Protein 5MQC (pdb70)

CATH classification: 2.60.120.20

Solvent-accessible surface area: 36607 Å² total; per-residue (Å²): 92,3,12,11,59,137,39,45,3,44,24,50,54,0,26,126,95,19,22,89,4,5,29,120,74,110,18,81,68,108,99,56,1,119,140,83,35,52,94,77,29,64,24,2,39,67,13,0,31,62,7,54,17,14,41,8,16,35,123,79,43,134,124,101,25,14,73,27,44,7,8,49,3,0,13,0,9,68,3,11,9,0,50,4,44,10,86,130,91,137,76,41,70,37,1,3,2,8,90,49,18,9,25,2,12,0,0,12,2,0,0,3,0,0,0,12,3,1,0,5,36,1,2,0,18,19,57,205,58,5,64,86,0,66,0,14,12,22,79,64,90,63,171,84,47,152,117,48,74,140,102,71,182,107,32,37,121,7,104,15,67,23,87,114,33,28,19,0,0,0,24,3,16,28,107,29,113,13,86,2,0,1,8,11,38,53,102,30,100,89,71,74,3,26,6,65,27,29,0,28,0,14,1,54,67,48,3,64,37,4,27,2,0,2,0,0,0,83,18,2,6,0,0,12,12,0,1,7,1,0,0,0,9,17,58,11,33,76,95,83,75,140,16,61,64,23,56,8,22,20,2,26,58,15,56,26,10,28,149,130,154,98,30,86,28,29,78,50,110,86,59,112,39,3,60,20,60,42,14,145,160,197,109,171,159,117,173,85,135,137,114,134,146,152,65,15,22,63,49,53,62,59,98,109,108,36,99,25,62,41,1,17,182,64,114,123,55,67,42,101,118,61,146,44,37,26,44,44,56,75,44,12,0,22,2,64,21,0,3,8,0,2,2,1,2,35,31,74,126,6,32,48,116,12,148,86,98,79,51,14,6,77,8,3,2,0,0,2,0,21,6,37,55,2,36,5,27,1,44,11,72,104,120,71,85,66,62,6,128,2,2,1,0,1,2,1,1,0,1,11,1,52,55,0,14,4,0,1,0,0,0,0,4,3,0,5,0,54,126,3,26,4,98,1,2,0,0,5,4,42,104,57,28,40,83,135,74,34,149,5,90,195,21,134,93,23,66,6,48,4,144,110,73,1,1,0,0,0,0,0,7,15,66,25,97,60,64,11,7,53,2,20,98,5,21,91,147,90,40,24,71,120,56,44,106,4,0,0,0,2,0,0,1,6,0,54,32,23,4,120,30,89,102,121,66,5,19,51,39,1,13,0,0,0,1,0,0,0,0,76,28,2,10,0,11,23,26,128,44,67,22,3,50,0,3,1,0,19,76,79,223,84,152,149,156,81,160,135,170,139,134,74,136,132,40,47,119,106,90,157,120,72,68,117,134,60,108,158,143,88,147,161,118,36,112,137,190,142,172,98,119,84,125,84,139,80,14,143,152,54,73,154,130,159,74,72,39,47,25,40,0,80,71,84,26,65,21,48,105,64,51,13,41,46,125,22,66,52,29,123,89,12,8,100,33,0,55,0,0,34,55,0,10,75,57,87,49,0,41,116,60,6,111,29,48,26,17,0,98,1,18,0,9,0,12,0,41,5,104,42,69,78,64,7,1,1,0,2,0,4,0,6,1,10,0,7,46,0,0,45,2,1,14,83,3,3,14,58,9,0,0,8,0,0,0,5,44,11,35,12,1,1,4,20,54,39,91,96,13,60,8,135,7,42,12,11,14,0,53,109,22,0,30,16,45,12,110,84,3,6,0,1,43,0,1,0,2,0,0,3,42,15,41,27,119,89,62,0,68,4,35,0,55,0,24,0,63,93,23,117,42,30,81,75,62,88,14,140,103,107,224

Nearest PDB structures (foldseek):
  5mqc-assembly1_C  TM=1.004E+00  e=2.171E-49  Black queen cell virus
  6shl-assembly1_C  TM=8.116E-01  e=9.629E-16  Chaetoceros tenuissimus RNA virus type II
  5j96-assembly1_C  TM=7.681E-01  e=5.927E-14  Slow bee paralysis virus
  8b38-assembly1_C  TM=7.681E-01  e=5.618E-14  Chaetoceros socialis f. radians RNA virus 01
  5j98-assembly1_C  TM=7.464E-01  e=2.141E-13  Slow bee paralysis virus

InterPro domains:
  IPR001676 Picornavirus capsid [PF00073] (74-203)
  IPR014872 Dicistrovirus, capsid-polyprotein, C-terminal [PF08762] (602-809)
  IPR029053 Viral coat protein subunit [G3DSA:2.60.120.20] (1-231)
  IPR029053 Viral coat protein subunit [G3DSA:2.60.120.20] (307-573)
  IPR029053 Viral coat protein subunit [G3DSA:2.60.120.20] (574-821)
  IPR033703 Picornavirus/Calicivirus coat protein [cd00205] (57-225)
  IPR033703 Picornavirus/Calicivirus coat protein [cd00205] (410-554)

B-factor: mean 46.51, std 11.63, range [24.37, 144.68]

Structure (mmCIF, N/CA/C/O backbone):
data_5MQC
#
_entry.id   5MQC
#
_cell.length_a   332.914
_cell.length_b   350.962
_cell.length_c   362.540
_cell.angle_alpha   90.00
_cell.angle_beta   90.00
_cell.angle_gamma   90.00
#
_symmetry.space_group_name_H-M   'I 2 2 2'
#
loop_
_entity.id
_entity.type
_entity.pdbx_description
1 polymer VP1
2 polymer VP3
3 polymer VP2
#
loop_
_atom_site.group_PDB
_atom_site.id
_atom_site.type_symbol
_atom_site.label_atom_id
_atom_site.label_alt_id
_atom_site.label_comp_id
_atom_site.label_asym_id
_atom_site.label_entity_id
_atom_site.label_seq_id
_atom_site.pdbx_PDB_ins_code
_atom_site.Cartn_x
_atom_site.Cartn_y
_atom_site.Cartn_z
_atom_site.occupancy
_atom_site.B_iso_or_equiv
_atom_site.auth_seq_id
_atom_site.auth_comp_id
_atom_site.auth_asym_id
_atom_site.auth_atom_id
_atom_site.pdbx_PDB_model_num
ATOM 1 N N . SER A 1 1 ? 115.608 28.597 9.196 1.00 61.20 1 SER A N 1
ATOM 2 C CA . SER A 1 1 ? 116.488 27.441 9.091 1.00 59.78 1 SER A CA 1
ATOM 3 C C . SER A 1 1 ? 117.586 27.496 10.151 1.00 67.41 1 SER A C 1
ATOM 4 O O . SER A 1 1 ? 117.454 28.195 11.160 1.00 86.34 1 SER A O 1
ATOM 7 N N . ASN A 1 2 ? 118.676 26.760 9.918 1.00 47.71 2 ASN A N 1
ATOM 8 C CA . ASN A 1 2 ? 119.766 26.742 10.884 1.00 44.95 2 ASN A CA 1
ATOM 9 C C . ASN A 1 2 ? 120.549 28.041 10.898 1.00 46.74 2 ASN A C 1
ATOM 10 O O . ASN A 1 2 ? 121.236 28.323 11.883 1.00 54.23 2 ASN A O 1
ATOM 15 N N . SER A 1 3 ? 120.474 28.829 9.834 1.00 42.91 3 SER A N 1
ATOM 16 C CA . SER A 1 3 ? 121.250 30.047 9.733 1.00 38.69 3 SER A CA 1
ATOM 17 C C . SER A 1 3 ? 120.366 31.156 9.200 1.00 47.25 3 SER A C 1
ATOM 18 O O . SER A 1 3 ? 119.291 30.917 8.647 1.00 48.67 3 SER A O 1
ATOM 21 N N . GLY A 1 4 ? 120.839 32.381 9.357 1.00 41.09 4 GLY A N 1
ATOM 22 C CA . GLY A 1 4 ? 120.089 33.513 8.865 1.00 50.52 4 GLY A CA 1
ATOM 23 C C . GLY A 1 4 ? 120.643 34.808 9.420 1.00 48.94 4 GLY A C 1
ATOM 24 O O . GLY A 1 4 ? 121.738 34.852 9.981 1.00 44.66 4 GLY A O 1
ATOM 25 N N . THR A 1 5 ? 119.852 35.862 9.250 1.00 46.17 5 THR A N 1
ATOM 26 C CA . THR A 1 5 ? 120.265 37.201 9.641 1.00 49.21 5 THR A CA 1
ATOM 27 C C . THR A 1 5 ? 119.824 37.567 11.051 1.00 45.20 5 THR A C 1
ATOM 28 O O . THR A 1 5 ? 120.548 38.298 11.739 1.00 40.16 5 THR A O 1
ATOM 32 N N . GLU A 1 6 ? 118.659 37.089 11.489 1.00 48.90 6 GLU A N 1
ATOM 33 C CA . GLU A 1 6 ? 118.201 37.266 12.859 1.00 49.79 6 GLU A CA 1
ATOM 34 C C . GLU A 1 6 ? 118.964 36.341 13.800 1.00 44.72 6 GLU A C 1
ATOM 35 O O . GLU A 1 6 ? 119.479 35.295 13.396 1.00 45.26 6 GLU A O 1
ATOM 41 N N . GLN A 1 7 ? 119.013 36.726 15.077 1.00 35.05 7 GLN A N 1
ATOM 42 C CA . GLN A 1 7 ? 119.746 35.935 16.056 1.00 36.92 7 GLN A CA 1
ATOM 43 C C . GLN A 1 7 ? 119.154 34.537 16.136 1.00 47.31 7 GLN A C 1
ATOM 44 O O . GLN A 1 7 ? 117.993 34.367 16.519 1.00 55.86 7 GLN A O 1
ATOM 50 N N . GLN A 1 8 ? 119.949 33.532 15.755 1.00 47.29 8 GLN A N 1
ATOM 51 C CA . GLN A 1 8 ? 119.414 32.187 15.588 1.00 50.82 8 GLN A CA 1
ATOM 52 C C . GLN A 1 8 ? 119.173 31.459 16.901 1.00 49.90 8 GLN A C 1
ATOM 53 O O . GLN A 1 8 ? 118.454 30.455 16.906 1.00 59.27 8 GLN A O 1
ATOM 59 N N . ASN A 1 9 ? 119.755 31.914 17.999 1.00 33.59 9 ASN A N 1
ATOM 60 C CA . ASN A 1 9 ? 119.513 31.239 19.267 1.00 37.39 9 ASN A CA 1
ATOM 61 C C . ASN A 1 9 ? 119.754 32.179 20.439 1.00 49.55 9 ASN A C 1
ATOM 62 O O . ASN A 1 9 ? 120.748 32.029 21.158 1.00 54.22 9 ASN A O 1
ATOM 67 N N . PRO A 1 10 ? 118.872 33.152 20.672 1.00 41.03 10 PRO A N 1
ATOM 68 C CA . PRO A 1 10 ? 119.030 34.018 21.849 1.00 38.91 10 PRO A CA 1
ATOM 69 C C . PRO A 1 10 ? 118.694 33.280 23.130 1.00 43.63 10 PRO A C 1
ATOM 70 O O . PRO A 1 10 ? 118.268 32.123 23.085 1.00 50.89 10 PRO A O 1
ATOM 74 N N . ARG A 1 11 ? 118.868 33.924 24.283 1.00 39.76 11 ARG A N 1
ATOM 75 C CA . ARG A 1 11 ? 118.538 33.259 25.537 1.00 41.30 11 ARG A CA 1
ATOM 76 C C . ARG A 1 11 ? 117.057 32.920 25.593 1.00 45.19 11 ARG A C 1
ATOM 77 O O . ARG A 1 11 ? 116.680 31.746 25.649 1.00 42.52 11 ARG A O 1
ATOM 85 N N . GLY A 1 12 ? 116.200 33.942 25.537 1.00 48.07 12 GLY A N 1
ATOM 86 C CA . GLY A 1 12 ? 114.769 33.717 25.650 1.00 46.02 12 GLY A CA 1
ATOM 87 C C . GLY A 1 12 ? 114.236 32.652 24.715 1.00 57.27 12 GLY A C 1
ATOM 88 O O . GLY A 1 12 ? 113.222 32.013 25.011 1.00 78.04 12 GLY A O 1
ATOM 89 N N . SER A 1 13 ? 114.903 32.435 23.583 1.00 51.66 13 SER A N 1
ATOM 90 C CA . SER A 1 13 ? 114.486 31.390 22.663 1.00 48.71 13 SER A CA 1
ATOM 91 C C . SER A 1 13 ? 115.067 30.039 23.036 1.00 45.99 13 SER A C 1
ATOM 92 O O . SER A 1 13 ? 114.427 29.008 22.804 1.00 49.36 13 SER A O 1
ATOM 95 N N . SER A 1 14 ? 116.261 30.018 23.624 1.00 48.86 14 SER A N 1
ATOM 96 C CA . SER A 1 14 ? 116.841 28.740 24.015 1.00 60.84 14 SER A CA 1
ATOM 97 C C . SER A 1 14 ? 116.052 28.076 25.134 1.00 53.19 14 SER A C 1
ATOM 98 O O . SER A 1 14 ? 116.005 26.845 25.198 1.00 53.72 14 SER A O 1
ATOM 101 N N . LEU A 1 15 ? 115.429 28.865 26.018 1.00 50.11 15 LEU A N 1
ATOM 102 C CA . LEU A 1 15 ? 114.681 28.297 27.136 1.00 38.71 15 LEU A CA 1
ATOM 103 C C . LEU A 1 15 ? 113.493 27.472 26.673 1.00 47.69 15 LEU A C 1
ATOM 104 O O . LEU A 1 15 ? 113.040 26.584 27.405 1.00 42.18 15 LEU A O 1
ATOM 109 N N . LEU A 1 16 ? 112.987 27.736 25.476 1.00 49.03 16 LEU A N 1
ATOM 110 C CA . LEU A 1 16 ? 111.740 27.147 25.017 1.00 53.04 16 LEU A CA 1
ATOM 111 C C . LEU A 1 16 ? 111.909 26.183 23.855 1.00 60.70 16 LEU A C 1
ATOM 112 O O . LEU A 1 16 ? 111.281 25.123 23.847 1.00 80.78 16 LEU A O 1
ATOM 117 N N . THR A 1 17 ? 112.730 26.518 22.866 1.00 48.06 17 THR A N 1
ATOM 118 C CA . THR A 1 17 ? 112.757 25.749 21.633 1.00 48.49 17 THR A CA 1
ATOM 119 C C . THR A 1 17 ? 114.191 25.588 21.163 1.00 51.70 17 THR A C 1
ATOM 120 O O . THR A 1 17 ? 114.985 26.526 21.251 1.00 59.12 17 THR A O 1
ATOM 124 N N . ASP A 1 18 ? 114.508 24.404 20.655 1.00 49.62 18 ASP A N 1
ATOM 125 C CA . ASP A 1 18 ? 115.812 24.100 20.092 1.00 46.12 18 ASP A CA 1
ATOM 126 C C . ASP A 1 18 ? 115.849 24.374 18.592 1.00 48.52 18 ASP A C 1
ATOM 127 O O . ASP A 1 18 ? 114.833 24.242 17.908 1.00 46.09 18 ASP A O 1
ATOM 132 N N . PRO A 1 19 ? 117.018 24.738 18.067 1.00 47.89 19 PRO A N 1
ATOM 133 C CA . PRO A 1 19 ? 117.169 24.908 16.616 1.00 45.17 19 PRO A CA 1
ATOM 134 C C . PRO A 1 19 ? 117.030 23.591 15.864 1.00 44.13 19 PRO A C 1
ATOM 135 O O . PRO A 1 19 ? 117.043 22.503 16.439 1.00 37.07 19 PRO A O 1
ATOM 139 N N . GLU A 1 20 ? 116.917 23.708 14.543 1.00 44.39 20 GLU A N 1
ATOM 140 C CA . GLU A 1 20 ? 116.731 22.524 13.717 1.00 37.87 20 GLU A CA 1
ATOM 141 C C . GLU A 1 20 ? 117.946 21.620 13.829 1.00 34.61 20 GLU A C 1
ATOM 142 O O . GLU A 1 20 ? 119.061 22.070 14.079 1.00 33.12 20 GLU A O 1
ATOM 148 N N . SER A 1 21 ? 117.714 20.326 13.691 1.00 48.74 21 SER A N 1
ATOM 149 C CA . SER A 1 21 ? 118.800 19.370 13.815 1.00 45.93 21 SER A CA 1
ATOM 150 C C . SER A 1 21 ? 119.698 19.439 12.597 1.00 47.52 21 SER A C 1
ATOM 151 O O . SER A 1 21 ? 119.283 19.846 11.513 1.00 48.51 21 SER A O 1
ATOM 154 N N . ILE A 1 22 ? 120.946 19.020 12.782 1.00 49.25 22 ILE A N 1
ATOM 155 C CA . ILE A 1 22 ? 121.846 18.944 11.641 1.00 47.09 22 ILE A CA 1
ATOM 156 C C . ILE A 1 22 ? 121.344 17.907 10.653 1.00 46.71 22 ILE A C 1
ATOM 157 O O . ILE A 1 22 ? 121.607 18.003 9.450 1.00 52.48 22 ILE A O 1
ATOM 162 N N . THR A 1 23 ? 120.595 16.917 11.134 1.00 44.03 23 THR A N 1
ATOM 163 C CA . THR A 1 23 ? 120.025 15.889 10.281 1.00 43.16 23 THR A CA 1
ATOM 164 C C . THR A 1 23 ? 118.777 16.360 9.563 1.00 44.64 23 THR A C 1
ATOM 165 O O . THR A 1 23 ? 118.298 15.656 8.674 1.00 49.99 23 THR A O 1
ATOM 169 N N . LYS A 1 24 ? 118.244 17.520 9.935 1.00 48.72 24 LYS A N 1
ATOM 170 C CA . LYS A 1 24 ? 116.959 17.980 9.435 1.00 51.66 24 LYS A CA 1
ATOM 171 C C . LYS A 1 24 ? 115.890 16.927 9.707 1.00 58.75 24 LYS A C 1
ATOM 172 O O . LYS A 1 24 ? 114.993 16.692 8.903 1.00 66.49 24 LYS A O 1
ATOM 178 N N . SER A 1 25 ? 116.011 16.266 10.854 1.00 59.48 25 SER A N 1
ATOM 179 C CA . SER A 1 25 ? 115.045 15.264 11.286 1.00 59.05 25 SER A CA 1
ATOM 180 C C . SER A 1 25 ? 114.899 15.372 12.796 1.00 62.13 25 SER A C 1
ATOM 181 O O . SER A 1 25 ? 115.407 16.308 13.419 1.00 58.09 25 SER A O 1
ATOM 184 N N . ASP A 1 26 ? 114.196 14.421 13.385 1.00 61.97 26 ASP A N 1
ATOM 185 C CA . ASP A 1 26 ? 114.046 14.401 14.830 1.00 44.91 26 ASP A CA 1
ATOM 186 C C . ASP A 1 26 ? 115.380 14.025 15.452 1.00 46.73 26 ASP A C 1
ATOM 187 O O . ASP A 1 26 ? 115.906 12.946 15.158 1.00 53.34 26 ASP A O 1
ATOM 192 N N . PRO A 1 27 ? 115.980 14.883 16.275 1.00 45.35 27 PRO A N 1
ATOM 193 C CA . PRO A 1 27 ? 117.263 14.556 16.900 1.00 46.50 27 PRO A CA 1
ATOM 194 C C . PRO A 1 27 ? 117.159 13.924 18.275 1.00 41.80 27 PRO A C 1
ATOM 195 O O . PRO A 1 27 ? 118.198 13.601 18.860 1.00 40.95 27 PRO A O 1
ATOM 199 N N . TYR A 1 28 ? 115.953 13.741 18.795 1.00 43.74 28 TYR A N 1
ATOM 200 C CA . TYR A 1 28 ? 115.764 13.397 20.198 1.00 45.92 28 TYR A CA 1
ATOM 201 C C . TYR A 1 28 ? 115.649 11.895 20.395 1.00 44.26 28 TYR A C 1
ATOM 202 O O . TYR A 1 28 ? 114.990 11.197 19.621 1.00 48.81 28 TYR A O 1
ATOM 211 N N . ASN A 1 29 ? 116.289 11.425 21.392 1.00 35.03 29 ASN A N 1
ATOM 212 C CA . ASN A 1 29 ? 116.171 10.078 21.906 1.00 39.42 29 ASN A CA 1
ATOM 213 C C . ASN A 1 29 ? 115.298 10.074 23.154 1.00 43.14 29 ASN A C 1
ATOM 214 O O . ASN A 1 29 ? 115.220 11.076 23.869 1.00 38.48 29 ASN A O 1
ATOM 219 N N . PRO A 1 30 ? 114.606 8.977 23.434 1.00 44.35 30 PRO A N 1
ATOM 220 C CA . PRO A 1 30 ? 113.684 8.970 24.565 1.00 33.92 30 PRO A CA 1
ATOM 221 C C . PRO A 1 30 ? 114.415 8.863 25.885 1.00 38.06 30 PRO A C 1
ATOM 222 O O . PRO A 1 30 ? 115.478 8.248 25.990 1.00 38.63 30 PRO A O 1
ATOM 226 N N . ASN A 1 31 ? 113.822 9.483 26.896 1.00 45.71 31 ASN A N 1
ATOM 227 C CA . ASN A 1 31 ? 114.357 9.409 28.246 1.00 57.06 31 ASN A CA 1
ATOM 228 C C . ASN A 1 31 ? 114.344 7.968 28.735 1.00 63.19 31 ASN A C 1
ATOM 229 O O . ASN A 1 31 ? 113.294 7.315 28.729 1.00 67.18 31 ASN A O 1
ATOM 234 N N . ILE A 1 32 ? 115.509 7.468 29.148 1.00 55.33 32 ILE A N 1
ATOM 235 C CA . ILE A 1 32 ? 115.608 6.127 29.713 1.00 43.62 32 ILE A CA 1
ATOM 236 C C . ILE A 1 32 ? 116.433 6.182 30.988 1.00 38.56 32 ILE A C 1
ATOM 237 O O . ILE A 1 32 ? 117.141 5.229 31.331 1.00 36.63 32 ILE A O 1
ATOM 242 N N . SER A 1 33 ? 116.346 7.300 31.701 1.00 41.41 33 SER A N 1
ATOM 243 C CA . SER A 1 33 ? 117.055 7.411 32.965 1.00 42.27 33 SER A CA 1
ATOM 244 C C . SER A 1 33 ? 116.507 6.423 33.981 1.00 41.95 33 SER A C 1
ATOM 245 O O . SER A 1 33 ? 117.270 5.801 34.722 1.00 44.75 33 SER A O 1
ATOM 248 N N . LEU A 1 34 ? 115.185 6.244 34.013 1.00 43.90 34 LEU A N 1
ATOM 249 C CA . LEU A 1 34 ? 114.573 5.304 34.946 1.00 36.81 34 LEU A CA 1
ATOM 250 C C . LEU A 1 34 ? 114.894 3.859 34.597 1.00 38.63 34 LEU A C 1
ATOM 251 O O . LEU A 1 34 ? 114.761 2.976 35.449 1.00 41.64 34 LEU A O 1
ATOM 256 N N . LEU A 1 35 ? 115.342 3.606 33.375 1.00 35.08 35 LEU A N 1
ATOM 257 C CA . LEU A 1 35 ? 115.547 2.253 32.882 1.00 37.18 35 LEU A CA 1
ATOM 258 C C . LEU A 1 35 ? 116.970 1.772 33.066 1.00 31.40 35 LEU A C 1
ATOM 259 O O . LEU A 1 35 ? 117.215 0.563 33.056 1.00 45.26 35 LEU A O 1
ATOM 264 N N . ILE A 1 36 ? 117.903 2.688 33.216 1.00 38.23 36 ILE A N 1
ATOM 265 C CA . ILE A 1 36 ? 119.289 2.365 33.469 1.00 36.86 36 ILE A CA 1
ATOM 266 C C . ILE A 1 36 ? 119.710 2.797 34.859 1.00 36.76 36 ILE A C 1
ATOM 267 O O . ILE A 1 36 ? 120.191 1.990 35.652 1.00 35.45 36 ILE A O 1
ATOM 272 N N . SER A 1 37 ? 119.514 4.077 35.173 1.00 42.36 37 SER A N 1
ATOM 273 C CA . SER A 1 37 ? 119.811 4.587 36.503 1.00 42.19 37 SER A CA 1
ATOM 274 C C . SER A 1 37 ? 118.903 3.971 37.554 1.00 35.41 37 SER A C 1
ATOM 275 O O . SER A 1 37 ? 119.327 3.785 38.694 1.00 48.26 37 SER A O 1
ATOM 278 N N . GLY A 1 38 ? 117.673 3.645 37.202 1.00 31.07 38 GLY A N 1
ATOM 279 C CA . GLY A 1 38 ? 116.722 3.205 38.196 1.00 31.68 38 GLY A CA 1
ATOM 280 C C . GLY A 1 38 ? 116.038 4.323 38.944 1.00 31.48 38 GLY A C 1
ATOM 281 O O . GLY A 1 38 ? 115.280 4.055 39.884 1.00 41.64 38 GLY A O 1
ATOM 282 N N . GLU A 1 39 ? 116.270 5.566 38.542 1.00 31.12 39 GLU A N 1
ATOM 283 C CA . GLU A 1 39 ? 115.748 6.747 39.205 1.00 35.16 39 GLU A CA 1
ATOM 284 C C . GLU A 1 39 ? 115.788 7.875 38.191 1.00 40.37 39 GLU A C 1
ATOM 285 O O . GLU A 1 39 ? 116.502 7.793 37.192 1.00 47.62 39 GLU A O 1
ATOM 291 N N . VAL A 1 40 ? 115.024 8.929 38.446 1.00 44.45 40 VAL A N 1
ATOM 292 C CA . VAL A 1 40 ? 114.910 10.042 37.512 1.00 43.57 40 VAL A CA 1
ATOM 293 C C . VAL A 1 40 ? 115.314 11.324 38.223 1.00 42.82 40 VAL A C 1
ATOM 294 O O . VAL A 1 40 ? 114.873 11.577 39.351 1.00 39.38 40 VAL A O 1
ATOM 298 N N . PHE A 1 41 ? 116.149 12.132 37.565 1.00 38.66 41 PHE A N 1
ATOM 299 C CA . PHE A 1 41 ? 116.536 13.441 38.078 1.00 41.86 41 PHE A CA 1
ATOM 300 C C . PHE A 1 41 ? 116.025 14.536 37.154 1.00 41.57 41 PHE A C 1
ATOM 301 O O . PHE A 1 41 ? 116.363 14.551 35.964 1.00 36.82 41 PHE A O 1
ATOM 309 N N . THR A 1 42 ? 115.249 15.472 37.714 1.00 43.38 42 THR A N 1
ATOM 310 C CA . THR A 1 42 ? 114.687 16.573 36.939 1.00 47.34 42 THR A CA 1
ATOM 311 C C . THR A 1 42 ? 114.855 17.923 37.619 1.00 39.35 42 THR A C 1
ATOM 312 O O . THR A 1 42 ? 114.934 18.944 36.935 1.00 40.98 42 THR A O 1
ATOM 316 N N . ASN A 1 43 ? 114.881 17.970 38.945 1.00 36.39 43 ASN A N 1
ATOM 317 C CA . ASN A 1 43 ? 114.876 19.257 39.626 1.00 39.74 43 ASN A CA 1
ATOM 318 C C . ASN A 1 43 ? 115.849 19.250 40.796 1.00 45.99 43 ASN A C 1
ATOM 319 O O . ASN A 1 43 ? 115.898 18.290 41.570 1.00 54.58 43 ASN A O 1
ATOM 324 N N . PHE A 1 44 ? 116.614 20.337 40.927 1.00 38.51 44 PHE A N 1
ATOM 325 C CA . PHE A 1 44 ? 117.532 20.515 42.046 1.00 36.21 44 PHE A CA 1
ATOM 326 C C . PHE A 1 44 ? 116.816 20.736 43.366 1.00 38.48 44 PHE A C 1
ATOM 327 O O . PHE A 1 44 ? 117.437 20.591 44.420 1.00 42.45 44 PHE A O 1
ATOM 335 N N . ARG A 1 45 ? 115.532 21.074 43.330 1.00 36.97 45 ARG A N 1
ATOM 336 C CA . ARG A 1 45 ? 114.746 21.210 44.550 1.00 37.17 45 ARG A CA 1
ATOM 337 C C . ARG A 1 45 ? 114.735 19.917 45.357 1.00 37.89 45 ARG A C 1
ATOM 338 O O . ARG A 1 45 ? 114.717 19.949 46.590 1.00 36.18 45 ARG A O 1
ATOM 346 N N . ASN A 1 46 ? 114.742 18.766 44.678 1.00 37.62 46 ASN A N 1
ATOM 347 C CA . ASN A 1 46 ? 114.782 17.477 45.362 1.00 39.02 46 ASN A CA 1
ATOM 348 C C . ASN A 1 46 ? 116.197 17.074 45.733 1.00 41.00 46 ASN A C 1
ATOM 349 O O . ASN A 1 46 ? 116.412 16.440 46.772 1.00 43.07 46 ASN A O 1
ATOM 354 N N . LEU A 1 47 ? 117.169 17.419 44.896 1.00 46.15 47 LEU A N 1
ATOM 355 C CA . LEU A 1 47 ? 118.525 16.951 45.126 1.00 47.57 47 LEU A CA 1
ATOM 356 C C . LEU A 1 47 ? 119.134 17.598 46.356 1.00 41.32 47 LEU A C 1
ATOM 357 O O . LEU A 1 47 ? 119.982 16.990 47.015 1.00 45.88 47 LEU A O 1
ATOM 362 N N . ILE A 1 48 ? 118.696 18.808 46.703 1.00 36.12 48 ILE A N 1
ATOM 363 C CA . ILE A 1 48 ? 119.272 19.451 47.869 1.00 36.57 48 ILE A CA 1
ATOM 364 C C . ILE A 1 48 ? 118.861 18.754 49.148 1.00 33.24 48 ILE A C 1
ATOM 365 O O . ILE A 1 48 ? 119.472 18.987 50.192 1.00 39.13 48 ILE A O 1
ATOM 370 N N . LYS A 1 49 ? 117.851 17.891 49.111 1.00 33.75 49 LYS A N 1
ATOM 371 C CA . LYS A 1 49 ? 117.498 17.169 50.324 1.00 36.26 49 LYS A CA 1
ATOM 372 C C . LYS A 1 49 ? 118.648 16.314 50.824 1.00 39.48 49 LYS A C 1
ATOM 373 O O . LYS A 1 49 ? 118.666 15.949 52.002 1.00 38.54 49 LYS A O 1
ATOM 379 N N . ARG A 1 50 ? 119.610 15.997 49.961 1.00 36.88 50 ARG A N 1
ATOM 380 C CA . ARG A 1 50 ? 120.715 15.137 50.357 1.00 30.58 50 ARG A CA 1
ATOM 381 C C . ARG A 1 50 ? 121.603 15.843 51.366 1.00 41.83 50 ARG A C 1
ATOM 382 O O . ARG A 1 50 ? 122.064 16.962 51.136 1.00 43.94 50 ARG A O 1
ATOM 390 N N . VAL A 1 51 ? 121.856 15.177 52.483 1.00 48.79 51 VAL A N 1
ATOM 391 C CA . VAL A 1 51 ? 122.593 15.746 53.601 1.00 47.16 51 VAL A CA 1
ATOM 392 C C . VAL A 1 51 ? 124.046 15.306 53.518 1.00 56.04 51 VAL A C 1
ATOM 393 O O . VAL A 1 51 ? 124.337 14.104 53.452 1.00 57.24 51 VAL A O 1
ATOM 397 N N . ASN A 1 52 ? 124.957 16.275 53.530 1.00 54.03 52 ASN A N 1
ATOM 398 C CA . ASN A 1 52 ? 126.383 16.016 53.612 1.00 42.65 52 ASN A CA 1
ATOM 399 C C . ASN A 1 52 ? 126.983 16.898 54.699 1.00 45.79 52 ASN A C 1
ATOM 400 O O . ASN A 1 52 ? 126.360 17.858 55.150 1.00 47.08 52 ASN A O 1
ATOM 405 N N . PHE A 1 53 ? 128.200 16.566 55.118 1.00 35.02 53 PHE A N 1
ATOM 406 C CA . PHE A 1 53 ? 128.817 17.272 56.233 1.00 41.82 53 PHE A CA 1
ATOM 407 C C . PHE A 1 53 ? 129.337 18.633 55.791 1.00 40.80 53 PHE A C 1
ATOM 408 O O . PHE A 1 53 ? 129.815 18.794 54.668 1.00 38.10 53 PHE A O 1
ATOM 416 N N . ARG A 1 54 ? 129.244 19.616 56.689 1.00 37.08 54 ARG A N 1
ATOM 417 C CA . ARG A 1 54 ? 129.455 21.014 56.330 1.00 40.04 54 ARG A CA 1
ATOM 418 C C . ARG A 1 54 ? 130.523 21.713 57.155 1.00 45.08 54 ARG A C 1
ATOM 419 O O . ARG A 1 54 ? 131.342 22.441 56.589 1.00 43.73 54 ARG A O 1
ATOM 427 N N . LYS A 1 55 ? 130.527 21.558 58.476 1.00 49.27 55 LYS A N 1
ATOM 428 C CA . LYS A 1 55 ? 131.526 22.233 59.293 1.00 38.77 55 LYS A CA 1
ATOM 429 C C . LYS A 1 55 ? 131.826 21.388 60.518 1.00 41.88 55 LYS A C 1
ATOM 430 O O . LYS A 1 55 ? 131.183 20.370 60.767 1.00 43.26 55 LYS A O 1
ATOM 436 N N . ALA A 1 56 ? 132.818 21.824 61.287 1.00 51.13 56 ALA A N 1
ATOM 437 C CA . ALA A 1 56 ? 133.218 21.115 62.492 1.00 40.16 56 ALA A CA 1
ATOM 438 C C . ALA A 1 56 ? 133.771 22.120 63.485 1.00 42.63 56 ALA A C 1
ATOM 439 O O . ALA A 1 56 ? 134.476 23.051 63.100 1.00 48.42 56 ALA A O 1
ATOM 441 N N . THR A 1 57 ? 133.446 21.927 64.756 1.00 51.59 57 THR A N 1
ATOM 442 C CA . THR A 1 57 ? 133.892 22.817 65.825 1.00 67.33 57 THR A CA 1
ATOM 443 C C . THR A 1 57 ? 134.918 22.069 66.669 1.00 67.84 57 THR A C 1
ATOM 444 O O . THR A 1 57 ? 134.557 21.207 67.476 1.00 70.68 57 THR A O 1
ATOM 448 N N . THR A 1 58 ? 136.189 22.400 66.492 1.00 78.87 58 THR A N 1
ATOM 449 C CA . THR A 1 58 ? 137.258 21.728 67.219 1.00 59.53 58 THR A CA 1
ATOM 450 C C . THR A 1 58 ? 138.063 22.660 68.100 1.00 58.77 58 THR A C 1
ATOM 451 O O . THR A 1 58 ? 138.478 22.270 69.192 1.00 57.30 58 THR A O 1
ATOM 455 N N . LEU A 1 59 ? 138.284 23.888 67.657 1.00 61.57 59 LEU A N 1
ATOM 456 C CA . LEU A 1 59 ? 139.278 24.756 68.256 1.00 58.44 59 LEU A CA 1
ATOM 457 C C . LEU A 1 59 ? 138.768 25.501 69.479 1.00 63.11 59 LEU A C 1
ATOM 458 O O . LEU A 1 59 ? 139.450 26.407 69.962 1.00 76.64 59 LEU A O 1
ATOM 463 N N . ASN A 1 60 ? 137.597 25.144 69.995 1.00 64.99 60 ASN A N 1
ATOM 464 C CA . ASN A 1 60 ? 137.202 25.611 71.313 1.00 69.87 60 ASN A CA 1
ATOM 465 C C . ASN A 1 60 ? 137.576 24.545 72.338 1.00 71.61 60 ASN A C 1
ATOM 466 O O . ASN A 1 60 ? 138.159 23.512 72.007 1.00 75.16 60 ASN A O 1
ATOM 471 N N . GLY A 1 61 ? 137.249 24.786 73.599 1.00 71.33 61 GLY A N 1
ATOM 472 C CA . GLY A 1 61 ? 137.571 23.866 74.670 1.00 67.77 61 GLY A CA 1
ATOM 473 C C . GLY A 1 61 ? 136.503 22.820 74.887 1.00 54.39 61 GLY A C 1
ATOM 474 O O . GLY A 1 61 ? 135.679 22.539 74.014 1.00 63.25 61 GLY A O 1
ATOM 475 N N . LYS A 1 62 ? 136.530 22.220 76.073 1.00 44.90 62 LYS A N 1
ATOM 476 C CA . LYS A 1 62 ? 135.427 21.372 76.516 1.00 44.24 62 LYS A CA 1
ATOM 477 C C . LYS A 1 62 ? 134.301 22.301 76.951 1.00 51.96 62 LYS A C 1
ATOM 478 O O . LYS A 1 62 ? 134.235 22.742 78.101 1.00 63.74 62 LYS A O 1
ATOM 484 N N . ARG A 1 63 ? 133.428 22.633 76.009 1.00 55.39 63 ARG A N 1
ATOM 485 C CA . ARG A 1 63 ? 132.282 23.493 76.250 1.00 52.18 63 ARG A CA 1
ATOM 486 C C . ARG A 1 63 ? 131.006 22.671 76.260 1.00 52.54 63 ARG A C 1
ATOM 487 O O . ARG A 1 63 ? 130.983 21.502 75.869 1.00 48.48 63 ARG A O 1
ATOM 495 N N . ILE A 1 64 ? 129.935 23.319 76.696 1.00 54.15 64 ILE A N 1
ATOM 496 C CA . ILE A 1 64 ? 128.618 22.716 76.722 1.00 47.88 64 ILE A CA 1
ATOM 497 C C . ILE A 1 64 ? 127.691 23.390 75.708 1.00 47.29 64 ILE A C 1
ATOM 498 O O . ILE A 1 64 ? 126.486 23.188 75.738 1.00 56.33 64 ILE A O 1
ATOM 503 N N . SER A 1 65 ? 128.252 24.169 74.783 1.00 53.99 65 SER A N 1
ATOM 504 C CA . SER A 1 65 ? 127.451 24.923 73.826 1.00 62.73 65 SER A CA 1
ATOM 505 C C . SER A 1 65 ? 128.294 25.254 72.604 1.00 60.90 65 SER A C 1
ATOM 506 O O . SER A 1 65 ? 129.526 25.226 72.652 1.00 70.38 65 SER A O 1
ATOM 509 N N . ASP A 1 66 ? 127.605 25.589 71.506 1.00 52.73 66 ASP A N 1
ATOM 510 C CA . ASP A 1 66 ? 128.270 26.052 70.284 1.00 50.47 66 ASP A CA 1
ATOM 511 C C . ASP A 1 66 ? 127.240 26.854 69.487 1.00 52.28 66 ASP A C 1
ATOM 512 O O . ASP A 1 66 ? 126.352 26.270 68.867 1.00 54.72 66 ASP A O 1
ATOM 517 N N . THR A 1 67 ? 127.376 28.169 69.504 1.00 52.19 67 THR A N 1
ATOM 518 C CA . THR A 1 67 ? 126.435 29.057 68.840 1.00 46.94 67 THR A CA 1
ATOM 519 C C . THR A 1 67 ? 127.044 29.578 67.544 1.00 54.78 67 THR A C 1
ATOM 520 O O . THR A 1 67 ? 128.218 29.948 67.508 1.00 58.50 67 THR A O 1
ATOM 524 N N . PHE A 1 68 ? 126.245 29.600 66.479 1.00 45.30 68 PHE A N 1
ATOM 525 C CA . PHE A 1 68 ? 126.721 30.059 65.181 1.00 41.25 68 PHE A CA 1
ATOM 526 C C . PHE A 1 68 ? 125.528 30.359 64.291 1.00 44.07 68 PHE A C 1
ATOM 527 O O . PHE A 1 68 ? 124.431 29.847 64.504 1.00 49.38 68 PHE A O 1
ATOM 535 N N . ASP A 1 69 ? 125.762 31.183 63.278 1.00 56.10 69 ASP A N 1
ATOM 536 C CA . ASP A 1 69 ? 124.690 31.632 62.401 1.00 48.16 69 ASP A CA 1
ATOM 537 C C . ASP A 1 69 ? 124.240 30.519 61.469 1.00 45.58 69 ASP A C 1
ATOM 538 O O . ASP A 1 69 ? 125.025 29.658 61.071 1.00 47.85 69 ASP A O 1
ATOM 543 N N . ILE A 1 70 ? 122.964 30.564 61.100 1.00 57.38 70 ILE A N 1
ATOM 544 C CA . ILE A 1 70 ? 122.363 29.514 60.281 1.00 51.07 70 ILE A CA 1
ATOM 545 C C . ILE A 1 70 ? 122.511 29.802 58.799 1.00 45.75 70 ILE A C 1
ATOM 546 O O . ILE A 1 70 ? 122.866 28.914 58.024 1.00 48.96 70 ILE A O 1
ATOM 551 N N . ASN A 1 71 ? 122.241 31.033 58.383 1.00 43.40 71 ASN A N 1
ATOM 552 C CA . ASN A 1 71 ? 122.389 31.394 56.979 1.00 50.36 71 ASN A CA 1
ATOM 553 C C . ASN A 1 71 ? 123.805 31.176 56.458 1.00 47.38 71 ASN A C 1
ATOM 554 O O . ASN A 1 71 ? 123.979 30.972 55.253 1.00 46.15 71 ASN A O 1
ATOM 559 N N . SER A 1 72 ? 124.812 31.212 57.331 1.00 53.99 72 SER A N 1
ATOM 560 C CA . SER A 1 72 ? 126.174 30.944 56.886 1.00 62.85 72 SER A CA 1
ATOM 561 C C . SER A 1 72 ? 126.336 29.522 56.376 1.00 51.08 72 SER A C 1
ATOM 562 O O . SER A 1 72 ? 127.303 29.234 55.662 1.00 60.65 72 SER A O 1
ATOM 565 N N . LEU A 1 73 ? 125.419 28.628 56.724 1.00 40.16 73 LEU A N 1
ATOM 566 C CA . LEU A 1 73 ? 125.518 27.263 56.247 1.00 40.16 73 LEU A CA 1
ATOM 567 C C . LEU A 1 73 ? 124.993 27.109 54.832 1.00 40.16 73 LEU A C 1
ATOM 568 O O . LEU A 1 73 ? 125.372 26.159 54.144 1.00 45.39 73 LEU A O 1
ATOM 573 N N . ILE A 1 74 ? 124.127 28.016 54.381 1.00 42.45 74 ILE A N 1
ATOM 574 C CA . ILE A 1 74 ? 123.662 27.929 53.005 1.00 40.40 74 ILE A CA 1
ATOM 575 C C . ILE A 1 74 ? 124.747 28.416 52.056 1.00 48.10 74 ILE A C 1
ATOM 576 O O . ILE A 1 74 ? 124.869 27.922 50.929 1.00 51.22 74 ILE A O 1
ATOM 581 N N . GLU A 1 75 ? 125.576 29.359 52.495 1.00 52.40 75 GLU A N 1
ATOM 582 C CA . GLU A 1 75 ? 126.760 29.721 51.731 1.00 46.19 75 GLU A CA 1
ATOM 583 C C . GLU A 1 75 ? 127.691 28.525 51.595 1.00 43.89 75 GLU A C 1
ATOM 584 O O . GLU A 1 75 ? 127.704 27.621 52.432 1.00 46.88 75 GLU A O 1
ATOM 590 N N . ALA A 1 76 ? 128.473 28.522 50.529 1.00 50.88 76 ALA A N 1
ATOM 591 C CA . ALA A 1 76 ? 129.617 27.633 50.524 1.00 40.22 76 ALA A CA 1
ATOM 592 C C . ALA A 1 76 ? 130.719 28.259 51.372 1.00 41.30 76 ALA A C 1
ATOM 593 O O . ALA A 1 76 ? 130.860 29.482 51.409 1.00 43.46 76 ALA A O 1
ATOM 595 N N . PRO A 1 77 ? 131.504 27.448 52.080 1.00 49.56 77 PRO A N 1
ATOM 596 C CA . PRO A 1 77 ? 132.503 28.009 52.999 1.00 48.12 77 PRO A CA 1
ATOM 597 C C . PRO A 1 77 ? 133.540 28.846 52.267 1.00 49.33 77 PRO A C 1
ATOM 598 O O . PRO A 1 77 ? 133.717 28.738 51.054 1.00 54.38 77 PRO A O 1
ATOM 602 N N . ARG A 1 78 ? 134.230 29.697 53.020 1.00 53.93 78 ARG A N 1
ATOM 603 C CA . ARG A 1 78 ? 135.258 30.526 52.410 1.00 47.66 78 ARG A CA 1
ATOM 604 C C . ARG A 1 78 ? 136.464 29.679 52.047 1.00 49.94 78 ARG A C 1
ATOM 605 O O . ARG A 1 78 ? 136.887 28.810 52.815 1.00 52.67 78 ARG A O 1
ATOM 613 N N . LEU A 1 79 ? 137.011 29.925 50.864 1.00 50.84 79 LEU A N 1
ATOM 614 C CA . LEU A 1 79 ? 138.281 29.338 50.472 1.00 50.93 79 LEU A CA 1
ATOM 615 C C . LEU A 1 79 ? 139.405 30.235 50.962 1.00 59.96 79 LEU A C 1
ATOM 616 O O . LEU A 1 79 ? 139.337 31.459 50.814 1.00 62.17 79 LEU A O 1
ATOM 621 N N . ASP A 1 80 ? 140.425 29.620 51.561 1.00 63.29 80 ASP A N 1
ATOM 622 C CA . ASP A 1 80 ? 141.535 30.332 52.179 1.00 57.70 80 ASP A CA 1
ATOM 623 C C . ASP A 1 80 ? 142.837 30.030 51.447 1.00 67.24 80 ASP A C 1
ATOM 624 O O . ASP A 1 80 ? 143.008 28.955 50.863 1.00 70.25 80 ASP A O 1
ATOM 629 N N . ILE A 1 81 ? 143.763 30.987 51.501 1.00 59.70 81 ILE A N 1
ATOM 630 C CA . ILE A 1 81 ? 145.108 30.821 50.965 1.00 50.96 81 ILE A CA 1
ATOM 631 C C . ILE A 1 81 ? 146.037 30.491 52.122 1.00 56.13 81 ILE A C 1
ATOM 632 O O . ILE A 1 81 ? 146.060 31.200 53.135 1.00 68.96 81 ILE A O 1
ATOM 637 N N . ALA A 1 82 ? 146.803 29.415 51.977 1.00 58.62 82 ALA A N 1
ATOM 638 C CA . ALA A 1 82 ? 147.631 28.886 53.051 1.00 58.88 82 ALA A CA 1
ATOM 639 C C . ALA A 1 82 ? 149.100 29.137 52.753 1.00 56.15 82 ALA A C 1
ATOM 640 O O . ALA A 1 82 ? 149.598 28.766 51.684 1.00 52.85 82 ALA A O 1
ATOM 642 N N . GLN A 1 83 ? 149.782 29.763 53.706 1.00 65.10 83 GLN A N 1
ATOM 643 C CA . GLN A 1 83 ? 151.218 29.966 53.635 1.00 59.69 83 GLN A CA 1
ATOM 644 C C . GLN A 1 83 ? 151.904 28.814 54.350 1.00 50.46 83 GLN A C 1
ATOM 645 O O . GLN A 1 83 ? 151.627 28.552 55.524 1.00 52.94 83 GLN A O 1
ATOM 651 N N . TYR A 1 84 ? 152.771 28.114 53.635 1.00 49.09 84 TYR A N 1
ATOM 652 C CA . TYR A 1 84 ? 153.600 27.067 54.203 1.00 48.95 84 TYR A CA 1
ATOM 653 C C . TYR A 1 84 ? 155.052 27.511 54.158 1.00 51.11 84 TYR A C 1
ATOM 654 O O . TYR A 1 84 ? 155.507 28.056 53.148 1.00 57.65 84 TYR A O 1
ATOM 663 N N . VAL A 1 85 ? 155.780 27.281 55.247 1.00 49.94 85 VAL A N 1
ATOM 664 C CA . VAL A 1 85 ? 157.200 27.604 55.328 1.00 58.12 85 VAL A CA 1
ATOM 665 C C . VAL A 1 85 ? 157.980 26.323 55.579 1.00 62.27 85 VAL A C 1
ATOM 666 O O . VAL A 1 85 ? 157.645 25.556 56.490 1.00 64.40 85 VAL A O 1
ATOM 670 N N . ASP A 1 86 ? 159.021 26.101 54.775 1.00 58.86 86 ASP A N 1
ATOM 671 C CA . ASP A 1 86 ? 159.838 24.900 54.886 1.00 57.82 86 ASP A CA 1
ATOM 672 C C . ASP A 1 86 ? 160.709 24.980 56.132 1.00 71.19 86 ASP A C 1
ATOM 673 O O . ASP A 1 86 ? 161.598 25.831 56.219 1.00 65.70 86 ASP A O 1
ATOM 678 N N . THR A 1 87 ? 160.470 24.084 57.096 1.00 84.50 87 THR A N 1
ATOM 679 C CA . THR A 1 87 ? 161.225 24.105 58.348 1.00 71.05 87 THR A CA 1
ATOM 680 C C . THR A 1 87 ? 162.724 24.037 58.120 1.00 71.13 87 THR A C 1
ATOM 681 O O . THR A 1 87 ? 163.487 24.494 58.978 1.00 101.62 87 THR A O 1
ATOM 685 N N . GLU A 1 88 ? 163.162 23.474 57.001 1.00 64.50 88 GLU A N 1
ATOM 686 C CA . GLU A 1 88 ? 164.581 23.471 56.679 1.00 74.77 88 GLU A CA 1
ATOM 687 C C . GLU A 1 88 ? 164.975 24.716 55.892 1.00 76.15 88 GLU A C 1
ATOM 688 O O . GLU A 1 88 ? 165.535 25.661 56.456 1.00 99.15 88 GLU A O 1
ATOM 694 N N . THR A 1 89 ? 164.647 24.743 54.602 1.00 68.01 89 THR A N 1
ATOM 695 C CA . THR A 1 89 ? 165.188 25.715 53.663 1.00 60.72 89 THR A CA 1
ATOM 696 C C . THR A 1 89 ? 164.501 27.080 53.708 1.00 65.91 89 THR A C 1
ATOM 697 O O . THR A 1 89 ? 164.992 28.019 53.073 1.00 59.48 89 THR A O 1
ATOM 701 N N . LYS A 1 90 ? 163.381 27.206 54.419 1.00 68.15 90 LYS A N 1
ATOM 702 C CA . LYS A 1 90 ? 162.805 28.505 54.775 1.00 62.34 90 LYS A CA 1
ATOM 703 C C . LYS A 1 90 ? 162.287 29.290 53.569 1.00 55.90 90 LYS A C 1
ATOM 704 O O . LYS A 1 90 ? 162.201 30.519 53.618 1.00 55.73 90 LYS A O 1
ATOM 710 N N . GLU A 1 91 ? 161.916 28.617 52.485 1.00 54.81 91 GLU A N 1
ATOM 711 C CA . GLU A 1 91 ? 161.196 29.275 51.405 1.00 55.93 91 GLU A CA 1
ATOM 712 C C . GLU A 1 91 ? 159.717 28.926 51.488 1.00 60.16 91 GLU A C 1
ATOM 713 O O . GLU A 1 91 ? 159.337 27.873 52.002 1.00 61.19 91 GLU A O 1
ATOM 719 N N . ALA A 1 92 ? 158.883 29.828 50.983 1.00 67.21 92 ALA A N 1
ATOM 720 C CA . ALA A 1 92 ? 157.443 29.696 51.118 1.00 56.76 92 ALA A CA 1
ATOM 721 C C . ALA A 1 92 ? 156.855 28.901 49.962 1.00 57.64 92 ALA A C 1
ATOM 722 O O . ALA A 1 92 ? 157.252 29.069 48.808 1.00 60.16 92 ALA A O 1
ATOM 724 N N . LYS A 1 93 ? 155.915 28.023 50.287 1.00 59.32 93 LYS A N 1
ATOM 725 C CA . LYS A 1 93 ? 155.081 27.354 49.304 1.00 63.53 93 LYS A CA 1
ATOM 726 C C . LYS A 1 93 ? 153.628 27.681 49.618 1.00 58.66 93 LYS A C 1
ATOM 727 O O . LYS A 1 93 ? 153.262 27.871 50.782 1.00 72.88 93 LYS A O 1
ATOM 733 N N . TYR A 1 94 ? 152.796 27.746 48.582 1.00 51.61 94 TYR A N 1
ATOM 734 C CA . TYR A 1 94 ? 151.462 28.316 48.712 1.00 55.95 94 TYR A CA 1
ATOM 735 C C . TYR A 1 94 ? 150.394 27.408 48.119 1.00 58.53 94 TYR A C 1
ATOM 736 O O . TYR A 1 94 ? 150.532 26.932 46.987 1.00 63.09 94 TYR A O 1
ATOM 745 N N . GLY A 1 95 ? 149.318 27.198 48.876 1.00 49.40 95 GLY A N 1
ATOM 746 C CA . GLY A 1 95 ? 148.226 26.348 48.442 1.00 49.99 95 GLY A CA 1
ATOM 747 C C . GLY A 1 95 ? 146.863 26.878 48.838 1.00 56.31 95 GLY A C 1
ATOM 748 O O . GLY A 1 95 ? 146.735 28.047 49.213 1.00 58.87 95 GLY A O 1
ATOM 749 N N . PHE A 1 96 ? 145.836 26.034 48.759 1.00 53.61 96 PHE A N 1
ATOM 750 C CA . PHE A 1 96 ? 144.482 26.411 49.124 1.00 52.60 96 PHE A CA 1
ATOM 751 C C . PHE A 1 96 ? 144.001 25.538 50.276 1.00 58.06 96 PHE A C 1
ATOM 752 O O . PHE A 1 96 ? 144.577 24.480 50.553 1.00 59.34 96 PHE A O 1
ATOM 760 N N . SER A 1 97 ? 142.930 25.982 50.940 1.00 52.91 97 SER A N 1
ATOM 761 C CA . SER A 1 97 ? 142.526 25.353 52.192 1.00 45.44 97 SER A CA 1
ATOM 762 C C . SER A 1 97 ? 141.088 25.696 52.552 1.00 45.56 97 SER A C 1
ATOM 763 O O . SER A 1 97 ? 140.653 26.834 52.382 1.00 47.13 97 SER A O 1
ATOM 766 N N . TYR A 1 98 ? 140.373 24.704 53.080 1.00 45.17 98 TYR A N 1
ATOM 767 C CA . TYR A 1 98 ? 139.064 24.884 53.706 1.00 51.48 98 TYR A CA 1
ATOM 768 C C . TYR A 1 98 ? 139.249 24.749 55.210 1.00 54.43 98 TYR A C 1
ATOM 769 O O . TYR A 1 98 ? 139.533 23.655 55.707 1.00 46.85 98 TYR A O 1
ATOM 778 N N . PHE A 1 99 ? 139.084 25.844 55.937 1.00 55.69 99 PHE A N 1
ATOM 779 C CA . PHE A 1 99 ? 139.342 25.817 57.372 1.00 48.35 99 PHE A CA 1
ATOM 780 C C . PHE A 1 99 ? 138.165 25.145 58.058 1.00 46.68 99 PHE A C 1
ATOM 781 O O . PHE A 1 99 ? 137.106 25.740 58.223 1.00 47.34 99 PHE A O 1
ATOM 789 N N . TRP A 1 100 ? 138.357 23.884 58.439 1.00 50.44 100 TRP A N 1
ATOM 790 C CA . TRP A 1 100 ? 137.365 23.107 59.172 1.00 44.00 100 TRP A CA 1
ATOM 791 C C . TRP A 1 100 ? 135.992 23.204 58.528 1.00 40.16 100 TRP A C 1
ATOM 792 O O . TRP A 1 100 ? 134.974 23.331 59.201 1.00 43.36 100 TRP A O 1
ATOM 803 N N . SER A 1 101 ? 135.961 23.155 57.205 1.00 46.17 101 SER A N 1
ATOM 804 C CA . SER A 1 101 ? 134.720 23.346 56.475 1.00 46.27 101 SER A CA 1
ATOM 805 C C . SER A 1 101 ? 134.807 22.612 55.148 1.00 46.95 101 SER A C 1
ATOM 806 O O . SER A 1 101 ? 135.846 22.058 54.791 1.00 44.16 101 SER A O 1
ATOM 809 N N . ALA A 1 102 ? 133.690 22.619 54.422 1.00 50.61 102 ALA A N 1
ATOM 810 C CA . ALA A 1 102 ? 133.511 21.970 53.128 1.00 48.51 102 ALA A CA 1
ATOM 811 C C . ALA A 1 102 ? 132.104 22.257 52.622 1.00 50.01 102 ALA A C 1
ATOM 812 O O . ALA A 1 102 ? 131.207 22.530 53.430 1.00 51.46 102 ALA A O 1
ATOM 814 N N . PRO A 1 103 ? 131.864 22.238 51.322 1.00 45.08 103 PRO A N 1
ATOM 815 C CA . PRO A 1 103 ? 130.511 22.487 50.821 1.00 50.28 103 PRO A CA 1
ATOM 816 C C . PRO A 1 103 ? 129.660 21.222 50.848 1.00 45.24 103 PRO A C 1
ATOM 817 O O . PRO A 1 103 ? 130.139 20.110 51.029 1.00 40.16 103 PRO A O 1
ATOM 821 N N . THR A 1 104 ? 128.358 21.428 50.698 1.00 39.59 104 THR A N 1
ATOM 822 C CA . THR A 1 104 ? 127.356 20.373 50.741 1.00 41.76 104 THR A CA 1
ATOM 823 C C . THR A 1 104 ? 126.696 20.271 49.376 1.00 39.69 104 THR A C 1
ATOM 824 O O . THR A 1 104 ? 126.815 21.167 48.537 1.00 35.95 104 THR A O 1
ATOM 828 N N . THR A 1 105 ? 125.991 19.163 49.156 1.00 38.66 105 THR A N 1
ATOM 829 C CA . THR A 1 105 ? 125.036 19.133 48.063 1.00 34.45 105 THR A CA 1
ATOM 830 C C . THR A 1 105 ? 124.215 20.408 48.041 1.00 37.07 105 THR A C 1
ATOM 831 O O . THR A 1 105 ? 124.086 21.064 47.004 1.00 32.19 105 THR A O 1
ATOM 835 N N . LEU A 1 106 ? 123.690 20.795 49.202 1.00 35.49 106 LEU A N 1
ATOM 836 C CA . LEU A 1 106 ? 122.922 22.027 49.303 1.00 42.80 106 LEU A CA 1
ATOM 837 C C . LEU A 1 106 ? 123.719 23.224 48.798 1.00 40.87 106 LEU A C 1
ATOM 838 O O . LEU A 1 106 ? 123.182 24.086 48.094 1.00 38.05 106 LEU A O 1
ATOM 843 N N . ASN A 1 107 ? 125.004 23.291 49.134 1.00 37.71 107 ASN A N 1
ATOM 844 C CA . ASN A 1 107 ? 125.777 24.473 48.789 1.00 41.22 107 ASN A CA 1
ATOM 845 C C . ASN A 1 107 ? 126.083 24.547 47.306 1.00 44.28 107 ASN A C 1
ATOM 846 O O . ASN A 1 107 ? 126.372 25.636 46.800 1.00 37.21 107 ASN A O 1
ATOM 851 N N . ILE A 1 108 ? 126.023 23.420 46.595 1.00 36.63 108 ILE A N 1
ATOM 852 C CA . ILE A 1 108 ? 126.259 23.486 45.161 1.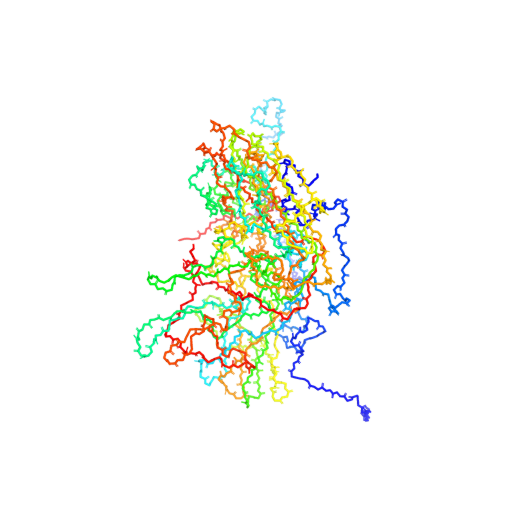00 33.66 108 ILE A CA 1
ATOM 853 C C . ILE A 1 108 ? 125.091 24.163 44.470 1.00 39.32 108 ILE A C 1
ATOM 854 O O . ILE A 1 108 ? 125.277 24.871 43.477 1.00 42.71 108 ILE A O 1
ATOM 859 N N . VAL A 1 109 ? 123.883 23.977 44.979 1.00 44.68 109 VAL A N 1
ATOM 860 C CA . VAL A 1 109 ? 122.693 24.564 44.379 1.00 48.73 109 VAL A CA 1
ATOM 861 C C . VAL A 1 109 ? 122.458 25.983 44.876 1.00 45.74 109 VAL A C 1
ATOM 862 O O . VAL A 1 109 ? 122.050 26.859 44.110 1.00 38.97 109 VAL A O 1
ATOM 866 N N . ALA A 1 110 ? 122.719 26.219 46.158 1.00 37.15 110 ALA A N 1
ATOM 867 C CA . ALA A 1 110 ? 122.399 27.512 46.732 1.00 33.42 110 ALA A CA 1
ATOM 868 C C . ALA A 1 110 ? 123.295 28.605 46.181 1.00 37.79 110 ALA A C 1
ATOM 869 O O . ALA A 1 110 ? 122.918 29.781 46.188 1.00 35.69 110 ALA A O 1
ATOM 871 N N . GLU A 1 111 ? 124.475 28.249 45.690 1.00 36.38 111 GLU A N 1
ATOM 872 C CA . GLU A 1 111 ? 125.376 29.274 45.201 1.00 36.61 111 GLU A CA 1
ATOM 873 C C . GLU A 1 111 ? 125.049 29.703 43.786 1.00 40.08 111 GLU A C 1
ATOM 874 O O . GLU A 1 111 ? 125.709 30.606 43.271 1.00 45.50 111 GLU A O 1
ATOM 880 N N . MET A 1 112 ? 124.053 29.088 43.155 1.00 32.79 112 MET A N 1
ATOM 881 C CA . MET A 1 112 ? 123.561 29.546 41.866 1.00 34.53 112 MET A CA 1
ATOM 882 C C . MET A 1 112 ? 122.422 30.542 41.984 1.00 40.93 112 MET A C 1
ATOM 883 O O . MET A 1 112 ? 121.995 31.090 40.964 1.00 39.33 112 MET A O 1
ATOM 888 N N . TYR A 1 113 ? 121.916 30.787 43.186 1.00 44.18 113 TYR A N 1
ATOM 889 C CA . TYR A 1 113 ? 120.704 31.563 43.366 1.00 38.11 113 TYR A CA 1
ATOM 890 C C . TYR A 1 113 ? 120.960 32.714 44.327 1.00 38.25 113 TYR A C 1
ATOM 891 O O . TYR A 1 113 ? 121.966 32.757 45.033 1.00 44.86 113 TYR A O 1
ATOM 900 N N . ALA A 1 114 ? 120.039 33.670 44.343 1.00 44.66 114 ALA A N 1
ATOM 901 C CA . ALA A 1 114 ? 120.222 34.888 45.121 1.00 49.15 114 ALA A CA 1
ATOM 902 C C . ALA A 1 114 ? 119.539 34.835 46.480 1.00 40.31 114 ALA A C 1
ATOM 903 O O . ALA A 1 114 ? 120.144 35.189 47.492 1.00 32.88 114 ALA A O 1
ATOM 905 N N . LEU A 1 115 ? 118.289 34.414 46.526 1.00 32.45 115 LEU A N 1
ATOM 906 C CA . LEU A 1 115 ? 117.535 34.382 47.764 1.00 35.03 115 LEU A CA 1
ATOM 907 C C . LEU A 1 115 ? 117.112 32.953 48.056 1.00 41.79 115 LEU A C 1
ATOM 908 O O . LEU A 1 115 ? 117.161 32.083 47.185 1.00 40.63 115 LEU A O 1
ATOM 913 N N . TYR A 1 116 ? 116.713 32.716 49.302 1.00 39.28 116 TYR A N 1
ATOM 914 C CA . TYR A 1 116 ? 116.229 31.421 49.737 1.00 33.19 116 TYR A CA 1
ATOM 915 C C . TYR A 1 116 ? 114.956 31.617 50.520 1.00 38.17 116 TYR A C 1
ATOM 916 O O . TYR A 1 116 ? 114.612 32.721 50.942 1.00 44.54 116 TYR A O 1
ATOM 925 N N . ARG A 1 117 ? 114.263 30.510 50.700 1.00 38.64 117 ARG A N 1
ATOM 926 C CA . ARG A 1 117 ? 113.013 30.488 51.433 1.00 36.66 117 ARG A CA 1
ATOM 927 C C . ARG A 1 117 ? 112.826 29.059 51.867 1.00 38.04 117 ARG A C 1
ATOM 928 O O . ARG A 1 117 ? 112.834 28.136 51.057 1.00 37.92 117 ARG A O 1
ATOM 936 N N . GLY A 1 118 ? 112.709 28.864 53.173 1.00 42.29 118 GLY A N 1
ATOM 937 C CA . GLY A 1 118 ? 112.426 27.569 53.755 1.00 40.28 118 GLY A CA 1
ATOM 938 C C . GLY A 1 118 ? 113.351 27.224 54.901 1.00 38.26 118 GLY A C 1
ATOM 939 O O . GLY A 1 118 ? 114.246 27.987 55.277 1.00 39.16 118 GLY A O 1
ATOM 940 N N . GLY A 1 119 ? 113.132 26.064 55.446 1.00 35.23 119 GLY A N 1
ATOM 941 C CA . GLY A 1 119 ? 113.870 25.615 56.610 1.00 42.80 119 GLY A CA 1
ATOM 942 C C . GLY A 1 119 ? 115.128 24.837 56.271 1.00 50.56 119 GLY A C 1
ATOM 943 O O . GLY A 1 119 ? 115.199 24.167 55.244 1.00 45.49 119 GLY A O 1
ATOM 944 N N . VAL A 1 120 ? 116.112 24.937 57.168 1.00 51.72 120 VAL A N 1
ATOM 945 C CA . VAL A 1 120 ? 117.395 24.267 57.024 1.00 47.87 120 VAL A CA 1
ATOM 946 C C . VAL A 1 120 ? 117.427 23.095 57.990 1.00 47.28 120 VAL A C 1
ATOM 947 O O . VAL A 1 120 ? 116.920 23.190 59.115 1.00 46.22 120 VAL A O 1
ATOM 951 N N . ARG A 1 121 ? 118.019 21.993 57.551 1.00 42.20 121 ARG A N 1
ATOM 952 C CA . ARG A 1 121 ? 118.126 20.784 58.356 1.00 45.09 121 ARG A CA 1
ATOM 953 C C . ARG A 1 121 ? 119.565 20.587 58.800 1.00 48.73 121 ARG A C 1
ATOM 954 O O . ARG A 1 121 ? 120.480 20.602 57.974 1.00 52.29 121 ARG A O 1
ATOM 962 N N . VAL A 1 122 ? 119.764 20.394 60.096 1.00 37.33 122 VAL A N 1
ATOM 963 C CA . VAL A 1 122 ? 121.093 20.266 60.678 1.00 38.41 122 VAL A CA 1
ATOM 964 C C . VAL A 1 122 ? 121.138 18.972 61.470 1.00 37.18 122 VAL A C 1
ATOM 965 O O . VAL A 1 122 ? 120.275 18.730 62.317 1.00 37.82 122 VAL A O 1
ATOM 969 N N . LYS A 1 123 ? 122.134 18.144 61.192 1.00 42.25 123 LYS A N 1
ATOM 970 C CA . LYS A 1 123 ? 122.340 16.888 61.896 1.00 33.38 123 LYS A CA 1
ATOM 971 C C . LYS A 1 123 ? 123.747 16.879 62.464 1.00 35.99 123 LYS A C 1
ATOM 972 O O . LYS A 1 123 ? 124.696 17.265 61.780 1.00 35.97 123 LYS A O 1
ATOM 978 N N . VAL A 1 124 ? 123.881 16.452 63.717 1.00 42.07 124 VAL A N 1
ATOM 979 C CA . VAL A 1 124 ? 125.121 16.584 64.476 1.00 35.59 124 VAL A CA 1
ATOM 980 C C . VAL A 1 124 ? 125.668 15.204 64.803 1.00 36.51 124 VAL A C 1
ATOM 981 O O . VAL A 1 124 ? 124.909 14.279 65.101 1.00 39.87 124 VAL A O 1
ATOM 985 N N . VAL A 1 125 ? 126.988 15.071 64.762 1.00 33.41 125 VAL A N 1
ATOM 986 C CA . VAL A 1 125 ? 127.684 13.879 65.227 1.00 45.27 125 VAL A CA 1
ATOM 987 C C . VAL A 1 125 ? 128.701 14.308 66.276 1.00 48.69 125 VAL A C 1
ATOM 988 O O . VAL A 1 125 ? 129.486 15.234 66.044 1.00 48.77 125 VAL A O 1
ATOM 992 N N . THR A 1 126 ? 128.685 13.650 67.424 1.00 53.00 126 THR A N 1
ATOM 993 C CA . THR A 1 126 ? 129.525 14.025 68.552 1.00 50.78 126 THR A CA 1
ATOM 994 C C . THR A 1 126 ? 130.491 12.897 68.878 1.00 54.15 126 THR A C 1
ATOM 995 O O . THR A 1 126 ? 130.445 11.819 68.288 1.00 54.46 126 THR A O 1
ATOM 999 N N . GLU A 1 127 ? 131.355 13.154 69.854 1.00 50.49 127 GLU A N 1
ATOM 1000 C CA . GLU A 1 127 ? 132.318 12.158 70.291 1.00 45.62 127 GLU A CA 1
ATOM 1001 C C . GLU A 1 127 ? 131.678 11.205 71.292 1.00 48.30 127 GLU A C 1
ATOM 1002 O O . GLU A 1 127 ? 130.510 11.338 71.657 1.00 48.30 127 GLU A O 1
ATOM 1008 N N . LYS A 1 128 ? 132.457 10.227 71.743 1.00 47.27 128 LYS A N 1
ATOM 1009 C CA . LYS A 1 128 ? 131.961 9.209 72.658 1.00 47.77 128 LYS A CA 1
ATOM 1010 C C . LYS A 1 128 ? 131.656 9.798 74.029 1.00 47.31 128 LYS A C 1
ATOM 1011 O O . LYS A 1 128 ? 132.219 10.811 74.446 1.00 52.61 128 LYS A O 1
ATOM 1017 N N . GLY A 1 129 ? 130.773 9.111 74.755 1.00 44.33 129 GLY A N 1
ATOM 1018 C CA . GLY A 1 129 ? 130.409 9.517 76.093 1.00 49.80 129 GLY A CA 1
ATOM 1019 C C . GLY A 1 129 ? 129.359 10.591 76.169 1.00 52.95 129 GLY A C 1
ATOM 1020 O O . GLY A 1 129 ? 128.773 10.786 77.240 1.00 70.75 129 GLY A O 1
ATOM 1021 N N . VAL A 1 130 ? 129.101 11.305 75.072 1.00 47.31 130 VAL A N 1
ATOM 1022 C CA . VAL A 1 130 ? 128.025 12.282 75.056 1.00 44.97 130 VAL A CA 1
ATOM 1023 C C . VAL A 1 130 ? 126.703 11.558 75.228 1.00 53.19 130 VAL A C 1
ATOM 1024 O O . VAL A 1 130 ? 126.430 10.565 74.546 1.00 54.64 130 VAL A O 1
ATOM 1028 N N . ASP A 1 131 ? 125.877 12.038 76.155 1.00 55.65 131 ASP A N 1
ATOM 1029 C CA . ASP A 1 131 ? 124.572 11.424 76.347 1.00 45.72 131 ASP A CA 1
ATOM 1030 C C . ASP A 1 131 ? 123.474 12.136 75.573 1.00 44.56 131 ASP A C 1
ATOM 1031 O O . ASP A 1 131 ? 122.636 11.479 74.950 1.00 50.30 131 ASP A O 1
ATOM 1036 N N . PHE A 1 132 ? 123.451 13.463 75.586 1.00 44.04 132 PHE A N 1
ATOM 1037 C CA . PHE A 1 132 ? 122.364 14.213 74.981 1.00 38.23 132 PHE A CA 1
ATOM 1038 C C . PHE A 1 132 ? 122.924 15.260 74.035 1.00 31.05 132 PHE A C 1
ATOM 1039 O O . PHE A 1 132 ? 124.113 15.577 74.059 1.00 30.46 132 PHE A O 1
ATOM 1047 N N . VAL A 1 133 ? 122.038 15.799 73.202 1.00 31.49 133 VAL A N 1
ATOM 1048 C CA . VAL A 1 133 ? 122.301 16.975 72.373 1.00 31.57 133 VAL A CA 1
ATOM 1049 C C . VAL A 1 133 ? 121.014 17.779 72.286 1.00 38.25 133 VAL A C 1
ATOM 1050 O O . VAL A 1 133 ? 119.949 17.217 72.022 1.00 52.09 133 VAL A O 1
ATOM 1054 N N . ARG A 1 134 ? 121.098 19.088 72.492 1.00 35.44 134 ARG A N 1
ATOM 1055 C CA . ARG A 1 134 ? 119.927 19.954 72.504 1.00 36.51 134 ARG A CA 1
ATOM 1056 C C . ARG A 1 134 ? 120.108 21.080 71.500 1.00 36.31 134 ARG A C 1
ATOM 1057 O O . ARG A 1 134 ? 121.206 21.614 71.347 1.00 40.41 134 ARG A O 1
ATOM 1065 N N . ALA A 1 135 ? 119.022 21.462 70.841 1.00 37.46 135 ALA A N 1
ATOM 1066 C CA . ALA A 1 135 ? 119.058 22.498 69.823 1.00 35.41 135 ALA A CA 1
ATOM 1067 C C . ALA A 1 135 ? 118.043 23.582 70.145 1.00 38.20 135 ALA A C 1
ATOM 1068 O O . ALA A 1 135 ? 116.916 23.282 70.546 1.00 46.39 135 ALA A O 1
ATOM 1070 N N . THR A 1 136 ? 118.446 24.840 69.966 1.00 33.13 136 THR A N 1
ATOM 1071 C CA . THR A 1 136 ? 117.574 25.984 70.194 1.00 36.80 136 THR A CA 1
ATOM 1072 C C . THR A 1 136 ? 117.978 27.100 69.242 1.00 39.80 136 THR A C 1
ATOM 1073 O O . THR A 1 136 ? 119.161 27.263 68.946 1.00 45.72 136 THR A O 1
ATOM 1077 N N . VAL A 1 137 ? 116.999 27.855 68.753 1.00 44.12 137 VAL A N 1
ATOM 1078 C CA . VAL A 1 137 ? 117.265 29.022 67.923 1.00 53.03 137 VAL A CA 1
ATOM 1079 C C . VAL A 1 137 ? 116.959 30.275 68.731 1.00 57.69 137 VAL A C 1
ATOM 1080 O O . VAL A 1 137 ? 116.082 30.289 69.601 1.00 57.63 137 VAL A O 1
ATOM 1084 N N . SER A 1 138 ? 117.708 31.335 68.445 1.00 52.14 138 SER A N 1
ATOM 1085 C CA . SER A 1 138 ? 117.528 32.614 69.108 1.00 44.16 138 SER A CA 1
ATOM 1086 C C . SER A 1 138 ? 117.896 33.717 68.130 1.00 50.15 138 SER A C 1
ATOM 1087 O O . SER A 1 138 ? 118.682 33.484 67.209 1.00 55.63 138 SER A O 1
ATOM 1090 N N . PRO A 1 139 ? 117.355 34.926 68.302 1.00 48.62 139 PRO A N 1
ATOM 1091 C CA . PRO A 1 139 ? 117.418 35.934 67.241 1.00 55.37 139 PRO A CA 1
ATOM 1092 C C . PRO A 1 139 ? 118.763 36.616 67.009 1.00 59.90 139 PRO A C 1
ATOM 1093 O O . PRO A 1 139 ? 118.826 37.495 66.148 1.00 63.74 139 PRO A O 1
ATOM 1097 N N . GLN A 1 140 ? 119.823 36.284 67.753 1.00 51.95 140 GLN A N 1
ATOM 1098 C CA . GLN A 1 140 ? 121.143 36.894 67.571 1.00 54.49 140 GLN A CA 1
ATOM 1099 C C . GLN A 1 140 ? 121.187 38.379 67.937 1.00 47.40 140 GLN A C 1
ATOM 1100 O O . GLN A 1 140 ? 122.234 38.893 68.337 1.00 47.82 140 GLN A O 1
ATOM 1106 N N . GLN A 1 141 ? 120.073 39.084 67.816 1.00 43.68 141 GLN A N 1
ATOM 1107 C CA . GLN A 1 141 ? 120.045 40.514 68.100 1.00 46.83 141 GLN A CA 1
ATOM 1108 C C . GLN A 1 141 ? 118.724 40.844 68.769 1.00 51.78 141 GLN A C 1
ATOM 1109 O O . GLN A 1 141 ? 117.671 40.747 68.135 1.00 71.59 141 GLN A O 1
ATOM 1115 N N . THR A 1 142 ? 118.770 41.230 70.036 1.00 50.11 142 THR A N 1
ATOM 1116 C CA . THR A 1 142 ? 117.631 41.925 70.611 1.00 45.30 142 THR A CA 1
ATOM 1117 C C . THR A 1 142 ? 117.655 43.342 70.067 1.00 58.04 142 THR A C 1
ATOM 1118 O O . THR A 1 142 ? 118.440 44.182 70.512 1.00 75.65 142 THR A O 1
ATOM 1122 N N . TYR A 1 143 ? 116.806 43.590 69.075 1.00 43.19 143 TYR A N 1
ATOM 1123 C CA . TYR A 1 143 ? 116.847 44.828 68.315 1.00 41.16 143 TYR A CA 1
ATOM 1124 C C . TYR A 1 143 ? 116.742 46.022 69.244 1.00 43.97 143 TYR A C 1
ATOM 1125 O O . TYR A 1 143 ? 115.866 46.075 70.106 1.00 54.78 143 TYR A O 1
ATOM 1134 N N . GLY A 1 144 ? 117.658 46.963 69.090 1.00 40.16 144 GLY A N 1
ATOM 1135 C CA . GLY A 1 144 ? 117.651 48.142 69.920 1.00 41.04 144 GLY A CA 1
ATOM 1136 C C . GLY A 1 144 ? 118.419 48.023 71.213 1.00 44.14 144 GLY A C 1
ATOM 1137 O O . GLY A 1 144 ? 118.522 49.017 71.940 1.00 46.90 144 GLY A O 1
ATOM 1138 N N . SER A 1 145 ? 118.960 46.849 71.523 1.00 50.54 145 SER A N 1
ATOM 1139 C CA . SER A 1 145 ? 119.799 46.639 72.694 1.00 60.25 145 SER A CA 1
ATOM 1140 C C . SER A 1 145 ? 121.226 46.330 72.264 1.00 60.43 145 SER A C 1
ATOM 1141 O O . SER A 1 145 ? 121.446 45.587 71.305 1.00 66.12 145 SER A O 1
ATOM 1144 N N . ASP A 1 146 ? 122.198 46.888 72.986 1.00 57.90 146 ASP A N 1
ATOM 1145 C CA . ASP A 1 146 ? 123.591 46.609 72.662 1.00 63.14 146 ASP A CA 1
ATOM 1146 C C . ASP A 1 146 ? 123.977 45.164 72.948 1.00 56.00 146 ASP A C 1
ATOM 1147 O O . ASP A 1 146 ? 124.996 44.695 72.432 1.00 56.98 146 ASP A O 1
ATOM 1152 N N . VAL A 1 147 ? 123.189 44.447 73.745 1.00 55.89 147 VAL A N 1
ATOM 1153 C CA . VAL A 1 147 ? 123.491 43.070 74.106 1.00 58.50 147 VAL A CA 1
ATOM 1154 C C . VAL A 1 147 ? 122.229 42.228 73.990 1.00 54.00 147 VAL A C 1
ATOM 1155 O O . VAL A 1 147 ? 121.110 42.721 74.157 1.00 54.63 147 VAL A O 1
ATOM 1159 N N . ALA A 1 148 ? 122.416 40.968 73.707 1.00 43.22 148 ALA A N 1
ATOM 1160 C CA . ALA A 1 148 ? 121.420 39.918 73.615 1.00 40.16 148 ALA A CA 1
ATOM 1161 C C . ALA A 1 148 ? 121.431 39.061 74.874 1.00 55.27 148 ALA A C 1
ATOM 1162 O O . ALA A 1 148 ? 122.478 38.891 75.500 1.00 67.53 148 ALA A O 1
ATOM 1164 N N . PRO A 1 149 ? 120.294 38.494 75.278 1.00 50.08 149 PRO A N 1
ATOM 1165 C CA . PRO A 1 149 ? 120.276 37.662 76.485 1.00 45.91 149 PRO A CA 1
ATOM 1166 C C . PRO A 1 149 ? 121.152 36.435 76.323 1.00 49.37 149 PRO A C 1
ATOM 1167 O O . PRO A 1 149 ? 121.497 36.032 75.214 1.00 45.76 149 PRO A O 1
ATOM 1171 N N . THR A 1 150 ? 121.510 35.831 77.451 1.00 49.76 150 THR A N 1
ATOM 1172 C CA . THR A 1 150 ? 122.205 34.555 77.419 1.00 44.17 150 THR A CA 1
ATOM 1173 C C . THR A 1 150 ? 121.273 33.365 77.610 1.00 53.66 150 THR A C 1
ATOM 1174 O O . THR A 1 150 ? 121.685 32.231 77.345 1.00 44.70 150 THR A O 1
ATOM 1178 N N . THR A 1 151 ? 120.040 33.590 78.058 1.00 54.41 151 THR A N 1
ATOM 1179 C CA . THR A 1 151 ? 119.015 32.555 78.105 1.00 51.25 151 THR A CA 1
ATOM 1180 C C . THR A 1 151 ? 117.770 33.030 77.375 1.00 52.29 151 THR A C 1
ATOM 1181 O O . THR A 1 151 ? 117.666 34.183 76.942 1.00 40.26 151 THR A O 1
ATOM 1185 N N . HIS A 1 152 ? 116.818 32.108 77.250 1.00 53.15 152 HIS A N 1
ATOM 1186 C CA . HIS A 1 152 ? 115.486 32.389 76.747 1.00 40.69 152 HIS A CA 1
ATOM 1187 C C . HIS A 1 152 ? 114.521 31.445 77.453 1.00 51.51 152 HIS A C 1
ATOM 1188 O O . HIS A 1 152 ? 114.913 30.392 77.962 1.00 50.22 152 HIS A O 1
ATOM 1195 N N . ILE A 1 153 ? 113.255 31.842 77.514 1.00 43.24 153 ILE A N 1
ATOM 1196 C CA . ILE A 1 153 ? 112.251 31.077 78.244 1.00 40.16 153 ILE A CA 1
ATOM 1197 C C . ILE A 1 153 ? 111.107 30.602 77.367 1.00 45.12 153 ILE A C 1
ATOM 1198 O O . ILE A 1 153 ? 110.282 29.803 77.835 1.00 68.56 153 ILE A O 1
ATOM 1203 N N . SER A 1 154 ? 111.021 31.046 76.116 1.00 51.85 154 SER A N 1
ATOM 1204 C CA . SER A 1 154 ? 109.956 30.602 75.227 1.00 44.24 154 SER A CA 1
ATOM 1205 C C . SER A 1 154 ? 110.493 30.108 73.893 1.00 40.16 154 SER A C 1
ATOM 1206 O O . SER A 1 154 ? 109.736 30.012 72.931 1.00 40.16 154 SER A O 1
ATOM 1209 N N . THR A 1 155 ? 111.783 29.819 73.808 1.00 44.59 155 THR A N 1
ATOM 1210 C CA . THR A 1 155 ? 112.399 29.379 72.568 1.00 42.48 155 THR A CA 1
ATOM 1211 C C . THR A 1 155 ? 112.175 27.890 72.359 1.00 44.93 155 THR A C 1
ATOM 1212 O O . THR A 1 155 ? 111.773 27.168 73.271 1.00 64.83 155 THR A O 1
ATOM 1216 N N . PRO A 1 156 ? 112.417 27.397 71.150 1.00 33.19 156 PRO A N 1
ATOM 1217 C CA . PRO A 1 156 ? 112.252 25.963 70.899 1.00 34.82 156 PRO A CA 1
ATOM 1218 C C . PRO A 1 156 ? 113.372 25.164 71.531 1.00 39.71 156 PRO A C 1
ATOM 1219 O O . PRO A 1 156 ? 114.528 25.583 71.528 1.00 49.30 156 PRO A O 1
ATOM 1223 N N . LEU A 1 157 ? 113.024 24.006 72.080 1.00 40.33 157 LEU A N 1
ATOM 1224 C CA . LEU A 1 157 ? 114.006 23.065 72.604 1.00 44.02 157 LEU A CA 1
ATOM 1225 C C . LEU A 1 157 ? 113.778 21.696 71.975 1.00 51.18 157 LEU A C 1
ATOM 1226 O O . LEU A 1 157 ? 112.631 21.274 71.811 1.00 56.15 157 LEU A O 1
ATOM 1231 N N . ALA A 1 158 ? 114.866 21.001 71.633 1.00 44.79 158 ALA A N 1
ATOM 1232 C CA . ALA A 1 158 ? 114.760 19.697 70.982 1.00 41.85 158 ALA A CA 1
ATOM 1233 C C . ALA A 1 158 ? 115.913 18.820 71.430 1.00 38.86 158 ALA A C 1
ATOM 1234 O O . ALA A 1 158 ? 117.064 19.123 71.114 1.00 39.99 158 ALA A O 1
ATOM 1236 N N . ILE A 1 159 ? 115.608 17.721 72.116 1.00 42.54 159 ILE A N 1
ATOM 1237 C CA . ILE A 1 159 ? 116.612 16.880 72.763 1.00 48.74 159 ILE A CA 1
ATOM 1238 C C . ILE A 1 159 ? 116.688 15.537 72.043 1.00 40.47 159 ILE A C 1
ATOM 1239 O O . ILE A 1 159 ? 115.672 14.851 71.884 1.00 47.74 159 ILE A O 1
ATOM 1244 N N . GLU A 1 160 ? 117.898 15.153 71.633 1.00 39.39 160 GLU A N 1
ATOM 1245 C CA . GLU A 1 160 ? 118.191 13.841 71.069 1.00 36.42 160 GLU A CA 1
ATOM 1246 C C . GLU A 1 160 ? 119.177 13.111 71.966 1.00 36.64 160 GLU A C 1
ATOM 1247 O O . GLU A 1 160 ? 120.106 13.718 72.505 1.00 38.82 160 GLU A O 1
ATOM 1253 N N . GLN A 1 161 ? 118.995 11.806 72.113 1.00 42.02 161 GLN A N 1
ATOM 1254 C CA . GLN A 1 161 ? 119.810 11.003 73.022 1.00 33.42 161 GLN A CA 1
ATOM 1255 C C . GLN A 1 161 ? 120.767 10.137 72.210 1.00 40.56 161 GLN A C 1
ATOM 1256 O O . GLN A 1 161 ? 120.351 9.168 71.566 1.00 44.74 161 GLN A O 1
ATOM 1262 N N . ILE A 1 162 ? 122.050 10.473 72.264 1.00 42.20 162 ILE A N 1
ATOM 1263 C CA . ILE A 1 162 ? 123.065 9.887 71.392 1.00 40.16 162 ILE A CA 1
ATOM 1264 C C . ILE A 1 162 ? 123.160 8.372 71.547 1.00 45.34 162 ILE A C 1
ATOM 1265 O O . ILE A 1 162 ? 122.994 7.662 70.546 1.00 44.39 162 ILE A O 1
ATOM 1270 N N . PRO A 1 163 ? 123.407 7.815 72.741 1.00 52.42 163 PRO A N 1
ATOM 1271 C CA . PRO A 1 163 ? 123.682 6.369 72.821 1.00 60.17 163 PRO A CA 1
ATOM 1272 C C . PRO A 1 163 ? 122.514 5.498 72.389 1.00 57.22 163 PRO A C 1
ATOM 1273 O O . PRO A 1 163 ? 122.669 4.274 72.321 1.00 70.50 163 PRO A O 1
ATOM 1277 N N . ILE A 1 164 ? 121.363 6.090 72.085 1.00 40.53 164 ILE A N 1
ATOM 1278 C CA . ILE A 1 164 ? 120.252 5.368 71.477 1.00 38.89 164 ILE A CA 1
ATOM 1279 C C . ILE A 1 164 ? 119.889 5.910 70.103 1.00 48.51 164 ILE A C 1
ATOM 1280 O O . ILE A 1 164 ? 119.172 5.228 69.354 1.00 46.51 164 ILE A O 1
ATOM 1285 N N . LYS A 1 165 ? 120.347 7.111 69.752 1.00 45.20 165 LYS A N 1
ATOM 1286 C CA . LYS A 1 165 ? 120.256 7.597 68.377 1.00 40.88 165 LYS A CA 1
ATOM 1287 C C . LYS A 1 165 ? 121.514 8.415 68.139 1.00 40.09 165 LYS A C 1
ATOM 1288 O O . LYS A 1 165 ? 121.626 9.525 68.655 1.00 45.62 165 LYS A O 1
ATOM 1294 N N . GLY A 1 166 ? 122.458 7.867 67.373 1.00 37.26 166 GLY A N 1
ATOM 1295 C CA . GLY A 1 166 ? 123.799 8.429 67.319 1.00 39.05 166 GLY A CA 1
ATOM 1296 C C . GLY A 1 166 ? 123.926 9.738 66.571 1.00 38.76 166 GLY A C 1
ATOM 1297 O O . GLY A 1 166 ? 124.892 10.475 66.799 1.00 38.15 166 GLY A O 1
ATOM 1298 N N . VAL A 1 167 ? 122.991 10.042 65.681 1.00 39.96 167 VAL A N 1
ATOM 1299 C CA . VAL A 1 167 ? 122.999 11.291 64.927 1.00 41.13 167 VAL A CA 1
ATOM 1300 C C . VAL A 1 167 ? 121.840 12.147 65.420 1.00 45.68 167 VAL A C 1
ATOM 1301 O O . VAL A 1 167 ? 120.680 11.724 65.367 1.00 47.53 167 VAL A O 1
ATOM 1305 N N . ALA A 1 168 ? 122.148 13.346 65.895 1.00 37.36 168 ALA A N 1
ATOM 1306 C CA . ALA A 1 168 ? 121.138 14.244 66.445 1.00 33.51 168 ALA A CA 1
ATOM 1307 C C . ALA A 1 168 ? 120.606 15.108 65.317 1.00 34.32 168 ALA A C 1
ATOM 1308 O O . ALA A 1 168 ? 121.257 16.054 64.886 1.00 35.26 168 ALA A O 1
ATOM 1310 N N . GLU A 1 169 ? 119.416 14.788 64.832 1.00 36.11 169 GLU A N 1
ATOM 1311 C CA . GLU A 1 169 ? 118.824 15.472 63.689 1.00 35.27 169 GLU A CA 1
ATOM 1312 C C . GLU A 1 169 ? 117.884 16.571 64.164 1.00 33.76 169 GLU A C 1
ATOM 1313 O O . GLU A 1 169 ? 116.994 16.325 64.979 1.00 40.59 169 GLU A O 1
ATOM 1319 N N . PHE A 1 170 ? 118.068 17.774 63.642 1.00 32.48 170 PHE A N 1
ATOM 1320 C CA . PHE A 1 170 ? 117.198 18.895 63.953 1.00 31.70 170 PHE A CA 1
ATOM 1321 C C . PHE A 1 170 ? 116.756 19.565 62.661 1.00 38.80 170 PHE A C 1
ATOM 1322 O O . PHE A 1 170 ? 117.431 19.461 61.635 1.00 57.73 170 PHE A O 1
ATOM 1330 N N . GLN A 1 171 ? 115.614 20.250 62.711 1.00 34.00 171 GLN A N 1
ATOM 1331 C CA . GLN A 1 171 ? 115.129 21.030 61.576 1.00 40.87 171 GLN A CA 1
ATOM 1332 C C . GLN A 1 171 ? 114.830 22.438 62.055 1.00 45.43 171 GLN A C 1
ATOM 1333 O O . GLN A 1 171 ? 114.014 22.624 62.961 1.00 55.19 171 GLN A O 1
ATOM 1339 N N . ILE A 1 172 ? 115.481 23.426 61.451 1.00 36.13 172 ILE A N 1
ATOM 1340 C CA . ILE A 1 172 ? 115.342 24.821 61.857 1.00 45.37 172 ILE A CA 1
ATOM 1341 C C . ILE A 1 172 ? 114.421 25.526 60.870 1.00 42.88 172 ILE A C 1
ATOM 1342 O O . ILE A 1 172 ? 114.772 25.636 59.685 1.00 34.83 172 ILE A O 1
ATOM 1347 N N . PRO A 1 173 ? 113.287 26.044 61.307 1.00 37.81 173 PRO A N 1
ATOM 1348 C CA . PRO A 1 173 ? 112.327 26.625 60.364 1.00 36.59 173 PRO A CA 1
ATOM 1349 C C . PRO A 1 173 ? 112.824 27.904 59.713 1.00 38.76 173 PRO A C 1
ATOM 1350 O O . PRO A 1 173 ? 113.947 28.350 59.959 1.00 33.50 173 PRO A O 1
ATOM 1354 N N . TYR A 1 174 ? 111.969 28.482 58.870 1.00 44.12 174 TYR A N 1
ATOM 1355 C CA . TYR A 1 174 ? 112.223 29.763 58.218 1.00 38.94 174 TYR A CA 1
ATOM 1356 C C . TYR A 1 174 ? 111.512 30.831 59.039 1.00 40.02 174 TYR A C 1
ATOM 1357 O O . TYR A 1 174 ? 110.277 30.892 59.052 1.00 40.74 174 TYR A O 1
ATOM 1366 N N . TYR A 1 175 ? 112.287 31.640 59.748 1.00 39.23 175 TYR A N 1
ATOM 1367 C CA . TYR A 1 175 ? 111.770 32.739 60.562 1.00 32.79 175 TYR A CA 1
ATOM 1368 C C . TYR A 1 175 ? 112.474 34.016 60.119 1.00 36.53 175 TYR A C 1
ATOM 1369 O O . TYR A 1 175 ? 113.605 34.289 60.531 1.00 38.93 175 TYR A O 1
ATOM 1378 N N . ALA A 1 176 ? 111.800 34.793 59.279 1.00 45.09 176 ALA A N 1
ATOM 1379 C CA . ALA A 1 176 ? 112.322 36.029 58.724 1.00 39.21 176 ALA A CA 1
ATOM 1380 C C . ALA A 1 176 ? 111.139 36.912 58.368 1.00 38.06 176 ALA A C 1
ATOM 1381 O O . ALA A 1 176 ? 110.052 36.398 58.089 1.00 34.49 176 ALA A O 1
ATOM 1383 N N . PRO A 1 177 ? 111.310 38.233 58.367 1.00 41.42 177 PRO A N 1
ATOM 1384 C CA . PRO A 1 177 ? 110.159 39.109 58.118 1.00 40.89 177 PRO A CA 1
ATOM 1385 C C . PRO A 1 177 ? 109.664 39.077 56.688 1.00 46.10 177 PRO A C 1
ATOM 1386 O O . PRO A 1 177 ? 108.496 39.403 56.452 1.00 44.60 177 PRO A O 1
ATOM 1390 N N . CYS A 1 178 ? 110.504 38.696 55.735 1.00 44.56 178 CYS A N 1
ATOM 1391 C CA . CYS A 1 178 ? 110.223 38.865 54.318 1.00 40.09 178 CYS A CA 1
ATOM 1392 C C . CYS A 1 178 ? 109.808 37.556 53.669 1.00 35.26 178 CYS A C 1
ATOM 1393 O O . CYS A 1 178 ? 109.995 36.473 54.212 1.00 34.59 178 CYS A O 1
ATOM 1396 N N . LEU A 1 179 ? 109.256 37.672 52.467 1.00 32.88 179 LEU A N 1
ATOM 1397 C CA . LEU A 1 179 ? 108.803 36.507 51.722 1.00 30.84 179 LEU A CA 1
ATOM 1398 C C . LEU A 1 179 ? 109.951 35.522 51.570 1.00 30.94 179 LEU A C 1
ATOM 1399 O O . LEU A 1 179 ? 109.907 34.430 52.138 1.00 29.46 179 LEU A O 1
ATOM 1404 N N . SER A 1 180 ? 110.979 35.915 50.821 1.00 33.72 180 SER A N 1
ATOM 1405 C CA . SER A 1 180 ? 112.191 35.124 50.633 1.00 37.55 180 SER A CA 1
ATOM 1406 C C . SER A 1 180 ? 113.382 35.915 51.160 1.00 37.36 180 SER A C 1
ATOM 1407 O O . SER A 1 180 ? 113.500 37.115 50.908 1.00 35.31 180 SER A O 1
ATOM 1410 N N . SER A 1 181 ? 114.262 35.248 51.895 1.00 40.04 181 SER A N 1
ATOM 1411 C CA . SER A 1 181 ? 115.334 35.931 52.600 1.00 44.85 181 SER A CA 1
ATOM 1412 C C . SER A 1 181 ? 116.648 35.836 51.834 1.00 47.06 181 SER A C 1
ATOM 1413 O O . SER A 1 181 ? 116.753 35.157 50.811 1.00 45.67 181 SER A O 1
ATOM 1416 N N . SER A 1 182 ? 117.656 36.535 52.351 1.00 48.33 182 SER A N 1
ATOM 1417 C CA . SER A 1 182 ? 119.006 36.513 51.813 1.00 51.72 182 SER A CA 1
ATOM 1418 C C . SER A 1 182 ? 119.934 35.779 52.773 1.00 56.69 182 SER A C 1
ATOM 1419 O O . SER A 1 182 ? 119.745 35.819 53.993 1.00 55.35 182 SER A O 1
ATOM 1422 N N . PHE A 1 183 ? 120.950 35.116 52.221 1.00 55.26 183 PHE A N 1
ATOM 1423 C CA . PHE A 1 183 ? 121.838 34.283 53.019 1.00 54.39 183 PHE A CA 1
ATOM 1424 C C . PHE A 1 183 ? 123.314 34.617 52.877 1.00 48.36 183 PHE A C 1
ATOM 1425 O O . PHE A 1 183 ? 124.139 33.962 53.526 1.00 48.18 183 PHE A O 1
ATOM 1433 N N . ARG A 1 184 ? 123.677 35.594 52.057 1.00 57.17 184 ARG A N 1
ATOM 1434 C CA . ARG A 1 184 ? 125.062 36.008 51.890 1.00 55.99 184 ARG A CA 1
ATOM 1435 C C . ARG A 1 184 ? 125.331 37.298 52.653 1.00 65.21 184 ARG A C 1
ATOM 1436 O O . ARG A 1 184 ? 124.414 38.021 53.048 1.00 80.16 184 ARG A O 1
ATOM 1444 N N . ALA A 1 185 ? 126.613 37.577 52.858 1.00 55.09 185 ALA A N 1
ATOM 1445 C CA . ALA A 1 185 ? 126.995 38.745 53.632 1.00 49.70 185 ALA A CA 1
ATOM 1446 C C . ALA A 1 185 ? 126.784 40.012 52.823 1.00 53.32 185 ALA A C 1
ATOM 1447 O O . ALA A 1 185 ? 127.004 40.037 51.609 1.00 51.74 185 ALA A O 1
ATOM 1449 N N . ASN A 1 186 ? 126.349 41.067 53.505 1.00 50.29 186 ASN A N 1
ATOM 1450 C CA . ASN A 1 186 ? 126.204 42.376 52.888 1.00 54.40 186 ASN A CA 1
ATOM 1451 C C . ASN A 1 186 ? 126.479 43.429 53.944 1.00 56.12 186 ASN A C 1
ATOM 1452 O O . ASN A 1 186 ? 126.578 43.129 55.135 1.00 59.19 186 ASN A O 1
ATOM 1457 N N . SER A 1 187 ? 126.579 44.677 53.501 1.00 41.95 187 SER A N 1
ATOM 1458 C CA . SER A 1 187 ? 126.778 45.792 54.410 1.00 41.07 187 SER A CA 1
ATOM 1459 C C . SER A 1 187 ? 125.493 46.559 54.673 1.00 50.63 187 SER A C 1
ATOM 1460 O O . SER A 1 187 ? 125.539 47.665 55.217 1.00 48.44 187 SER A O 1
ATOM 1463 N N . GLU A 1 188 ? 124.350 45.996 54.308 1.00 47.65 188 GLU A N 1
ATOM 1464 C CA . GLU A 1 188 ? 123.085 46.665 54.556 1.00 47.65 188 GLU A CA 1
ATOM 1465 C C . GLU A 1 188 ? 122.806 46.725 56.052 1.00 43.05 188 GLU A C 1
ATOM 1466 O O . GLU A 1 188 ? 122.932 45.722 56.755 1.00 40.16 188 GLU A O 1
ATOM 1472 N N . THR A 1 189 ? 122.442 47.908 56.541 1.00 50.00 189 THR A N 1
ATOM 1473 C CA . THR A 1 189 ? 122.235 48.120 57.965 1.00 40.51 189 THR A CA 1
ATOM 1474 C C . THR A 1 189 ? 120.990 48.920 58.301 1.00 44.31 189 THR A C 1
ATOM 1475 O O . THR A 1 189 ? 120.679 49.054 59.488 1.00 46.65 189 THR A O 1
ATOM 1479 N N . PHE A 1 190 ? 120.284 49.472 57.312 1.00 51.55 190 PHE A N 1
ATOM 1480 C CA . PHE A 1 190 ? 119.140 50.339 57.591 1.00 48.55 190 PHE A CA 1
ATOM 1481 C C . PHE A 1 190 ? 117.985 49.538 58.181 1.00 48.90 190 PHE A C 1
ATOM 1482 O O . PHE A 1 190 ? 117.538 49.800 59.302 1.00 42.42 190 PHE A O 1
ATOM 1490 N N . TYR A 1 191 ? 117.475 48.570 57.427 1.00 48.92 191 TYR A N 1
ATOM 1491 C CA . TYR A 1 191 ? 116.708 47.455 57.961 1.00 40.56 191 TYR A CA 1
ATOM 1492 C C . TYR A 1 191 ? 117.130 46.223 57.184 1.00 43.53 191 TYR A C 1
ATOM 1493 O O . TYR A 1 191 ? 117.824 46.313 56.168 1.00 40.73 191 TYR A O 1
ATOM 1502 N N . TYR A 1 192 ? 116.750 45.056 57.677 1.00 50.00 192 TYR A N 1
ATOM 1503 C CA . TYR A 1 192 ? 117.414 43.836 57.256 1.00 55.50 192 TYR A CA 1
ATOM 1504 C C . TYR A 1 192 ? 116.515 42.940 56.419 1.00 57.49 192 TYR A C 1
ATOM 1505 O O . TYR A 1 192 ? 115.296 42.900 56.595 1.00 50.63 192 TYR A O 1
ATOM 1514 N N . SER A 1 193 ? 117.154 42.237 55.481 1.00 60.13 193 SER A N 1
ATOM 1515 C CA . SER A 1 193 ? 116.503 41.276 54.607 1.00 51.35 193 SER A CA 1
ATOM 1516 C C . SER A 1 193 ? 116.756 39.837 55.009 1.00 54.19 193 SER A C 1
ATOM 1517 O O . SER A 1 193 ? 116.008 38.954 54.588 1.00 52.28 193 SER A O 1
ATOM 1520 N N . SER A 1 194 ? 117.791 39.577 55.787 1.00 56.34 194 SER A N 1
ATOM 1521 C CA . SER A 1 194 ? 118.034 38.243 56.300 1.00 54.76 194 SER A CA 1
ATOM 1522 C C . SER A 1 194 ? 117.294 38.059 57.616 1.00 53.38 194 SER A C 1
ATOM 1523 O O . SER A 1 194 ? 117.083 39.007 58.373 1.00 54.27 194 SER A O 1
ATOM 1526 N N . GLY A 1 195 ? 116.872 36.830 57.869 1.00 52.75 195 GLY A N 1
ATOM 1527 C CA . GLY A 1 195 ? 116.420 36.478 59.195 1.00 51.98 195 GLY A CA 1
ATOM 1528 C C . GLY A 1 195 ? 117.604 35.998 60.003 1.00 57.04 195 GLY A C 1
ATOM 1529 O O . GLY A 1 195 ? 118.037 34.854 59.850 1.00 56.67 195 GLY A O 1
ATOM 1530 N N . ARG A 1 196 ? 118.155 36.862 60.852 1.00 64.63 196 ARG A N 1
ATOM 1531 C CA . ARG A 1 196 ? 119.388 36.550 61.570 1.00 67.72 196 ARG A CA 1
ATOM 1532 C C . ARG A 1 196 ? 119.088 35.674 62.778 1.00 56.00 196 ARG A C 1
ATOM 1533 O O . ARG A 1 196 ? 118.536 36.150 63.774 1.00 49.78 196 ARG A O 1
ATOM 1541 N N . ASN A 1 197 ? 119.495 34.408 62.718 1.00 57.17 197 ASN A N 1
ATOM 1542 C CA . ASN A 1 197 ? 119.201 33.450 63.775 1.00 52.23 197 ASN A CA 1
ATOM 1543 C C . ASN A 1 197 ? 120.464 32.742 64.242 1.00 54.06 197 ASN A C 1
ATOM 1544 O O . ASN A 1 197 ? 121.342 32.412 63.441 1.00 48.14 197 ASN A O 1
ATOM 1549 N N . ASN A 1 198 ? 120.544 32.511 65.543 1.00 52.94 198 ASN A N 1
ATOM 1550 C CA . ASN A 1 198 ? 121.559 31.642 66.109 1.00 48.68 198 ASN A CA 1
ATOM 1551 C C . ASN A 1 198 ? 121.001 30.237 66.273 1.00 45.08 198 ASN A C 1
ATOM 1552 O O . ASN A 1 198 ? 119.798 30.007 66.200 1.00 40.16 198 ASN A O 1
ATOM 1557 N N . LEU A 1 199 ? 121.896 29.290 66.516 1.00 41.58 199 LEU A N 1
ATOM 1558 C CA . LEU A 1 199 ? 121.512 27.909 66.770 1.00 38.38 199 LEU A CA 1
ATOM 1559 C C . LEU A 1 199 ? 122.507 27.337 67.765 1.00 48.00 199 LEU A C 1
ATOM 1560 O O . LEU A 1 199 ? 123.708 27.317 67.493 1.00 51.45 199 LEU A O 1
ATOM 1565 N N . ASP A 1 200 ? 122.025 26.906 68.924 1.00 45.35 200 ASP A N 1
ATOM 1566 C CA . ASP A 1 200 ? 122.885 26.508 70.034 1.00 46.95 200 ASP A CA 1
ATOM 1567 C C . ASP A 1 200 ? 122.777 25.003 70.216 1.00 50.28 200 ASP A C 1
ATOM 1568 O O . ASP A 1 200 ? 121.729 24.494 70.622 1.00 56.14 200 ASP A O 1
ATOM 1573 N N . ILE A 1 201 ? 123.859 24.296 69.920 1.00 46.55 201 ILE A N 1
ATOM 1574 C CA . ILE A 1 201 ? 123.930 22.851 70.088 1.00 51.01 201 ILE A CA 1
ATOM 1575 C C . ILE A 1 201 ? 124.672 22.570 71.387 1.00 51.83 201 ILE A C 1
ATOM 1576 O O . ILE A 1 201 ? 125.833 22.964 71.546 1.00 48.08 201 ILE A O 1
ATOM 1581 N N . ALA A 1 202 ? 124.001 21.903 72.323 1.00 50.83 202 ALA A N 1
ATOM 1582 C CA . ALA A 1 202 ? 124.551 21.559 73.626 1.00 46.61 202 ALA A CA 1
ATOM 1583 C C . ALA A 1 202 ? 124.893 20.077 73.685 1.00 44.31 202 ALA A C 1
ATOM 1584 O O . ALA A 1 202 ? 124.351 19.266 72.936 1.00 50.49 202 ALA A O 1
ATOM 1586 N N . THR A 1 203 ? 125.806 19.723 74.586 1.00 43.04 203 THR A N 1
ATOM 1587 C CA . THR A 1 203 ? 126.142 18.327 74.823 1.00 43.22 203 THR A CA 1
ATOM 1588 C C . THR A 1 203 ? 126.205 18.086 76.318 1.00 35.70 203 THR A C 1
ATOM 1589 O O . THR A 1 203 ? 126.788 18.883 77.050 1.00 43.47 203 THR A O 1
ATOM 1593 N N . SER A 1 204 ? 125.602 17.003 76.771 1.00 35.12 204 SER A N 1
ATOM 1594 C CA . SER A 1 204 ? 125.689 16.608 78.171 1.00 41.64 204 SER A CA 1
ATOM 1595 C C . SER A 1 204 ? 126.292 15.218 78.198 1.00 51.60 204 SER A C 1
ATOM 1596 O O . SER A 1 204 ? 125.660 14.268 77.699 1.00 50.51 204 SER A O 1
ATOM 1599 N N . PRO A 1 205 ? 127.511 15.029 78.731 1.00 54.01 205 PRO A N 1
ATOM 1600 C CA . PRO A 1 205 ? 128.419 16.003 79.345 1.00 41.46 205 PRO A CA 1
ATOM 1601 C C . PRO A 1 205 ? 129.050 16.911 78.301 1.00 41.38 205 PRO A C 1
ATOM 1602 O O . PRO A 1 205 ? 128.933 16.611 77.119 1.00 42.10 205 PRO A O 1
ATOM 1606 N N . PRO A 1 206 ? 129.677 18.005 78.717 1.00 40.16 206 PRO A N 1
ATOM 1607 C CA . PRO A 1 206 ? 130.290 18.906 77.740 1.00 40.16 206 PRO A CA 1
ATOM 1608 C C . PRO A 1 206 ? 131.412 18.217 76.988 1.00 40.16 206 PRO A C 1
ATOM 1609 O O . PRO A 1 206 ? 132.154 17.417 77.552 1.00 41.99 206 PRO A O 1
ATOM 1613 N N . SER A 1 207 ? 131.521 18.525 75.699 1.00 43.07 207 SER A N 1
ATOM 1614 C CA . SER A 1 207 ? 132.494 17.902 74.820 1.00 42.40 207 SER A CA 1
ATOM 1615 C C . SER A 1 207 ? 133.152 18.964 73.949 1.00 42.66 207 SER A C 1
ATOM 1616 O O . SER A 1 207 ? 132.760 20.129 73.946 1.00 40.16 207 SER A O 1
ATOM 1619 N N . ILE A 1 208 ? 134.151 18.535 73.189 1.00 49.06 208 ILE A N 1
ATOM 1620 C CA . ILE A 1 208 ? 134.965 19.440 72.383 1.00 58.35 208 ILE A CA 1
ATOM 1621 C C . ILE A 1 208 ? 134.569 19.404 70.923 1.00 52.28 208 ILE A C 1
ATOM 1622 O O . ILE A 1 208 ? 134.283 20.442 70.330 1.00 51.34 208 ILE A O 1
ATOM 1627 N N . ASN A 1 209 ? 134.553 18.213 70.351 1.00 47.67 209 ASN A N 1
ATOM 1628 C CA . ASN A 1 209 ? 134.327 18.036 68.927 1.00 48.25 209 ASN A CA 1
ATOM 1629 C C . ASN A 1 209 ? 132.842 17.973 68.609 1.00 57.81 209 ASN A C 1
ATOM 1630 O O . ASN A 1 209 ? 132.110 17.154 69.169 1.00 61.19 209 ASN A O 1
ATOM 1635 N N . ARG A 1 210 ? 132.413 18.833 67.690 1.00 53.09 210 ARG A N 1
ATOM 1636 C CA . ARG A 1 210 ? 131.062 18.811 67.158 1.00 47.10 210 ARG A CA 1
ATOM 1637 C C . ARG A 1 210 ? 131.156 18.761 65.647 1.00 38.14 210 ARG A C 1
ATOM 1638 O O . ARG A 1 210 ? 131.745 19.653 65.033 1.00 40.07 210 ARG A O 1
ATOM 1646 N N . TYR A 1 211 ? 130.585 17.727 65.050 1.00 35.94 211 TYR A N 1
ATOM 1647 C CA . TYR A 1 211 ? 130.558 17.577 63.602 1.00 45.54 211 TYR A CA 1
ATOM 1648 C C . TYR A 1 211 ? 129.142 17.830 63.106 1.00 48.49 211 TYR A C 1
ATOM 1649 O O . TYR A 1 211 ? 128.194 17.186 63.566 1.00 47.29 211 TYR A O 1
ATOM 1658 N N . TYR A 1 212 ? 129.000 18.763 62.172 1.00 42.84 212 TYR A N 1
ATOM 1659 C CA . TYR A 1 212 ? 127.703 19.195 61.677 1.00 40.35 212 TYR A CA 1
ATOM 1660 C C . TYR A 1 212 ? 127.533 18.795 60.220 1.00 38.16 212 TYR A C 1
ATOM 1661 O O . TYR A 1 212 ? 128.427 19.023 59.402 1.00 34.48 212 TYR A O 1
ATOM 1670 N N . ALA A 1 213 ? 126.383 18.215 59.901 1.00 40.26 213 ALA A N 1
ATOM 1671 C CA . ALA A 1 213 ? 125.996 17.901 58.533 1.00 39.87 213 ALA A CA 1
ATOM 1672 C C . ALA A 1 213 ? 124.702 18.627 58.224 1.00 40.39 213 ALA A C 1
ATOM 1673 O O . ALA A 1 213 ? 123.761 18.590 59.017 1.00 38.66 213 ALA A O 1
ATOM 1675 N N . VAL A 1 214 ? 124.653 19.284 57.078 1.00 42.28 214 VAL A N 1
ATOM 1676 C CA . VAL A 1 214 ? 123.534 20.149 56.754 1.00 39.52 214 VAL A CA 1
ATOM 1677 C C . VAL A 1 214 ? 122.866 19.641 55.486 1.00 48.49 214 VAL A C 1
ATOM 1678 O O . VAL A 1 214 ? 123.468 18.954 54.659 1.00 55.12 214 VAL A O 1
ATOM 1682 N N . GLY A 1 215 ? 121.590 19.972 55.355 1.00 43.66 215 GLY A N 1
ATOM 1683 C CA . GLY A 1 215 ? 120.806 19.576 54.203 1.00 34.32 215 GLY A CA 1
ATOM 1684 C C . GLY A 1 215 ? 119.581 20.454 54.122 1.00 34.33 215 GLY A C 1
ATOM 1685 O O . GLY A 1 215 ? 119.315 21.276 55.001 1.00 35.88 215 GLY A O 1
ATOM 1686 N N . ALA A 1 216 ? 118.829 20.266 53.050 1.00 35.90 216 ALA A N 1
ATOM 1687 C CA . ALA A 1 216 ? 117.664 21.085 52.780 1.00 36.07 216 ALA A CA 1
ATOM 1688 C C . ALA A 1 216 ? 116.440 20.503 53.468 1.00 38.77 216 ALA A C 1
ATOM 1689 O O . ALA A 1 216 ? 116.194 19.297 53.378 1.00 37.59 216 ALA A O 1
ATOM 1691 N N . GLY A 1 217 ? 115.689 21.352 54.150 1.00 39.88 217 GLY A N 1
ATOM 1692 C CA . GLY A 1 217 ? 114.380 20.969 54.628 1.00 38.37 217 GLY A CA 1
ATOM 1693 C C . GLY A 1 217 ? 113.396 20.875 53.481 1.00 43.32 217 GLY A C 1
ATOM 1694 O O . GLY A 1 217 ? 113.628 21.342 52.369 1.00 43.08 217 GLY A O 1
ATOM 1695 N N . ASP A 1 218 ? 112.253 20.248 53.771 1.00 52.41 218 ASP A N 1
ATOM 1696 C CA . ASP A 1 218 ? 111.271 19.989 52.728 1.00 49.44 218 ASP A CA 1
ATOM 1697 C C . ASP A 1 218 ? 110.889 21.271 52.005 1.00 53.04 218 ASP A C 1
ATOM 1698 O O . ASP A 1 218 ? 110.845 21.312 50.770 1.00 54.54 218 ASP A O 1
ATOM 1703 N N . ASP A 1 219 ? 110.654 22.340 52.756 1.00 49.46 219 ASP A N 1
ATOM 1704 C CA . ASP A 1 219 ? 110.179 23.593 52.194 1.00 40.12 219 ASP A CA 1
ATOM 1705 C C . ASP A 1 219 ? 111.286 24.442 51.602 1.00 42.32 219 ASP A C 1
ATOM 1706 O O . ASP A 1 219 ? 111.086 25.648 51.452 1.00 55.30 219 ASP A O 1
ATOM 1711 N N . MET A 1 220 ? 112.438 23.867 51.255 1.00 48.90 220 MET A N 1
ATOM 1712 C CA . MET A 1 220 ? 113.555 24.664 50.760 1.00 41.64 220 MET A CA 1
ATOM 1713 C C . MET A 1 220 ? 113.310 25.106 49.329 1.00 34.75 220 MET A C 1
ATOM 1714 O O . MET A 1 220 ? 112.915 24.306 48.481 1.00 37.55 220 MET A O 1
ATOM 1719 N N . ASP A 1 221 ? 113.571 26.378 49.060 1.00 27.98 221 ASP A N 1
ATOM 1720 C CA . ASP A 1 221 ? 113.329 26.952 47.746 1.00 31.91 221 ASP A CA 1
ATOM 1721 C C . ASP A 1 221 ? 114.260 28.136 47.571 1.00 35.02 221 ASP A C 1
ATOM 1722 O O . ASP A 1 221 ? 114.394 28.961 48.481 1.00 36.98 221 ASP A O 1
ATOM 1727 N N . PHE A 1 222 ? 114.910 28.194 46.419 1.00 35.68 222 PHE A N 1
ATOM 1728 C CA . PHE A 1 222 ? 115.726 29.327 46.027 1.00 42.24 222 PHE A CA 1
ATOM 1729 C C . PHE A 1 222 ? 115.021 30.058 44.894 1.00 37.49 222 PHE A C 1
ATOM 1730 O O . PHE A 1 222 ? 114.144 29.506 44.230 1.00 32.78 222 PHE A O 1
ATOM 1738 N N . SER A 1 223 ? 115.391 31.319 44.698 1.00 38.04 223 SER A N 1
ATOM 1739 C CA . SER A 1 223 ? 114.545 32.260 43.978 1.00 47.68 223 SER A CA 1
ATOM 1740 C C . SER A 1 223 ? 115.156 32.699 42.653 1.00 49.33 223 SER A C 1
ATOM 1741 O O . SER A 1 223 ? 114.617 32.377 41.594 1.00 53.36 223 SER A O 1
ATOM 1744 N N . ILE A 1 224 ? 116.246 33.452 42.668 1.00 40.54 224 ILE A N 1
ATOM 1745 C CA . ILE A 1 224 ? 116.711 34.128 41.467 1.00 43.31 224 ILE A CA 1
ATOM 1746 C C . ILE A 1 224 ? 118.029 33.520 41.036 1.00 42.59 224 ILE A C 1
ATOM 1747 O O . ILE A 1 224 ? 119.017 33.584 41.774 1.00 38.26 224 ILE A O 1
ATOM 1752 N N . PHE A 1 225 ? 118.050 32.959 39.831 1.00 42.16 225 PHE A N 1
ATOM 1753 C CA . PHE A 1 225 ? 119.302 32.501 39.251 1.00 40.03 225 PHE A CA 1
ATOM 1754 C C . PHE A 1 225 ? 120.236 33.684 39.049 1.00 47.24 225 PHE A C 1
ATOM 1755 O O . PHE A 1 225 ? 119.821 34.749 38.584 1.00 56.67 225 PHE A O 1
ATOM 1763 N N . ILE A 1 226 ? 121.503 33.502 39.424 1.00 45.98 226 ILE A N 1
ATOM 1764 C CA . ILE A 1 226 ? 122.495 34.565 39.293 1.00 42.52 226 ILE A CA 1
ATOM 1765 C C . ILE A 1 226 ? 123.712 34.066 38.526 1.00 45.05 226 ILE A C 1
ATOM 1766 O O . ILE A 1 226 ? 124.353 34.833 37.799 1.00 62.66 226 ILE A O 1
ATOM 1771 N N . GLY A 1 227 ? 124.047 32.791 38.678 1.00 41.62 227 GLY A N 1
ATOM 1772 C CA . GLY A 1 227 ? 125.145 32.255 37.903 1.00 50.25 227 GLY A CA 1
ATOM 1773 C C . GLY A 1 227 ? 126.023 31.283 38.654 1.00 40.49 227 GLY A C 1
ATOM 1774 O O . GLY A 1 227 ? 125.838 31.072 39.855 1.00 50.06 227 GLY A O 1
ATOM 1775 N N . THR A 1 228 ? 126.988 30.690 37.956 1.00 34.42 228 THR A N 1
ATOM 1776 C CA . THR A 1 228 ? 127.849 29.693 38.570 1.00 34.67 228 THR A CA 1
ATOM 1777 C C . THR A 1 228 ? 128.850 30.364 39.506 1.00 34.10 228 THR A C 1
ATOM 1778 O O . THR A 1 228 ? 129.367 31.437 39.195 1.00 40.89 228 THR A O 1
ATOM 1782 N N . PRO A 1 229 ? 129.158 29.752 40.643 1.00 32.07 229 PRO A N 1
ATOM 1783 C CA . PRO A 1 229 ? 130.013 30.402 41.626 1.00 36.36 229 PRO A CA 1
ATOM 1784 C C . PRO A 1 229 ? 131.472 30.240 41.256 1.00 33.57 229 PRO A C 1
ATOM 1785 O O . PRO A 1 229 ? 131.791 29.557 40.275 1.00 33.07 229 PRO A O 1
ATOM 1789 N N . PRO A 1 230 ? 132.388 30.856 42.005 1.00 32.73 230 PRO A N 1
ATOM 1790 C CA . PRO A 1 230 ? 133.810 30.513 41.859 1.00 44.26 230 PRO A CA 1
ATOM 1791 C C . PRO A 1 230 ? 134.086 29.126 42.421 1.00 42.38 230 PRO A C 1
ATOM 1792 O O . PRO A 1 230 ? 133.722 28.821 43.558 1.00 44.60 230 PRO A O 1
ATOM 1796 N N . CYS A 1 231 ? 134.737 28.290 41.618 1.00 33.80 231 CYS A N 1
ATOM 1797 C CA . CYS A 1 231 ? 134.923 26.888 41.945 1.00 40.71 231 CYS A CA 1
ATOM 1798 C C . CYS A 1 231 ? 136.398 26.559 42.061 1.00 37.09 231 CYS A C 1
ATOM 1799 O O . CYS A 1 231 ? 137.261 27.332 41.659 1.00 47.55 231 CYS A O 1
ATOM 1802 N N . ILE A 1 232 ? 136.674 25.377 42.595 1.00 43.01 232 ILE A N 1
ATOM 1803 C CA . ILE A 1 232 ? 138.019 24.825 42.643 1.00 37.65 232 ILE A CA 1
ATOM 1804 C C . ILE A 1 232 ? 137.951 23.376 42.182 1.00 40.84 232 ILE A C 1
ATOM 1805 O O . ILE A 1 232 ? 136.969 22.677 42.441 1.00 46.34 232 ILE A O 1
ATOM 1810 N N . HIS A 1 233 ? 138.976 22.940 41.461 1.00 42.43 233 HIS A N 1
ATOM 1811 C CA . HIS A 1 233 ? 138.988 21.595 40.909 1.00 40.16 233 HIS A CA 1
ATOM 1812 C C . HIS A 1 233 ? 139.032 20.557 42.017 1.00 41.83 233 HIS A C 1
ATOM 1813 O O . HIS A 1 233 ? 139.805 20.679 42.968 1.00 50.02 233 HIS A O 1
ATOM 1820 N N . ALA A 1 234 ? 138.212 19.521 41.889 1.00 42.51 234 ALA A N 1
ATOM 1821 C CA . ALA A 1 234 ? 138.210 18.467 42.894 1.00 40.47 234 ALA A CA 1
ATOM 1822 C C . ALA A 1 234 ? 139.478 17.630 42.835 1.00 46.51 234 ALA A C 1
ATOM 1823 O O . ALA A 1 234 ? 139.917 17.108 43.863 1.00 45.10 234 ALA A O 1
ATOM 1825 N N . SER A 1 235 ? 140.077 17.488 41.650 1.00 54.07 235 SER A N 1
ATOM 1826 C CA . SER A 1 235 ? 141.330 16.753 41.533 1.00 48.15 235 SER A CA 1
ATOM 1827 C C . SER A 1 235 ? 142.447 17.418 42.317 1.00 46.19 235 SER A C 1
ATOM 1828 O O . SER A 1 235 ? 143.407 16.744 42.699 1.00 54.11 235 SER A O 1
ATOM 1831 N N . GLN A 1 236 ? 142.338 18.721 42.586 1.00 52.87 236 GLN A N 1
ATOM 1832 C CA . GLN A 1 236 ? 143.361 19.437 43.339 1.00 50.72 236 GLN A CA 1
ATOM 1833 C C . GLN A 1 236 ? 143.457 18.978 44.779 1.00 44.81 236 GLN A C 1
ATOM 1834 O O . GLN A 1 236 ? 144.311 19.473 45.514 1.00 41.50 236 GLN A O 1
ATOM 1840 N N . THR A 1 237 ? 142.599 18.050 45.194 1.00 51.85 237 THR A N 1
ATOM 1841 C CA . THR A 1 237 ? 142.644 17.554 46.560 1.00 52.04 237 THR A CA 1
ATOM 1842 C C . THR A 1 237 ? 143.799 16.594 46.759 1.00 60.93 237 THR A C 1
ATOM 1843 O O . THR A 1 237 ? 144.362 16.512 47.856 1.00 60.41 237 THR A O 1
ATOM 1847 N N . ALA A 1 238 ? 144.162 15.854 45.717 1.00 60.16 238 ALA A N 1
ATOM 1848 C CA . ALA A 1 238 ? 145.189 14.834 45.814 1.00 50.56 238 ALA A CA 1
ATOM 1849 C C . ALA A 1 238 ? 146.544 15.308 45.334 1.00 52.62 238 ALA A C 1
ATOM 1850 O O . ALA A 1 238 ? 147.543 14.648 45.622 1.00 61.11 238 ALA A O 1
ATOM 1852 N N . GLN A 1 239 ? 146.600 16.415 44.604 1.00 50.67 239 GLN A N 1
ATOM 1853 C CA . GLN A 1 239 ? 147.881 16.936 44.153 1.00 50.10 239 GLN A CA 1
ATOM 1854 C C . GLN A 1 239 ? 148.619 17.574 45.322 1.00 49.09 239 GLN A C 1
ATOM 1855 O O . GLN A 1 239 ? 148.037 18.311 46.118 1.00 59.43 239 GLN A O 1
ATOM 1861 N N . PHE A 1 240 ? 149.913 17.283 45.437 1.00 47.16 240 PHE A N 1
ATOM 1862 C CA . PHE A 1 240 ? 150.698 17.833 46.531 1.00 51.57 240 PHE A CA 1
ATOM 1863 C C . PHE A 1 240 ? 152.125 18.077 46.078 1.00 53.30 240 PHE A C 1
ATOM 1864 O O . PHE A 1 240 ? 152.631 17.410 45.173 1.00 53.76 240 PHE A O 1
ATOM 1872 N N . THR A 1 241 ? 152.767 19.045 46.722 1.00 53.87 241 THR A N 1
ATOM 1873 C CA . THR A 1 241 ? 154.195 19.279 46.575 1.00 57.69 241 THR A CA 1
ATOM 1874 C C . THR A 1 241 ? 154.869 18.900 47.883 1.00 54.64 241 THR A C 1
ATOM 1875 O O . THR A 1 241 ? 154.395 19.280 48.958 1.00 52.00 241 THR A O 1
ATOM 1879 N N . LYS A 1 242 ? 155.952 18.138 47.798 1.00 48.23 242 LYS A N 1
ATOM 1880 C CA . LYS A 1 242 ? 156.610 17.652 48.997 1.00 49.36 242 LYS A CA 1
ATOM 1881 C C . LYS A 1 242 ? 157.658 18.652 49.464 1.00 55.63 242 LYS A C 1
ATOM 1882 O O . LYS A 1 242 ? 158.398 19.219 48.655 1.00 54.11 242 LYS A O 1
ATOM 1888 N N . ILE A 1 243 ? 157.699 18.884 50.773 1.00 54.27 243 ILE A N 1
ATOM 1889 C CA . ILE A 1 243 ? 158.770 19.660 51.385 1.00 53.75 243 ILE A CA 1
ATOM 1890 C C . ILE A 1 243 ? 159.336 18.849 52.539 1.00 49.97 243 ILE A C 1
ATOM 1891 O O . ILE A 1 243 ? 158.973 17.682 52.720 1.00 53.50 243 ILE A O 1
ATOM 1896 N N . LYS A 1 244 ? 160.220 19.454 53.329 1.00 40.16 244 LYS A N 1
ATOM 1897 C CA . LYS A 1 244 ? 160.952 18.687 54.328 1.00 41.73 244 LYS A CA 1
ATOM 1898 C C . LYS A 1 244 ? 160.010 18.085 55.358 1.00 47.47 244 LYS A C 1
ATOM 1899 O O . LYS A 1 244 ? 159.990 16.870 55.563 1.00 56.88 244 LYS A O 1
ATOM 1901 N N . GLN A 1 245 ? 159.202 18.917 56.007 1.00 49.26 245 GLN A N 1
ATOM 1902 C CA . GLN A 1 245 ? 158.425 18.423 57.136 1.00 53.88 245 GLN A CA 1
ATOM 1903 C C . GLN A 1 245 ? 157.187 17.637 56.730 1.00 46.48 245 GLN A C 1
ATOM 1904 O O . GLN A 1 245 ? 156.483 17.145 57.615 1.00 55.98 245 GLN A O 1
ATOM 1910 N N . GLY A 1 246 ? 156.900 17.494 55.445 1.00 48.93 246 GLY A N 1
ATOM 1911 C CA . GLY A 1 246 ? 155.747 16.694 55.051 1.00 47.37 246 GLY A CA 1
ATOM 1912 C C . GLY A 1 246 ? 155.249 17.079 53.668 1.00 55.67 246 GLY A C 1
ATOM 1913 O O . GLY A 1 246 ? 156.017 17.536 52.822 1.00 54.19 246 GLY A O 1
ATOM 1914 N N . LYS A 1 247 ? 153.954 16.870 53.464 1.00 64.16 247 LYS A N 1
ATOM 1915 C CA . LYS A 1 247 ? 153.292 17.130 52.195 1.00 51.73 247 LYS A CA 1
ATOM 1916 C C . LYS A 1 247 ? 152.480 18.414 52.268 1.00 48.02 247 LYS A C 1
ATOM 1917 O O . LYS A 1 247 ? 151.903 18.752 53.301 1.00 54.59 247 LYS A O 1
ATOM 1923 N N . VAL A 1 248 ? 152.428 19.118 51.142 1.00 43.94 248 VAL A N 1
ATOM 1924 C CA . VAL A 1 248 ? 151.652 20.345 50.996 1.00 42.46 248 VAL A CA 1
ATOM 1925 C C . VAL A 1 248 ? 150.616 20.086 49.911 1.00 50.06 248 VAL A C 1
ATOM 1926 O O . VAL A 1 248 ? 150.940 20.113 48.717 1.00 49.07 248 VAL A O 1
ATOM 1930 N N . TYR A 1 249 ? 149.369 19.838 50.314 1.00 55.80 249 TYR A N 1
ATOM 1931 C CA . TYR A 1 249 ? 148.293 19.583 49.364 1.00 50.29 249 TYR A CA 1
ATOM 1932 C C . TYR A 1 249 ? 147.737 20.894 48.819 1.00 43.94 249 TYR A C 1
ATOM 1933 O O . TYR A 1 249 ? 147.491 21.846 49.570 1.00 41.06 249 TYR A O 1
ATOM 1942 N N . ASP A 1 250 ? 147.548 20.935 47.500 1.00 40.16 250 ASP A N 1
ATOM 1943 C CA . ASP A 1 250 ? 147.035 22.132 46.845 1.00 46.76 250 ASP A CA 1
ATOM 1944 C C . ASP A 1 250 ? 145.710 22.560 47.454 1.00 47.01 250 ASP A C 1
ATOM 1945 O O . ASP A 1 250 ? 145.493 23.745 47.728 1.00 46.08 250 ASP A O 1
ATOM 1950 N N . LEU A 1 251 ? 144.826 21.611 47.689 1.00 50.54 251 LEU A N 1
ATOM 1951 C CA . LEU A 1 251 ? 143.566 21.848 48.382 1.00 47.27 251 LEU A CA 1
ATOM 1952 C C . LEU A 1 251 ? 143.661 21.150 49.733 1.00 47.51 251 LEU A C 1
ATOM 1953 O O . LEU A 1 251 ? 143.454 19.938 49.843 1.00 42.42 251 LEU A O 1
ATOM 1958 N N . ARG A 1 252 ? 143.995 21.919 50.755 1.00 48.46 252 ARG A N 1
ATOM 1959 C CA . ARG A 1 252 ? 144.160 21.404 52.102 1.00 45.40 252 ARG A CA 1
ATOM 1960 C C . ARG A 1 252 ? 142.821 21.425 52.818 1.00 47.90 252 ARG A C 1
ATOM 1961 O O . ARG A 1 252 ? 142.055 22.382 52.684 1.00 48.16 252 ARG A O 1
ATOM 1969 N N . TYR A 1 253 ? 142.539 20.369 53.578 1.00 47.65 253 TYR A N 1
ATOM 1970 C CA . TYR A 1 253 ? 141.274 20.324 54.294 1.00 47.35 253 TYR A CA 1
ATOM 1971 C C . TYR A 1 253 ? 141.431 19.580 55.609 1.00 51.59 253 TYR A C 1
ATOM 1972 O O . TYR A 1 253 ? 142.285 18.704 55.744 1.00 55.53 253 TYR A O 1
ATOM 1981 N N . ASP A 1 254 ? 140.579 19.930 56.567 1.00 46.74 254 ASP A N 1
ATOM 1982 C CA . ASP A 1 254 ? 140.599 19.353 57.899 1.00 46.83 254 ASP A CA 1
ATOM 1983 C C . ASP A 1 254 ? 139.680 18.145 57.998 1.00 44.77 254 ASP A C 1
ATOM 1984 O O . ASP A 1 254 ? 138.925 17.823 57.081 1.00 54.05 254 ASP A O 1
ATOM 1989 N N . GLN A 1 255 ? 139.727 17.485 59.152 1.00 40.16 255 GLN A N 1
ATOM 1990 C CA . GLN A 1 255 ? 138.748 16.452 59.452 1.00 40.16 255 GLN A CA 1
ATOM 1991 C C . GLN A 1 255 ? 137.416 17.098 59.788 1.00 40.16 255 GLN A C 1
ATOM 1992 O O . GLN A 1 255 ? 136.989 17.098 60.941 1.00 44.84 255 GLN A O 1
ATOM 1998 N N . TYR A 1 256 ? 136.774 17.683 58.774 1.00 41.74 256 TYR A N 1
ATOM 1999 C CA . TYR A 1 256 ? 135.420 18.195 58.931 1.00 47.76 256 TYR A CA 1
ATOM 2000 C C . TYR A 1 256 ? 134.410 17.060 59.018 1.00 40.22 256 TYR A C 1
ATOM 2001 O O . TYR A 1 256 ? 133.408 17.173 59.732 1.00 41.58 256 TYR A O 1
ATOM 2010 N N . ASP A 1 257 ? 134.662 15.971 58.305 1.00 37.51 257 ASP A N 1
ATOM 2011 C CA . ASP A 1 257 ? 133.770 14.831 58.240 1.00 41.43 257 ASP A CA 1
ATOM 2012 C C . ASP A 1 257 ? 134.285 13.771 59.199 1.00 46.93 257 ASP A C 1
ATOM 2013 O O . ASP A 1 257 ? 135.363 13.212 58.959 1.00 57.85 257 ASP A O 1
ATOM 2018 N N . PRO A 1 258 ? 133.580 13.460 60.275 1.00 42.35 258 PRO A N 1
ATOM 2019 C CA . PRO A 1 258 ? 134.130 12.540 61.275 1.00 40.16 258 PRO A CA 1
ATOM 2020 C C . PRO A 1 258 ? 134.337 11.132 60.767 1.00 40.16 258 PRO A C 1
ATOM 2021 O O . PRO A 1 258 ? 134.665 10.238 61.546 1.00 40.16 258 PRO A O 1
ATOM 2025 N N . PHE A 1 259 ? 134.150 10.917 59.472 1.00 40.16 259 PHE A N 1
ATOM 2026 C CA . PHE A 1 259 ? 134.317 9.602 58.880 1.00 43.47 259 PHE A CA 1
ATOM 2027 C C . PHE A 1 259 ? 135.339 9.570 57.754 1.00 46.21 259 PHE A C 1
ATOM 2028 O O . PHE A 1 259 ? 135.507 8.525 57.115 1.00 40.16 259 PHE A O 1
ATOM 2036 N N . ARG A 1 260 ? 136.031 10.674 57.496 1.00 44.87 260 ARG A N 1
ATOM 2037 C CA . ARG A 1 260 ? 137.072 10.727 56.479 1.00 48.39 260 ARG A CA 1
ATOM 2038 C C . ARG A 1 260 ? 138.439 10.651 57.134 1.00 46.12 260 ARG A C 1
ATOM 2039 O O . ARG A 1 260 ? 138.638 11.126 58.253 1.00 45.97 260 ARG A O 1
ATOM 2047 N N . GLU A 1 261 ? 139.388 10.053 56.409 1.00 42.68 261 GLU A N 1
ATOM 2048 C CA . GLU A 1 261 ? 140.772 10.023 56.856 1.00 43.51 261 GLU A CA 1
ATOM 2049 C C . GLU A 1 261 ? 141.279 11.439 57.057 1.00 47.00 261 GLU A C 1
ATOM 2050 O O . GLU A 1 261 ? 140.790 12.398 56.464 1.00 78.46 261 GLU A O 1
ATOM 2056 N N . VAL A 1 262 ? 142.285 11.566 57.911 1.00 38.74 262 VAL A N 1
ATOM 2057 C CA . VAL A 1 262 ? 142.978 12.832 58.075 1.00 40.93 262 VAL A CA 1
ATOM 2058 C C . VAL A 1 262 ? 144.097 12.869 57.047 1.00 56.63 262 VAL A C 1
ATOM 2059 O O . VAL A 1 262 ? 144.987 12.015 57.072 1.00 98.58 262 VAL A O 1
ATOM 2063 N N . GLN A 1 263 ? 144.050 13.830 56.132 1.00 63.18 263 GLN A N 1
ATOM 2064 C CA . GLN A 1 263 ? 145.074 13.872 55.098 1.00 65.30 263 GLN A CA 1
ATOM 2065 C C . GLN A 1 263 ? 146.418 14.272 55.697 1.00 71.54 263 GLN A C 1
ATOM 2066 O O . G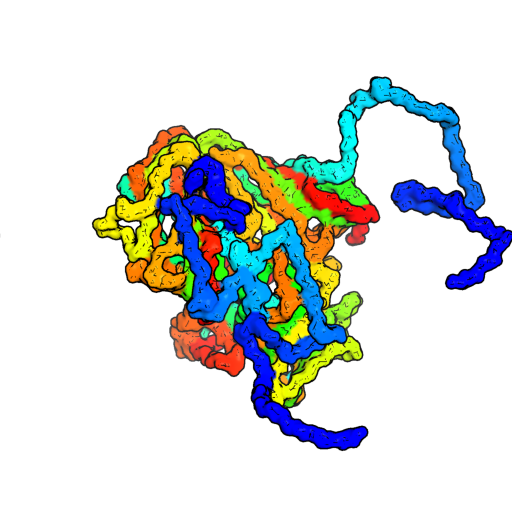LN A 1 263 ? 146.500 15.077 56.627 1.00 77.92 263 GLN A O 1
ATOM 2072 N N . ASP A 1 264 ? 147.481 13.687 55.152 1.00 71.00 264 ASP A N 1
ATOM 2073 C CA . ASP A 1 264 ? 148.827 13.861 55.700 1.00 74.76 264 ASP A CA 1
ATOM 2074 C C . ASP A 1 264 ? 149.495 15.110 55.118 1.00 72.53 264 ASP A C 1
ATOM 2075 O O . ASP A 1 264 ? 150.519 15.058 54.441 1.00 74.65 264 ASP A O 1
ATOM 2080 N N . GLY A 1 265 ? 148.889 16.254 55.407 1.00 74.89 265 GLY A N 1
ATOM 2081 C CA . GLY A 1 265 ? 149.430 17.550 55.031 1.00 77.03 265 GLY A CA 1
ATOM 2082 C C . GLY A 1 265 ? 149.805 18.327 56.279 1.00 77.99 265 GLY A C 1
ATOM 2083 O O . GLY A 1 265 ? 149.070 18.322 57.268 1.00 89.17 265 GLY A O 1
ATOM 2084 N N . THR A 1 266 ? 150.957 18.983 56.227 1.00 81.76 266 THR A N 1
ATOM 2085 C CA . THR A 1 266 ? 151.427 19.752 57.367 1.00 87.44 266 THR A CA 1
ATOM 2086 C C . THR A 1 266 ? 150.582 21.004 57.555 1.00 83.24 266 THR A C 1
ATOM 2087 O O . THR A 1 266 ? 150.046 21.568 56.601 1.00 78.12 266 THR A O 1
ATOM 2091 N N . ALA A 1 267 ? 150.462 21.434 58.805 1.00 82.00 267 ALA A N 1
ATOM 2092 C CA . ALA A 1 267 ? 149.724 22.653 59.089 1.00 82.09 267 ALA A CA 1
ATOM 2093 C C . ALA A 1 267 ? 150.388 23.835 58.397 1.00 75.04 267 ALA A C 1
ATOM 2094 O O . ALA A 1 267 ? 151.600 23.860 58.186 1.00 75.36 267 ALA A O 1
ATOM 2096 N N . PHE A 1 268 ? 149.576 24.812 58.026 1.00 66.33 268 PHE A N 1
ATOM 2097 C CA . PHE A 1 268 ? 150.070 26.014 57.376 1.00 61.32 268 PHE A CA 1
ATOM 2098 C C . PHE A 1 268 ? 150.633 26.962 58.433 1.00 59.96 268 PHE A C 1
ATOM 2099 O O . PHE A 1 268 ? 150.769 26.612 59.607 1.00 78.39 268 PHE A O 1
ATOM 2107 N N . LEU A 1 269 ? 150.971 28.174 58.027 1.00 58.74 269 LEU A N 1
ATOM 2108 C CA . LEU A 1 269 ? 151.413 29.197 58.965 1.00 60.64 269 LEU A CA 1
ATOM 2109 C C . LEU A 1 269 ? 150.473 30.391 59.034 1.00 66.14 269 LEU A C 1
ATOM 2110 O O . LEU A 1 269 ? 150.265 30.943 60.120 1.00 63.63 269 LEU A O 1
ATOM 2115 N N . ASN A 1 270 ? 149.887 30.801 57.909 1.00 57.89 270 ASN A N 1
ATOM 2116 C CA . ASN A 1 270 ? 148.935 31.901 57.875 1.00 59.86 270 ASN A CA 1
ATOM 2117 C C . ASN A 1 270 ? 147.798 31.553 56.927 1.00 63.61 270 ASN A C 1
ATOM 2118 O O . ASN A 1 270 ? 147.980 30.809 55.960 1.00 60.63 270 ASN A O 1
ATOM 2123 N N . ALA A 1 271 ? 146.623 32.100 57.213 1.00 64.27 271 ALA A N 1
ATOM 2124 C CA . ALA A 1 271 ? 145.434 31.867 56.410 1.00 52.07 271 ALA A CA 1
ATOM 2125 C C . ALA A 1 271 ? 144.830 33.199 56.013 1.00 50.96 271 ALA A C 1
ATOM 2126 O O . ALA A 1 271 ? 144.765 34.130 56.817 1.00 58.17 271 ALA A O 1
ATOM 2128 N N . ARG A 1 272 ? 144.367 33.273 54.774 1.00 51.21 272 ARG A N 1
ATOM 2129 C CA . ARG A 1 272 ? 143.757 34.482 54.244 1.00 62.24 272 ARG A CA 1
ATOM 2130 C C . ARG A 1 272 ? 142.625 34.055 53.324 1.00 72.25 272 ARG A C 1
ATOM 2131 O O . ARG A 1 272 ? 142.849 33.296 52.375 1.00 64.40 272 ARG A O 1
ATOM 2139 N N . SER A 1 273 ? 141.410 34.509 53.618 1.00 67.36 273 SER A N 1
ATOM 2140 C CA . SER A 1 273 ? 140.264 34.151 52.798 1.00 63.12 273 SER A CA 1
ATOM 2141 C C . SER A 1 273 ? 140.257 34.985 51.527 1.00 60.86 273 SER A C 1
ATOM 2142 O O . SER A 1 273 ? 140.526 36.187 51.557 1.00 63.24 273 SER A O 1
ATOM 2145 N N . ILE A 1 274 ? 139.963 34.334 50.404 1.00 61.43 274 ILE A N 1
ATOM 2146 C CA . ILE A 1 274 ? 139.932 35.042 49.132 1.00 63.37 274 ILE A CA 1
ATOM 2147 C C . ILE A 1 274 ? 138.794 36.048 49.158 1.00 67.21 274 ILE A C 1
ATOM 2148 O O . ILE A 1 274 ? 137.625 35.682 49.327 1.00 70.68 274 ILE A O 1
ATOM 2153 N N . GLU A 1 275 ? 139.130 37.321 49.013 1.00 69.64 275 GLU A N 1
ATOM 2154 C CA . GLU A 1 275 ? 138.131 38.370 48.951 1.00 71.42 275 GLU A CA 1
ATOM 2155 C C . GLU A 1 275 ? 137.662 38.553 47.517 1.00 65.26 275 GLU A C 1
ATOM 2156 O O . GLU A 1 275 ? 138.316 38.123 46.570 1.00 73.29 275 GLU A O 1
ATOM 2162 N N . ASP A 1 276 ? 136.510 39.202 47.360 1.00 63.85 276 ASP A N 1
ATOM 2163 C CA . ASP A 1 276 ? 136.019 39.478 46.015 1.00 59.12 276 ASP A CA 1
ATOM 2164 C C . ASP A 1 276 ? 136.952 40.418 45.269 1.00 69.57 276 ASP A C 1
ATOM 2165 O O . ASP A 1 276 ? 137.003 40.394 44.034 1.00 75.09 276 ASP A O 1
ATOM 2170 N N . SER A 1 277 ? 137.700 41.242 45.997 1.00 68.29 277 SER A N 1
ATOM 2171 C CA . SER A 1 277 ? 138.628 42.174 45.377 1.00 65.52 277 SER A CA 1
ATOM 2172 C C . SER A 1 277 ? 139.951 41.528 44.992 1.00 66.18 277 SER A C 1
ATOM 2173 O O . SER A 1 277 ? 140.760 42.176 44.323 1.00 70.51 277 SER A O 1
ATOM 2176 N N . ASP A 1 278 ? 140.190 40.276 45.381 1.00 68.12 278 ASP A N 1
ATOM 2177 C CA . ASP A 1 278 ? 141.436 39.605 45.031 1.00 70.25 278 ASP A CA 1
ATOM 2178 C C . ASP A 1 278 ? 141.421 38.995 43.637 1.00 71.95 278 ASP A C 1
ATOM 2179 O O . ASP A 1 278 ? 142.468 38.522 43.180 1.00 66.68 278 ASP A O 1
ATOM 2184 N N . LEU A 1 279 ? 140.276 38.993 42.956 1.00 82.12 279 LEU A N 1
ATOM 2185 C CA . LEU A 1 279 ? 140.148 38.337 41.661 1.00 75.11 279 LEU A CA 1
ATOM 2186 C C . LEU A 1 279 ? 140.752 39.193 40.558 1.00 69.48 279 LEU A C 1
ATOM 2187 O O . LEU A 1 279 ? 140.490 40.397 40.479 1.00 71.73 279 LEU A O 1
ATOM 2192 N N . LEU A 1 280 ? 141.532 38.564 39.688 1.00 69.33 280 LEU A N 1
ATOM 2193 C CA . LEU A 1 280 ? 142.229 39.293 38.643 1.00 75.75 280 LEU A CA 1
ATOM 2194 C C . LEU A 1 280 ? 141.851 38.781 37.266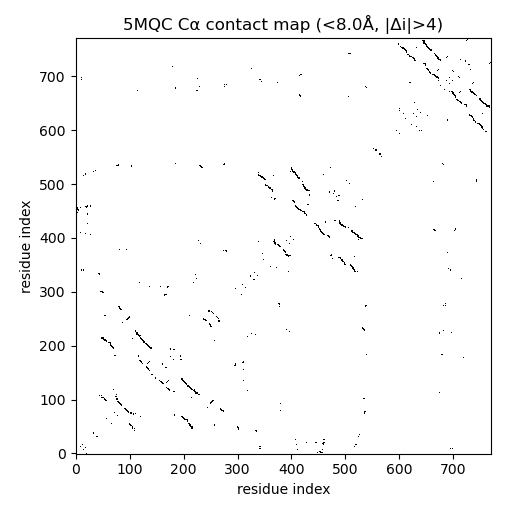 1.00 82.57 280 LEU A C 1
ATOM 2195 O O . LEU A 1 280 ? 141.660 39.566 36.341 1.00 88.41 280 LEU A O 1
ATOM 2200 N N . SER B 2 1 ? 89.676 -1.518 81.039 1.00 33.04 1 SER C N 1
ATOM 2201 C CA . SER B 2 1 ? 89.928 -2.821 80.434 1.00 36.29 1 SER C CA 1
ATOM 2202 C C . SER B 2 1 ? 91.299 -3.344 80.811 1.00 48.76 1 SER C C 1
ATOM 2203 O O . SER B 2 1 ? 91.444 -4.140 81.743 1.00 58.43 1 SER C O 1
ATOM 2206 N N . LYS B 2 2 ? 92.304 -2.889 80.064 1.00 49.76 2 LYS C N 1
ATOM 2207 C CA . LYS B 2 2 ? 93.712 -3.238 80.230 1.00 47.36 2 LYS C CA 1
ATOM 2208 C C . LYS B 2 2 ? 93.944 -4.734 80.055 1.00 45.01 2 LYS C C 1
ATOM 2209 O O . LYS B 2 2 ? 94.209 -5.438 81.036 1.00 37.46 2 LYS C O 1
ATOM 2215 N N . PRO B 2 3 ? 93.845 -5.254 78.836 1.00 47.03 3 PRO C N 1
ATOM 2216 C CA . PRO B 2 3 ? 94.256 -6.636 78.590 1.00 30.73 3 PRO C CA 1
ATOM 2217 C C . PRO B 2 3 ? 95.658 -6.679 78.027 1.00 32.90 3 PRO C C 1
ATOM 2218 O O . PRO B 2 3 ? 96.239 -5.632 77.740 1.00 40.05 3 PRO C O 1
ATOM 2222 N N . LEU B 2 4 ? 96.197 -7.877 77.818 1.00 35.27 4 LEU C N 1
ATOM 2223 C CA . LEU B 2 4 ? 97.534 -7.978 77.265 1.00 44.68 4 LEU C CA 1
ATOM 2224 C C . LEU B 2 4 ? 97.538 -7.560 75.800 1.00 43.13 4 LEU C C 1
ATOM 2225 O O . LEU B 2 4 ? 96.520 -7.141 75.244 1.00 47.50 4 LEU C O 1
ATOM 2230 N N . LEU B 2 5 ? 98.700 -7.689 75.166 1.00 43.47 5 LEU C N 1
ATOM 2231 C CA . LEU B 2 5 ? 98.828 -7.368 73.757 1.00 48.77 5 LEU C CA 1
ATOM 2232 C C . LEU B 2 5 ? 99.622 -8.435 73.020 1.00 47.19 5 LEU C C 1
ATOM 2233 O O . LEU B 2 5 ? 100.581 -8.989 73.571 1.00 48.51 5 LEU C O 1
ATOM 2238 N N . PRO B 2 6 ? 99.259 -8.730 71.780 1.00 45.79 6 PRO C N 1
ATOM 2239 C CA . PRO B 2 6 ? 100.087 -9.618 70.969 1.00 46.43 6 PRO C CA 1
ATOM 2240 C C . PRO B 2 6 ? 101.415 -8.957 70.643 1.00 52.85 6 PRO C C 1
ATOM 2241 O O . PRO B 2 6 ? 101.553 -7.734 70.624 1.00 47.81 6 PRO C O 1
ATOM 2245 N N . ILE B 2 7 ? 102.411 -9.801 70.380 1.00 51.79 7 ILE C N 1
ATOM 2246 C CA . ILE B 2 7 ? 103.736 -9.310 70.039 1.00 45.51 7 ILE C CA 1
ATOM 2247 C C . ILE B 2 7 ? 103.707 -8.699 68.645 1.00 42.24 7 ILE C C 1
ATOM 2248 O O . ILE B 2 7 ? 102.962 -9.137 67.768 1.00 46.87 7 ILE C O 1
ATOM 2253 N N . ALA B 2 8 ? 104.506 -7.656 68.444 1.00 48.10 8 ALA C N 1
ATOM 2254 C CA . ALA B 2 8 ? 104.503 -6.925 67.189 1.00 39.18 8 ALA C CA 1
ATOM 2255 C C . ALA B 2 8 ? 105.518 -7.512 66.219 1.00 47.66 8 ALA C C 1
ATOM 2256 O O . ALA B 2 8 ? 106.204 -8.496 66.503 1.00 53.71 8 ALA C O 1
ATOM 2258 N N . ASN B 2 9 ? 105.619 -6.887 65.053 1.00 43.42 9 ASN C N 1
ATOM 2259 C CA . ASN B 2 9 ? 106.609 -7.303 64.081 1.00 40.20 9 ASN C CA 1
ATOM 2260 C C . ASN B 2 9 ? 108.004 -6.931 64.575 1.00 52.63 9 ASN C C 1
ATOM 2261 O O . ASN B 2 9 ? 108.180 -5.915 65.251 1.00 66.79 9 ASN C O 1
ATOM 2266 N N . PRO B 2 10 ? 109.012 -7.741 64.258 1.00 47.94 10 PRO C N 1
ATOM 2267 C CA . PRO B 2 10 ? 110.379 -7.398 64.655 1.00 40.16 10 PRO C CA 1
ATOM 2268 C C . PRO B 2 10 ? 110.858 -6.188 63.874 1.00 45.25 10 PRO C C 1
ATOM 2269 O O . PRO B 2 10 ? 110.799 -6.162 62.644 1.00 50.38 10 PRO C O 1
ATOM 2273 N N . THR B 2 11 ? 111.329 -5.186 64.595 1.00 48.38 11 THR C N 1
ATOM 2274 C CA . THR B 2 11 ? 111.801 -3.954 63.990 1.00 46.12 11 THR C CA 1
ATOM 2275 C C . THR B 2 11 ? 113.318 -3.892 64.038 1.00 40.16 11 THR C C 1
ATOM 2276 O O . THR B 2 11 ? 113.982 -4.707 64.675 1.00 46.71 11 THR C O 1
ATOM 2280 N N . VAL B 2 12 ? 113.863 -2.890 63.361 1.00 40.16 12 VAL C N 1
ATOM 2281 C CA . VAL B 2 12 ? 115.302 -2.668 63.302 1.00 49.44 12 VAL C CA 1
ATOM 2282 C C . VAL B 2 12 ? 115.544 -1.168 63.333 1.00 51.86 12 VAL C C 1
ATOM 2283 O O . VAL B 2 12 ? 114.961 -0.433 62.531 1.00 65.07 12 VAL C O 1
ATOM 2287 N N . LEU B 2 13 ? 116.392 -0.705 64.247 1.00 41.02 13 LEU C N 1
ATOM 2288 C CA . LEU B 2 13 ? 116.459 0.720 64.525 1.00 55.07 13 LEU C CA 1
ATOM 2289 C C . LEU B 2 13 ? 117.793 1.321 64.094 1.00 52.45 13 LEU C C 1
ATOM 2290 O O . LEU B 2 13 ? 118.843 0.682 64.172 1.00 50.82 13 LEU C O 1
ATOM 2295 N N . ARG B 2 14 ? 117.725 2.568 63.640 1.00 49.81 14 ARG C N 1
ATOM 2296 C CA . ARG B 2 14 ? 118.801 3.323 63.017 1.00 47.05 14 ARG C CA 1
ATOM 2297 C C . ARG B 2 14 ? 119.123 4.571 63.830 1.00 46.62 14 ARG C C 1
ATOM 2298 O O . ARG B 2 14 ? 118.319 5.006 64.659 1.00 54.67 14 ARG C O 1
ATOM 2306 N N . PRO B 2 15 ? 120.293 5.180 63.609 1.00 43.43 15 PRO C N 1
ATOM 2307 C CA . PRO B 2 15 ? 120.594 6.459 64.259 1.00 40.16 15 PRO C CA 1
ATOM 2308 C C . PRO B 2 15 ? 120.062 7.645 63.497 1.00 45.11 15 PRO C C 1
ATOM 2309 O O . PRO B 2 15 ? 120.054 8.760 64.030 1.00 43.26 15 PRO C O 1
ATOM 2313 N N . ALA B 2 16 ? 119.635 7.438 62.263 1.00 43.59 16 ALA C N 1
ATOM 2314 C CA . ALA B 2 16 ? 119.348 8.528 61.356 1.00 40.16 16 ALA C CA 1
ATOM 2315 C C . ALA B 2 16 ? 118.706 7.929 60.130 1.00 46.78 16 ALA C C 1
ATOM 2316 O O . ALA B 2 16 ? 119.005 6.790 59.767 1.00 58.76 16 ALA C O 1
ATOM 2318 N N . ASN B 2 17 ? 117.824 8.688 59.493 1.00 47.75 17 ASN C N 1
ATOM 2319 C CA . ASN B 2 17 ? 117.413 8.189 58.201 1.00 49.92 17 ASN C CA 1
ATOM 2320 C C . ASN B 2 17 ? 118.554 8.373 57.210 1.00 48.70 17 ASN C C 1
ATOM 2321 O O . ASN B 2 17 ? 119.523 9.088 57.468 1.00 52.52 17 ASN C O 1
ATOM 2326 N N . THR B 2 18 ? 118.445 7.695 56.076 1.00 40.16 18 THR C N 1
ATOM 2327 C CA . THR B 2 18 ? 119.535 7.701 55.115 1.00 40.16 18 THR C CA 1
ATOM 2328 C C . THR B 2 18 ? 119.785 9.104 54.594 1.00 40.16 18 THR C C 1
ATOM 2329 O O . THR B 2 18 ? 118.885 9.746 54.055 1.00 40.46 18 THR C O 1
ATOM 2333 N N . PHE B 2 19 ? 121.010 9.589 54.771 1.00 40.16 19 PHE C N 1
ATOM 2334 C CA . PHE B 2 19 ? 121.351 10.903 54.241 1.00 45.60 19 PHE C CA 1
ATOM 2335 C C . PHE B 2 19 ? 121.152 10.948 52.733 1.00 47.88 19 PHE C C 1
ATOM 2336 O O . PHE B 2 19 ? 120.692 11.958 52.186 1.00 40.16 19 PHE C O 1
ATOM 2344 N N . ALA B 2 20 ? 121.451 9.838 52.056 1.00 50.61 20 ALA C N 1
ATOM 2345 C CA . ALA B 2 20 ? 121.647 9.848 50.612 1.00 41.07 20 ALA C CA 1
ATOM 2346 C C . ALA B 2 20 ? 120.359 10.101 49.845 1.00 30.81 20 ALA C C 1
ATOM 2347 O O . ALA B 2 20 ? 120.406 10.564 48.702 1.00 28.40 20 ALA C O 1
ATOM 2349 N N . ILE B 2 21 ? 119.233 9.810 50.429 1.00 33.63 21 ILE C N 1
ATOM 2350 C CA . ILE B 2 21 ? 117.984 9.705 49.687 1.00 35.11 21 ILE C CA 1
ATOM 2351 C C . ILE B 2 21 ? 117.314 11.067 49.613 1.00 40.03 21 ILE C C 1
ATOM 2352 O O . ILE B 2 21 ? 117.369 11.865 50.554 1.00 43.58 21 ILE C O 1
ATOM 2357 N N . THR B 2 22 ? 116.660 11.319 48.475 1.00 34.10 22 THR C N 1
ATOM 2358 C CA . THR B 2 22 ? 115.907 12.548 48.275 1.00 34.07 22 THR C CA 1
ATOM 2359 C C . THR B 2 22 ? 114.571 12.535 49.004 1.00 45.85 22 THR C C 1
ATOM 2360 O O . THR B 2 22 ? 114.129 13.576 49.503 1.00 54.02 22 THR C O 1
ATOM 2364 N N . ASP B 2 23 ? 113.933 11.372 49.096 1.00 46.36 23 ASP C N 1
ATOM 2365 C CA . ASP B 2 23 ? 112.534 11.272 49.473 1.00 46.32 23 ASP C CA 1
ATOM 2366 C C . ASP B 2 23 ? 112.332 10.413 50.706 1.00 55.77 23 ASP C C 1
ATOM 2367 O O . ASP B 2 23 ? 113.296 10.083 51.402 1.00 59.23 23 ASP C O 1
ATOM 2372 N N . THR B 2 24 ? 111.077 10.049 50.959 1.00 49.84 24 THR C N 1
ATOM 2373 C CA . THR B 2 24 ? 110.607 9.058 51.932 1.00 48.94 24 THR C CA 1
ATOM 2374 C C . THR B 2 24 ? 110.189 9.701 53.253 1.00 58.60 24 THR C C 1
ATOM 2375 O O . THR B 2 24 ? 108.990 9.860 53.501 1.00 72.74 24 THR C O 1
ATOM 2379 N N . ASN B 2 25 ? 111.149 10.090 54.091 1.00 49.96 25 ASN C N 1
ATOM 2380 C CA . ASN B 2 25 ? 110.871 10.708 55.386 1.00 44.49 25 ASN C CA 1
ATOM 2381 C C . ASN B 2 25 ? 112.174 11.125 56.061 1.00 46.54 25 ASN C C 1
ATOM 2382 O O . ASN B 2 25 ? 113.258 10.646 55.709 1.00 50.28 25 ASN C O 1
ATOM 2387 N N . ASP B 2 26 ? 112.050 12.013 57.048 1.00 45.80 26 ASP C N 1
ATOM 2388 C CA . ASP B 2 26 ? 113.184 12.502 57.822 1.00 42.58 26 ASP C CA 1
ATOM 2389 C C . ASP B 2 26 ? 112.802 12.529 59.289 1.00 39.54 26 ASP C C 1
ATOM 2390 O O . ASP B 2 26 ? 111.685 12.913 59.632 1.00 41.34 26 ASP C O 1
ATOM 2395 N N . MET B 2 27 ? 113.732 12.128 60.148 1.00 36.18 27 MET C N 1
ATOM 2396 C CA . MET B 2 27 ? 113.443 11.915 61.558 1.00 30.59 27 MET C CA 1
ATOM 2397 C C . MET B 2 27 ? 113.701 13.139 62.428 1.00 37.19 27 MET C C 1
ATOM 2398 O O . MET B 2 27 ? 113.600 13.037 63.654 1.00 39.36 27 MET C O 1
ATOM 2403 N N . SER B 2 28 ? 114.021 14.285 61.834 1.00 31.45 28 SER C N 1
ATOM 2404 C CA . SER B 2 28 ? 114.493 15.414 62.623 1.00 29.75 28 SER C CA 1
ATOM 2405 C C . SER B 2 28 ? 113.415 15.915 63.576 1.00 28.87 28 SER C C 1
ATOM 2406 O O . SER B 2 28 ? 112.239 15.586 63.451 1.00 37.41 28 SER C O 1
ATOM 2409 N N . HIS B 2 29 ? 113.846 16.712 64.550 1.00 34.22 29 HIS C N 1
ATOM 2410 C CA . HIS B 2 29 ? 112.919 17.469 65.376 1.00 48.60 29 HIS C CA 1
ATOM 2411 C C . HIS B 2 29 ? 112.544 18.757 64.673 1.00 41.94 29 HIS C C 1
ATOM 2412 O O . HIS B 2 29 ? 113.366 19.357 63.975 1.00 38.75 29 HIS C O 1
ATOM 2419 N N . SER B 2 30 ? 111.313 19.203 64.877 1.00 30.20 30 SER C N 1
ATOM 2420 C CA . SER B 2 30 ? 110.897 20.500 64.369 1.00 43.92 30 SER C CA 1
ATOM 2421 C C . SER B 2 30 ? 111.110 21.527 65.466 1.00 37.32 30 SER C C 1
ATOM 2422 O O . SER B 2 30 ? 110.578 21.381 66.568 1.00 37.01 30 SER C O 1
ATOM 2425 N N . LEU B 2 31 ? 111.898 22.550 65.176 1.00 29.12 31 LEU C N 1
ATOM 2426 C CA . LEU B 2 31 ? 112.040 23.660 66.099 1.00 34.59 31 LEU C CA 1
ATOM 2427 C C . LEU B 2 31 ? 110.983 24.734 65.874 1.00 39.78 31 LEU C C 1
ATOM 2428 O O . LEU B 2 31 ? 111.074 25.815 66.458 1.00 30.72 31 LEU C O 1
ATOM 2433 N N . ALA B 2 32 ? 109.977 24.457 65.053 1.00 44.05 32 ALA C N 1
ATOM 2434 C CA . ALA B 2 32 ? 108.912 25.417 64.798 1.00 35.94 32 ALA C CA 1
ATOM 2435 C C . ALA B 2 32 ? 107.859 25.331 65.896 1.00 43.02 32 ALA C C 1
ATOM 2436 O O . ALA B 2 32 ? 108.014 24.632 66.901 1.00 40.72 32 ALA C O 1
ATOM 2438 N N . LEU B 2 33 ? 106.752 26.049 65.698 1.00 51.04 33 LEU C N 1
ATOM 2439 C CA . LEU B 2 33 ? 105.665 26.021 66.666 1.00 40.85 33 LEU C CA 1
ATOM 2440 C C . LEU B 2 33 ? 104.943 24.685 66.646 1.00 41.51 33 LEU C C 1
ATOM 2441 O O . LEU B 2 33 ? 104.436 24.235 67.678 1.00 43.19 33 LEU C O 1
ATOM 2446 N N . SER B 2 34 ? 104.893 24.043 65.488 1.00 47.61 34 SER C N 1
ATOM 2447 C CA . SER B 2 34 ? 104.246 22.758 65.324 1.00 46.20 34 SER C CA 1
ATOM 2448 C C . SER B 2 34 ? 105.136 21.882 64.466 1.00 42.88 34 SER C C 1
ATOM 2449 O O . SER B 2 34 ? 105.982 22.371 63.716 1.00 47.65 34 SER C O 1
ATOM 2452 N N . ASN B 2 35 ? 104.910 20.577 64.550 1.00 43.11 35 ASN C N 1
ATOM 2453 C CA . ASN B 2 35 ? 105.593 19.660 63.650 1.00 40.60 35 ASN C CA 1
ATOM 2454 C C . ASN B 2 35 ? 105.145 19.949 62.219 1.00 47.71 35 ASN C C 1
ATOM 2455 O O . ASN B 2 35 ? 104.291 20.812 62.002 1.00 46.47 35 ASN C O 1
ATOM 2460 N N . ASP B 2 36 ? 105.730 19.240 61.251 1.00 53.89 36 ASP C N 1
ATOM 2461 C CA . ASP B 2 36 ? 105.547 19.446 59.810 1.00 57.25 36 ASP C CA 1
ATOM 2462 C C . ASP B 2 36 ? 105.106 20.862 59.449 1.00 43.23 36 ASP C C 1
ATOM 2463 O O . ASP B 2 36 ? 104.205 21.064 58.631 1.00 39.56 36 ASP C O 1
ATOM 2468 N N . THR B 2 37 ? 105.728 21.843 60.087 1.00 44.09 37 THR C N 1
ATOM 2469 C CA . THR B 2 37 ? 105.541 23.240 59.734 1.00 38.75 37 THR C CA 1
ATOM 2470 C C . THR B 2 37 ? 106.361 23.506 58.482 1.00 38.57 37 THR C C 1
ATOM 2471 O O . THR B 2 37 ? 107.590 23.427 58.516 1.00 48.97 37 THR C O 1
ATOM 2475 N N . ASN B 2 38 ? 105.701 23.792 57.370 1.00 38.29 38 ASN C N 1
ATOM 2476 C CA . ASN B 2 38 ? 106.406 24.056 56.133 1.00 39.37 38 ASN C CA 1
ATOM 2477 C C . ASN B 2 38 ? 105.865 25.316 55.480 1.00 35.65 38 ASN C C 1
ATOM 2478 O O . ASN B 2 38 ? 104.705 25.684 55.653 1.00 30.56 38 ASN C O 1
ATOM 2483 N N . VAL B 2 39 ? 106.736 25.988 54.733 1.00 35.41 39 VAL C N 1
ATOM 2484 C CA . VAL B 2 39 ? 106.394 27.197 53.992 1.00 36.96 39 VAL C CA 1
ATOM 2485 C C . VAL B 2 39 ? 105.858 26.763 52.634 1.00 40.25 39 VAL C C 1
ATOM 2486 O O . VAL B 2 39 ? 106.487 25.938 51.963 1.00 45.08 39 VAL C O 1
ATOM 2490 N N . PRO B 2 40 ? 104.703 27.270 52.206 1.00 35.84 40 PRO C N 1
ATOM 2491 C CA . PRO B 2 40 ? 104.152 26.854 50.916 1.00 37.45 40 PRO C CA 1
ATOM 2492 C C . PRO B 2 40 ? 105.057 27.261 49.774 1.00 41.21 40 PRO C C 1
ATOM 2493 O O . PRO B 2 40 ? 105.744 28.283 49.825 1.00 35.53 40 PRO C O 1
ATOM 2497 N N . PHE B 2 41 ? 105.048 26.448 48.724 1.00 33.97 41 PHE C N 1
ATOM 2498 C CA . PHE B 2 41 ? 105.802 26.799 47.532 1.00 36.33 41 PHE C CA 1
ATOM 2499 C C . PHE B 2 41 ? 105.125 27.953 46.815 1.00 38.96 41 PHE C C 1
ATOM 2500 O O . PHE B 2 41 ? 103.935 27.892 46.511 1.00 44.50 41 PHE C O 1
ATOM 2508 N N . VAL B 2 42 ? 105.884 29.008 46.549 1.00 45.00 42 VAL C N 1
ATOM 2509 C CA . VAL B 2 42 ? 105.408 30.154 45.789 1.00 43.15 42 VAL C CA 1
ATOM 2510 C C . VAL B 2 42 ? 106.238 30.230 44.520 1.00 41.90 42 VAL C C 1
ATOM 2511 O O . VAL B 2 42 ? 107.469 30.319 44.588 1.00 45.12 42 VAL C O 1
ATOM 2515 N N . LYS B 2 43 ? 105.575 30.183 43.369 1.00 43.83 43 LYS C N 1
ATOM 2516 C CA . LYS B 2 43 ? 106.304 30.175 42.113 1.00 48.24 43 LYS C CA 1
ATOM 2517 C C . LYS B 2 43 ? 106.398 31.584 41.544 1.00 48.11 43 LYS C C 1
ATOM 2518 O O . LYS B 2 43 ? 105.770 32.521 42.033 1.00 41.95 43 LYS C O 1
ATOM 2524 N N . ALA B 2 44 ? 107.205 31.721 40.493 1.00 37.20 44 ALA C N 1
ATOM 2525 C CA . ALA B 2 44 ? 107.394 32.981 39.782 1.00 35.94 44 ALA C CA 1
ATOM 2526 C C . ALA B 2 44 ? 107.928 34.075 40.691 1.00 37.66 44 ALA C C 1
ATOM 2527 O O . ALA B 2 44 ? 107.655 35.257 40.477 1.00 35.61 44 ALA C O 1
ATOM 2529 N N . LEU B 2 45 ? 108.677 33.690 41.724 1.00 42.56 45 LEU C N 1
ATOM 2530 C CA . LEU B 2 45 ? 109.368 34.689 42.527 1.00 38.52 45 LEU C CA 1
ATOM 2531 C C . LEU B 2 45 ? 110.308 35.512 41.663 1.00 39.77 45 LEU C C 1
ATOM 2532 O O . LEU B 2 45 ? 110.432 36.727 41.849 1.00 31.24 45 LEU C O 1
ATOM 2537 N N . ASP B 2 46 ? 110.955 34.870 40.692 1.00 41.39 46 ASP C N 1
ATOM 2538 C CA . ASP B 2 46 ? 111.869 35.525 39.771 1.00 38.24 46 ASP C CA 1
ATOM 2539 C C . ASP B 2 46 ? 111.162 36.281 38.666 1.00 40.87 46 ASP C C 1
ATOM 2540 O O . ASP B 2 46 ? 111.830 36.709 37.724 1.00 48.14 46 ASP C O 1
ATOM 2545 N N . GLY B 2 47 ? 109.839 36.450 38.748 1.00 46.70 47 GLY C N 1
ATOM 2546 C CA . GLY B 2 47 ? 109.071 37.162 37.745 1.00 35.77 47 GLY C CA 1
ATOM 2547 C C . GLY B 2 47 ? 108.564 36.316 36.599 1.00 37.16 47 GLY C C 1
ATOM 2548 O O . GLY B 2 47 ? 107.806 36.825 35.765 1.00 31.39 47 GLY C O 1
ATOM 2549 N N . SER B 2 48 ? 108.958 35.045 36.529 1.00 42.25 48 SER C N 1
ATOM 2550 C CA . SER B 2 48 ? 108.535 34.154 35.462 1.00 32.20 48 SER C CA 1
ATOM 2551 C C . SER B 2 48 ? 108.168 32.801 36.040 1.00 35.81 48 SER C C 1
ATOM 2552 O O . SER B 2 48 ? 108.751 32.352 37.027 1.00 32.39 48 SER C O 1
ATOM 2555 N N . GLY B 2 49 ? 107.215 32.146 35.390 1.00 34.76 49 GLY C N 1
ATOM 2556 C CA . GLY B 2 49 ? 106.776 30.829 35.795 1.00 36.53 49 GLY C CA 1
ATOM 2557 C C . GLY B 2 49 ? 107.748 29.711 35.507 1.00 34.74 49 GLY C C 1
ATOM 2558 O O . GLY B 2 49 ? 107.517 28.585 35.948 1.00 34.91 49 GLY C O 1
ATOM 2559 N N . LEU B 2 50 ? 108.811 29.995 34.764 1.00 40.02 50 LEU C N 1
ATOM 2560 C CA . LEU B 2 50 ? 109.887 29.029 34.589 1.00 47.02 50 LEU C CA 1
ATOM 2561 C C . LEU B 2 50 ? 110.511 28.678 35.937 1.00 59.91 50 LEU C C 1
ATOM 2562 O O . LEU B 2 50 ? 110.955 29.570 36.667 1.00 60.54 50 LEU C O 1
ATOM 2567 N N . ASP B 2 51 ? 110.542 27.393 36.268 1.00 60.57 51 ASP C N 1
ATOM 2568 C CA . ASP B 2 51 ? 111.137 26.956 37.527 1.00 47.65 51 ASP C CA 1
ATOM 2569 C C . ASP B 2 51 ? 112.640 27.083 37.378 1.00 33.96 51 ASP C C 1
ATOM 2570 O O . ASP B 2 51 ? 113.308 26.187 36.871 1.00 31.46 51 ASP C O 1
ATOM 2575 N N . GLU B 2 52 ? 113.169 28.219 37.828 1.00 49.24 52 GLU C N 1
ATOM 2576 C CA . GLU B 2 52 ? 114.593 28.507 37.779 1.00 35.71 52 GLU C CA 1
ATOM 2577 C C . GLU B 2 52 ? 115.436 27.448 38.471 1.00 40.24 52 GLU C C 1
ATOM 2578 O O . GLU B 2 52 ? 116.661 27.470 38.339 1.00 41.14 52 GLU C O 1
ATOM 2584 N N . MET B 2 53 ? 114.824 26.530 39.209 1.00 44.83 53 MET C N 1
ATOM 2585 C CA . MET B 2 53 ? 115.544 25.436 39.841 1.00 35.54 53 MET C CA 1
ATOM 2586 C C . MET B 2 53 ? 115.560 24.170 39.001 1.00 40.69 53 MET C C 1
ATOM 2587 O O . MET B 2 53 ? 116.367 23.277 39.269 1.00 43.75 53 MET C O 1
ATOM 2592 N N . SER B 2 54 ? 114.693 24.077 38.000 1.00 41.80 54 SER C N 1
ATOM 2593 C CA . SER B 2 54 ? 114.575 22.865 37.203 1.00 33.74 54 SER C CA 1
ATOM 2594 C C . SER B 2 54 ? 115.830 22.640 36.375 1.00 34.55 54 SER C C 1
ATOM 2595 O O . SER B 2 54 ? 116.366 23.563 35.761 1.00 36.99 54 SER C O 1
ATOM 2598 N N . PHE B 2 55 ? 116.302 21.395 36.367 1.00 41.32 55 PHE C N 1
ATOM 2599 C CA . PHE B 2 55 ? 117.440 21.036 35.526 1.00 36.46 55 PHE C CA 1
ATOM 2600 C C . PHE B 2 55 ? 117.137 21.298 34.057 1.00 33.48 55 PHE C C 1
ATOM 2601 O O . PHE B 2 55 ? 117.995 21.786 33.317 1.00 39.15 55 PHE C O 1
ATOM 2609 N N . ASP B 2 56 ? 115.907 21.020 33.626 1.00 35.10 56 ASP C N 1
ATOM 2610 C CA . ASP B 2 56 ? 115.519 21.225 32.237 1.00 36.64 56 ASP C CA 1
ATOM 2611 C C . ASP B 2 56 ? 115.406 22.692 31.861 1.00 31.98 56 ASP C C 1
ATOM 2612 O O . ASP B 2 56 ? 115.201 22.990 30.684 1.00 40.08 56 ASP C O 1
ATOM 2617 N N . TYR B 2 57 ? 115.503 23.609 32.819 1.00 29.35 57 TYR C N 1
ATOM 2618 C CA . TYR B 2 57 ? 115.599 25.024 32.493 1.00 30.08 57 TYR C CA 1
ATOM 2619 C C . TYR B 2 57 ? 117.044 25.474 32.468 1.00 34.88 57 TYR C C 1
ATOM 2620 O O . TYR B 2 57 ? 117.475 26.161 31.535 1.00 37.17 57 TYR C O 1
ATOM 2629 N N . LEU B 2 58 ? 117.790 25.098 33.502 1.00 30.55 58 LEU C N 1
ATOM 2630 C CA . LEU B 2 58 ? 119.180 25.503 33.593 1.00 27.42 58 LEU C CA 1
ATOM 2631 C C . LEU B 2 58 ? 119.975 25.005 32.398 1.00 38.67 58 LEU C C 1
ATOM 2632 O O . LEU B 2 58 ? 120.801 25.740 31.846 1.00 45.99 58 LEU C O 1
ATOM 2637 N N . LYS B 2 59 ? 119.717 23.771 31.960 1.00 37.22 59 LYS C N 1
ATOM 2638 C CA . LYS B 2 59 ? 120.535 23.180 30.913 1.00 41.05 59 LYS C CA 1
ATOM 2639 C C . LYS B 2 59 ? 120.381 23.889 29.578 1.00 37.24 59 LYS C C 1
ATOM 2640 O O . LYS B 2 59 ? 121.224 23.712 28.699 1.00 36.44 59 LYS C O 1
ATOM 2646 N N . LYS B 2 60 ? 119.340 24.697 29.396 1.00 40.65 60 LYS C N 1
ATOM 2647 C CA . LYS B 2 60 ? 119.042 25.260 28.086 1.00 52.10 60 LYS C CA 1
ATOM 2648 C C . LYS B 2 60 ? 119.521 26.704 27.938 1.00 44.92 60 LYS C C 1
ATOM 2649 O O . LYS B 2 60 ? 118.940 27.469 27.166 1.00 51.01 60 LYS C O 1
ATOM 2655 N N . ILE B 2 61 ? 120.598 27.079 28.612 1.00 37.10 61 ILE C N 1
ATOM 2656 C CA . ILE B 2 61 ? 121.067 28.463 28.649 1.00 40.75 61 ILE C CA 1
ATOM 2657 C C . ILE B 2 61 ? 122.370 28.563 27.863 1.00 44.90 61 ILE C C 1
ATOM 2658 O O . ILE B 2 61 ? 123.351 27.907 28.226 1.00 44.15 61 ILE C O 1
ATOM 2663 N N . PRO B 2 62 ? 122.445 29.396 26.829 1.00 44.87 62 PRO C N 1
ATOM 2664 C CA . PRO B 2 62 ? 123.650 29.422 26.001 1.00 43.78 62 PRO C CA 1
ATOM 2665 C C . PRO B 2 62 ? 124.797 30.086 26.734 1.00 42.32 62 PRO C C 1
ATOM 2666 O O . PRO B 2 62 ? 124.599 30.969 27.568 1.00 42.84 62 PRO C O 1
ATOM 2670 N N . GLN B 2 63 ? 126.011 29.649 26.404 1.00 43.19 63 GLN C N 1
ATOM 2671 C CA . GLN B 2 63 ? 127.215 30.115 27.076 1.00 41.44 63 GLN C CA 1
ATOM 2672 C C . GLN B 2 63 ? 128.393 30.028 26.112 1.00 39.68 63 GLN C C 1
ATOM 2673 O O . GLN B 2 63 ? 128.555 29.025 25.418 1.00 41.06 63 GLN C O 1
ATOM 2679 N N . PHE B 2 64 ? 129.208 31.082 26.085 1.00 33.56 64 PHE C N 1
ATOM 2680 C CA . PHE B 2 64 ? 130.347 31.179 25.183 1.00 29.27 64 PHE C CA 1
ATOM 2681 C C . PHE B 2 64 ? 131.504 30.338 25.705 1.00 29.08 64 PHE C C 1
ATOM 2682 O O . PHE B 2 64 ? 131.863 30.432 26.880 1.00 26.52 64 PHE C O 1
ATOM 2690 N N . ILE B 2 65 ? 132.089 29.513 24.836 1.00 33.75 65 ILE C N 1
ATOM 2691 C CA . ILE B 2 65 ? 133.117 28.570 25.273 1.00 41.02 65 ILE C CA 1
ATOM 2692 C C . ILE B 2 65 ? 134.461 28.761 24.580 1.00 38.35 65 ILE C C 1
ATOM 2693 O O . ILE B 2 65 ? 135.502 28.412 25.144 1.00 38.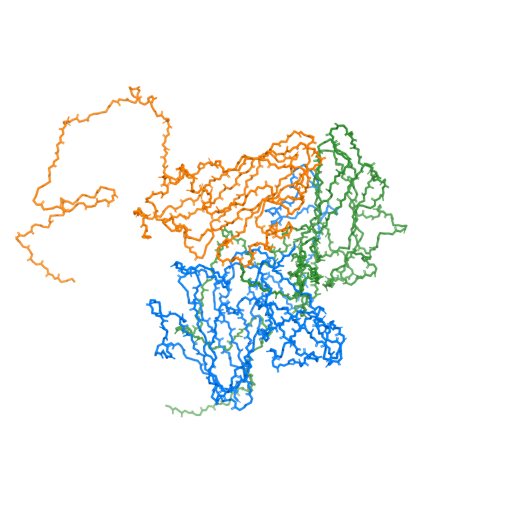67 65 ILE C O 1
ATOM 2698 N N . GLN B 2 66 ? 134.470 29.282 23.357 1.00 34.02 66 GLN C N 1
ATOM 2699 C CA . GLN B 2 66 ? 135.749 29.529 22.705 1.00 40.84 66 GLN C CA 1
ATOM 2700 C C . GLN B 2 66 ? 135.537 30.471 21.535 1.00 40.91 66 GLN C C 1
ATOM 2701 O O . GLN B 2 66 ? 134.465 30.501 20.937 1.00 41.89 66 GLN C O 1
ATOM 2707 N N . SER B 2 67 ? 136.572 31.238 21.222 1.00 47.75 67 SER C N 1
ATOM 2708 C CA . SER B 2 67 ? 136.570 32.149 20.091 1.00 40.62 67 SER C CA 1
ATOM 2709 C C . SER B 2 67 ? 137.620 31.713 19.084 1.00 39.80 67 SER C C 1
ATOM 2710 O O . SER B 2 67 ? 138.707 31.269 19.460 1.00 42.44 67 SER C O 1
ATOM 2713 N N . LYS B 2 68 ? 137.291 31.831 17.806 1.00 27.24 68 LYS C N 1
ATOM 2714 C CA . LYS B 2 68 ? 138.250 31.627 16.733 1.00 30.31 68 LYS C CA 1
ATOM 2715 C C . LYS B 2 68 ? 138.127 32.784 15.753 1.00 38.79 68 LYS C C 1
ATOM 2716 O O . LYS B 2 68 ? 137.221 33.616 15.858 1.00 40.77 68 LYS C O 1
ATOM 2722 N N . PHE B 2 69 ? 139.050 32.834 14.794 1.00 36.79 69 PHE C N 1
ATOM 2723 C CA . PHE B 2 69 ? 139.092 33.881 13.785 1.00 28.95 69 PHE C CA 1
ATOM 2724 C C . PHE B 2 69 ? 138.935 33.283 12.397 1.00 34.30 69 PHE C C 1
ATOM 2725 O O . PHE B 2 69 ? 139.225 32.109 12.166 1.00 39.44 69 PHE C O 1
ATOM 2733 N N . PHE B 2 70 ? 138.497 34.122 11.464 1.00 38.18 70 PHE C N 1
ATOM 2734 C CA . PHE B 2 70 ? 138.258 33.726 10.077 1.00 43.37 70 PHE C CA 1
ATOM 2735 C C . PHE B 2 70 ? 138.702 34.896 9.213 1.00 42.93 70 PHE C C 1
ATOM 2736 O O . PHE B 2 70 ? 138.030 35.930 9.186 1.00 47.61 70 PHE C O 1
ATOM 2744 N N . THR B 2 71 ? 139.835 34.749 8.530 1.00 43.67 71 THR C N 1
ATOM 2745 C CA . THR B 2 71 ? 140.530 35.861 7.899 1.00 38.84 71 THR C CA 1
ATOM 2746 C C . THR B 2 71 ? 140.668 35.640 6.401 1.00 38.81 71 THR C C 1
ATOM 2747 O O . THR B 2 71 ? 140.263 34.616 5.856 1.00 40.13 71 THR C O 1
ATOM 2751 N N . THR B 2 72 ? 141.277 36.626 5.746 1.00 36.79 72 THR C N 1
ATOM 2752 C CA . THR B 2 72 ? 141.587 36.582 4.321 1.00 38.41 72 THR C CA 1
ATOM 2753 C C . THR B 2 72 ? 142.832 35.761 4.016 1.00 48.56 72 THR C C 1
ATOM 2754 O O . THR B 2 72 ? 143.192 35.611 2.844 1.00 46.12 72 THR C O 1
ATOM 2758 N N . THR B 2 73 ? 143.504 35.246 5.038 1.00 51.87 73 THR C N 1
ATOM 2759 C CA . THR B 2 73 ? 144.614 34.326 4.863 1.00 40.52 73 THR C CA 1
ATOM 2760 C C . THR B 2 73 ? 144.213 32.889 5.144 1.00 39.44 73 THR C C 1
ATOM 2761 O O . THR B 2 73 ? 145.033 31.987 4.994 1.00 53.52 73 THR C O 1
ATOM 2765 N N . THR B 2 74 ? 142.979 32.660 5.561 1.00 36.17 74 THR C N 1
ATOM 2766 C CA . THR B 2 74 ? 142.511 31.310 5.802 1.00 37.50 74 THR C CA 1
ATOM 2767 C C . THR B 2 74 ? 142.483 30.526 4.502 1.00 35.74 74 THR C C 1
ATOM 2768 O O . THR B 2 74 ? 141.927 30.985 3.506 1.00 49.29 74 THR C O 1
ATOM 2772 N N . LYS B 2 75 ? 143.092 29.357 4.508 1.00 32.32 75 LYS C N 1
ATOM 2773 C CA . LYS B 2 75 ? 143.055 28.520 3.321 1.00 47.97 75 LYS C CA 1
ATOM 2774 C C . LYS B 2 75 ? 141.757 27.712 3.286 1.00 55.11 75 LYS C C 1
ATOM 2775 O O . LYS B 2 75 ? 141.153 27.461 4.331 1.00 74.65 75 LYS C O 1
ATOM 2781 N N . PRO B 2 76 ? 141.291 27.312 2.104 1.00 49.77 76 PRO C N 1
ATOM 2782 C CA . PRO B 2 76 ? 140.127 26.422 2.051 1.00 49.94 76 PRO C CA 1
ATOM 2783 C C . PRO B 2 76 ? 140.439 25.082 2.696 1.00 49.70 76 PRO C C 1
ATOM 2784 O O . PRO B 2 76 ? 141.588 24.647 2.743 1.00 53.02 76 PRO C O 1
ATOM 2788 N N . GLN B 2 77 ? 139.397 24.440 3.216 1.00 41.30 77 GLN C N 1
ATOM 2789 C CA . GLN B 2 77 ? 139.449 23.186 3.959 1.00 40.92 77 GLN C CA 1
ATOM 2790 C C . GLN B 2 77 ? 140.197 23.303 5.279 1.00 37.04 77 GLN C C 1
ATOM 2791 O O . GLN B 2 77 ? 140.392 22.286 5.953 1.00 37.07 77 GLN C O 1
ATOM 2797 N N . GLU B 2 78 ? 140.617 24.500 5.678 1.00 35.76 78 GLU C N 1
ATOM 2798 C CA . GLU B 2 78 ? 141.293 24.693 6.955 1.00 40.08 78 GLU C CA 1
ATOM 2799 C C . GLU B 2 78 ? 140.291 24.670 8.098 1.00 40.52 78 GLU C C 1
ATOM 2800 O O . GLU B 2 78 ? 139.276 25.374 8.061 1.00 47.24 78 GLU C O 1
ATOM 2806 N N . VAL B 2 79 ? 140.581 23.872 9.123 1.00 40.76 79 VAL C N 1
ATOM 2807 C CA . VAL B 2 79 ? 139.662 23.760 10.252 1.00 41.27 79 VAL C CA 1
ATOM 2808 C C . VAL B 2 79 ? 139.669 25.068 11.024 1.00 39.99 79 VAL C C 1
ATOM 2809 O O . VAL B 2 79 ? 140.730 25.557 11.430 1.00 40.23 79 VAL C O 1
ATOM 2813 N N . LEU B 2 80 ? 138.488 25.648 11.223 1.00 37.66 80 LEU C N 1
ATOM 2814 C CA . LEU B 2 80 ? 138.388 26.805 12.099 1.00 38.01 80 LEU C CA 1
ATOM 2815 C C . LEU B 2 80 ? 138.202 26.377 13.543 1.00 33.98 80 LEU C C 1
ATOM 2816 O O . LEU B 2 80 ? 138.764 26.989 14.457 1.00 36.95 80 LEU C O 1
ATOM 2821 N N . PHE B 2 81 ? 137.404 25.345 13.765 1.00 26.07 81 PHE C N 1
ATOM 2822 C CA . PHE B 2 81 ? 136.986 24.964 15.099 1.00 34.96 81 PHE C CA 1
ATOM 2823 C C . PHE B 2 81 ? 136.793 23.464 15.095 1.00 38.01 81 PHE C C 1
ATOM 2824 O O . PHE B 2 81 ? 136.273 22.902 14.134 1.00 38.68 81 PHE C O 1
ATOM 2832 N N . GLN B 2 82 ? 137.234 22.822 16.159 1.00 31.70 82 GLN C N 1
ATOM 2833 C CA . GLN B 2 82 ? 137.125 21.379 16.258 1.00 30.66 82 GLN C CA 1
ATOM 2834 C C . GLN B 2 82 ? 136.978 21.044 17.725 1.00 37.63 82 GLN C C 1
ATOM 2835 O O . GLN B 2 82 ? 137.839 21.412 18.524 1.00 58.49 82 GLN C O 1
ATOM 2841 N N . THR B 2 83 ? 135.898 20.365 18.082 1.00 32.47 83 THR C N 1
ATOM 2842 C CA . THR B 2 83 ? 135.664 20.017 19.468 1.00 33.97 83 THR C CA 1
ATOM 2843 C C . THR B 2 83 ? 135.119 18.603 19.555 1.00 26.52 83 THR C C 1
ATOM 2844 O O . THR B 2 83 ? 134.475 18.110 18.630 1.00 33.49 83 THR C O 1
ATOM 2848 N N . LYS B 2 84 ? 135.417 17.936 20.658 1.00 25.51 84 LYS C N 1
ATOM 2849 C CA . LYS B 2 84 ? 134.673 16.736 20.994 1.00 30.94 84 LYS C CA 1
ATOM 2850 C C . LYS B 2 84 ? 133.253 17.133 21.356 1.00 36.61 84 LYS C C 1
ATOM 2851 O O . LYS B 2 84 ? 133.024 18.190 21.943 1.00 40.76 84 LYS C O 1
ATOM 2857 N N . VAL B 2 85 ? 132.287 16.299 20.992 1.00 39.43 85 VAL C N 1
ATOM 2858 C CA . VAL B 2 85 ? 130.901 16.575 21.344 1.00 34.93 85 VAL C CA 1
ATOM 2859 C C . VAL B 2 85 ? 130.693 16.151 22.794 1.00 35.62 85 VAL C C 1
ATOM 2860 O O . VAL B 2 85 ? 130.677 14.961 23.112 1.00 34.25 85 VAL C O 1
ATOM 2864 N N . MET B 2 86 ? 130.533 17.128 23.669 1.00 39.05 86 MET C N 1
ATOM 2865 C CA . MET B 2 86 ? 130.425 16.919 25.101 1.00 41.32 86 MET C CA 1
ATOM 2866 C C . MET B 2 86 ? 129.873 18.197 25.719 1.00 39.81 86 MET C C 1
ATOM 2867 O O . MET B 2 86 ? 130.171 19.288 25.228 1.00 39.40 86 MET C O 1
ATOM 2872 N N . PRO B 2 87 ? 129.090 18.113 26.790 1.00 36.01 87 PRO C N 1
ATOM 2873 C CA . PRO B 2 87 ? 128.493 19.324 27.367 1.00 41.47 87 PRO C CA 1
ATOM 2874 C C . PRO B 2 87 ? 129.444 20.194 28.187 1.00 43.50 87 PRO C C 1
ATOM 2875 O O . PRO B 2 87 ? 129.291 21.420 28.202 1.00 37.84 87 PRO C O 1
ATOM 2879 N N . HIS B 2 88 ? 130.422 19.585 28.862 1.00 38.53 88 HIS C N 1
ATOM 2880 C CA . HIS B 2 88 ? 131.245 20.280 29.847 1.00 36.51 88 HIS C CA 1
ATOM 2881 C C . HIS B 2 88 ? 132.509 20.848 29.215 1.00 33.80 88 HIS C C 1
ATOM 2882 O O . HIS B 2 88 ? 133.260 20.128 28.554 1.00 39.78 88 HIS C O 1
ATOM 2889 N N . TYR B 2 89 ? 132.745 22.135 29.444 1.00 39.80 89 TYR C N 1
ATOM 2890 C CA . TYR B 2 89 ? 133.916 22.834 28.932 1.00 47.39 89 TYR C CA 1
ATOM 2891 C C . TYR B 2 89 ? 134.552 23.661 30.042 1.00 47.98 89 TYR C C 1
ATOM 2892 O O . TYR B 2 89 ? 134.144 23.563 31.200 1.00 42.32 89 TYR C O 1
ATOM 2901 N N . PHE B 2 90 ? 135.541 24.484 29.687 1.00 51.05 90 PHE C N 1
ATOM 2902 C CA . PHE B 2 90 ? 136.138 25.465 30.580 1.00 40.16 90 PHE C CA 1
ATOM 2903 C C . PHE B 2 90 ? 135.802 26.866 30.094 1.00 44.74 90 PHE C C 1
ATOM 2904 O O . PHE B 2 90 ? 135.671 27.105 28.892 1.00 55.85 90 PHE C O 1
ATOM 2912 N N . VAL B 2 91 ? 135.673 27.793 31.029 1.00 40.16 91 VAL C N 1
ATOM 2913 C CA . VAL B 2 91 ? 135.444 29.187 30.642 1.00 40.16 91 VAL C CA 1
ATOM 2914 C C . VAL B 2 91 ? 136.729 29.753 30.051 1.00 48.69 91 VAL C C 1
ATOM 2915 O O . VAL B 2 91 ? 137.797 29.617 30.671 1.00 64.95 91 VAL C O 1
ATOM 2919 N N . PRO B 2 92 ? 136.681 30.402 28.879 1.00 44.35 92 PRO C N 1
ATOM 2920 C CA . PRO B 2 92 ? 137.916 30.797 28.179 1.00 45.54 92 PRO C CA 1
ATOM 2921 C C . PRO B 2 92 ? 138.879 31.632 29.019 1.00 50.35 92 PRO C C 1
ATOM 2922 O O . PRO B 2 92 ? 139.909 31.143 29.469 1.00 61.30 92 PRO C O 1
ATOM 2926 N N . GLY B 2 93 ? 138.562 32.904 29.218 1.00 40.16 93 GLY C N 1
ATOM 2927 C CA . GLY B 2 93 ? 139.325 33.766 30.071 1.00 46.93 93 GLY C CA 1
ATOM 2928 C C . GLY B 2 93 ? 138.754 34.064 31.432 1.00 47.44 93 GLY C C 1
ATOM 2929 O O . GLY B 2 93 ? 139.267 34.956 32.111 1.00 52.60 93 GLY C O 1
ATOM 2930 N N . GLY B 2 94 ? 137.727 33.368 31.862 1.00 45.87 94 GLY C N 1
ATOM 2931 C CA . GLY B 2 94 ? 137.134 33.675 33.150 1.00 47.74 94 GLY C CA 1
ATOM 2932 C C . GLY B 2 94 ? 137.730 32.833 34.245 1.00 45.55 94 GLY C C 1
ATOM 2933 O O . GLY B 2 94 ? 137.015 32.208 35.019 1.00 70.72 94 GLY C O 1
ATOM 2934 N N . ASP B 2 95 ? 139.047 32.777 34.286 1.00 49.09 95 ASP C N 1
ATOM 2935 C CA . ASP B 2 95 ? 139.727 32.039 35.335 1.00 53.36 95 ASP C CA 1
ATOM 2936 C C . ASP B 2 95 ? 139.683 32.799 36.648 1.00 48.61 95 ASP C C 1
ATOM 2937 O O . ASP B 2 95 ? 139.558 34.026 36.675 1.00 50.41 95 ASP C O 1
ATOM 2942 N N . VAL B 2 96 ? 139.800 32.060 37.743 1.00 42.98 96 VAL C N 1
ATOM 2943 C CA . VAL B 2 96 ? 140.027 32.656 39.051 1.00 46.59 96 VAL C CA 1
ATOM 2944 C C . VAL B 2 96 ? 141.535 32.771 39.226 1.00 50.31 96 VAL C C 1
ATOM 2945 O O . VAL B 2 96 ? 142.226 31.766 39.390 1.00 54.22 96 VAL C O 1
ATOM 2949 N N . THR B 2 97 ? 142.050 33.993 39.171 1.00 51.98 97 THR C N 1
ATOM 2950 C CA . THR B 2 97 ? 143.485 34.252 39.232 1.00 40.99 97 THR C CA 1
ATOM 2951 C C . THR B 2 97 ? 143.746 35.116 40.457 1.00 48.46 97 THR C C 1
ATOM 2952 O O . THR B 2 97 ? 143.508 36.327 40.427 1.00 60.08 97 THR C O 1
ATOM 2956 N N . VAL B 2 98 ? 144.227 34.500 41.533 1.00 42.92 98 VAL C N 1
ATOM 2957 C CA . VAL B 2 98 ? 144.478 35.200 42.785 1.00 46.08 98 VAL C CA 1
ATOM 2958 C C . VAL B 2 98 ? 145.977 35.283 43.025 1.00 55.34 98 VAL C C 1
ATOM 2959 O O . VAL B 2 98 ? 146.751 34.406 42.624 1.00 42.23 98 VAL C O 1
ATOM 2963 N N . ALA B 2 99 ? 146.381 36.362 43.686 1.00 57.79 99 ALA C N 1
ATOM 2964 C CA . ALA B 2 99 ? 147.773 36.573 44.043 1.00 40.16 99 ALA C CA 1
ATOM 2965 C C . ALA B 2 99 ? 148.077 35.862 45.350 1.00 45.28 99 ALA C C 1
ATOM 2966 O O . ALA B 2 99 ? 147.315 35.971 46.313 1.00 42.86 99 ALA C O 1
ATOM 2968 N N . MET B 2 100 ? 149.193 35.136 45.380 1.00 52.31 100 MET C N 1
ATOM 2969 C CA . MET B 2 100 ? 149.644 34.406 46.557 1.00 49.23 100 MET C CA 1
ATOM 2970 C C . MET B 2 100 ? 150.680 35.172 47.365 1.00 54.76 100 MET C C 1
ATOM 2971 O O . MET B 2 100 ? 150.691 35.090 48.594 1.00 53.10 100 MET C O 1
ATOM 2976 N N . ASP B 2 101 ? 151.560 35.905 46.696 1.00 58.94 101 ASP C N 1
ATOM 2977 C CA . ASP B 2 101 ? 152.603 36.673 47.360 1.00 61.99 101 ASP C CA 1
ATOM 2978 C C . ASP B 2 101 ? 152.813 37.942 46.546 1.00 73.53 101 ASP C C 1
ATOM 2979 O O . ASP B 2 101 ? 151.990 38.306 45.701 1.00 66.17 101 ASP C O 1
ATOM 2984 N N . LYS B 2 102 ? 153.930 38.627 46.784 1.00 73.34 102 LYS C N 1
ATOM 2985 C CA . LYS B 2 102 ? 154.219 39.828 46.015 1.00 66.48 102 LYS C CA 1
ATOM 2986 C C . LYS B 2 102 ? 154.402 39.520 44.539 1.00 72.72 102 LYS C C 1
ATOM 2987 O O . LYS B 2 102 ? 154.259 40.422 43.706 1.00 80.11 102 LYS C O 1
ATOM 2989 N N . ASP B 2 103 ? 154.691 38.265 44.196 1.00 71.21 103 ASP C N 1
ATOM 2990 C CA . ASP B 2 103 ? 155.012 37.940 42.811 1.00 71.83 103 ASP C CA 1
ATOM 2991 C C . ASP B 2 103 ? 154.659 36.508 42.426 1.00 62.62 103 ASP C C 1
ATOM 2992 O O . ASP B 2 103 ? 155.106 36.051 41.368 1.00 56.71 103 ASP C O 1
ATOM 2997 N N . ILE B 2 104 ? 153.893 35.782 43.233 1.00 65.36 104 ILE C N 1
ATOM 2998 C CA . ILE B 2 104 ? 153.416 34.452 42.880 1.00 59.50 104 ILE C CA 1
ATOM 2999 C C . ILE B 2 104 ? 151.933 34.560 42.573 1.00 56.28 104 ILE C C 1
ATOM 3000 O O . ILE B 2 104 ? 151.142 34.967 43.433 1.00 64.06 104 ILE C O 1
ATOM 3005 N N . THR B 2 105 ? 151.555 34.195 41.355 1.00 49.64 105 THR C N 1
ATOM 3006 C CA . THR B 2 105 ? 150.169 34.244 40.921 1.00 47.34 105 THR C CA 1
ATOM 3007 C C . THR B 2 105 ? 149.771 32.871 40.409 1.00 48.08 105 THR C C 1
ATOM 3008 O O . THR B 2 105 ? 150.545 32.226 39.697 1.00 52.25 105 THR C O 1
ATOM 3012 N N . ARG B 2 106 ? 148.571 32.423 40.777 1.00 46.19 106 ARG C N 1
ATOM 3013 C CA . ARG B 2 106 ? 148.068 31.123 40.357 1.00 40.16 106 ARG C CA 1
ATOM 3014 C C . ARG B 2 106 ? 146.686 31.266 39.740 1.00 42.44 106 ARG C C 1
ATOM 3015 O O . ARG B 2 106 ? 145.918 32.155 40.107 1.00 46.44 106 ARG C O 1
ATOM 3023 N N . THR B 2 107 ? 146.375 30.365 38.806 1.00 41.39 107 THR C N 1
ATOM 3024 C CA . THR B 2 107 ? 145.161 30.445 38.003 1.00 44.48 107 THR C CA 1
ATOM 3025 C C . THR B 2 107 ? 144.359 29.162 38.140 1.00 40.16 107 THR C C 1
ATOM 3026 O O . THR B 2 107 ? 144.902 28.068 37.968 1.00 47.03 107 THR C O 1
ATOM 3030 N N . ILE B 2 108 ? 143.073 29.300 38.449 1.00 46.16 108 ILE C N 1
ATOM 3031 C CA . ILE B 2 108 ? 142.134 28.185 38.503 1.00 52.94 108 ILE C CA 1
ATOM 3032 C C . ILE B 2 108 ? 141.217 28.296 37.296 1.00 60.78 108 ILE C C 1
ATOM 3033 O O . ILE B 2 108 ? 140.473 29.276 37.155 1.00 72.65 108 ILE C O 1
ATOM 3038 N N . TRP B 2 109 ? 141.279 27.301 36.424 1.00 57.61 109 TRP C N 1
ATOM 3039 C CA . TRP B 2 109 ? 140.350 27.234 35.312 1.00 52.08 109 TRP C CA 1
ATOM 3040 C C . TRP B 2 109 ? 138.946 26.971 35.840 1.00 51.92 109 TRP C C 1
ATOM 3041 O O . TRP B 2 109 ? 138.750 26.162 36.748 1.00 48.27 109 TRP C O 1
ATOM 3052 N N . GLN B 2 110 ? 137.969 27.685 35.289 1.00 48.84 110 GLN C N 1
ATOM 3053 C CA . GLN B 2 110 ? 136.630 27.693 35.849 1.00 40.16 110 GLN C CA 1
ATOM 3054 C C . GLN B 2 110 ? 135.649 26.911 34.977 1.00 46.30 110 GLN C C 1
ATOM 3055 O O . GLN B 2 110 ? 135.814 26.828 33.755 1.00 50.53 110 GLN C O 1
ATOM 3061 N N . PRO B 2 111 ? 134.603 26.343 35.572 1.00 47.98 111 PRO C N 1
ATOM 3062 C CA . PRO B 2 111 ? 133.745 25.411 34.836 1.00 45.64 111 PRO C CA 1
ATOM 3063 C C . PRO B 2 111 ? 132.670 26.081 33.996 1.00 43.60 111 PRO C C 1
ATOM 3064 O O . PRO B 2 111 ? 132.154 27.153 34.317 1.00 37.34 111 PRO C O 1
ATOM 3068 N N . SER B 2 112 ? 132.325 25.397 32.909 1.00 42.32 112 SER C N 1
ATOM 3069 C CA . SER B 2 112 ? 131.194 25.783 32.086 1.00 42.19 112 SER C CA 1
ATOM 3070 C C . SER B 2 112 ? 129.912 25.718 32.918 1.00 45.43 112 SER C C 1
ATOM 3071 O O . SER B 2 112 ? 129.830 25.072 33.961 1.00 47.10 112 SER C O 1
ATOM 3074 N N . HIS B 2 113 ? 128.888 26.427 32.426 1.00 48.37 113 HIS C N 1
ATOM 3075 C CA . HIS B 2 113 ? 127.555 26.289 33.013 1.00 40.49 113 HIS C CA 1
ATOM 3076 C C . HIS B 2 113 ? 127.122 24.835 33.029 1.00 38.73 113 HIS C C 1
ATOM 3077 O O . HIS B 2 113 ? 126.733 24.304 34.071 1.00 50.31 113 HIS C O 1
ATOM 3084 N N . LEU B 2 114 ? 127.216 24.169 31.882 1.00 33.60 114 LEU C N 1
ATOM 3085 C CA . LEU B 2 114 ? 126.921 22.746 31.847 1.00 37.46 114 LEU C CA 1
ATOM 3086 C C . LEU B 2 114 ? 127.911 21.961 32.693 1.00 39.56 114 LEU C C 1
ATOM 3087 O O . LEU B 2 114 ? 127.537 20.990 33.355 1.00 37.97 114 LEU C O 1
ATOM 3092 N N . ALA B 2 115 ? 129.182 22.357 32.679 1.00 43.62 115 ALA C N 1
ATOM 3093 C CA . ALA B 2 115 ? 130.177 21.624 33.451 1.00 40.37 115 ALA C CA 1
ATOM 3094 C C . ALA B 2 115 ? 129.816 21.635 34.924 1.00 38.03 115 ALA C C 1
ATOM 3095 O O . ALA B 2 115 ? 129.860 20.601 35.594 1.00 33.77 115 ALA C O 1
ATOM 3097 N N . TYR B 2 116 ? 129.422 22.799 35.434 1.00 38.97 116 TYR C N 1
ATOM 3098 C CA . TYR B 2 116 ? 129.065 22.913 36.842 1.00 42.07 116 TYR C CA 1
ATOM 3099 C C . TYR B 2 116 ? 127.797 22.136 37.168 1.00 42.82 116 TYR C C 1
ATOM 3100 O O . TYR B 2 116 ? 127.732 21.452 38.192 1.00 39.93 116 TYR C O 1
ATOM 3109 N N . ILE B 2 117 ? 126.780 22.234 36.312 1.00 33.19 117 ILE C N 1
ATOM 3110 C CA . ILE B 2 117 ? 125.492 21.610 36.589 1.00 29.14 117 ILE C CA 1
ATOM 3111 C C . ILE B 2 117 ? 125.588 20.094 36.543 1.00 36.83 117 ILE C C 1
ATOM 3112 O O . ILE B 2 117 ? 124.900 19.402 37.297 1.00 40.47 117 ILE C O 1
ATOM 3117 N N . THR B 2 118 ? 126.425 19.552 35.669 1.00 34.78 118 THR C N 1
ATOM 3118 C CA . THR B 2 118 ? 126.677 18.122 35.628 1.00 36.19 118 THR C CA 1
ATOM 3119 C C . THR B 2 118 ? 127.851 17.717 36.498 1.00 41.59 118 THR C C 1
ATOM 3120 O O . THR B 2 118 ? 128.247 16.550 36.473 1.00 40.75 118 THR C O 1
ATOM 3124 N N . SER B 2 119 ? 128.426 18.656 37.251 1.00 44.62 119 SER C N 1
ATOM 3125 C CA . SER B 2 119 ? 129.615 18.346 38.030 1.00 47.84 119 SER C CA 1
ATOM 3126 C C . SER B 2 119 ? 129.333 17.322 39.117 1.00 51.20 119 SER C C 1
ATOM 3127 O O . SER B 2 119 ? 130.224 16.546 39.473 1.00 57.15 119 SER C O 1
ATOM 3130 N N . MET B 2 120 ? 128.118 17.295 39.661 1.00 49.64 120 MET C N 1
ATOM 3131 C CA . MET B 2 120 ? 127.827 16.368 40.746 1.00 50.52 120 MET C CA 1
ATOM 3132 C C . MET B 2 120 ? 127.357 15.005 40.257 1.00 44.38 120 MET C C 1
ATOM 3133 O O . MET B 2 120 ? 127.249 14.079 41.065 1.00 42.44 120 MET C O 1
ATOM 3138 N N . PHE B 2 121 ? 127.114 14.839 38.965 1.00 44.70 121 PHE C N 1
ATOM 3139 C CA . PHE B 2 121 ? 126.687 13.560 38.426 1.00 43.79 121 PHE C CA 1
ATOM 3140 C C . PHE B 2 121 ? 127.860 12.838 37.781 1.00 41.86 121 PHE C C 1
ATOM 3141 O O . PHE B 2 121 ? 129.002 13.298 37.807 1.00 47.49 121 PHE C O 1
ATOM 3149 N N . LYS B 2 122 ? 127.567 11.698 37.173 1.00 33.72 122 LYS C N 1
ATOM 3150 C CA . LYS B 2 122 ? 128.601 10.847 36.609 1.00 34.36 122 LYS C CA 1
ATOM 3151 C C . LYS B 2 122 ? 128.428 10.577 35.125 1.00 36.24 122 LYS C C 1
ATOM 3152 O O . LYS B 2 122 ? 129.427 10.437 34.424 1.00 36.73 122 LYS C O 1
ATOM 3158 N N . TYR B 2 123 ? 127.199 10.515 34.621 1.00 43.23 123 TYR C N 1
ATOM 3159 C CA . TYR B 2 123 ? 126.941 10.198 33.225 1.00 37.77 123 TYR C CA 1
ATOM 3160 C C . TYR B 2 123 ? 125.902 11.150 32.648 1.00 42.43 123 TYR C C 1
ATOM 3161 O O . TYR B 2 123 ? 125.028 11.652 33.360 1.00 41.08 123 TYR C O 1
ATOM 3170 N N . TRP B 2 124 ? 126.000 11.390 31.344 1.00 32.84 124 TRP C N 1
ATOM 3171 C CA . TRP B 2 124 ? 125.090 12.296 30.668 1.00 33.51 124 TRP C CA 1
ATOM 3172 C C . TRP B 2 124 ? 124.636 11.673 29.360 1.00 32.83 124 TRP C C 1
ATOM 3173 O O . TRP B 2 124 ? 125.190 10.677 28.904 1.00 38.32 124 TRP C O 1
ATOM 3184 N N . THR B 2 125 ? 123.601 12.267 28.773 1.00 38.29 125 THR C N 1
ATOM 3185 C CA . THR B 2 125 ? 123.082 11.867 27.472 1.00 32.67 125 THR C CA 1
ATOM 3186 C C . THR B 2 125 ? 122.233 13.001 26.922 1.00 39.47 125 THR C C 1
ATOM 3187 O O . THR B 2 125 ? 121.905 13.957 27.627 1.00 41.81 125 THR C O 1
ATOM 3191 N N . GLY B 2 126 ? 121.871 12.882 25.655 1.00 43.11 126 GLY C N 1
ATOM 3192 C CA . GLY B 2 126 ? 120.999 13.844 25.013 1.00 37.60 126 GLY C CA 1
ATOM 3193 C C . GLY B 2 126 ? 121.732 14.681 23.979 1.00 40.84 126 GLY C C 1
ATOM 3194 O O . GLY B 2 126 ? 122.954 14.638 23.841 1.00 51.79 126 GLY C O 1
ATOM 3195 N N . SER B 2 127 ? 120.942 15.455 23.240 1.00 39.45 127 SER C N 1
ATOM 3196 C CA . SER B 2 127 ? 121.485 16.273 22.169 1.00 41.98 127 SER C CA 1
ATOM 3197 C C . SER B 2 127 ? 122.027 17.582 22.718 1.00 33.72 127 SER C C 1
ATOM 3198 O O . SER B 2 127 ? 121.598 18.064 23.764 1.00 39.66 127 SER C O 1
ATOM 3201 N N . LEU B 2 128 ? 122.970 18.161 21.990 1.00 33.90 128 LEU C N 1
ATOM 3202 C CA . LEU B 2 128 ? 123.564 19.438 22.343 1.00 37.68 128 LEU C CA 1
ATOM 3203 C C . LEU B 2 128 ? 123.335 20.425 21.211 1.00 38.79 128 LEU C C 1
ATOM 3204 O O . LEU B 2 128 ? 123.084 20.031 20.069 1.00 46.09 128 LEU C O 1
ATOM 3209 N N . VAL B 2 129 ? 123.407 21.716 21.538 1.00 29.80 129 VAL C N 1
ATOM 3210 C CA . VAL B 2 129 ? 123.097 22.782 20.589 1.00 32.28 129 VAL C CA 1
ATOM 3211 C C . VAL B 2 129 ? 124.262 23.759 20.550 1.00 29.47 129 VAL C C 1
ATOM 3212 O O . VAL B 2 129 ? 124.445 24.554 21.479 1.00 28.97 129 VAL C O 1
ATOM 3216 N N . TYR B 2 130 ? 125.028 23.717 19.467 1.00 32.59 130 TYR C N 1
ATOM 3217 C CA . TYR B 2 130 ? 126.203 24.551 19.291 1.00 33.30 130 TYR C CA 1
ATOM 3218 C C . TYR B 2 130 ? 125.838 25.740 18.417 1.00 35.15 130 TYR C C 1
ATOM 3219 O O . TYR B 2 130 ? 125.334 25.565 17.305 1.00 51.36 130 TYR C O 1
ATOM 3228 N N . THR B 2 131 ? 126.094 26.939 18.921 1.00 34.97 131 THR C N 1
ATOM 3229 C CA . THR B 2 131 ? 125.777 28.179 18.232 1.00 32.10 131 THR C CA 1
ATOM 3230 C C . THR B 2 131 ? 127.059 28.851 17.771 1.00 32.61 131 THR C C 1
ATOM 3231 O O . THR B 2 131 ? 128.028 28.913 18.524 1.00 29.53 131 THR C O 1
ATOM 3235 N N . PHE B 2 132 ? 127.065 29.357 16.545 1.00 35.42 132 PHE C N 1
ATOM 3236 C CA . PHE B 2 132 ? 128.229 30.027 15.982 1.00 28.74 132 PHE C CA 1
ATOM 3237 C C . PHE B 2 132 ? 127.837 31.432 15.558 1.00 33.90 132 PHE C C 1
ATOM 3238 O O . PHE B 2 132 ? 126.976 31.605 14.696 1.00 40.01 132 PHE C O 1
ATOM 3246 N N . LYS B 2 133 ? 128.465 32.428 16.157 1.00 39.56 133 LYS C N 1
ATOM 3247 C CA . LYS B 2 133 ? 128.274 33.823 15.789 1.00 31.39 133 LYS C CA 1
ATOM 3248 C C . LYS B 2 133 ? 129.446 34.281 14.935 1.00 43.44 133 LYS C C 1
ATOM 3249 O O . LYS B 2 133 ? 130.596 33.952 15.230 1.00 55.96 133 LYS C O 1
ATOM 3255 N N . PHE B 2 134 ? 129.159 35.047 13.889 1.00 47.91 134 PHE C N 1
ATOM 3256 C CA . PHE B 2 134 ? 130.192 35.615 13.020 1.00 44.31 134 PHE C CA 1
ATOM 3257 C C . PHE B 2 134 ? 130.057 37.132 13.075 1.00 48.94 134 PHE C C 1
ATOM 3258 O O . PHE B 2 134 ? 129.167 37.696 12.433 1.00 60.50 134 PHE C O 1
ATOM 3266 N N . VAL B 2 135 ? 130.931 37.800 13.824 1.00 43.45 135 VAL C N 1
ATOM 3267 C CA . VAL B 2 135 ? 130.863 39.255 13.924 1.00 54.30 135 VAL C CA 1
ATOM 3268 C C . VAL B 2 135 ? 131.394 39.885 12.645 1.00 55.27 135 VAL C C 1
ATOM 3269 O O . VAL B 2 135 ? 132.595 40.150 12.516 1.00 57.75 135 VAL C O 1
ATOM 3273 N N . LYS B 2 136 ? 130.500 40.145 11.699 1.00 44.33 136 LYS C N 1
ATOM 3274 C CA . LYS B 2 136 ? 130.901 40.650 10.403 1.00 45.94 136 LYS C CA 1
ATOM 3275 C C . LYS B 2 136 ? 129.810 41.578 9.889 1.00 49.20 136 LYS C C 1
ATOM 3276 O O . LYS B 2 136 ? 128.852 41.886 10.602 1.00 45.56 136 LYS C O 1
ATOM 3282 N N . THR B 2 137 ? 129.964 42.028 8.655 1.00 43.79 137 THR C N 1
ATOM 3283 C CA . THR B 2 137 ? 128.988 42.833 7.940 1.00 47.37 137 THR C CA 1
ATOM 3284 C C . THR B 2 137 ? 128.284 41.986 6.889 1.00 44.82 137 THR C C 1
ATOM 3285 O O . THR B 2 137 ? 128.516 40.782 6.767 1.00 35.66 137 THR C O 1
ATOM 3289 N N . ASP B 2 138 ? 127.412 42.636 6.124 1.00 44.51 138 ASP C N 1
ATOM 3290 C CA . ASP B 2 138 ? 126.878 42.048 4.909 1.00 48.76 138 ASP C CA 1
ATOM 3291 C C . ASP B 2 138 ? 127.875 42.106 3.762 1.00 42.89 138 ASP C C 1
ATOM 3292 O O . ASP B 2 138 ? 127.591 41.574 2.680 1.00 38.76 138 ASP C O 1
ATOM 3297 N N . TYR B 2 139 ? 129.033 42.735 3.983 1.00 35.85 139 TYR C N 1
ATOM 3298 C CA . TYR B 2 139 ? 130.053 42.900 2.954 1.00 39.47 139 TYR C CA 1
ATOM 3299 C C . TYR B 2 139 ? 131.322 42.105 3.240 1.00 40.46 139 TYR C C 1
ATOM 3300 O O . TYR B 2 139 ? 132.377 42.414 2.685 1.00 37.00 139 TYR C O 1
ATOM 3309 N N . HIS B 2 140 ? 131.242 41.104 4.110 1.00 38.19 140 HIS C N 1
ATOM 3310 C CA . HIS B 2 140 ? 132.167 39.981 4.116 1.00 34.52 140 HIS C CA 1
ATOM 3311 C C . HIS B 2 140 ? 131.492 38.801 3.424 1.00 39.43 140 HIS C C 1
ATOM 3312 O O . HIS B 2 140 ? 130.307 38.855 3.093 1.00 62.66 140 HIS C O 1
ATOM 3319 N N . SER B 2 141 ? 132.251 37.732 3.189 1.00 28.10 141 SER C N 1
ATOM 3320 C CA . SER B 2 141 ? 131.624 36.572 2.567 1.00 27.51 141 SER C CA 1
ATOM 3321 C C . SER B 2 141 ? 132.427 35.332 2.894 1.00 26.42 141 SER C C 1
ATOM 3322 O O . SER B 2 141 ? 133.637 35.403 3.081 1.00 26.61 141 SER C O 1
ATOM 3325 N N . GLY B 2 142 ? 131.734 34.195 2.951 1.00 31.32 142 GLY C N 1
ATOM 3326 C CA . GLY B 2 142 ? 132.371 32.935 3.287 1.00 36.86 142 GLY C CA 1
ATOM 3327 C C . GLY B 2 142 ? 131.451 31.740 3.442 1.00 37.75 142 GLY C C 1
ATOM 3328 O O . GLY B 2 142 ? 130.292 31.874 3.843 1.00 56.32 142 GLY C O 1
ATOM 3329 N N . ARG B 2 143 ? 131.963 30.559 3.108 1.00 35.58 143 ARG C N 1
ATOM 3330 C CA . ARG B 2 143 ? 131.309 29.281 3.345 1.00 44.55 143 ARG C CA 1
ATOM 3331 C C . ARG B 2 143 ? 131.996 28.574 4.498 1.00 47.09 143 ARG C C 1
ATOM 3332 O O . ARG B 2 143 ? 133.222 28.443 4.503 1.00 37.48 143 ARG C O 1
ATOM 3340 N N . VAL B 2 144 ? 131.213 28.089 5.453 1.00 35.94 144 VAL C N 1
ATOM 3341 C CA . VAL B 2 144 ? 131.742 27.189 6.458 1.00 31.92 144 VAL C CA 1
ATOM 3342 C C . VAL B 2 144 ? 130.974 25.880 6.371 1.00 46.63 144 VAL C C 1
ATOM 3343 O O . VAL B 2 144 ? 129.860 25.814 5.862 1.00 59.13 144 VAL C O 1
ATOM 3347 N N . GLU B 2 145 ? 131.602 24.820 6.859 1.00 33.94 145 GLU C N 1
ATOM 3348 C CA . GLU B 2 145 ? 131.023 23.486 6.839 1.00 34.18 145 GLU C CA 1
ATOM 3349 C C . GLU B 2 145 ? 130.999 22.948 8.260 1.00 46.37 145 GLU C C 1
ATOM 3350 O O . GLU B 2 145 ? 132.053 22.750 8.871 1.00 46.04 145 GLU C O 1
ATOM 3356 N N . VAL B 2 146 ? 129.805 22.726 8.787 1.00 65.10 146 VAL C N 1
ATOM 3357 C CA . VAL B 2 146 ? 129.620 22.195 10.127 1.00 44.02 146 VAL C CA 1
ATOM 3358 C C . VAL B 2 146 ? 129.210 20.744 9.966 1.00 35.54 146 VAL C C 1
ATOM 3359 O O . VAL B 2 146 ? 128.053 20.451 9.670 1.00 38.23 146 VAL C O 1
ATOM 3363 N N . SER B 2 147 ? 130.150 19.831 10.148 1.00 36.50 147 SER C N 1
ATOM 3364 C CA . SER B 2 147 ? 129.893 18.415 9.939 1.00 39.22 147 SER C CA 1
ATOM 3365 C C . SER B 2 147 ? 130.105 17.663 11.238 1.00 43.72 147 SER C C 1
ATOM 3366 O O . SER B 2 147 ? 131.131 17.836 11.902 1.00 43.63 147 SER C O 1
ATOM 3369 N N . PHE B 2 148 ? 129.142 16.825 11.586 1.00 40.88 148 PHE C N 1
ATOM 3370 C CA . PHE B 2 148 ? 129.148 16.084 12.838 1.00 40.16 148 PHE C CA 1
ATOM 3371 C C . PHE B 2 148 ? 129.645 14.675 12.555 1.00 40.16 148 PHE C C 1
ATOM 3372 O O . PHE B 2 148 ? 128.960 13.892 11.891 1.00 40.16 148 PHE C O 1
ATOM 3380 N N . HIS B 2 149 ? 130.843 14.369 13.033 1.00 35.86 149 HIS C N 1
ATOM 3381 C CA . HIS B 2 149 ? 131.423 13.045 12.892 1.00 40.51 149 HIS C CA 1
ATOM 3382 C C . HIS B 2 149 ? 131.130 12.248 14.152 1.00 47.66 149 HIS C C 1
ATOM 3383 O O . HIS B 2 149 ? 131.807 12.426 15.170 1.00 53.49 149 HIS C O 1
ATOM 3390 N N . PRO B 2 150 ? 130.138 11.370 14.120 1.00 43.47 150 PRO C N 1
ATOM 3391 C CA . PRO B 2 150 ? 129.606 10.850 15.383 1.00 41.78 150 PRO C CA 1
ATOM 3392 C C . PRO B 2 150 ? 130.542 9.919 16.126 1.00 56.10 150 PRO C C 1
ATOM 3393 O O . PRO B 2 150 ? 130.626 10.031 17.349 1.00 70.01 150 PRO C O 1
ATOM 3397 N N . PHE B 2 151 ? 131.237 8.998 15.468 1.00 51.56 151 PHE C N 1
ATOM 3398 C CA . PHE B 2 151 ? 132.047 8.044 16.218 1.00 46.31 151 PHE C CA 1
ATOM 3399 C C . PHE B 2 151 ? 133.542 8.276 16.110 1.00 41.28 151 PHE C C 1
ATOM 3400 O O . PHE B 2 151 ? 134.299 7.595 16.805 1.00 48.34 151 PHE C O 1
ATOM 3408 N N . SER B 2 152 ? 133.989 9.209 15.288 1.00 40.16 152 SER C N 1
ATOM 3409 C CA . SER B 2 152 ? 135.375 9.234 14.855 1.00 41.13 152 SER C CA 1
ATOM 3410 C C . SER B 2 152 ? 136.045 10.567 15.195 1.00 51.70 152 SER C C 1
ATOM 3411 O O . SER B 2 152 ? 135.487 11.412 15.903 1.00 48.55 152 SER C O 1
ATOM 3414 N N . ASP B 2 153 ? 137.273 10.725 14.693 1.00 53.95 153 ASP C N 1
ATOM 3415 C CA . ASP B 2 153 ? 138.055 11.948 14.762 1.00 40.16 153 ASP C CA 1
ATOM 3416 C C . ASP B 2 153 ? 137.946 12.688 13.438 1.00 40.87 153 ASP C C 1
ATOM 3417 O O . ASP B 2 153 ? 137.326 12.212 12.484 1.00 47.79 153 ASP C O 1
ATOM 3422 N N . TYR B 2 154 ? 138.576 13.857 13.369 1.00 40.16 154 TYR C N 1
ATOM 3423 C CA . TYR B 2 154 ? 138.866 14.520 12.102 1.00 46.07 154 TYR C CA 1
ATOM 3424 C C . TYR B 2 154 ? 140.373 14.485 11.916 1.00 44.23 154 TYR C C 1
ATOM 3425 O O . TYR B 2 154 ? 141.098 15.227 12.586 1.00 41.90 154 TYR C O 1
ATOM 3434 N N . THR B 2 155 ? 140.839 13.620 11.026 1.00 45.38 155 THR C N 1
ATOM 3435 C CA . THR B 2 155 ? 142.264 13.423 10.804 1.00 49.46 155 THR C CA 1
ATOM 3436 C C . THR B 2 155 ? 142.519 13.377 9.306 1.00 52.89 155 THR C C 1
ATOM 3437 O O . THR B 2 155 ? 141.693 13.798 8.490 1.00 65.00 155 THR C O 1
ATOM 3441 N N . THR B 2 156 ? 143.680 12.851 8.942 1.00 50.71 156 THR C N 1
ATOM 3442 C CA . THR B 2 156 ? 143.967 12.575 7.549 1.00 53.26 156 THR C CA 1
ATOM 3443 C C . THR B 2 156 ? 143.074 11.444 7.072 1.00 47.12 156 THR C C 1
ATOM 3444 O O . THR B 2 156 ? 142.751 10.531 7.836 1.00 40.16 156 THR C O 1
ATOM 3448 N N . GLY B 2 157 ? 142.660 11.510 5.812 1.00 52.89 157 GLY C N 1
ATOM 3449 C CA . GLY B 2 157 ? 141.733 10.522 5.301 1.00 48.89 157 GLY C CA 1
ATOM 3450 C C . GLY B 2 157 ? 140.317 10.657 5.807 1.00 47.32 157 GLY C C 1
ATOM 3451 O O . GLY B 2 157 ? 139.506 9.751 5.594 1.00 52.07 157 GLY C O 1
ATOM 3452 N N . THR B 2 158 ? 139.993 11.758 6.474 1.00 44.11 158 THR C N 1
ATOM 3453 C CA . THR B 2 158 ? 138.652 11.994 6.996 1.00 40.98 158 THR C CA 1
ATOM 3454 C C . THR B 2 158 ? 137.915 12.854 5.988 1.00 40.40 158 THR C C 1
ATOM 3455 O O . THR B 2 158 ? 138.110 14.067 5.941 1.00 50.43 158 THR C O 1
ATOM 3459 N N . TYR B 2 159 ? 137.080 12.229 5.166 1.00 44.77 159 TYR C N 1
ATOM 3460 C CA . TYR B 2 159 ? 136.209 12.976 4.271 1.00 49.04 159 TYR C CA 1
ATOM 3461 C C . TYR B 2 159 ? 134.955 13.386 5.024 1.00 48.20 159 TYR C C 1
ATOM 3462 O O . TYR B 2 159 ? 134.293 12.545 5.636 1.00 49.34 159 TYR C O 1
ATOM 3471 N N . SER B 2 160 ? 134.637 14.676 4.993 1.00 50.32 160 SER C N 1
ATOM 3472 C CA . SER B 2 160 ? 133.450 15.163 5.682 1.00 53.23 160 SER C CA 1
ATOM 3473 C C . SER B 2 160 ? 132.170 14.934 4.887 1.00 46.96 160 SER C C 1
ATOM 3474 O O . SER B 2 160 ? 131.086 15.261 5.381 1.00 40.16 160 SER C O 1
ATOM 3477 N N . ASP B 2 161 ? 132.271 14.369 3.686 1.00 40.16 161 ASP C N 1
ATOM 3478 C CA . ASP B 2 161 ? 131.112 14.122 2.844 1.00 42.25 161 ASP C CA 1
ATOM 3479 C C . ASP B 2 161 ? 130.309 12.911 3.292 1.00 40.16 161 ASP C C 1
ATOM 3480 O O . ASP B 2 161 ? 129.208 12.696 2.779 1.00 40.16 161 ASP C O 1
ATOM 3485 N N . TYR B 2 162 ? 130.831 12.125 4.231 1.00 40.16 162 TYR C N 1
ATOM 3486 C CA . TYR B 2 162 ? 130.091 11.016 4.816 1.00 47.19 162 TYR C CA 1
ATOM 3487 C C . TYR B 2 162 ? 129.090 11.450 5.876 1.00 40.16 162 TYR C C 1
ATOM 3488 O O . TYR B 2 162 ? 128.293 10.621 6.323 1.00 40.16 162 TYR C O 1
ATOM 3497 N N . THR B 2 163 ? 129.124 12.699 6.312 1.00 40.16 163 THR C N 1
ATOM 3498 C CA . THR B 2 163 ? 128.502 13.089 7.564 1.00 43.25 163 THR C CA 1
ATOM 3499 C C . THR B 2 163 ? 127.484 14.195 7.363 1.00 51.53 163 THR C C 1
ATOM 3500 O O . THR B 2 163 ? 127.650 15.061 6.506 1.00 59.85 163 THR C O 1
ATOM 3504 N N . TYR B 2 164 ? 126.442 14.165 8.189 1.00 45.26 164 TYR C N 1
ATOM 3505 C CA . TYR B 2 164 ? 125.472 15.245 8.224 1.00 40.16 164 TYR C CA 1
ATOM 3506 C C . TYR B 2 164 ? 126.208 16.564 8.380 1.00 40.79 164 TYR C C 1
ATOM 3507 O O . TYR B 2 164 ? 126.831 16.805 9.410 1.00 40.16 164 TYR C O 1
ATOM 3516 N N . ARG B 2 165 ? 126.175 17.403 7.358 1.00 40.16 165 ARG C N 1
ATOM 3517 C CA . ARG B 2 165 ? 126.892 18.662 7.371 1.00 40.16 165 ARG C CA 1
ATOM 3518 C C . ARG B 2 165 ? 125.981 19.757 6.848 1.00 40.16 165 ARG C C 1
ATOM 3519 O O . ARG B 2 165 ? 124.966 19.490 6.201 1.00 40.16 165 ARG C O 1
ATOM 3527 N N . ILE B 2 166 ? 126.353 20.999 7.132 1.00 38.24 166 ILE C N 1
ATOM 3528 C CA . ILE B 2 166 ? 125.593 22.154 6.684 1.00 41.56 166 ILE C CA 1
ATOM 3529 C C . ILE B 2 166 ? 126.564 23.150 6.074 1.00 42.12 166 ILE C C 1
ATOM 3530 O O . ILE B 2 166 ? 127.457 23.647 6.762 1.00 43.32 166 ILE C O 1
ATOM 3535 N N . ILE B 2 167 ? 126.394 23.434 4.790 1.00 32.18 167 ILE C N 1
ATOM 3536 C CA . ILE B 2 167 ? 127.232 24.368 4.056 1.00 29.00 167 ILE C CA 1
ATOM 3537 C C . ILE B 2 167 ? 126.485 25.691 4.010 1.00 43.70 167 ILE C C 1
ATOM 3538 O O . ILE B 2 167 ? 125.611 25.878 3.159 1.00 46.79 167 ILE C O 1
ATOM 3543 N N . VAL B 2 168 ? 126.812 26.621 4.901 1.00 44.00 168 VAL C N 1
ATOM 3544 C CA . VAL B 2 168 ? 126.064 27.867 5.028 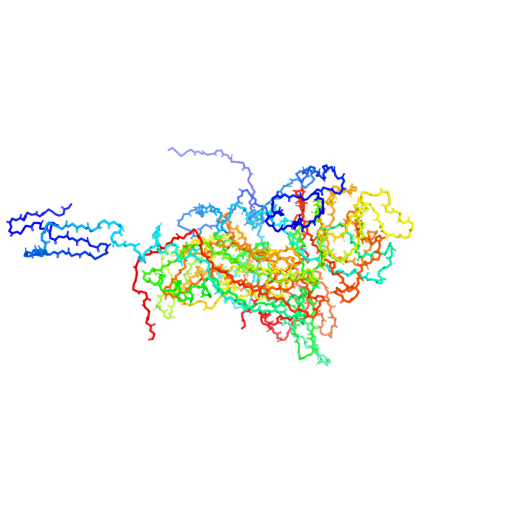1.00 46.04 168 VAL C CA 1
ATOM 3545 C C . VAL B 2 168 ? 126.817 29.002 4.344 1.00 48.37 168 VAL C C 1
ATOM 3546 O O . VAL B 2 168 ? 128.017 29.192 4.566 1.00 40.88 168 VAL C O 1
ATOM 3550 N N . ASP B 2 169 ? 126.100 29.756 3.513 1.00 49.79 169 ASP C N 1
ATOM 3551 C CA . ASP B 2 169 ? 126.647 30.824 2.678 1.00 44.51 169 ASP C CA 1
ATOM 3552 C C . ASP B 2 169 ? 126.520 32.126 3.453 1.00 46.29 169 ASP C C 1
ATOM 3553 O O . ASP B 2 169 ? 125.428 32.683 3.574 1.00 52.99 169 ASP C O 1
ATOM 3558 N N . LEU B 2 170 ? 127.641 32.613 3.993 1.00 43.95 170 LEU C N 1
ATOM 3559 C CA . LEU B 2 170 ? 127.653 33.763 4.904 1.00 40.89 170 LEU C CA 1
ATOM 3560 C C . LEU B 2 170 ? 127.912 35.050 4.128 1.00 37.61 170 LEU C C 1
ATOM 3561 O O . LEU B 2 170 ? 128.984 35.642 4.215 1.00 34.89 170 LEU C O 1
ATOM 3566 N N . ARG B 2 171 ? 126.910 35.504 3.377 1.00 33.47 171 ARG C N 1
ATOM 3567 C CA . ARG B 2 171 ? 127.007 36.811 2.727 1.00 36.64 171 ARG C CA 1
ATOM 3568 C C . ARG B 2 171 ? 126.265 37.855 3.545 1.00 42.18 171 ARG C C 1
ATOM 3569 O O . ARG B 2 171 ? 126.876 38.766 4.106 1.00 45.12 171 ARG C O 1
ATOM 3577 N N . GLU B 2 172 ? 124.942 37.744 3.602 1.00 45.12 172 GLU C N 1
ATOM 3578 C CA . GLU B 2 172 ? 124.165 38.534 4.544 1.00 38.55 172 GLU C CA 1
ATOM 3579 C C . GLU B 2 172 ? 124.012 37.835 5.879 1.00 39.36 172 GLU C C 1
ATOM 3580 O O . GLU B 2 172 ? 123.977 38.502 6.916 1.00 41.39 172 GLU C O 1
ATOM 3586 N N . LYS B 2 173 ? 123.936 36.510 5.870 1.00 39.53 173 LYS C N 1
ATOM 3587 C CA . LYS B 2 173 ? 123.748 35.760 7.098 1.00 31.67 173 LYS C CA 1
ATOM 3588 C C . LYS B 2 173 ? 124.900 36.019 8.051 1.00 28.38 173 LYS C C 1
ATOM 3589 O O . LYS B 2 173 ? 126.014 36.329 7.641 1.00 38.91 173 LYS C O 1
ATOM 3595 N N . SER B 2 174 ? 124.617 35.918 9.339 1.00 33.04 174 SER C N 1
ATOM 3596 C CA . SER B 2 174 ? 125.591 36.261 10.362 1.00 41.65 174 SER C CA 1
ATOM 3597 C C . SER B 2 174 ? 125.678 35.267 11.506 1.00 41.33 174 SER C C 1
ATOM 3598 O O . SER B 2 174 ? 126.711 35.245 12.181 1.00 41.42 174 SER C O 1
ATOM 3601 N N . GLU B 2 175 ? 124.647 34.460 11.759 1.00 41.52 175 GLU C N 1
ATOM 3602 C CA . GLU B 2 175 ? 124.626 33.523 12.873 1.00 39.30 175 GLU C CA 1
ATOM 3603 C C . GLU B 2 175 ? 124.254 32.133 12.382 1.00 32.36 175 GLU C C 1
ATOM 3604 O O . GLU B 2 175 ? 123.846 31.939 11.240 1.00 41.95 175 GLU C O 1
ATOM 3610 N N . PHE B 2 176 ? 124.367 31.163 13.281 1.00 32.95 176 PHE C N 1
ATOM 3611 C CA . PHE B 2 176 ? 124.216 29.760 12.925 1.00 45.25 176 PHE C CA 1
ATOM 3612 C C . PHE B 2 176 ? 124.112 28.909 14.179 1.00 40.34 176 PHE C C 1
ATOM 3613 O O . PHE B 2 176 ? 124.920 29.062 15.096 1.00 40.10 176 PHE C O 1
ATOM 3621 N N . SER B 2 177 ? 123.149 27.996 14.230 1.00 42.48 177 SER C N 1
ATOM 3622 C CA . SER B 2 177 ? 122.884 27.254 15.457 1.00 40.49 177 SER C CA 1
ATOM 3623 C C . SER B 2 177 ? 122.260 25.918 15.095 1.00 40.66 177 SER C C 1
ATOM 3624 O O . SER B 2 177 ? 121.207 25.889 14.458 1.00 48.30 177 SER C O 1
ATOM 3627 N N . VAL B 2 178 ? 122.899 24.818 15.488 1.00 33.36 178 VAL C N 1
ATOM 3628 C CA . VAL B 2 178 ? 122.380 23.493 15.172 1.00 38.73 178 VAL C CA 1
ATOM 3629 C C . VAL B 2 178 ? 122.262 22.666 16.436 1.00 41.97 178 VAL C C 1
ATOM 3630 O O . VAL B 2 178 ? 123.030 22.822 17.388 1.00 45.03 178 VAL C O 1
ATOM 3634 N N . THR B 2 179 ? 121.284 21.769 16.426 1.00 41.58 179 THR C N 1
ATOM 3635 C CA . THR B 2 179 ? 121.129 20.750 17.450 1.00 29.44 179 THR C CA 1
ATOM 3636 C C . THR B 2 179 ? 121.906 19.530 16.997 1.00 42.77 179 THR C C 1
ATOM 3637 O O . THR B 2 179 ? 121.550 18.898 15.990 1.00 41.92 179 THR C O 1
ATOM 3641 N N . ILE B 2 180 ? 122.967 19.199 17.716 1.00 40.69 180 ILE C N 1
ATOM 3642 C CA . ILE B 2 180 ? 123.795 18.040 17.402 1.00 32.62 180 ILE C CA 1
ATOM 3643 C C . ILE B 2 180 ? 123.259 16.854 18.194 1.00 30.40 180 ILE C C 1
ATOM 3644 O O . ILE B 2 180 ? 123.280 16.896 19.433 1.00 27.00 180 ILE C O 1
ATOM 3649 N N . PRO B 2 181 ? 122.793 15.806 17.545 1.00 37.77 181 PRO C N 1
ATOM 3650 C CA . PRO B 2 181 ? 122.118 14.722 18.259 1.00 33.22 181 PRO C CA 1
ATOM 3651 C C . PRO B 2 181 ? 123.092 13.889 19.072 1.00 43.95 181 PRO C C 1
ATOM 3652 O O . PRO B 2 181 ? 124.317 14.026 19.003 1.00 44.80 181 PRO C O 1
ATOM 3656 N N . PHE B 2 182 ? 122.510 12.996 19.848 1.00 48.66 182 PHE C N 1
ATOM 3657 C CA . PHE B 2 182 ? 123.277 12.076 20.677 1.00 39.06 182 PHE C CA 1
ATOM 3658 C C . PHE B 2 182 ? 123.378 10.763 19.923 1.00 41.37 182 PHE C C 1
ATOM 3659 O O . PHE B 2 182 ? 122.430 9.979 19.891 1.00 42.82 182 PHE C O 1
ATOM 3667 N N . ILE B 2 183 ? 124.525 10.525 19.296 1.00 46.49 183 ILE C N 1
ATOM 3668 C CA . ILE B 2 183 ? 124.816 9.260 18.637 1.00 40.93 183 ILE C CA 1
ATOM 3669 C C . ILE B 2 183 ? 126.035 8.650 19.314 1.00 53.97 183 ILE C C 1
ATOM 3670 O O . ILE B 2 183 ? 127.145 9.188 19.214 1.00 59.23 183 ILE C O 1
ATOM 3675 N N . SER B 2 184 ? 125.838 7.525 19.990 1.00 46.50 184 SER C N 1
ATOM 3676 C CA . SER B 2 184 ? 126.917 6.856 20.699 1.00 48.08 184 SER C CA 1
ATOM 3677 C C . SER B 2 184 ? 126.538 5.394 20.869 1.00 42.04 184 SER C C 1
ATOM 3678 O O . SER B 2 184 ? 125.355 5.057 20.862 1.00 35.72 184 SER C O 1
ATOM 3681 N N . PRO B 2 185 ? 127.519 4.500 21.022 1.00 43.23 185 PRO C N 1
ATOM 3682 C CA . PRO B 2 185 ? 127.179 3.105 21.325 1.00 32.97 185 PRO C CA 1
ATOM 3683 C C . PRO B 2 185 ? 126.663 2.920 22.734 1.00 37.23 185 PRO C C 1
ATOM 3684 O O . PRO B 2 185 ? 126.112 1.859 23.042 1.00 35.17 185 PRO C O 1
ATOM 3688 N N . VAL B 2 186 ? 126.829 3.909 23.600 1.00 32.59 186 VAL C N 1
ATOM 3689 C CA . VAL B 2 186 ? 126.445 3.773 24.997 1.00 36.28 186 VAL C CA 1
ATOM 3690 C C . VAL B 2 186 ? 125.235 4.664 25.226 1.00 43.52 186 VAL C C 1
ATOM 3691 O O . VAL B 2 186 ? 125.191 5.779 24.693 1.00 60.05 186 VAL C O 1
ATOM 3695 N N . PRO B 2 187 ? 124.238 4.227 25.994 1.00 38.90 187 PRO C N 1
ATOM 3696 C CA . PRO B 2 187 ? 123.121 5.125 26.307 1.00 32.50 187 PRO C CA 1
ATOM 3697 C C . PRO B 2 187 ? 123.540 6.341 27.094 1.00 31.88 187 PRO C C 1
ATOM 3698 O O . PRO B 2 187 ? 122.794 7.322 27.121 1.00 42.98 187 PRO C O 1
ATOM 3702 N N . TYR B 2 188 ? 124.706 6.313 27.732 1.00 30.40 188 TYR C N 1
ATOM 3703 C CA . TYR B 2 188 ? 125.216 7.462 28.458 1.00 33.65 188 TYR C CA 1
ATOM 3704 C C . TYR B 2 188 ? 126.727 7.542 28.267 1.00 36.69 188 TYR C C 1
ATOM 3705 O O . TYR B 2 188 ? 127.401 6.521 28.132 1.00 35.97 188 TYR C O 1
ATOM 3714 N N . LYS B 2 189 ? 127.258 8.761 28.251 1.00 52.73 189 LYS C N 1
ATOM 3715 C CA . LYS B 2 189 ? 128.700 8.982 28.224 1.00 35.81 189 LYS C CA 1
ATOM 3716 C C . LYS B 2 189 ? 129.153 9.628 29.528 1.00 35.84 189 LYS C C 1
ATOM 3717 O O . LYS B 2 189 ? 128.352 10.113 30.327 1.00 36.67 189 LYS C O 1
ATOM 3723 N N . ARG B 2 190 ? 130.461 9.634 29.738 1.00 38.75 190 ARG C N 1
ATOM 3724 C CA . ARG B 2 190 ? 131.023 9.983 31.035 1.00 45.16 190 ARG C CA 1
ATOM 3725 C C . ARG B 2 190 ? 131.200 11.487 31.180 1.00 42.24 190 ARG C C 1
ATOM 3726 O O . ARG B 2 190 ? 131.620 12.167 30.249 1.00 41.05 190 ARG C O 1
ATOM 3734 N N . ILE B 2 191 ? 130.871 12.002 32.349 1.00 39.29 191 ILE C N 1
ATOM 3735 C CA . ILE B 2 191 ? 131.261 13.360 32.703 1.00 40.81 191 ILE C CA 1
ATOM 3736 C C . ILE B 2 191 ? 132.714 13.319 33.150 1.00 41.34 191 ILE C C 1
ATOM 3737 O O . ILE B 2 191 ? 133.148 12.357 33.793 1.00 40.93 191 ILE C O 1
ATOM 3742 N N . SER B 2 192 ? 133.483 14.348 32.808 1.00 39.37 192 SER C N 1
ATOM 3743 C CA . SER B 2 192 ? 134.918 14.292 33.029 1.00 41.51 192 SER C CA 1
ATOM 3744 C C . SER B 2 192 ? 135.479 15.693 33.204 1.00 42.77 192 SER C C 1
ATOM 3745 O O . SER B 2 192 ? 134.766 16.693 33.126 1.00 39.73 192 SER C O 1
ATOM 3748 N N . ARG B 2 193 ? 136.768 15.746 33.437 1.00 45.80 193 ARG C N 1
ATOM 3749 C CA . ARG B 2 193 ? 137.512 16.980 33.308 1.00 39.86 193 ARG C CA 1
ATOM 3750 C C . ARG B 2 193 ? 137.599 17.345 31.835 1.00 39.45 193 ARG C C 1
ATOM 3751 O O . ARG B 2 193 ? 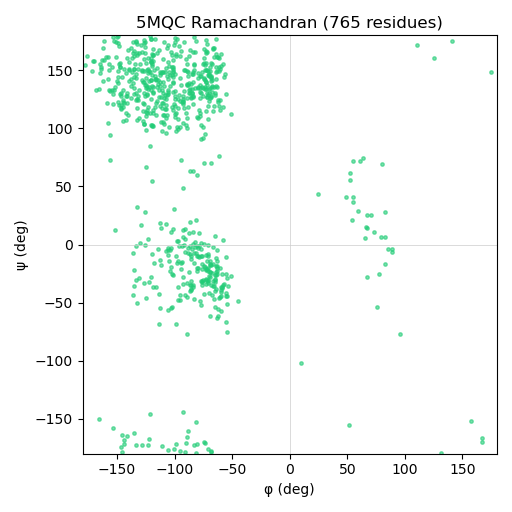138.072 16.534 31.033 1.00 43.18 193 ARG C O 1
ATOM 3759 N N . PRO B 2 194 ? 137.149 18.521 31.431 1.00 30.93 194 PRO C N 1
ATOM 3760 C CA . PRO B 2 194 ? 137.164 18.857 30.007 1.00 41.05 194 PRO C CA 1
ATOM 3761 C C . PRO B 2 194 ? 138.574 19.076 29.499 1.00 42.14 194 PRO C C 1
ATOM 3762 O O . PRO B 2 194 ? 139.437 19.587 30.210 1.00 41.43 194 PRO C O 1
ATOM 3766 N N . ASP B 2 195 ? 138.798 18.683 28.242 1.00 54.39 195 ASP C N 1
ATOM 3767 C CA . ASP B 2 195 ? 140.088 18.852 27.576 1.00 53.21 195 ASP C CA 1
ATOM 3768 C C . ASP B 2 195 ? 139.851 19.254 26.126 1.00 45.55 195 ASP C C 1
ATOM 3769 O O . ASP B 2 195 ? 139.371 18.447 25.325 1.00 40.71 195 ASP C O 1
ATOM 3771 N N . TRP B 2 196 ? 140.201 20.495 25.785 1.00 42.65 196 TRP C N 1
ATOM 3772 C CA . TRP B 2 196 ? 140.044 20.965 24.415 1.00 43.39 196 TRP C CA 1
ATOM 3773 C C . TRP B 2 196 ? 140.969 20.219 23.461 1.00 53.75 196 TRP C C 1
ATOM 3774 O O . TRP B 2 196 ? 140.543 19.782 22.385 1.00 50.87 196 TRP C O 1
ATOM 3785 N N . ASP B 2 197 ? 142.247 20.076 23.833 1.00 56.70 197 ASP C N 1
ATOM 3786 C CA . ASP B 2 197 ? 143.311 19.668 22.923 1.00 55.87 197 ASP C CA 1
ATOM 3787 C C . ASP B 2 197 ? 143.457 18.155 22.804 1.00 54.80 197 ASP C C 1
ATOM 3788 O O . ASP B 2 197 ? 144.509 17.678 22.367 1.00 54.65 197 ASP C O 1
ATOM 3793 N N . LYS B 2 198 ? 142.445 17.409 23.172 1.00 55.11 198 LYS C N 1
ATOM 3794 C CA . LYS B 2 198 ? 142.412 15.967 23.024 1.00 48.69 198 LYS C CA 1
ATOM 3795 C C . LYS B 2 198 ? 141.609 15.579 21.790 1.00 52.43 198 LYS C C 1
ATOM 3796 O O . LYS B 2 198 ? 140.651 16.264 21.422 1.00 65.38 198 LYS C O 1
ATOM 3802 N N . PRO B 2 199 ? 141.971 14.501 21.113 1.00 40.16 199 PRO C N 1
ATOM 3803 C CA . PRO B 2 199 ? 141.110 13.996 20.041 1.00 40.38 199 PRO C CA 1
ATOM 3804 C C . PRO B 2 199 ? 139.897 13.302 20.623 1.00 44.92 199 PRO C C 1
ATOM 3805 O O . PRO B 2 199 ? 139.655 13.401 21.826 1.00 44.88 199 PRO C O 1
ATOM 3809 N N . TYR B 2 200 ? 139.121 12.603 19.797 1.00 50.61 200 TYR C N 1
ATOM 3810 C CA . TYR B 2 200 ? 138.064 11.780 20.366 1.00 53.29 200 TYR C CA 1
ATOM 3811 C C . TYR B 2 200 ? 138.596 10.426 20.799 1.00 40.83 200 TYR C C 1
ATOM 3812 O O . TYR B 2 200 ? 138.152 9.886 21.815 1.00 49.91 200 TYR C O 1
ATOM 3821 N N . SER B 2 201 ? 139.535 9.859 20.040 1.00 40.16 201 SER C N 1
ATOM 3822 C CA . SER B 2 201 ? 140.038 8.529 20.361 1.00 40.16 201 SER C CA 1
ATOM 3823 C C . SER B 2 201 ? 140.551 8.452 21.795 1.00 52.50 201 SER C C 1
ATOM 3824 O O . SER B 2 201 ? 140.494 7.389 22.418 1.00 51.04 201 SER C O 1
ATOM 3827 N N . LYS B 2 202 ? 141.037 9.559 22.338 1.00 51.60 202 LYS C N 1
ATOM 3828 C CA . LYS B 2 202 ? 141.212 9.714 23.771 1.00 47.17 202 LYS C CA 1
ATOM 3829 C C . LYS B 2 202 ? 140.055 10.564 24.273 1.00 53.80 202 LYS C C 1
ATOM 3830 O O . LYS B 2 202 ? 139.591 11.454 23.559 1.00 78.50 202 LYS C O 1
ATOM 3836 N N . TYR B 2 203 ? 139.569 10.266 25.486 1.00 45.16 203 TYR C N 1
ATOM 3837 C CA . TYR B 2 203 ? 138.250 10.712 25.961 1.00 57.58 203 TYR C CA 1
ATOM 3838 C C . TYR B 2 203 ? 137.107 10.005 25.236 1.00 55.27 203 TYR C C 1
ATOM 3839 O O . TYR B 2 203 ? 136.000 10.528 25.139 1.00 44.77 203 TYR C O 1
ATOM 3848 N N . ALA B 2 204 ? 137.359 8.803 24.722 1.00 53.56 204 ALA C N 1
ATOM 3849 C CA . ALA B 2 204 ? 136.308 8.075 24.031 1.00 48.84 204 ALA C CA 1
ATOM 3850 C C . ALA B 2 204 ? 135.145 7.721 24.955 1.00 48.02 204 ALA C C 1
ATOM 3851 O O . ALA B 2 204 ? 134.066 7.354 24.473 1.00 63.33 204 ALA C O 1
ATOM 3853 N N . HIS B 2 205 ? 135.336 7.835 26.260 1.00 48.60 205 HIS C N 1
ATOM 3854 C CA . HIS B 2 205 ? 134.319 7.462 27.225 1.00 54.80 205 HIS C CA 1
ATOM 3855 C C . HIS B 2 205 ? 133.455 8.640 27.625 1.00 43.67 205 HIS C C 1
ATOM 3856 O O . HIS B 2 205 ? 132.379 8.440 28.194 1.00 40.16 205 HIS C O 1
ATOM 3863 N N . ALA B 2 206 ? 133.893 9.858 27.326 1.00 44.68 206 ALA C N 1
ATOM 3864 C CA . ALA B 2 206 ? 133.219 11.058 27.783 1.00 48.43 206 ALA C CA 1
ATOM 3865 C C . ALA B 2 206 ? 132.577 11.860 26.662 1.00 47.38 206 ALA C C 1
ATOM 3866 O O . ALA B 2 206 ? 131.777 12.757 26.944 1.00 36.82 206 ALA C O 1
ATOM 3868 N N . SER B 2 207 ? 132.899 11.568 25.412 1.00 47.63 207 SER C N 1
ATOM 3869 C CA . SER B 2 207 ? 132.365 12.309 24.286 1.00 40.24 207 SER C CA 1
ATOM 3870 C C . SER B 2 207 ? 131.698 11.355 23.306 1.00 39.21 207 SER C C 1
ATOM 3871 O O . SER B 2 207 ? 132.001 10.162 23.267 1.00 37.60 207 SER C O 1
ATOM 3874 N N . THR B 2 208 ? 130.773 11.891 22.516 1.00 34.59 208 THR C N 1
ATOM 3875 C CA . THR B 2 208 ? 130.121 11.051 21.524 1.00 34.61 208 THR C CA 1
ATOM 3876 C C . THR B 2 208 ? 130.972 10.952 20.269 1.00 40.29 208 THR C C 1
ATOM 3877 O O . THR B 2 208 ? 131.212 9.857 19.758 1.00 48.24 208 THR C O 1
ATOM 3881 N N . GLY B 2 209 ? 131.470 12.092 19.789 1.00 40.13 209 GLY C N 1
ATOM 3882 C CA . GLY B 2 209 ? 132.364 12.154 18.646 1.00 39.20 209 GLY C CA 1
ATOM 3883 C C . GLY B 2 209 ? 133.029 13.514 18.544 1.00 42.23 209 GLY C C 1
ATOM 3884 O O . GLY B 2 209 ? 133.245 14.172 19.562 1.00 51.09 209 GLY C O 1
ATOM 3885 N N . THR B 2 210 ? 133.362 13.946 17.336 1.00 45.06 210 THR C N 1
ATOM 3886 C CA . THR B 2 210 ? 133.884 15.289 17.119 1.00 38.09 210 THR C CA 1
ATOM 3887 C C . THR B 2 210 ? 133.006 16.043 16.133 1.00 38.46 210 THR C C 1
ATOM 3888 O O . THR B 2 210 ? 132.515 15.473 15.157 1.00 48.18 210 THR C O 1
ATOM 3892 N N . LEU B 2 211 ? 132.796 17.321 16.407 1.00 36.76 211 LEU C N 1
ATOM 3893 C CA . LEU B 2 211 ? 132.156 18.238 15.480 1.00 35.41 211 LEU C CA 1
ATOM 3894 C C . LEU B 2 211 ? 133.229 19.157 14.928 1.00 32.67 211 LEU C C 1
ATOM 3895 O O . LEU B 2 211 ? 134.171 19.501 15.639 1.00 34.40 211 LEU C O 1
ATOM 3900 N N . VAL B 2 212 ? 133.118 19.552 13.669 1.00 29.96 212 VAL C N 1
ATOM 3901 C CA . VAL B 2 212 ? 134.143 20.389 13.063 1.00 41.84 212 VAL C CA 1
ATOM 3902 C C . VAL B 2 212 ? 133.494 21.513 12.268 1.00 35.49 212 VAL C C 1
ATOM 3903 O O . VAL B 2 212 ? 132.580 21.279 11.469 1.00 38.35 212 VAL C O 1
ATOM 3907 N N . LEU B 2 213 ? 133.947 22.730 12.519 1.00 38.00 213 LEU C N 1
ATOM 3908 C CA . LEU B 2 213 ? 133.620 23.895 11.710 1.00 32.66 213 LEU C CA 1
ATOM 3909 C C . LEU B 2 213 ? 134.804 24.128 10.781 1.00 37.10 213 LEU C C 1
ATOM 3910 O O . LEU B 2 213 ? 135.899 24.467 11.240 1.00 46.50 213 LEU C O 1
ATOM 3915 N N . LYS B 2 214 ? 134.602 23.923 9.487 1.00 39.15 214 LYS C N 1
ATOM 3916 C CA . LYS B 2 214 ? 135.693 23.936 8.529 1.00 27.44 214 LYS C CA 1
ATOM 3917 C C . LYS B 2 214 ? 135.410 24.984 7.472 1.00 26.22 214 LYS C C 1
ATOM 3918 O O . LYS B 2 214 ? 134.275 25.095 7.002 1.00 28.99 214 LYS C O 1
ATOM 3924 N N . ALA B 2 215 ? 136.421 25.768 7.122 1.00 28.41 215 ALA C N 1
ATOM 3925 C CA . ALA B 2 215 ? 136.269 26.717 6.028 1.00 35.66 215 ALA C CA 1
ATOM 3926 C C . ALA B 2 215 ? 136.176 25.976 4.711 1.00 40.14 215 ALA C C 1
ATOM 3927 O O . ALA B 2 215 ? 136.959 25.062 4.449 1.00 37.29 215 ALA C O 1
ATOM 3929 N N . LEU B 2 216 ? 135.219 26.370 3.881 1.00 34.57 216 LEU C N 1
ATOM 3930 C CA . LEU B 2 216 ? 135.240 25.970 2.487 1.00 32.22 216 LEU C CA 1
ATOM 3931 C C . LEU B 2 216 ? 135.870 27.030 1.605 1.00 31.93 216 LEU C C 1
ATOM 3932 O O . LEU B 2 216 ? 136.005 26.811 0.400 1.00 32.94 216 LEU C O 1
ATOM 3937 N N . THR B 2 217 ? 136.280 28.156 2.180 1.00 33.03 217 THR C N 1
ATOM 3938 C CA . THR B 2 217 ? 136.661 29.307 1.383 1.00 40.04 217 THR C CA 1
ATOM 3939 C C . THR B 2 217 ? 137.448 30.285 2.244 1.00 40.63 217 THR C C 1
ATOM 3940 O O . THR B 2 217 ? 137.311 30.315 3.468 1.00 33.23 217 THR C O 1
ATOM 3944 N N . SER B 2 218 ? 138.304 31.056 1.588 1.00 52.45 218 SER C N 1
ATOM 3945 C CA . SER B 2 218 ? 138.920 32.210 2.214 1.00 46.55 218 SER C CA 1
ATOM 3946 C C . SER B 2 218 ? 137.846 33.242 2.526 1.00 36.47 218 SER C C 1
ATOM 3947 O O . SER B 2 218 ? 136.742 33.196 1.983 1.00 39.68 218 SER C O 1
ATOM 3950 N N . LEU B 2 219 ? 138.161 34.173 3.419 1.00 34.22 219 LEU C N 1
ATOM 3951 C CA . LEU B 2 219 ? 137.221 35.254 3.686 1.00 37.92 219 LEU C CA 1
ATOM 3952 C C . LEU B 2 219 ? 137.411 36.339 2.638 1.00 36.90 219 LEU C C 1
ATOM 3953 O O . LEU B 2 219 ? 138.505 36.886 2.497 1.00 47.51 219 LEU C O 1
ATOM 3958 N N . LYS B 2 220 ? 136.353 36.638 1.899 1.00 32.44 220 LYS C N 1
ATOM 3959 C CA . LYS B 2 220 ? 136.403 37.653 0.864 1.00 34.29 220 LYS C CA 1
ATOM 3960 C C . LYS B 2 220 ? 136.052 39.006 1.464 1.00 43.35 220 LYS C C 1
ATOM 3961 O O . LYS B 2 220 ? 135.005 39.154 2.096 1.00 35.56 220 LYS C O 1
ATOM 3967 N N . ALA B 2 221 ? 136.927 39.991 1.264 1.00 63.10 221 ALA C N 1
ATOM 3968 C CA . ALA B 2 221 ? 136.708 41.327 1.804 1.00 56.14 221 ALA C CA 1
ATOM 3969 C C . ALA B 2 221 ? 137.639 42.355 1.171 1.00 52.86 221 ALA C C 1
ATOM 3970 O O . ALA B 2 221 ? 138.842 42.115 1.056 1.00 48.66 221 ALA C O 1
ATOM 3972 N N . THR B 2 222 ? 137.088 43.504 0.777 1.00 50.53 222 THR C N 1
ATOM 3973 C CA . THR B 2 222 ? 137.886 44.626 0.298 1.00 58.02 222 THR C CA 1
ATOM 3974 C C . THR B 2 222 ? 138.501 45.354 1.486 1.00 54.17 222 THR C C 1
ATOM 3975 O O . THR B 2 222 ? 137.791 45.760 2.409 1.00 49.35 222 THR C O 1
ATOM 3979 N N . ASN B 2 223 ? 139.818 45.523 1.468 1.00 52.36 223 ASN C N 1
ATOM 3980 C CA . ASN B 2 223 ? 140.493 45.980 2.672 1.00 54.38 223 ASN C CA 1
ATOM 3981 C C . ASN B 2 223 ? 140.311 47.467 2.932 1.00 50.43 223 ASN C C 1
ATOM 3982 O O . ASN B 2 223 ? 140.667 47.935 4.016 1.00 55.91 223 ASN C O 1
ATOM 3987 N N . THR B 2 224 ? 139.754 48.219 1.992 1.00 47.83 224 THR C N 1
ATOM 3988 C CA . THR B 2 224 ? 139.677 49.661 2.162 1.00 44.41 224 THR C CA 1
ATOM 3989 C C . THR B 2 224 ? 138.424 50.112 2.892 1.00 45.43 224 THR C C 1
ATOM 3990 O O . THR B 2 224 ? 138.277 51.312 3.140 1.00 42.66 224 THR C O 1
ATOM 3994 N N . VAL B 2 225 ? 137.521 49.198 3.244 1.00 40.33 225 VAL C N 1
ATOM 3995 C CA . VAL B 2 225 ? 136.291 49.598 3.917 1.00 35.91 225 VAL C CA 1
ATOM 3996 C C . VAL B 2 225 ? 135.961 48.688 5.092 1.00 37.63 225 VAL C C 1
ATOM 3997 O O . VAL B 2 225 ? 135.436 49.153 6.105 1.00 48.26 225 VAL C O 1
ATOM 4001 N N . VAL B 2 226 ? 136.243 47.392 4.978 1.00 34.35 226 VAL C N 1
ATOM 4002 C CA . VAL B 2 226 ? 136.026 46.466 6.079 1.00 38.94 226 VAL C CA 1
ATOM 4003 C C . VAL B 2 226 ? 137.321 45.724 6.373 1.00 42.43 226 VAL C C 1
ATOM 4004 O O . VAL B 2 226 ? 138.290 45.793 5.618 1.00 48.64 226 VAL C O 1
ATOM 4008 N N . SER B 2 227 ? 137.321 45.005 7.490 1.00 45.48 227 SER C N 1
ATOM 4009 C CA . SER B 2 227 ? 138.527 44.384 8.008 1.00 59.18 227 SER C CA 1
ATOM 4010 C C . SER B 2 227 ? 138.808 43.074 7.284 1.00 59.67 227 SER C C 1
ATOM 4011 O O . SER B 2 227 ? 138.068 42.656 6.390 1.00 81.73 227 SER C O 1
ATOM 4014 N N . ASN B 2 228 ? 139.892 42.410 7.682 1.00 55.95 228 ASN C N 1
ATOM 4015 C CA . ASN B 2 228 ? 140.201 41.084 7.172 1.00 46.25 228 ASN C CA 1
ATOM 4016 C C . ASN B 2 228 ? 139.888 39.981 8.161 1.00 56.41 228 ASN C C 1
ATOM 4017 O O . ASN B 2 228 ? 139.702 38.834 7.742 1.00 52.29 228 ASN C O 1
ATOM 4022 N N . SER B 2 229 ? 139.842 40.292 9.450 1.00 62.84 229 SER C N 1
ATOM 4023 C CA . SER B 2 229 ? 139.519 39.328 10.489 1.00 51.70 229 SER C CA 1
ATOM 4024 C C . SER B 2 229 ? 138.037 39.400 10.815 1.00 43.18 229 SER C C 1
ATOM 4025 O O . SER B 2 229 ? 137.440 40.479 10.798 1.00 46.76 229 SER C O 1
ATOM 4027 N N . VAL B 2 230 ? 137.453 38.240 11.091 1.00 38.24 230 VAL C N 1
ATOM 4028 C CA . VAL B 2 230 ? 136.103 38.123 11.621 1.00 37.33 230 VAL C CA 1
ATOM 4029 C C . VAL B 2 230 ? 136.136 37.050 12.696 1.00 49.12 230 VAL C C 1
ATOM 4030 O O . VAL B 2 230 ? 136.590 35.932 12.441 1.00 61.71 230 VAL C O 1
ATOM 4034 N N . GLU B 2 231 ? 135.663 37.385 13.894 1.00 50.15 231 GLU C N 1
ATOM 4035 C CA . GLU B 2 231 ? 135.775 36.505 15.055 1.00 42.27 231 GLU C CA 1
ATOM 4036 C C . GLU B 2 231 ? 134.641 35.489 15.086 1.00 44.10 231 GLU C C 1
ATOM 4037 O O . GLU B 2 231 ? 133.470 35.858 14.992 1.00 55.71 231 GLU C O 1
ATOM 4043 N N . ILE B 2 232 ? 134.994 34.220 15.212 1.00 35.27 232 ILE C N 1
ATOM 4044 C CA . ILE B 2 232 ? 134.021 33.156 15.406 1.00 33.11 232 ILE C CA 1
ATOM 4045 C C . ILE B 2 232 ? 133.732 33.063 16.892 1.00 40.13 232 ILE C C 1
ATOM 4046 O O . ILE B 2 232 ? 134.661 32.940 17.698 1.00 43.13 232 ILE C O 1
ATOM 4051 N N . LEU B 2 233 ? 132.454 33.121 17.262 1.00 28.91 233 LEU C N 1
ATOM 4052 C CA . LEU B 2 233 ? 132.048 33.066 18.658 1.00 28.93 233 LEU C CA 1
ATOM 4053 C C . LEU B 2 233 ? 131.181 31.838 18.845 1.00 26.92 233 LEU C C 1
ATOM 4054 O O . LEU B 2 233 ? 130.109 31.748 18.250 1.00 48.77 233 LEU C O 1
ATOM 4059 N N . ILE B 2 234 ? 131.646 30.891 19.646 1.00 26.68 234 ILE C N 1
ATOM 4060 C CA . ILE B 2 234 ? 130.970 29.613 19.812 1.00 31.65 234 ILE C CA 1
ATOM 4061 C C . ILE B 2 234 ? 130.277 29.596 21.164 1.00 33.97 234 ILE C C 1
ATOM 4062 O O . ILE B 2 234 ? 130.877 29.953 22.181 1.00 41.35 234 ILE C O 1
ATOM 4067 N N . GLU B 2 235 ? 129.018 29.179 21.182 1.00 30.85 235 GLU C N 1
ATOM 4068 C CA . GLU B 2 235 ? 128.254 29.001 22.408 1.00 34.40 235 GLU C CA 1
ATOM 4069 C C . GLU B 2 235 ? 127.803 27.549 22.505 1.00 39.85 235 GLU C C 1
ATOM 4070 O O . GLU B 2 235 ? 127.777 26.829 21.504 1.00 33.92 235 GLU C O 1
ATOM 4076 N N . VAL B 2 236 ? 127.457 27.103 23.716 1.00 34.85 236 VAL C N 1
ATOM 4077 C CA . VAL B 2 236 ? 126.986 25.733 23.915 1.00 34.50 236 VAL C CA 1
ATOM 4078 C C . VAL B 2 236 ? 125.718 25.725 24.755 1.00 40.52 236 VAL C C 1
ATOM 4079 O O . VAL B 2 236 ? 125.657 26.304 25.848 1.00 33.66 236 VAL C O 1
ATOM 4083 N N . ASN B 2 237 ? 124.718 25.051 24.228 1.00 45.93 237 ASN C N 1
ATOM 4084 C CA . ASN B 2 237 ? 123.405 24.898 24.806 1.00 46.10 237 ASN C CA 1
ATOM 4085 C C . ASN B 2 237 ? 123.169 23.402 24.932 1.00 50.70 237 ASN C C 1
ATOM 4086 O O . ASN B 2 237 ? 123.856 22.605 24.281 1.00 48.33 237 ASN C O 1
ATOM 4091 N N . ALA B 2 238 ? 122.230 23.002 25.788 1.00 49.51 238 ALA C N 1
ATOM 4092 C CA . ALA B 2 238 ? 122.125 21.569 26.023 1.00 46.56 238 ALA C CA 1
ATOM 4093 C C . ALA B 2 238 ? 120.772 21.000 25.640 1.00 46.89 238 ALA C C 1
ATOM 4094 O O . ALA B 2 238 ? 120.125 20.353 26.466 1.00 65.12 238 ALA C O 1
ATOM 4096 N N . GLY B 2 239 ? 120.339 21.211 24.405 1.00 41.46 239 GLY C N 1
ATOM 4097 C CA . GLY B 2 239 ? 119.253 20.436 23.846 1.00 43.14 239 GLY C CA 1
ATOM 4098 C C . GLY B 2 239 ? 117.996 20.373 24.687 1.00 54.81 239 GLY C C 1
ATOM 4099 O O . GLY B 2 239 ? 117.740 21.261 25.507 1.00 71.09 239 GLY C O 1
ATOM 4100 N N . ASP B 2 240 ? 117.202 19.320 24.499 1.00 49.07 240 ASP C N 1
ATOM 4101 C CA . ASP B 2 240 ? 115.932 19.195 25.205 1.00 49.95 240 ASP C CA 1
ATOM 4102 C C . ASP B 2 240 ? 115.808 17.818 25.836 1.00 46.12 240 ASP C C 1
ATOM 4103 O O . ASP B 2 240 ? 115.131 17.654 26.853 1.00 48.66 240 ASP C O 1
ATOM 4108 N N . ASP B 2 241 ? 116.445 16.821 25.237 1.00 46.70 241 ASP C N 1
ATOM 4109 C CA . ASP B 2 241 ? 116.466 15.477 25.790 1.00 44.94 241 ASP C CA 1
ATOM 4110 C C . ASP B 2 241 ? 117.660 15.250 26.701 1.00 51.63 241 ASP C C 1
ATOM 4111 O O . ASP B 2 241 ? 117.957 14.101 27.040 1.00 47.16 241 ASP C O 1
ATOM 4116 N N . PHE B 2 242 ? 118.346 16.316 27.100 1.00 49.48 242 PHE C N 1
ATOM 4117 C CA . PHE B 2 242 ? 119.609 16.186 27.814 1.00 39.65 242 PHE C CA 1
ATOM 4118 C C . PHE B 2 242 ? 119.363 15.663 29.218 1.00 36.22 242 PHE C C 1
ATOM 4119 O O . PHE B 2 242 ? 118.854 16.382 30.079 1.00 46.39 242 PHE C O 1
ATOM 4127 N N . ASN B 2 243 ? 119.736 14.418 29.456 1.00 36.96 243 ASN C N 1
ATOM 4128 C CA . ASN B 2 243 ? 119.436 13.721 30.693 1.00 38.80 243 ASN C CA 1
ATOM 4129 C C . ASN B 2 243 ? 120.733 13.376 31.392 1.00 35.77 243 ASN C C 1
ATOM 4130 O O . ASN B 2 243 ? 121.721 13.053 30.738 1.00 41.66 243 ASN C O 1
ATOM 4135 N N . VAL B 2 244 ? 120.729 13.421 32.717 1.00 44.49 244 VAL C N 1
ATOM 4136 C CA . VAL B 2 244 ? 121.956 13.312 33.496 1.00 39.13 244 VAL C CA 1
ATOM 4137 C C . VAL B 2 244 ? 121.681 12.476 34.737 1.00 45.92 244 VAL C C 1
ATOM 4138 O O . VAL B 2 244 ? 120.745 12.763 35.487 1.00 59.74 244 VAL C O 1
ATOM 4142 N N . ILE B 2 245 ? 122.495 11.444 34.959 1.00 44.44 245 ILE C N 1
ATOM 4143 C CA . ILE B 2 245 ? 122.201 10.408 35.943 1.00 47.46 245 ILE C CA 1
ATOM 4144 C C . ILE B 2 245 ? 123.430 10.127 36.802 1.00 41.52 245 ILE C C 1
ATOM 4145 O O . ILE B 2 245 ? 124.517 10.651 36.566 1.00 41.71 245 ILE C O 1
ATOM 4150 N N . ALA B 2 246 ? 123.233 9.274 37.818 1.00 34.67 246 ALA C N 1
ATOM 4151 C CA . ALA B 2 246 ? 124.279 8.727 38.681 1.00 40.22 246 ALA C CA 1
ATOM 4152 C C . ALA B 2 246 ? 124.989 9.808 39.491 1.00 42.53 246 ALA C C 1
ATOM 4153 O O . ALA B 2 246 ? 126.144 10.139 39.200 1.00 37.49 246 ALA C O 1
ATOM 4155 N N . PRO B 2 247 ? 124.348 10.363 40.541 1.00 40.62 247 PRO C N 1
ATOM 4156 C CA . PRO B 2 247 ? 124.915 11.510 41.273 1.00 37.82 247 PRO C CA 1
ATOM 4157 C C . PRO B 2 247 ? 125.920 11.109 42.351 1.00 49.08 247 PRO C C 1
ATOM 4158 O O . PRO B 2 247 ? 125.729 11.360 43.544 1.00 52.69 247 PRO C O 1
ATOM 4162 N N . ILE B 2 248 ? 127.029 10.499 41.933 1.00 47.55 248 ILE C N 1
ATOM 4163 C CA . ILE B 2 248 ? 128.045 10.050 42.881 1.00 43.25 248 ILE C CA 1
ATOM 4164 C C . ILE B 2 248 ? 129.414 10.616 42.534 1.00 48.73 248 ILE C C 1
ATOM 4165 O O . ILE B 2 248 ? 130.438 9.989 42.825 1.00 57.98 248 ILE C O 1
ATOM 4170 N N . GLU B 2 249 ? 129.460 11.782 41.901 1.00 45.61 249 GLU C N 1
ATOM 4171 C CA . GLU B 2 249 ? 130.740 12.374 41.567 1.00 46.18 249 GLU C CA 1
ATOM 4172 C C . GLU B 2 249 ? 130.764 13.837 41.963 1.00 44.06 249 GLU C C 1
ATOM 4173 O O . GLU B 2 249 ? 129.740 14.454 42.232 1.00 56.54 249 GLU C O 1
ATOM 4179 N N . ASN B 2 250 ? 131.971 14.367 42.031 1.00 40.16 250 ASN C N 1
ATOM 4180 C CA . ASN B 2 250 ? 132.215 15.788 42.131 1.00 46.69 250 ASN C CA 1
ATOM 4181 C C . ASN B 2 250 ? 133.477 16.107 41.343 1.00 61.31 250 ASN C C 1
ATOM 4182 O O . ASN B 2 250 ? 134.532 15.516 41.598 1.00 57.68 250 ASN C O 1
ATOM 4187 N N . ILE B 2 251 ? 133.360 17.004 40.367 1.00 72.67 251 ILE C N 1
ATOM 4188 C CA . ILE B 2 251 ? 134.516 17.547 39.691 1.00 47.84 251 ILE C CA 1
ATOM 4189 C C . ILE B 2 251 ? 134.883 18.947 40.148 1.00 54.57 251 ILE C C 1
ATOM 4190 O O . ILE B 2 251 ? 136.073 19.299 40.100 1.00 62.96 251 ILE C O 1
ATOM 4195 N N . PHE B 2 252 ? 133.930 19.722 40.658 1.00 55.62 252 PHE C N 1
ATOM 4196 C CA . PHE B 2 252 ? 134.166 21.112 41.022 1.00 50.36 252 PHE C CA 1
ATOM 4197 C C . PHE B 2 252 ? 133.575 21.392 42.395 1.00 47.21 252 PHE C C 1
ATOM 4198 O O . PHE B 2 252 ? 132.400 21.113 42.639 1.00 44.53 252 PHE C O 1
ATOM 4206 N N . PHE B 2 253 ? 134.407 21.881 43.299 1.00 40.16 253 PHE C N 1
ATOM 4207 C CA . PHE B 2 253 ? 134.008 22.369 44.613 1.00 40.69 253 PHE C CA 1
ATOM 4208 C C . PHE B 2 253 ? 133.758 23.855 44.526 1.00 40.16 253 PHE C C 1
ATOM 4209 O O . PHE B 2 253 ? 134.639 24.590 44.073 1.00 44.49 253 PHE C O 1
ATOM 4217 N N . PRO B 2 254 ? 132.594 24.338 44.931 1.00 45.41 254 PRO C N 1
ATOM 4218 C CA . PRO B 2 254 ? 132.347 25.776 44.935 1.00 47.97 254 PRO C CA 1
ATOM 4219 C C . PRO B 2 254 ? 132.760 26.399 46.254 1.00 46.78 254 PRO C C 1
ATOM 4220 O O . PRO B 2 254 ? 132.797 25.751 47.297 1.00 41.50 254 PRO C O 1
ATOM 4224 N N . PHE B 2 255 ? 133.069 27.690 46.197 1.00 47.78 255 PHE C N 1
ATOM 4225 C CA . PHE B 2 255 ? 133.357 28.448 47.401 1.00 43.78 255 PHE C CA 1
ATOM 4226 C C . PHE B 2 255 ? 132.759 29.836 47.274 1.00 40.18 255 PHE C C 1
ATOM 4227 O O . PHE B 2 255 ? 132.445 30.305 46.180 1.00 40.16 255 PHE C O 1
ATOM 4235 N N . SER B 2 256 ? 132.584 30.480 48.416 1.00 42.91 256 SER C N 1
ATOM 4236 C CA . SER B 2 256 ? 132.097 31.845 48.471 1.00 51.40 256 SER C CA 1
ATOM 4237 C C . SER B 2 256 ? 133.266 32.789 48.699 1.00 43.35 256 SER C C 1
ATOM 4238 O O . SER B 2 256 ? 134.330 32.390 49.169 1.00 48.11 256 SER C O 1
ATOM 4241 N N . LEU B 2 257 ? 133.059 34.047 48.350 1.00 40.16 257 LEU C N 1
ATOM 4242 C CA . LEU B 2 257 ? 134.092 35.053 48.500 1.00 40.72 257 LEU C CA 1
ATOM 4243 C C . LEU B 2 257 ? 133.864 35.846 49.779 1.00 52.74 257 LEU C C 1
ATOM 4244 O O . LEU B 2 257 ? 132.777 35.835 50.362 1.00 55.67 257 LEU C O 1
ATOM 4249 N N . SER B 2 258 ? 134.907 36.530 50.210 1.00 58.36 258 SER C N 1
ATOM 4250 C CA . SER B 2 258 ? 134.857 37.382 51.386 1.00 52.82 258 SER C CA 1
ATOM 4251 C C . SER B 2 258 ? 134.733 38.842 50.975 1.00 48.31 258 SER C C 1
ATOM 4252 O O . SER B 2 258 ? 135.364 39.269 50.006 1.00 55.22 258 SER C O 1
ATOM 4255 N N . PRO B 2 259 ? 133.930 39.636 51.671 1.00 44.61 259 PRO C N 1
ATOM 4256 C CA . PRO B 2 259 ? 133.786 41.045 51.291 1.00 50.52 259 PRO C CA 1
ATOM 4257 C C . PRO B 2 259 ? 135.051 41.836 51.573 1.00 56.26 259 PRO C C 1
ATOM 4258 O O . PRO B 2 259 ? 135.656 41.720 52.640 1.00 62.48 259 PRO C O 1
ATOM 4262 N N . GLY B 2 260 ? 135.445 42.654 50.598 1.00 59.76 260 GLY C N 1
ATOM 4263 C CA . GLY B 2 260 ? 136.654 43.457 50.706 1.00 56.75 260 GLY C CA 1
ATOM 4264 C C . GLY B 2 260 ? 136.410 44.955 50.673 1.00 61.48 260 GLY C C 1
ATOM 4265 O O . GLY B 2 260 ? 136.312 45.561 49.606 1.00 71.64 260 GLY C O 1
ATOM 4266 N N . MET C 3 1 ? 79.591 46.301 72.413 1.00 124.76 1 MET B N 1
ATOM 4267 C CA . MET C 3 1 ? 79.866 47.735 72.435 1.00 104.91 1 MET B CA 1
ATOM 4268 C C . MET C 3 1 ? 79.435 48.361 73.759 1.00 74.74 1 MET B C 1
ATOM 4269 O O . MET C 3 1 ? 78.338 48.107 74.255 1.00 79.74 1 MET B O 1
ATOM 4274 N N . ALA C 3 2 ? 80.306 49.169 74.349 1.00 54.81 2 ALA B N 1
ATOM 4275 C CA . ALA C 3 2 ? 79.873 50.002 75.459 1.00 54.22 2 ALA B CA 1
ATOM 4276 C C . ALA C 3 2 ? 78.783 50.936 74.965 1.00 56.86 2 ALA B C 1
ATOM 4277 O O . ALA C 3 2 ? 79.012 51.727 74.047 1.00 62.43 2 ALA B O 1
ATOM 4279 N N . GLU C 3 3 ? 77.590 50.832 75.545 1.00 54.39 3 GLU B N 1
ATOM 4280 C CA . GLU C 3 3 ? 76.451 51.592 75.048 1.00 56.79 3 GLU B CA 1
ATOM 4281 C C . GLU C 3 3 ? 76.443 52.993 75.638 1.00 51.60 3 GLU B C 1
ATOM 4282 O O . GLU C 3 3 ? 76.749 53.190 76.815 1.00 42.17 3 GLU B O 1
ATOM 4288 N N . GLN C 3 4 ? 76.099 53.965 74.800 1.00 69.77 4 GLN B N 1
ATOM 4289 C CA . GLN C 3 4 ? 76.209 55.374 75.141 1.00 67.06 4 GLN B CA 1
ATOM 4290 C C . GLN C 3 4 ? 74.909 56.069 74.781 1.00 63.39 4 GLN B C 1
ATOM 4291 O O . GLN C 3 4 ? 74.463 56.003 73.632 1.00 63.84 4 GLN B O 1
ATOM 4297 N N . ILE C 3 5 ? 74.317 56.729 75.764 1.00 64.27 5 ILE B N 1
ATOM 4298 C CA . ILE C 3 5 ? 73.040 57.411 75.634 1.00 54.30 5 ILE B CA 1
ATOM 4299 C C . ILE C 3 5 ? 73.340 58.900 75.622 1.00 50.48 5 ILE B C 1
ATOM 4300 O O . ILE C 3 5 ? 73.490 59.518 76.679 1.00 60.13 5 ILE B O 1
ATOM 4305 N N . ASN C 3 6 ? 73.440 59.481 74.436 1.00 46.63 6 ASN B N 1
ATOM 4306 C CA . ASN C 3 6 ? 73.776 60.888 74.280 1.00 48.84 6 ASN B CA 1
ATOM 4307 C C . ASN C 3 6 ? 72.563 61.650 73.781 1.00 56.12 6 ASN B C 1
ATOM 4308 O O . ASN C 3 6 ? 71.937 61.249 72.795 1.00 66.72 6 ASN B O 1
ATOM 4313 N N . GLU C 3 7 ? 72.251 62.759 74.444 1.00 55.78 7 GLU B N 1
ATOM 4314 C CA . GLU C 3 7 ? 71.175 63.620 73.995 1.00 64.58 7 GLU B CA 1
ATOM 4315 C C . GLU C 3 7 ? 71.547 65.091 73.984 1.00 66.76 7 GLU B C 1
ATOM 4316 O O . GLU C 3 7 ? 70.716 65.914 73.588 1.00 81.81 7 GLU B O 1
ATOM 4322 N N . ASN C 3 8 ? 72.756 65.451 74.397 1.00 62.40 8 ASN B N 1
ATOM 4323 C CA . ASN C 3 8 ? 73.153 66.849 74.400 1.00 62.83 8 ASN B CA 1
ATOM 4324 C C . ASN C 3 8 ? 74.120 67.208 73.284 1.00 56.74 8 ASN B C 1
ATOM 4325 O O . ASN C 3 8 ? 74.384 68.395 73.083 1.00 70.37 8 ASN B O 1
ATOM 4330 N N . TYR C 3 9 ? 74.645 66.232 72.551 1.00 59.81 9 TYR B N 1
ATOM 4331 C CA . TYR C 3 9 ? 75.593 66.501 71.478 1.00 57.59 9 TYR B CA 1
ATOM 4332 C C . TYR C 3 9 ? 75.183 65.730 70.234 1.00 54.14 9 TYR B C 1
ATOM 4333 O O . TYR C 3 9 ? 75.020 64.507 70.277 1.00 56.81 9 TYR B O 1
ATOM 4342 N N . GLU C 3 10 ? 75.029 66.451 69.128 1.00 48.83 10 GLU B N 1
ATOM 4343 C CA . GLU C 3 10 ? 74.639 65.832 67.871 1.00 49.14 10 GLU B CA 1
ATOM 4344 C C . GLU C 3 10 ? 75.791 65.030 67.284 1.00 54.68 10 GLU B C 1
ATOM 4345 O O . GLU C 3 10 ? 76.922 65.509 67.222 1.00 63.36 10 GLU B O 1
ATOM 4351 N N . ASN C 3 11 ? 75.503 63.811 66.839 1.00 59.64 11 ASN B N 1
ATOM 4352 C CA . ASN C 3 11 ? 76.495 63.018 66.126 1.00 62.71 11 ASN B CA 1
ATOM 4353 C C . ASN C 3 11 ? 76.783 63.651 64.769 1.00 58.53 11 ASN B C 1
ATOM 4354 O O . ASN C 3 11 ? 76.416 63.110 63.722 1.00 61.05 11 ASN B O 1
ATOM 4359 N N . LYS C 3 12 ? 77.447 64.803 64.789 1.00 52.11 12 LYS B N 1
ATOM 4360 C CA . LYS C 3 12 ? 77.658 65.590 63.585 1.00 51.88 12 LYS B CA 1
ATOM 4361 C C . LYS C 3 12 ? 78.471 64.801 62.573 1.00 52.03 12 LYS B C 1
ATOM 4362 O O . LYS C 3 12 ? 79.671 65.031 62.416 1.00 57.93 12 LYS B O 1
ATOM 4368 N N . GLN C 3 13 ? 77.820 63.848 61.902 1.00 50.99 13 GLN B N 1
ATOM 4369 C CA . GLN C 3 13 ? 78.530 63.008 60.948 1.00 58.08 13 GLN B CA 1
ATOM 4370 C C . GLN C 3 13 ? 78.791 63.737 59.642 1.00 52.53 13 GLN B C 1
ATOM 4371 O O . GLN C 3 13 ? 79.798 63.469 58.979 1.00 51.60 13 GLN B O 1
ATOM 4377 N N . GLN C 3 14 ? 77.913 64.649 59.253 1.00 53.85 14 GLN B N 1
ATOM 4378 C CA . GLN C 3 14 ? 78.296 65.645 58.267 1.00 45.50 14 GLN B CA 1
ATOM 4379 C C . GLN C 3 14 ? 79.223 66.631 58.970 1.00 45.16 14 GLN B C 1
ATOM 4380 O O . GLN C 3 14 ? 79.665 66.410 60.100 1.00 43.99 14 GLN B O 1
ATOM 4386 N N . LEU C 3 15 ? 79.540 67.736 58.305 1.00 46.33 15 LEU B N 1
ATOM 4387 C CA . LEU C 3 15 ? 80.714 68.531 58.674 1.00 45.25 15 LEU B CA 1
ATOM 4388 C C . LEU C 3 15 ? 81.960 67.662 58.709 1.00 48.84 15 LEU B C 1
ATOM 4389 O O . LEU C 3 15 ? 82.936 67.996 59.376 1.00 46.94 15 LEU B O 1
ATOM 4394 N N . VAL C 3 16 ? 81.903 66.526 58.018 1.00 49.38 16 VAL B N 1
ATOM 4395 C CA . VAL C 3 16 ? 83.019 65.601 57.872 1.00 42.12 16 VAL B CA 1
ATOM 4396 C C . VAL C 3 16 ? 83.182 65.400 56.377 1.00 44.04 16 VAL B C 1
ATOM 4397 O O . VAL C 3 16 ? 82.389 64.689 55.752 1.00 51.68 16 VAL B O 1
ATOM 4401 N N . GLU C 3 17 ? 84.194 66.030 55.796 1.00 40.22 17 GLU B N 1
ATOM 4402 C CA . GLU C 3 17 ? 84.370 66.042 54.352 1.00 49.93 17 GLU B CA 1
ATOM 4403 C C . GLU C 3 17 ? 85.817 65.701 54.045 1.00 52.46 17 GLU B C 1
ATOM 4404 O O . GLU C 3 17 ? 86.709 66.525 54.261 1.00 60.75 17 GLU B O 1
ATOM 4410 N N . GLN C 3 18 ? 86.051 64.491 53.548 1.00 46.43 18 GLN B N 1
ATOM 4411 C CA . GLN C 3 18 ? 87.368 64.120 53.056 1.00 48.67 18 GLN B CA 1
ATOM 4412 C C . GLN C 3 18 ? 87.566 64.684 51.660 1.00 48.73 18 GLN B C 1
ATOM 4413 O O . GLN C 3 18 ? 86.673 64.597 50.817 1.00 54.79 18 GLN B O 1
ATOM 4419 N N . THR C 3 19 ? 88.726 65.272 51.411 1.00 38.74 19 THR B N 1
ATOM 4420 C CA . THR C 3 19 ? 89.048 65.794 50.089 1.00 47.30 19 THR B CA 1
ATOM 4421 C C . THR C 3 19 ? 90.314 65.086 49.622 1.00 43.39 19 THR B C 1
ATOM 4422 O O . THR C 3 19 ? 91.420 65.587 49.815 1.00 48.61 19 THR B O 1
ATOM 4426 N N . GLU C 3 20 ? 90.129 63.900 49.043 1.00 39.93 20 GLU B N 1
ATOM 4427 C CA . GLU C 3 20 ? 91.172 63.085 48.425 1.00 45.42 20 GLU B CA 1
ATOM 4428 C C . GLU C 3 20 ? 92.046 62.396 49.464 1.00 46.07 20 GLU B C 1
ATOM 4429 O O . GLU C 3 20 ? 92.215 61.177 49.415 1.00 53.12 20 GLU B O 1
ATOM 4435 N N . ILE C 3 21 ? 92.613 63.149 50.400 1.00 50.07 21 ILE B N 1
ATOM 4436 C CA . ILE C 3 21 ? 93.565 62.584 51.352 1.00 46.33 21 ILE B CA 1
ATOM 4437 C C . ILE C 3 21 ? 93.255 63.100 52.745 1.00 37.47 21 ILE B C 1
ATOM 4438 O O . ILE C 3 21 ? 93.265 62.353 53.728 1.00 36.09 21 ILE B O 1
ATOM 4443 N N . THR C 3 22 ? 92.975 64.392 52.827 1.00 31.74 22 THR B N 1
ATOM 4444 C CA . THR C 3 22 ? 92.743 65.085 54.080 1.00 32.67 22 THR B CA 1
ATOM 4445 C C . THR C 3 22 ? 91.284 64.963 54.486 1.00 35.48 22 THR B C 1
ATOM 4446 O O . THR C 3 22 ? 90.392 65.243 53.685 1.00 41.01 22 THR B O 1
ATOM 4450 N N . THR C 3 23 ? 91.048 64.575 55.733 1.00 36.65 23 THR B N 1
ATOM 4451 C CA . THR C 3 23 ? 89.711 64.513 56.305 1.00 37.26 23 THR B CA 1
ATOM 4452 C C . THR C 3 23 ? 89.531 65.632 57.321 1.00 39.64 23 THR B C 1
ATOM 4453 O O . THR C 3 23 ? 90.224 65.657 58.340 1.00 40.36 23 THR B O 1
ATOM 4457 N N . PHE C 3 24 ? 88.609 66.550 57.048 1.00 36.79 24 PHE B N 1
ATOM 4458 C CA . PHE C 3 24 ? 88.185 67.530 58.040 1.00 37.86 24 PHE B CA 1
ATOM 4459 C C . PHE C 3 24 ? 86.982 66.971 58.783 1.00 39.78 24 PHE B C 1
ATOM 4460 O O . PHE C 3 24 ? 86.047 66.476 58.152 1.00 48.54 24 PHE B O 1
ATOM 4468 N N . GLU C 3 25 ? 87.003 67.046 60.108 1.00 38.12 25 GLU B N 1
ATOM 4469 C CA . GLU C 3 25 ? 85.849 66.715 60.944 1.00 38.69 25 GLU B CA 1
ATOM 4470 C C . GLU C 3 25 ? 85.588 67.931 61.823 1.00 36.14 25 GLU B C 1
ATOM 4471 O O . GLU C 3 25 ? 86.420 68.277 62.665 1.00 43.14 25 GLU B O 1
ATOM 4477 N N . ASN C 3 26 ? 84.456 68.591 61.628 1.00 37.04 26 ASN B N 1
ATOM 4478 C CA . ASN C 3 26 ? 84.254 69.917 62.191 1.00 36.92 26 ASN B CA 1
ATOM 4479 C C . ASN C 3 26 ? 83.099 69.947 63.183 1.00 43.32 26 ASN B C 1
ATOM 4480 O O . ASN C 3 26 ? 82.150 69.164 63.071 1.00 61.30 26 ASN B O 1
ATOM 4485 N N . ASP C 3 27 ? 83.199 70.853 64.167 1.00 40.68 27 ASP B N 1
ATOM 4486 C CA . ASP C 3 27 ? 82.060 71.263 64.983 1.00 36.25 27 ASP B CA 1
ATOM 4487 C C . ASP C 3 27 ? 81.404 72.492 64.368 1.00 43.45 27 ASP B C 1
ATOM 4488 O O . ASP C 3 27 ? 81.397 72.635 63.149 1.00 50.88 27 ASP B O 1
ATOM 4493 N N . LEU C 3 28 ? 80.910 73.397 65.207 1.00 39.38 28 LEU B N 1
ATOM 4494 C CA . LEU C 3 28 ? 79.989 74.476 64.838 1.00 48.76 28 LEU B CA 1
ATOM 4495 C C . LEU C 3 28 ? 79.404 74.412 63.419 1.00 49.41 28 LEU B C 1
ATOM 4496 O O . LEU C 3 28 ? 78.467 73.644 63.177 1.00 67.24 28 LEU B O 1
ATOM 4501 N N . ILE C 3 29 ? 79.912 75.207 62.479 1.00 35.33 29 ILE B N 1
ATOM 4502 C CA . ILE C 3 29 ? 79.249 75.380 61.185 1.00 33.84 29 ILE B CA 1
ATOM 4503 C C . ILE C 3 29 ? 80.288 75.372 60.072 1.00 39.91 29 ILE B C 1
ATOM 4504 O O . ILE C 3 29 ? 81.387 75.911 60.231 1.00 66.78 29 ILE B O 1
ATOM 4509 N N . VAL C 3 30 ? 79.939 74.773 58.938 1.00 35.46 30 VAL B N 1
ATOM 4510 C CA . VAL C 3 30 ? 80.778 74.792 57.744 1.00 32.60 30 VAL B CA 1
ATOM 4511 C C . VAL C 3 30 ? 80.068 75.599 56.665 1.00 39.74 30 VAL B C 1
ATOM 4512 O O . VAL C 3 30 ? 78.910 75.323 56.337 1.00 49.25 30 VAL B O 1
ATOM 4516 N N . LEU C 3 31 ? 80.757 76.585 56.108 1.00 32.48 31 LEU B N 1
ATOM 4517 C CA . LEU C 3 31 ? 80.179 77.506 55.139 1.00 32.38 31 LEU B CA 1
ATOM 4518 C C . LEU C 3 31 ? 80.967 77.453 53.836 1.00 46.42 31 LEU B C 1
ATOM 4519 O O . LEU C 3 31 ? 82.178 77.210 53.835 1.00 55.03 31 LEU B O 1
ATOM 4524 N N . GLU C 3 32 ? 80.275 77.701 52.724 1.00 46.72 32 GLU B N 1
ATOM 4525 C CA . GLU C 3 32 ? 80.895 77.629 51.405 1.00 42.63 32 GLU B CA 1
ATOM 4526 C C . GLU C 3 32 ? 80.103 78.500 50.445 1.00 44.11 32 GLU B C 1
ATOM 4527 O O . GLU C 3 32 ? 78.875 78.410 50.408 1.00 52.64 32 GLU B O 1
ATOM 4533 N N . ASP C 3 33 ? 80.798 79.337 49.676 1.00 44.76 33 ASP B N 1
ATOM 4534 C CA . ASP C 3 33 ? 80.125 80.278 48.790 1.00 38.40 33 ASP B CA 1
ATOM 4535 C C . ASP C 3 33 ? 81.015 80.568 47.592 1.00 44.42 33 ASP B C 1
ATOM 4536 O O . ASP C 3 33 ? 82.166 80.133 47.526 1.00 51.62 33 ASP B O 1
ATOM 4541 N N . GLY C 3 34 ? 80.464 81.324 46.647 1.00 44.49 34 GLY B N 1
ATOM 4542 C CA . GLY C 3 34 ? 81.152 81.717 45.440 1.00 42.41 34 GLY B CA 1
ATOM 4543 C C . GLY C 3 34 ? 80.167 82.282 44.439 1.00 45.77 34 GLY B C 1
ATOM 4544 O O . GLY C 3 34 ? 79.004 82.525 44.765 1.00 47.11 34 GLY B O 1
ATOM 4545 N N . PRO C 3 35 ? 80.601 82.505 43.200 1.00 60.86 35 PRO B N 1
ATOM 4546 C CA . PRO C 3 35 ? 79.647 82.927 42.168 1.00 51.17 35 PRO B CA 1
ATOM 4547 C C . PRO C 3 35 ? 78.727 81.766 41.832 1.00 48.46 35 PRO B C 1
ATOM 4548 O O . PRO C 3 35 ? 79.185 80.646 41.601 1.00 63.69 35 PRO B O 1
ATOM 4552 N N . GLN C 3 36 ? 77.428 82.030 41.833 1.00 44.26 36 GLN B N 1
ATOM 4553 C CA . GLN C 3 36 ? 76.460 80.954 41.710 1.00 50.21 36 GLN B CA 1
ATOM 4554 C C . GLN C 3 36 ? 76.184 80.633 40.244 1.00 50.29 36 GLN B C 1
ATOM 4555 O O . GLN C 3 36 ? 76.557 81.375 39.337 1.00 47.16 36 GLN B O 1
ATOM 4561 N N . MET C 3 37 ? 75.512 79.503 40.026 1.00 47.78 37 MET B N 1
ATOM 4562 C CA . MET C 3 37 ? 75.166 79.002 38.695 1.00 52.18 37 MET B CA 1
ATOM 4563 C C . MET C 3 37 ? 76.394 78.937 37.788 1.00 48.44 37 MET B C 1
ATOM 4564 O O . MET C 3 37 ? 76.468 79.581 36.742 1.00 50.52 37 MET B O 1
ATOM 4569 N N . GLU C 3 38 ? 77.362 78.129 38.204 1.00 46.60 38 GLU B N 1
ATOM 4570 C CA . GLU C 3 38 ? 78.611 78.032 37.467 1.00 50.05 38 GLU B CA 1
ATOM 4571 C C . GLU C 3 38 ? 78.414 77.247 36.175 1.00 51.94 38 GLU B C 1
ATOM 4572 O O . GLU C 3 38 ? 77.769 76.196 36.161 1.00 35.88 38 GLU B O 1
ATOM 4578 N N . GLU C 3 39 ? 78.952 77.785 35.088 1.00 57.50 39 GLU B N 1
ATOM 4579 C CA . GLU C 3 39 ? 79.053 77.121 33.797 1.00 52.73 39 GLU B CA 1
ATOM 4580 C C . GLU C 3 39 ? 80.522 77.033 33.408 1.00 56.44 39 GLU B C 1
ATOM 4581 O O . GLU C 3 39 ? 81.403 77.539 34.106 1.00 51.90 39 GLU B O 1
ATOM 4587 N N . SER C 3 40 ? 80.778 76.384 32.280 1.00 62.20 40 SER B N 1
ATOM 4588 C CA . SER C 3 40 ? 82.116 76.273 31.723 1.00 54.74 40 SER B CA 1
ATOM 4589 C C . SER C 3 40 ? 82.053 76.588 30.238 1.00 46.70 40 SER B C 1
ATOM 4590 O O . SER C 3 40 ? 81.052 76.317 29.573 1.00 54.30 40 SER B O 1
ATOM 4593 N N . LEU C 3 41 ? 83.122 77.184 29.729 1.00 42.25 41 LEU B N 1
ATOM 4594 C CA . LEU C 3 41 ? 83.202 77.454 28.305 1.00 43.00 41 LEU B CA 1
ATOM 4595 C C . LEU C 3 41 ? 83.432 76.155 27.541 1.00 42.49 41 LEU B C 1
ATOM 4596 O O . LEU C 3 41 ? 84.187 75.292 27.992 1.00 44.84 41 LEU B O 1
ATOM 4601 N N . PRO C 3 42 ? 82.788 75.981 26.395 1.00 46.41 42 PRO B N 1
ATOM 4602 C CA . PRO C 3 42 ? 83.036 74.790 25.586 1.00 45.81 42 PRO B CA 1
ATOM 4603 C C . PRO C 3 42 ? 84.496 74.690 25.177 1.00 43.21 42 PRO B C 1
ATOM 4604 O O . PRO C 3 42 ? 85.262 75.650 25.244 1.00 48.04 42 PRO B O 1
ATOM 4608 N N . PHE C 3 43 ? 84.872 73.492 24.735 1.00 41.00 43 PHE B N 1
ATOM 4609 C CA . PHE C 3 43 ? 86.276 73.161 24.559 1.00 45.22 43 PHE B CA 1
ATOM 4610 C C . PHE C 3 43 ? 86.888 73.841 23.346 1.00 52.58 43 PHE B C 1
ATOM 4611 O O . PHE C 3 43 ? 88.115 73.951 23.272 1.00 64.81 43 PHE B O 1
ATOM 4619 N N . ALA C 3 44 ? 86.084 74.300 22.390 1.00 42.28 44 ALA B N 1
ATOM 4620 C CA . ALA C 3 44 ? 86.674 75.045 21.288 1.00 40.41 44 ALA B CA 1
ATOM 4621 C C . ALA C 3 44 ? 87.238 76.365 21.778 1.00 48.06 44 ALA B C 1
ATOM 4622 O O . ALA C 3 44 ? 88.288 76.814 21.302 1.00 46.87 44 ALA B O 1
ATOM 4624 N N . PHE C 3 45 ? 86.561 76.984 22.753 1.00 46.12 45 PHE B N 1
ATOM 4625 C CA . PHE C 3 45 ? 86.943 78.310 23.224 1.00 39.25 45 PHE B CA 1
ATOM 4626 C C . PHE C 3 45 ? 88.303 78.296 23.907 1.00 41.23 45 PHE B C 1
ATOM 4627 O O . PHE C 3 45 ? 89.066 79.260 23.809 1.00 39.47 45 PHE B O 1
ATOM 4635 N N . HIS C 3 46 ? 88.622 77.226 24.627 1.00 45.62 46 HIS B N 1
ATOM 4636 C CA . HIS C 3 46 ? 89.970 77.078 25.161 1.00 49.03 46 HIS B CA 1
ATOM 4637 C C . HIS C 3 46 ? 90.572 75.792 24.620 1.00 46.47 46 HIS B C 1
ATOM 4638 O O . HIS C 3 46 ? 90.304 75.414 23.479 1.00 48.14 46 HIS B O 1
ATOM 4645 N N . GLY C 3 47 ? 91.396 75.115 25.412 1.00 48.96 47 GLY B N 1
ATOM 4646 C CA . GLY C 3 47 ? 91.940 73.860 24.937 1.00 40.45 47 GLY B CA 1
ATOM 4647 C C . GLY C 3 47 ? 92.895 73.956 23.769 1.00 43.39 47 GLY B C 1
ATOM 4648 O O . GLY C 3 47 ? 93.174 72.934 23.128 1.00 49.42 47 GLY B O 1
ATOM 4649 N N . GLN C 3 48 ? 93.386 75.147 23.445 1.00 41.22 48 GLN B N 1
ATOM 4650 C CA . GLN C 3 48 ? 94.554 75.268 22.590 1.00 37.10 48 GLN B CA 1
ATOM 4651 C C . GLN C 3 48 ? 95.849 75.094 23.368 1.00 40.00 48 GLN B C 1
ATOM 4652 O O . GLN C 3 48 ? 96.927 75.207 22.785 1.00 48.91 48 GLN B O 1
ATOM 4658 N N . HIS C 3 49 ? 95.759 74.827 24.671 1.00 43.16 49 HIS B N 1
ATOM 4659 C CA . HIS C 3 49 ? 96.914 74.632 25.533 1.00 40.86 49 HIS B CA 1
ATOM 4660 C C . HIS C 3 49 ? 97.148 73.179 25.910 1.00 46.03 49 HIS B C 1
ATOM 4661 O O . HIS C 3 49 ? 98.141 72.887 26.583 1.00 49.47 49 HIS B O 1
ATOM 4668 N N . THR C 3 50 ? 96.262 72.266 25.517 1.00 41.96 50 THR B N 1
ATOM 4669 C CA . THR C 3 50 ? 96.346 70.873 25.925 1.00 45.66 50 THR B CA 1
ATOM 4670 C C . THR C 3 50 ? 96.322 69.974 24.702 1.00 43.27 50 THR B C 1
ATOM 4671 O O . THR C 3 50 ? 95.897 70.365 23.614 1.00 38.40 50 THR B O 1
ATOM 4675 N N . ASP C 3 51 ? 96.808 68.762 24.904 1.00 49.06 51 ASP B N 1
ATOM 4676 C CA . ASP C 3 51 ? 96.661 67.683 23.950 1.00 46.04 51 ASP B CA 1
ATOM 4677 C C . ASP C 3 51 ? 95.380 66.917 24.248 1.00 57.71 51 ASP B C 1
ATOM 4678 O O . ASP C 3 51 ? 94.825 66.989 25.348 1.00 56.37 51 ASP B O 1
ATOM 4683 N N . ASN C 3 52 ? 94.904 66.187 23.241 1.00 60.70 52 ASN B N 1
ATOM 4684 C CA . ASN C 3 52 ? 93.672 65.411 23.360 1.00 65.31 52 ASN B CA 1
ATOM 4685 C C . ASN C 3 52 ? 93.944 64.094 24.087 1.00 52.70 52 ASN B C 1
ATOM 4686 O O . ASN C 3 52 ? 93.720 62.998 23.576 1.00 62.90 52 ASN B O 1
ATOM 4691 N N . ARG C 3 53 ? 94.428 64.228 25.315 1.00 50.02 53 ARG B N 1
ATOM 4692 C CA . ARG C 3 53 ? 94.909 63.095 26.087 1.00 53.91 53 ARG B CA 1
ATOM 4693 C C . ARG C 3 53 ? 95.164 63.571 27.506 1.00 52.04 53 ARG B C 1
ATOM 4694 O O . ARG C 3 53 ? 95.353 64.766 27.748 1.00 55.33 53 ARG B O 1
ATOM 4702 N N . GLN C 3 54 ? 95.154 62.623 28.441 1.00 52.78 54 GLN B N 1
ATOM 4703 C CA . GLN C 3 54 ? 95.467 62.871 29.840 1.00 59.91 54 GLN B CA 1
ATOM 4704 C C . GLN C 3 54 ? 96.675 62.039 30.258 1.00 49.65 54 GLN B C 1
ATOM 4705 O O . GLN C 3 54 ? 96.875 60.917 29.789 1.00 52.57 54 GLN B O 1
ATOM 4711 N N . HIS C 3 55 ? 97.480 62.604 31.157 1.00 48.57 55 HIS B N 1
ATOM 4712 C CA . HIS C 3 55 ? 98.696 61.964 31.652 1.00 48.81 55 HIS B CA 1
ATOM 4713 C C . HIS C 3 55 ? 98.566 61.719 33.145 1.00 44.97 55 HIS B C 1
ATOM 4714 O O . HIS C 3 55 ? 98.437 62.669 33.919 1.00 36.68 55 HIS B O 1
ATOM 4721 N N . THR C 3 56 ? 98.615 60.463 33.548 1.00 39.12 56 THR B N 1
ATOM 4722 C CA . THR C 3 56 ? 98.580 60.165 34.963 1.00 38.85 56 THR B CA 1
ATOM 4723 C C . THR C 3 56 ? 100.006 60.132 35.480 1.00 42.35 56 THR B C 1
ATOM 4724 O O . THR C 3 56 ? 100.948 60.514 34.786 1.00 39.15 56 THR B O 1
ATOM 4728 N N . VAL C 3 57 ? 100.188 59.695 36.721 1.00 37.60 57 VAL B N 1
ATOM 4729 C CA . VAL C 3 57 ? 101.531 59.519 37.254 1.00 28.71 57 VAL B CA 1
ATOM 4730 C C . VAL C 3 57 ? 102.097 58.156 36.909 1.00 36.82 57 VAL B C 1
ATOM 4731 O O . VAL C 3 57 ? 103.294 57.932 37.101 1.00 40.72 57 VAL B O 1
ATOM 4735 N N . VAL C 3 58 ? 101.282 57.249 36.375 1.00 36.32 58 VAL B N 1
ATOM 4736 C CA . VAL C 3 58 ? 101.786 55.941 35.970 1.00 37.27 58 VAL B CA 1
ATOM 4737 C C . VAL C 3 58 ? 102.538 56.034 34.654 1.00 46.77 58 VAL B C 1
ATOM 4738 O O . VAL C 3 58 ? 103.683 55.589 34.546 1.00 57.49 58 VAL B O 1
ATOM 4742 N N . ASN C 3 59 ? 101.933 56.612 33.627 1.00 48.37 59 ASN B N 1
ATOM 4743 C CA . ASN C 3 59 ? 102.801 57.216 32.641 1.00 47.27 59 ASN B CA 1
ATOM 4744 C C . ASN C 3 59 ? 103.498 58.397 33.293 1.00 46.18 59 ASN B C 1
ATOM 4745 O O . ASN C 3 59 ? 103.139 58.811 34.397 1.00 47.69 59 ASN B O 1
ATOM 4750 N N . PHE C 3 60 ? 104.500 58.943 32.606 1.00 39.97 60 PHE B N 1
ATOM 4751 C CA . PHE C 3 60 ? 105.592 59.681 33.239 1.00 38.83 60 PHE B CA 1
ATOM 4752 C C . PHE C 3 60 ? 106.538 58.664 33.841 1.00 39.17 60 PHE B C 1
ATOM 4753 O O . PHE C 3 60 ? 107.709 58.968 34.052 1.00 71.99 60 PHE B O 1
ATOM 4761 N N . LEU C 3 61 ? 106.048 57.474 34.165 1.00 36.65 61 LEU B N 1
ATOM 4762 C CA . LEU C 3 61 ? 106.943 56.366 34.465 1.00 40.96 61 LEU B CA 1
ATOM 4763 C C . LEU C 3 61 ? 107.068 55.403 33.303 1.00 43.17 61 LEU B C 1
ATOM 4764 O O . LEU C 3 61 ? 108.096 54.731 33.175 1.00 46.65 61 LEU B O 1
ATOM 4769 N N . GLN C 3 62 ? 106.052 55.330 32.450 1.00 40.94 62 GLN B N 1
ATOM 4770 C CA . GLN C 3 62 ? 106.140 54.526 31.243 1.00 43.63 62 GLN B CA 1
ATOM 4771 C C . GLN C 3 62 ? 106.824 55.266 30.107 1.00 44.38 62 GLN B C 1
ATOM 4772 O O . GLN C 3 62 ? 106.963 54.704 29.016 1.00 42.81 62 GLN B O 1
ATOM 4778 N N . ARG C 3 63 ? 107.255 56.507 30.339 1.00 43.87 63 ARG B N 1
ATOM 4779 C CA . ARG C 3 63 ? 107.984 57.249 29.323 1.00 39.84 63 ARG B CA 1
ATOM 4780 C C . ARG C 3 63 ? 109.437 56.793 29.296 1.00 39.82 63 ARG B C 1
ATOM 4781 O O . ARG C 3 63 ? 110.051 56.636 30.350 1.00 46.95 63 ARG B O 1
ATOM 4789 N N . PRO C 3 64 ? 110.014 56.574 28.121 1.00 37.33 64 PRO B N 1
ATOM 4790 C CA . PRO C 3 64 ? 111.450 56.309 28.067 1.00 41.51 64 PRO B CA 1
ATOM 4791 C C . PRO C 3 64 ? 112.235 57.556 28.431 1.00 42.26 64 PRO B C 1
ATOM 4792 O O . PRO C 3 64 ? 111.867 58.674 28.068 1.00 38.93 64 PRO B O 1
ATOM 4796 N N . GLN C 3 65 ? 113.317 57.356 29.171 1.00 41.91 65 GLN B N 1
ATOM 4797 C CA . GLN C 3 65 ? 114.157 58.440 29.661 1.00 44.98 65 GLN B CA 1
ATOM 4798 C C . GLN C 3 65 ? 115.599 58.160 29.258 1.00 42.08 65 GLN B C 1
ATOM 4799 O O . GLN C 3 65 ? 116.094 57.045 29.456 1.00 37.87 65 GLN B O 1
ATOM 4805 N N . VAL C 3 66 ? 116.265 59.154 28.663 1.00 49.37 66 VAL B N 1
ATOM 4806 C CA . VAL C 3 66 ? 117.644 58.948 28.242 1.00 35.91 66 VAL B CA 1
ATOM 4807 C C . VAL C 3 66 ? 118.526 58.889 29.476 1.00 43.92 66 VAL B C 1
ATOM 4808 O O . VAL C 3 66 ? 118.486 59.784 30.329 1.00 43.16 66 VAL B O 1
ATOM 4812 N N . ILE C 3 67 ? 119.314 57.821 29.589 1.00 42.47 67 ILE B N 1
ATOM 4813 C CA . ILE C 3 67 ? 120.263 57.683 30.681 1.00 38.71 67 ILE B CA 1
ATOM 4814 C C . ILE C 3 67 ? 121.655 57.989 30.152 1.00 39.25 67 ILE B C 1
ATOM 4815 O O . ILE C 3 67 ? 122.356 58.855 30.684 1.00 44.17 67 ILE B O 1
ATOM 4820 N N . PHE C 3 68 ? 122.057 57.296 29.092 1.00 36.29 68 PHE B N 1
ATOM 4821 C CA . PHE C 3 68 ? 123.387 57.431 28.524 1.00 33.75 68 PHE B CA 1
ATOM 4822 C C . PHE C 3 68 ? 123.300 57.829 27.060 1.00 37.75 68 PHE B C 1
ATOM 4823 O O . PHE C 3 68 ? 122.333 57.507 26.365 1.00 42.45 68 PHE B O 1
ATOM 4831 N N . ASP C 3 69 ? 124.329 58.536 26.599 1.00 34.10 69 ASP B N 1
ATOM 4832 C CA . ASP C 3 69 ? 124.441 58.921 25.194 1.00 35.41 69 ASP B CA 1
ATOM 4833 C C . ASP C 3 69 ? 125.929 59.148 24.924 1.00 35.72 69 ASP B C 1
ATOM 4834 O O . ASP C 3 69 ? 126.438 60.242 25.173 1.00 49.27 69 ASP B O 1
ATOM 4839 N N . SER C 3 70 ? 126.608 58.124 24.428 1.00 32.48 70 SER B N 1
ATOM 4840 C CA . SER C 3 70 ? 128.069 58.128 24.418 1.00 35.50 70 SER B CA 1
ATOM 4841 C C . SER C 3 70 ? 128.554 57.244 23.271 1.00 38.79 70 SER B C 1
ATOM 4842 O O . SER C 3 70 ? 127.820 57.002 22.309 1.00 42.87 70 SER B O 1
ATOM 4845 N N . SER C 3 71 ? 129.793 56.766 23.364 1.00 34.98 71 SER B N 1
ATOM 4846 C CA . SER C 3 71 ? 130.369 55.910 22.339 1.00 33.83 71 SER B CA 1
ATOM 4847 C C . SER C 3 71 ? 131.358 54.949 22.985 1.00 42.93 71 SER B C 1
ATOM 4848 O O . SER C 3 71 ? 131.573 54.963 24.198 1.00 45.53 71 SER B O 1
ATOM 4851 N N . TRP C 3 72 ? 131.953 54.096 22.154 1.00 52.96 72 TRP B N 1
ATOM 4852 C CA . TRP C 3 72 ? 133.044 53.225 22.579 1.00 52.85 72 TRP B CA 1
ATOM 4853 C C . TRP C 3 72 ? 133.846 52.844 21.345 1.00 51.16 72 TRP B C 1
ATOM 4854 O O . TRP C 3 72 ? 133.270 52.484 20.314 1.00 48.44 72 TRP B O 1
ATOM 4865 N N . ALA C 3 73 ? 135.167 52.943 21.444 1.00 47.76 73 ALA B N 1
ATOM 4866 C CA . ALA C 3 73 ? 136.025 52.790 20.282 1.00 42.86 73 ALA B CA 1
ATOM 4867 C C . ALA C 3 73 ? 136.421 51.332 20.096 1.00 45.38 73 ALA B C 1
ATOM 4868 O O . ALA C 3 73 ? 135.849 50.418 20.692 1.00 55.48 73 ALA B O 1
ATOM 4870 N N . SER C 3 74 ? 137.428 51.110 19.261 1.00 53.49 74 SER B N 1
ATOM 4871 C CA . SER C 3 74 ? 137.958 49.780 19.024 1.00 52.65 74 SER B CA 1
ATOM 4872 C C . SER C 3 74 ? 139.023 49.391 20.028 1.00 43.21 74 SER B C 1
ATOM 4873 O O . SER C 3 74 ? 139.554 48.280 19.937 1.00 47.53 74 SER B O 1
ATOM 4876 N N . ASP C 3 75 ? 139.362 50.280 20.959 1.00 44.82 75 ASP B N 1
ATOM 4877 C CA . ASP C 3 75 ? 140.416 49.997 21.919 1.00 37.44 75 ASP B CA 1
ATOM 4878 C C . ASP C 3 75 ? 139.930 49.138 23.071 1.00 39.65 75 ASP B C 1
ATOM 4879 O O . ASP C 3 75 ? 140.750 48.494 23.732 1.00 47.70 75 ASP B O 1
ATOM 4884 N N . VAL C 3 76 ? 138.629 49.098 23.317 1.00 32.91 76 VAL B N 1
ATOM 4885 C CA . VAL C 3 76 ? 138.089 48.268 24.395 1.00 36.27 76 VAL B CA 1
ATOM 4886 C C . VAL C 3 76 ? 137.887 46.849 23.869 1.00 38.70 76 VAL B C 1
ATOM 4887 O O . VAL C 3 76 ? 137.308 46.675 22.788 1.00 33.64 76 VAL B O 1
ATOM 4891 N N . PRO C 3 77 ? 138.371 45.827 24.578 1.00 41.61 77 PRO B N 1
ATOM 4892 C CA . PRO C 3 77 ? 138.293 44.456 24.062 1.00 37.39 77 PRO B CA 1
ATOM 4893 C C . PRO C 3 77 ? 137.130 43.680 24.646 1.00 43.88 77 PRO B C 1
ATOM 4894 O O . PRO C 3 77 ? 136.301 44.245 25.363 1.00 42.89 77 PRO B O 1
ATOM 4898 N N . ARG C 3 78 ? 137.076 42.380 24.371 1.00 41.43 78 ARG B N 1
ATOM 4899 C CA . ARG C 3 78 ? 136.044 41.544 24.962 1.00 33.08 78 ARG B CA 1
ATOM 4900 C C . ARG C 3 78 ? 136.156 41.593 26.476 1.00 29.25 78 ARG B C 1
ATOM 4901 O O . ARG C 3 78 ? 137.214 41.876 27.025 1.00 33.63 78 ARG B O 1
ATOM 4909 N N . ASN C 3 79 ? 135.033 41.369 27.146 1.00 37.10 79 ASN B N 1
ATOM 4910 C CA . ASN C 3 79 ? 134.955 41.301 28.599 1.00 43.25 79 ASN B CA 1
ATOM 4911 C C . ASN C 3 79 ? 135.254 42.623 29.290 1.00 32.78 79 ASN B C 1
ATOM 4912 O O . ASN C 3 79 ? 135.489 42.643 30.498 1.00 37.14 79 ASN B O 1
ATOM 4917 N N . LYS C 3 80 ? 135.243 43.741 28.578 1.00 30.22 80 LYS B N 1
ATOM 4918 C CA . LYS C 3 80 ? 135.405 45.042 29.202 1.00 42.26 80 LYS B CA 1
ATOM 4919 C C . LYS C 3 80 ? 134.180 45.897 28.931 1.00 35.97 80 LYS B C 1
ATOM 4920 O O . LYS C 3 80 ? 133.498 45.719 27.920 1.00 35.45 80 LYS B O 1
ATOM 4926 N N . GLN C 3 81 ? 133.912 46.839 29.828 1.00 29.94 81 GLN B N 1
ATOM 4927 C CA . GLN C 3 81 ? 132.685 47.613 29.721 1.00 54.60 81 GLN B CA 1
ATOM 4928 C C . GLN C 3 81 ? 132.762 48.607 28.570 1.00 43.80 81 GLN B C 1
ATOM 4929 O O . GLN C 3 81 ? 133.800 49.217 28.320 1.00 36.29 81 GLN B O 1
ATOM 4935 N N . PHE C 3 82 ? 131.646 48.750 27.853 1.00 44.02 82 PHE B N 1
ATOM 4936 C CA . PHE C 3 82 ? 131.458 49.803 26.862 1.00 43.42 82 PHE B CA 1
ATOM 4937 C C . PHE C 3 82 ? 130.534 50.913 27.342 1.00 43.60 82 PHE B C 1
ATOM 4938 O O . PHE C 3 82 ? 130.483 51.972 26.716 1.00 45.35 82 PHE B O 1
ATOM 4946 N N . MET C 3 83 ? 129.795 50.687 28.419 1.00 40.16 83 MET B N 1
ATOM 4947 C CA . MET C 3 83 ? 128.925 51.685 29.009 1.00 40.16 83 MET B CA 1
ATOM 4948 C C . MET C 3 83 ? 129.056 51.580 30.517 1.00 46.42 83 MET B C 1
ATOM 4949 O O . MET C 3 83 ? 129.455 50.543 31.054 1.00 46.76 83 MET B O 1
ATOM 4954 N N . ASP C 3 84 ? 128.727 52.667 31.199 1.00 44.65 84 ASP B N 1
ATOM 4955 C CA . ASP C 3 84 ? 128.755 52.639 32.650 1.00 45.00 84 ASP B CA 1
ATOM 4956 C C . ASP C 3 84 ? 127.646 51.743 33.177 1.00 42.33 84 ASP B C 1
ATOM 4957 O O . ASP C 3 84 ? 126.617 51.553 32.534 1.00 44.16 84 ASP B O 1
ATOM 4962 N N . SER C 3 85 ? 127.870 51.178 34.354 1.00 41.55 85 SER B N 1
ATOM 4963 C CA . SER C 3 85 ? 126.856 50.341 34.972 1.00 43.67 85 SER B CA 1
ATOM 4964 C C . SER C 3 85 ? 125.669 51.187 35.421 1.00 45.85 85 SER B C 1
ATOM 4965 O O . SER C 3 85 ? 125.810 52.362 35.765 1.00 40.77 85 SER B O 1
ATOM 4968 N N . ILE C 3 86 ? 124.485 50.579 35.402 1.00 45.67 86 ILE B N 1
ATOM 4969 C CA . ILE C 3 86 ? 123.245 51.244 35.790 1.00 38.84 86 ILE B CA 1
ATOM 4970 C C . ILE C 3 86 ? 122.635 50.475 36.946 1.00 44.00 86 ILE B C 1
ATOM 4971 O O . ILE C 3 86 ? 122.415 49.262 36.843 1.00 39.91 86 ILE B O 1
ATOM 4976 N N . MET C 3 87 ? 122.373 51.176 38.043 1.00 42.64 87 MET B N 1
ATOM 4977 C CA . MET C 3 87 ? 121.604 50.605 39.135 1.00 39.91 87 MET B CA 1
ATOM 4978 C C . MET C 3 87 ? 120.128 50.797 38.844 1.00 43.11 87 MET B C 1
ATOM 4979 O O . MET C 3 87 ? 119.695 51.900 38.503 1.00 47.23 87 MET B O 1
ATOM 4984 N N . ILE C 3 88 ? 119.364 49.722 38.955 1.00 44.52 88 ILE B N 1
ATOM 4985 C CA . ILE C 3 88 ? 117.921 49.754 38.751 1.00 42.44 88 ILE B CA 1
ATOM 4986 C C . ILE C 3 88 ? 117.262 49.778 40.125 1.00 40.50 88 ILE B C 1
ATOM 4987 O O . ILE C 3 88 ? 117.470 48.843 40.910 1.00 41.35 88 ILE B O 1
ATOM 4992 N N . PRO C 3 89 ? 116.461 50.796 40.453 1.00 33.36 89 PRO B N 1
ATOM 4993 C CA . PRO C 3 89 ? 116.115 51.914 39.585 1.00 35.83 89 PRO B CA 1
ATOM 4994 C C . PRO C 3 89 ? 116.792 53.217 39.987 1.00 42.81 89 PRO B C 1
ATOM 4995 O O . PRO C 3 89 ? 116.342 54.279 39.563 1.00 42.10 89 PRO B O 1
ATOM 4999 N N . ASP C 3 90 ? 117.852 53.137 40.792 1.00 42.84 90 ASP B N 1
ATOM 5000 C CA . ASP C 3 90 ? 118.441 54.340 41.371 1.00 44.59 90 ASP B CA 1
ATOM 5001 C C . ASP C 3 90 ? 118.961 55.282 40.297 1.00 45.12 90 ASP B C 1
ATOM 5002 O O . ASP C 3 90 ? 118.709 56.491 40.339 1.00 40.51 90 ASP B O 1
ATOM 5007 N N . ASP C 3 91 ? 119.685 54.748 39.324 1.00 50.46 91 ASP B N 1
ATOM 5008 C CA . ASP C 3 91 ? 120.199 55.555 38.229 1.00 51.29 91 ASP B CA 1
ATOM 5009 C C . ASP C 3 91 ? 119.135 55.895 37.191 1.00 53.89 91 ASP B C 1
ATOM 5010 O O . ASP C 3 91 ? 119.457 56.540 36.193 1.00 82.21 91 ASP B O 1
ATOM 5015 N N . ILE C 3 92 ? 117.894 55.471 37.395 1.00 43.44 92 ILE B N 1
ATOM 5016 C CA . ILE C 3 92 ? 116.782 55.829 36.526 1.00 38.50 92 ILE B CA 1
ATOM 5017 C C . ILE C 3 92 ? 115.879 56.856 37.186 1.00 37.77 92 ILE B C 1
ATOM 5018 O O . ILE C 3 92 ? 115.660 57.939 36.645 1.00 34.51 92 ILE B O 1
ATOM 5023 N N . ILE C 3 93 ? 115.365 56.542 38.376 1.00 37.23 93 ILE B N 1
ATOM 5024 C CA . ILE C 3 93 ? 114.459 57.455 39.056 1.00 41.21 93 ILE B CA 1
ATOM 5025 C C . ILE C 3 93 ? 115.137 58.696 39.587 1.00 41.22 93 ILE B C 1
ATOM 5026 O O . ILE C 3 93 ? 114.454 59.530 40.191 1.00 50.17 93 ILE B O 1
ATOM 5031 N N . SER C 3 94 ? 116.445 58.852 39.418 1.00 33.51 94 SER B N 1
ATOM 5032 C CA . SER C 3 94 ? 117.124 60.074 39.840 1.00 32.92 94 SER B CA 1
ATOM 5033 C C . SER C 3 94 ? 117.064 61.176 38.785 1.00 33.18 94 SER B C 1
ATOM 5034 O O . SER C 3 94 ? 117.537 62.294 39.037 1.00 27.07 94 SER B O 1
ATOM 5037 N N . PHE C 3 95 ? 116.500 60.893 37.617 1.00 31.06 95 PHE B N 1
ATOM 5038 C CA . PHE C 3 95 ? 116.275 61.934 36.632 1.00 30.29 95 PHE B CA 1
ATOM 5039 C C . PHE C 3 95 ? 115.025 62.725 36.998 1.00 37.59 95 PHE B C 1
ATOM 5040 O O . PHE C 3 95 ? 114.082 62.177 37.571 1.00 40.43 95 PHE B O 1
ATOM 5048 N N . PRO C 3 96 ? 114.997 64.016 36.683 1.00 37.19 96 PRO B N 1
ATOM 5049 C CA . PRO C 3 96 ? 113.930 64.870 37.222 1.00 39.69 96 PRO B CA 1
ATOM 5050 C C . PRO C 3 96 ? 112.543 64.522 36.741 1.00 41.60 96 PRO B C 1
ATOM 5051 O O . PRO C 3 96 ? 111.579 64.754 37.480 1.00 41.72 96 PRO B O 1
ATOM 5055 N N . MET C 3 97 ? 112.392 63.985 35.528 1.00 40.27 97 MET B N 1
ATOM 5056 C CA . MET C 3 97 ? 111.053 63.651 35.059 1.00 42.14 97 MET B CA 1
ATOM 5057 C C . MET C 3 97 ? 110.402 62.618 35.969 1.00 36.43 97 MET B C 1
ATOM 5058 O O . MET C 3 97 ? 109.238 62.763 36.351 1.00 37.22 97 MET B O 1
ATOM 5063 N N . PHE C 3 98 ? 111.150 61.570 36.342 1.00 32.70 98 PHE B N 1
ATOM 5064 C CA . PHE C 3 98 ? 110.628 60.530 37.223 1.00 38.12 98 PHE B CA 1
ATOM 5065 C C . PHE C 3 98 ? 110.620 60.980 38.677 1.00 36.02 98 PHE B C 1
ATOM 5066 O O . PHE C 3 98 ? 109.619 60.806 39.378 1.00 33.66 98 PHE B O 1
ATOM 5074 N N . ALA C 3 99 ? 111.737 61.538 39.153 1.00 35.54 99 ALA B N 1
ATOM 5075 C CA . ALA C 3 99 ? 111.853 61.854 40.571 1.00 36.86 99 ALA B CA 1
ATOM 5076 C C . ALA C 3 99 ? 110.770 62.826 41.022 1.00 40.06 99 ALA B C 1
ATOM 5077 O O . ALA C 3 99 ? 110.268 62.719 42.145 1.00 49.33 99 ALA B O 1
ATOM 5079 N N . GLU C 3 100 ? 110.396 63.779 40.163 1.00 31.85 100 GLU B N 1
ATOM 5080 C CA . GLU C 3 100 ? 109.360 64.731 40.543 1.00 34.39 100 GLU B CA 1
ATOM 5081 C C . GLU C 3 100 ? 108.017 64.054 40.680 1.00 34.48 100 GLU B C 1
ATOM 5082 O O . GLU C 3 100 ? 107.147 64.532 41.413 1.00 31.65 100 GLU B O 1
ATOM 5088 N N . LYS C 3 101 ? 107.829 62.937 39.998 1.00 31.42 101 LYS B N 1
ATOM 5089 C CA . LYS C 3 101 ? 106.557 62.244 40.071 1.00 32.14 101 LYS B CA 1
ATOM 5090 C C . LYS C 3 101 ? 106.535 61.215 41.185 1.00 37.62 101 LYS B C 1
ATOM 5091 O O . LYS C 3 101 ? 105.545 61.131 41.919 1.00 38.14 101 LYS B O 1
ATOM 5097 N N . LEU C 3 102 ? 107.607 60.434 41.334 1.00 37.93 102 LEU B N 1
ATOM 5098 C CA . LEU C 3 102 ? 107.642 59.435 42.395 1.00 34.47 102 LEU B CA 1
ATOM 5099 C C . LEU C 3 102 ? 107.572 60.072 43.772 1.00 37.32 102 LEU B C 1
ATOM 5100 O O . LEU C 3 102 ? 107.132 59.423 44.724 1.00 40.71 102 LEU B O 1
ATOM 5105 N N . LYS C 3 103 ? 107.999 61.323 43.901 1.00 38.07 103 LYS B N 1
ATOM 5106 C CA . LYS C 3 103 ? 107.884 62.007 45.180 1.00 39.79 103 LYS B CA 1
ATOM 5107 C C . LYS C 3 103 ? 106.436 62.003 45.640 1.00 37.40 103 LYS B C 1
ATOM 5108 O O . LYS C 3 103 ? 105.508 62.061 44.839 1.00 44.11 103 LYS B O 1
ATOM 5114 N N . GLY C 3 104 ? 106.245 61.929 46.946 1.00 34.20 104 GLY B N 1
ATOM 5115 C CA . GLY C 3 104 ? 104.921 61.758 47.494 1.00 49.89 104 GLY B CA 1
ATOM 5116 C C . GLY C 3 104 ? 104.401 60.343 47.441 1.00 61.64 104 GLY B C 1
ATOM 5117 O O . GLY C 3 104 ? 103.227 60.122 47.763 1.00 55.10 104 GLY B O 1
ATOM 5118 N N . PHE C 3 105 ? 105.224 59.382 47.032 1.00 49.89 105 PHE B N 1
ATOM 5119 C CA . PHE C 3 105 ? 104.861 57.973 47.053 1.00 41.76 105 PHE B CA 1
ATOM 5120 C C . PHE C 3 105 ? 105.841 57.222 47.933 1.00 40.58 105 PHE B C 1
ATOM 5121 O O . PHE C 3 105 ? 107.040 57.506 47.925 1.00 40.39 105 PHE B O 1
ATOM 5129 N N . SER C 3 106 ? 105.320 56.260 48.688 1.00 43.52 106 SER B N 1
ATOM 5130 C CA . SER C 3 106 ? 106.160 55.460 49.568 1.00 39.14 106 SER B CA 1
ATOM 5131 C C . SER C 3 106 ? 107.152 54.627 48.775 1.00 37.10 106 SER B C 1
ATOM 5132 O O . SER C 3 106 ? 108.360 54.679 49.022 1.00 37.79 106 SER B O 1
ATOM 5135 N N . SER C 3 107 ? 106.661 53.846 47.823 1.00 39.64 107 SER B N 1
ATOM 5136 C CA . SER C 3 107 ? 107.468 52.798 47.227 1.00 38.22 107 SER B CA 1
ATOM 5137 C C . SER C 3 107 ? 107.028 52.581 45.787 1.00 35.19 107 SER B C 1
ATOM 5138 O O . SER C 3 107 ? 106.098 53.225 45.295 1.00 33.82 107 SER B O 1
ATOM 5141 N N . LEU C 3 108 ? 107.707 51.655 45.115 1.00 39.80 108 LEU B N 1
ATOM 5142 C CA . LEU C 3 108 ? 107.443 51.355 43.716 1.00 47.25 108 LEU B CA 1
ATOM 5143 C C . LEU C 3 108 ? 107.682 49.877 43.476 1.00 44.21 108 LEU B C 1
ATOM 5144 O O . LEU C 3 108 ? 108.746 49.362 43.828 1.00 45.40 108 LEU B O 1
ATOM 5149 N N . ARG C 3 109 ? 106.697 49.201 42.891 1.00 42.43 109 ARG B N 1
ATOM 5150 C CA . ARG C 3 109 ? 106.854 47.831 42.416 1.00 43.79 109 ARG B CA 1
ATOM 5151 C C . ARG C 3 109 ? 106.464 47.800 40.951 1.00 38.21 109 ARG B C 1
ATOM 5152 O O . ARG C 3 109 ? 105.288 47.951 40.613 1.00 34.05 109 ARG B O 1
ATOM 5160 N N . ALA C 3 110 ? 107.445 47.596 40.088 1.00 31.98 110 ALA B N 1
ATOM 5161 C CA . ALA C 3 110 ? 107.216 47.612 38.658 1.00 34.08 110 ALA B CA 1
ATOM 5162 C C . ALA C 3 110 ? 108.373 46.899 37.984 1.00 49.95 110 ALA B C 1
ATOM 5163 O O . ALA C 3 110 ? 109.449 46.745 38.559 1.00 53.67 110 ALA B O 1
ATOM 5165 N N . THR C 3 111 ? 108.135 46.450 36.767 1.00 61.94 111 THR B N 1
ATOM 5166 C CA . THR C 3 111 ? 109.200 45.914 35.942 1.00 52.49 111 THR B CA 1
ATOM 5167 C C . THR C 3 111 ? 109.824 47.065 35.166 1.00 45.80 111 THR B C 1
ATOM 5168 O O . THR C 3 111 ? 109.122 47.959 34.688 1.00 50.98 111 THR B O 1
ATOM 5172 N N . ALA C 3 112 ? 111.146 47.070 35.091 1.00 40.20 112 ALA B N 1
ATOM 5173 C CA . ALA C 3 112 ? 111.876 48.135 34.424 1.00 37.14 112 ALA B CA 1
ATOM 5174 C C . ALA C 3 112 ? 112.324 47.672 33.050 1.00 38.42 112 ALA B C 1
ATOM 5175 O O . ALA C 3 112 ? 112.647 46.501 32.852 1.00 39.75 112 ALA B O 1
ATOM 5177 N N . VAL C 3 113 ? 112.346 48.596 32.103 1.00 37.29 113 VAL B N 1
ATOM 5178 C CA . VAL C 3 113 ? 112.671 48.286 30.719 1.00 36.52 113 VAL B CA 1
ATOM 5179 C C . VAL C 3 113 ? 113.841 49.159 30.299 1.00 44.77 113 VAL B C 1
ATOM 5180 O O . VAL C 3 113 ? 113.706 50.383 30.186 1.00 45.25 113 VAL B O 1
ATOM 5184 N N . ILE C 3 114 ? 114.982 48.526 30.057 1.00 46.56 114 ILE B N 1
ATOM 5185 C CA . ILE C 3 114 ? 116.190 49.188 29.590 1.00 40.22 114 ILE B CA 1
ATOM 5186 C C . ILE C 3 114 ? 116.305 48.938 28.093 1.00 48.40 114 ILE B C 1
ATOM 5187 O O . ILE C 3 114 ? 116.474 47.794 27.657 1.00 44.30 114 ILE B O 1
ATOM 5192 N N . THR C 3 115 ? 116.218 50.004 27.307 1.00 50.89 115 THR B N 1
ATOM 5193 C CA . THR C 3 115 ? 116.388 49.935 25.864 1.00 38.40 115 THR B CA 1
ATOM 5194 C C . THR C 3 115 ? 117.634 50.711 25.460 1.00 40.76 115 THR B C 1
ATOM 5195 O O . THR C 3 115 ? 117.938 51.761 26.035 1.00 51.65 115 THR B O 1
ATOM 5199 N N . VAL C 3 116 ? 118.364 50.182 24.481 1.00 35.69 116 VAL B N 1
ATOM 5200 C CA . VAL C 3 116 ? 119.623 50.761 24.040 1.00 34.15 116 VAL B CA 1
ATOM 5201 C C . VAL C 3 116 ? 119.628 50.817 22.524 1.00 36.52 116 VAL B C 1
ATOM 5202 O O . VAL C 3 116 ? 119.331 49.819 21.865 1.00 36.36 116 VAL B O 1
ATOM 5206 N N . GLN C 3 117 ? 119.968 51.972 21.975 1.00 39.91 117 GLN B N 1
ATOM 5207 C CA . GLN C 3 117 ? 120.117 52.151 20.540 1.00 38.46 117 GLN B CA 1
ATOM 5208 C C . GLN C 3 117 ? 121.575 51.984 20.139 1.00 41.33 117 GLN B C 1
ATOM 5209 O O . GLN C 3 117 ? 122.478 52.068 20.971 1.00 37.14 117 GLN B O 1
ATOM 5215 N N . PHE C 3 118 ? 121.795 51.760 18.844 1.00 46.61 118 PHE B N 1
ATOM 5216 C CA . PHE C 3 118 ? 123.127 51.489 18.323 1.00 40.42 118 PHE B CA 1
ATOM 5217 C C . PHE C 3 118 ? 123.250 52.070 16.927 1.00 37.23 118 PHE B C 1
ATOM 5218 O O . PHE C 3 118 ? 122.393 51.814 16.081 1.00 39.88 118 PHE B O 1
ATOM 5226 N N . GLN C 3 119 ? 124.312 52.828 16.679 1.00 28.81 119 GLN B N 1
ATOM 5227 C CA . GLN C 3 119 ? 124.516 53.470 15.387 1.00 39.29 119 GLN B CA 1
ATOM 5228 C C . GLN C 3 119 ? 125.620 52.765 14.608 1.00 42.99 119 GLN B C 1
ATOM 5229 O O . GLN C 3 119 ? 126.723 52.568 15.122 1.00 38.13 119 GLN B O 1
ATOM 5235 N N . THR C 3 120 ? 125.323 52.413 13.358 1.00 58.48 120 THR B N 1
ATOM 5236 C CA . THR C 3 120 ? 126.198 51.569 12.549 1.00 48.70 120 THR B CA 1
ATOM 5237 C C . THR C 3 120 ? 126.074 51.959 11.087 1.00 57.66 120 THR B C 1
ATOM 5238 O O . THR C 3 120 ? 124.979 51.895 10.524 1.00 55.61 120 THR B O 1
ATOM 5242 N N . GLN C 3 121 ? 127.169 52.370 10.493 1.00 56.65 121 GLN B N 1
ATOM 5243 C CA . GLN C 3 121 ? 127.043 52.270 9.047 1.00 57.98 121 GLN B CA 1
ATOM 5244 C C . GLN C 3 121 ? 127.499 50.888 8.587 1.00 52.54 121 GLN B C 1
ATOM 5245 O O . GLN C 3 121 ? 128.397 50.293 9.188 1.00 50.21 121 GLN B O 1
ATOM 5251 N N . PRO C 3 122 ? 126.915 50.357 7.498 1.00 49.51 122 PRO B N 1
ATOM 5252 C CA . PRO C 3 122 ? 126.994 48.912 7.225 1.00 40.83 122 PRO B CA 1
ATOM 5253 C C . PRO C 3 122 ? 128.388 48.321 7.092 1.00 47.68 122 PRO B C 1
ATOM 5254 O O . PRO C 3 122 ? 128.519 47.132 6.789 1.00 43.63 122 PRO B O 1
ATOM 5258 N N . PHE C 3 123 ? 129.428 49.113 7.310 1.00 50.32 123 PHE B N 1
ATOM 5259 C CA . PHE C 3 123 ? 130.797 48.634 7.206 1.00 43.88 123 PHE B CA 1
ATOM 5260 C C . PHE C 3 123 ? 131.406 48.260 8.548 1.00 52.44 123 PHE B C 1
ATOM 5261 O O . PHE C 3 123 ? 132.587 47.901 8.593 1.00 53.83 123 PHE B O 1
ATOM 5269 N N . GLN C 3 124 ? 130.643 48.337 9.633 1.00 49.99 124 GLN B N 1
ATOM 5270 C CA . GLN C 3 124 ? 131.162 48.111 10.971 1.00 48.71 124 GLN B CA 1
ATOM 5271 C C . GLN C 3 124 ? 130.722 46.751 11.486 1.00 58.61 124 GLN B C 1
ATOM 5272 O O . GLN C 3 124 ? 129.640 46.265 11.150 1.00 71.12 124 GLN B O 1
ATOM 5278 N N . ALA C 3 125 ? 131.570 46.138 12.307 1.00 42.19 125 ALA B N 1
ATOM 5279 C CA . ALA C 3 125 ? 131.311 44.810 12.843 1.00 59.39 125 ALA B CA 1
ATOM 5280 C C . ALA C 3 125 ? 131.425 44.852 14.359 1.00 41.06 125 ALA B C 1
ATOM 5281 O O . ALA C 3 125 ? 131.759 45.880 14.946 1.00 37.72 125 ALA B O 1
ATOM 5283 N N . GLY C 3 126 ? 131.138 43.720 14.994 1.00 43.10 126 GLY B N 1
ATOM 5284 C CA . GLY C 3 126 ? 131.208 43.599 16.434 1.00 39.17 126 GLY B CA 1
ATOM 5285 C C . GLY C 3 126 ? 129.917 43.101 17.047 1.00 40.50 126 GLY B C 1
ATOM 5286 O O . GLY C 3 126 ? 128.863 43.160 16.417 1.00 50.03 126 GLY B O 1
ATOM 5287 N N . ARG C 3 127 ? 129.991 42.580 18.262 1.00 43.54 127 ARG B N 1
ATOM 5288 C CA . ARG C 3 127 ? 128.809 42.242 19.043 1.00 41.87 127 ARG B CA 1
ATOM 5289 C C . ARG C 3 127 ? 129.013 42.753 20.461 1.00 46.29 127 ARG B C 1
ATOM 5290 O O . ARG C 3 127 ? 130.140 42.937 20.926 1.00 42.46 127 ARG B O 1
ATOM 5298 N N . VAL C 3 128 ? 127.897 42.993 21.143 1.00 45.00 128 VAL B N 1
ATOM 5299 C CA . VAL C 3 128 ? 127.902 43.650 22.438 1.00 44.26 128 VAL B CA 1
ATOM 5300 C C . VAL C 3 128 ? 126.782 43.046 23.269 1.00 45.55 128 VAL B C 1
ATOM 5301 O O . VAL C 3 128 ? 125.733 42.674 22.748 1.00 45.04 128 VAL B O 1
ATOM 5305 N N . MET C 3 129 ? 127.019 42.920 24.564 1.00 41.47 129 MET B N 1
ATOM 5306 C CA . MET C 3 129 ? 126.132 42.199 25.460 1.00 29.45 129 MET B CA 1
ATOM 5307 C C . MET C 3 129 ? 125.625 43.136 26.544 1.00 37.39 129 MET B C 1
ATOM 5308 O O . MET C 3 129 ? 126.363 43.992 27.029 1.00 45.57 129 MET B O 1
ATOM 5313 N N . LEU C 3 130 ? 124.360 42.987 26.913 1.00 40.48 130 LEU B N 1
ATOM 5314 C CA . LEU C 3 130 ? 123.733 43.823 27.928 1.00 34.80 130 LEU B CA 1
ATOM 5315 C C . LEU C 3 130 ? 123.024 42.904 28.910 1.00 45.13 130 LEU B C 1
ATOM 5316 O O . LEU C 3 130 ? 122.013 42.288 28.564 1.00 54.77 130 LEU B O 1
ATOM 5321 N N . GLY C 3 131 ? 123.560 42.790 30.125 1.00 45.86 131 GLY B N 1
ATOM 5322 C CA . GLY C 3 131 ? 123.015 41.911 31.136 1.00 48.58 131 GLY B CA 1
ATOM 5323 C C . GLY C 3 131 ? 122.611 42.668 32.390 1.00 50.92 131 GLY B C 1
ATOM 5324 O O . GLY C 3 131 ? 122.821 43.876 32.507 1.00 54.43 131 GLY B O 1
ATOM 5325 N N . SER C 3 132 ? 122.036 41.923 33.334 1.00 48.93 132 SER B N 1
ATOM 5326 C CA . SER C 3 132 ? 121.498 42.511 34.560 1.00 42.04 132 SER B CA 1
ATOM 5327 C C . SER C 3 132 ? 121.682 41.546 35.720 1.00 50.61 132 SER B C 1
ATOM 5328 O O . SER C 3 132 ? 121.092 40.461 35.709 1.00 51.88 132 SER B O 1
ATOM 5331 N N . PHE C 3 133 ? 122.456 41.958 36.731 1.00 46.58 133 PHE B N 1
ATOM 5332 C CA . PHE C 3 133 ? 122.680 41.132 37.915 1.00 43.52 133 PHE B CA 1
ATOM 5333 C C . PHE C 3 133 ? 121.657 41.481 38.989 1.00 40.48 133 PHE B C 1
ATOM 5334 O O . PHE C 3 133 ? 121.594 42.642 39.411 1.00 41.35 133 PHE B O 1
ATOM 5342 N N . PRO C 3 134 ? 120.844 40.533 39.450 1.00 36.30 134 PRO B N 1
ATOM 5343 C CA . PRO C 3 134 ? 119.748 40.877 40.364 1.00 42.83 134 PRO B CA 1
ATOM 5344 C C . PRO C 3 134 ? 120.212 41.140 41.785 1.00 34.43 134 PRO B C 1
ATOM 5345 O O . PRO C 3 134 ? 121.008 40.389 42.349 1.00 36.31 134 PRO B O 1
ATOM 5349 N N . LEU C 3 135 ? 119.677 42.205 42.369 1.00 35.14 135 LEU B N 1
ATOM 5350 C CA . LEU C 3 135 ? 119.911 42.565 43.762 1.00 37.80 135 LEU B CA 1
ATOM 5351 C C . LEU C 3 135 ? 121.399 42.674 44.056 1.00 43.74 135 LEU B C 1
ATOM 5352 O O . LEU C 3 135 ? 121.963 41.825 44.756 1.00 45.73 135 LEU B O 1
ATOM 5357 N N . PRO C 3 136 ? 122.071 43.709 43.552 1.00 40.43 136 PRO B N 1
ATOM 5358 C CA . PRO C 3 136 ? 123.518 43.809 43.763 1.00 29.91 136 PRO B CA 1
ATOM 5359 C C . PRO C 3 136 ? 123.905 44.263 45.150 1.00 34.05 136 PRO B C 1
ATOM 5360 O O . PRO C 3 136 ? 125.048 44.021 45.552 1.00 46.38 136 PRO B O 1
ATOM 5364 N N . THR C 3 137 ? 123.018 44.922 45.892 1.00 36.17 137 THR B N 1
ATOM 5365 C CA . THR C 3 137 ? 123.364 45.328 47.245 1.00 28.44 137 THR B CA 1
ATOM 5366 C C . THR C 3 137 ? 123.158 44.218 48.254 1.00 32.38 137 THR B C 1
ATOM 5367 O O . THR C 3 137 ? 123.678 44.312 49.369 1.00 42.11 137 THR B O 1
ATOM 5371 N N . LEU C 3 138 ? 122.418 43.174 47.898 1.00 31.72 138 LEU B N 1
ATOM 5372 C CA . LEU C 3 138 ? 122.188 42.079 48.827 1.00 39.51 138 LEU B CA 1
ATOM 5373 C C . LEU C 3 138 ? 123.203 40.959 48.686 1.00 49.15 138 LEU B C 1
ATOM 5374 O O . LEU C 3 138 ? 123.464 40.248 49.663 1.00 56.02 138 LEU B O 1
ATOM 5379 N N . ASN C 3 139 ? 123.769 40.769 47.498 1.00 45.80 139 ASN B N 1
ATOM 5380 C CA . ASN C 3 139 ? 124.831 39.790 47.272 1.00 45.02 139 ASN B CA 1
ATOM 5381 C C . ASN C 3 139 ? 126.032 40.490 46.649 1.00 46.62 139 ASN B C 1
ATOM 5382 O O . ASN C 3 139 ? 126.396 40.216 45.500 1.00 48.98 139 ASN B O 1
ATOM 5387 N N . PRO C 3 140 ? 126.689 41.390 47.390 1.00 50.90 140 PRO B N 1
ATOM 5388 C CA . PRO C 3 140 ? 127.850 42.089 46.818 1.00 41.21 140 PRO B CA 1
ATOM 5389 C C . PRO C 3 140 ? 129.051 41.184 46.646 1.00 35.19 140 PRO B C 1
ATOM 5390 O O . PRO C 3 140 ? 129.950 41.508 45.862 1.00 40.69 140 PRO B O 1
ATOM 5394 N N . THR C 3 141 ? 129.090 40.068 47.367 1.00 29.33 141 THR B N 1
ATOM 5395 C CA . THR C 3 141 ? 130.147 39.085 47.201 1.00 28.07 141 THR B CA 1
ATOM 5396 C C . THR C 3 141 ? 130.237 38.575 45.767 1.00 38.98 141 THR B C 1
ATOM 5397 O O . THR C 3 141 ? 131.331 38.283 45.275 1.00 38.76 141 THR B O 1
ATOM 5401 N N . ARG C 3 142 ? 129.106 38.470 45.077 1.00 50.63 142 ARG B N 1
ATOM 5402 C CA . ARG C 3 142 ? 129.041 37.786 43.794 1.00 42.65 142 ARG B CA 1
ATOM 5403 C C . ARG C 3 142 ? 128.917 38.717 42.602 1.00 44.09 142 ARG B C 1
ATOM 5404 O O . ARG C 3 142 ? 128.903 38.233 41.468 1.00 41.89 142 ARG B O 1
ATOM 5412 N N . VAL C 3 143 ? 128.820 40.030 42.818 1.00 50.39 143 VAL B N 1
ATOM 5413 C CA . VAL C 3 143 ? 128.549 40.946 41.710 1.00 50.28 143 VAL B CA 1
ATOM 5414 C C . VAL C 3 143 ? 129.684 40.902 40.698 1.00 42.28 143 VAL B C 1
ATOM 5415 O O . VAL C 3 143 ? 129.499 40.501 39.547 1.00 41.85 143 VAL B O 1
ATOM 5419 N N . LYS C 3 144 ? 130.881 41.298 41.114 1.00 47.04 144 LYS B N 1
ATOM 5420 C CA . LYS C 3 144 ? 131.934 41.494 40.131 1.00 55.89 144 LYS B CA 1
ATOM 5421 C C . LYS C 3 144 ? 132.454 40.190 39.532 1.00 60.13 144 LYS B C 1
ATOM 5422 O O . LYS C 3 144 ? 133.208 40.246 38.559 1.00 52.00 144 LYS B O 1
ATOM 5428 N N . PHE C 3 145 ? 132.083 39.030 40.072 1.00 59.95 145 PHE B N 1
ATOM 5429 C CA . PHE C 3 145 ? 132.488 37.787 39.427 1.00 56.49 145 PHE B CA 1
ATOM 5430 C C . PHE C 3 145 ? 131.494 37.347 38.368 1.00 46.96 145 PHE B C 1
ATOM 5431 O O . PHE C 3 145 ? 131.859 36.613 37.443 1.00 43.14 145 PHE B O 1
ATOM 5439 N N . ALA C 3 146 ? 130.248 37.782 38.476 1.00 51.12 146 ALA B N 1
ATOM 5440 C CA . ALA C 3 146 ? 129.245 37.481 37.471 1.00 46.50 146 ALA B CA 1
ATOM 5441 C C . ALA C 3 146 ? 129.161 38.557 36.406 1.00 35.90 146 ALA B C 1
ATOM 5442 O O . ALA C 3 146 ? 128.365 38.427 35.476 1.00 29.87 146 ALA B O 1
ATOM 5444 N N . THR C 3 147 ? 129.964 39.605 36.512 1.00 35.36 147 THR B N 1
ATOM 5445 C CA . THR C 3 147 ? 129.933 40.671 35.532 1.00 32.37 147 THR B CA 1
ATOM 5446 C C . THR C 3 147 ? 131.296 41.067 34.970 1.00 36.92 147 THR B C 1
ATOM 5447 O O . THR C 3 147 ? 131.355 41.974 34.137 1.00 30.58 147 THR B O 1
ATOM 5451 N N . ASN C 3 148 ? 132.385 40.425 35.376 1.00 39.19 148 ASN B N 1
ATOM 5452 C CA . ASN C 3 148 ? 133.679 40.725 34.778 1.00 39.59 148 ASN B CA 1
ATOM 5453 C C . ASN C 3 148 ? 133.953 39.912 33.521 1.00 45.03 148 ASN B C 1
ATOM 5454 O O . ASN C 3 148 ? 134.926 40.190 32.816 1.00 54.58 148 ASN B O 1
ATOM 5459 N N . HIS C 3 149 ? 133.114 38.934 33.212 1.00 38.65 149 HIS B N 1
ATOM 5460 C CA . HIS C 3 149 ? 133.381 38.072 32.076 1.00 34.89 149 HIS B CA 1
ATOM 5461 C C . HIS C 3 149 ? 132.090 37.746 31.349 1.00 48.75 149 HIS B C 1
ATOM 5462 O O . HIS C 3 149 ? 131.099 37.346 31.969 1.00 47.28 149 HIS B O 1
ATOM 5469 N N . VAL C 3 150 ? 132.111 37.936 30.031 1.00 54.41 150 VAL B N 1
ATOM 5470 C CA . VAL C 3 150 ? 131.128 37.305 29.168 1.00 44.15 150 VAL B CA 1
ATOM 5471 C C . VAL C 3 150 ? 131.184 35.797 29.380 1.00 55.90 150 VAL B C 1
ATOM 5472 O O . VAL C 3 150 ? 132.257 35.230 29.621 1.00 64.06 150 VAL B O 1
ATOM 5476 N N . SER C 3 151 ? 130.025 35.145 29.309 1.00 49.81 151 SER B N 1
ATOM 5477 C CA . SER C 3 151 ? 129.784 33.717 29.526 1.00 65.14 151 SER B CA 1
ATOM 5478 C C . SER C 3 151 ? 129.577 33.439 31.009 1.00 39.22 151 SER B C 1
ATOM 5479 O O . SER C 3 151 ? 129.288 32.296 31.372 1.00 35.42 151 SER B O 1
ATOM 5482 N N . ARG C 3 152 ? 129.721 34.446 31.878 1.00 37.36 152 ARG B N 1
ATOM 5483 C CA . ARG C 3 152 ? 129.122 34.449 33.202 1.00 38.72 152 ARG B CA 1
ATOM 5484 C C . ARG C 3 152 ? 128.032 35.495 33.346 1.00 41.09 152 ARG B C 1
ATOM 5485 O O . ARG C 3 152 ? 127.224 35.398 34.269 1.00 39.38 152 ARG B O 1
ATOM 5493 N N . LEU C 3 153 ? 128.000 36.479 32.458 1.00 38.10 153 LEU B N 1
ATOM 5494 C CA . LEU C 3 153 ? 126.879 37.403 32.338 1.00 39.34 153 LEU B CA 1
ATOM 5495 C C . LEU C 3 153 ? 125.776 36.854 31.443 1.00 38.46 153 LEU B C 1
ATOM 5496 O O . LEU C 3 153 ? 124.597 37.031 31.739 1.00 39.33 153 LEU B O 1
ATOM 5501 N N . MET C 3 154 ? 126.127 36.193 30.346 1.00 36.26 154 MET B N 1
ATOM 5502 C CA . MET C 3 154 ? 125.105 35.784 29.394 1.00 39.64 154 MET B CA 1
ATOM 5503 C C . MET C 3 154 ? 124.277 34.609 29.883 1.00 40.05 154 MET B C 1
ATOM 5504 O O . MET C 3 154 ? 123.196 34.373 29.341 1.00 41.98 154 MET B O 1
ATOM 5509 N N . LEU C 3 155 ? 124.748 33.847 30.871 1.00 33.86 155 LEU B N 1
ATOM 5510 C CA . LEU C 3 155 ? 123.871 32.830 31.437 1.00 47.21 155 LEU B CA 1
ATOM 5511 C C . LEU C 3 155 ? 122.897 33.436 32.425 1.00 51.71 155 LEU B C 1
ATOM 5512 O O . LEU C 3 155 ? 121.834 32.858 32.682 1.00 60.28 155 LEU B O 1
ATOM 5517 N N . LEU C 3 156 ? 123.215 34.614 32.937 1.00 44.69 156 LEU B N 1
ATOM 5518 C CA . LEU C 3 156 ? 122.238 35.468 33.589 1.00 40.26 156 LEU B CA 1
ATOM 5519 C C . LEU C 3 156 ? 121.249 35.975 32.533 1.00 41.22 156 LEU B C 1
ATOM 5520 O O . LEU C 3 156 ? 121.303 35.625 31.363 1.00 47.90 156 LEU B O 1
ATOM 5525 N N . ASN C 3 157 ? 120.310 36.821 32.956 1.00 41.62 157 ASN B N 1
ATOM 5526 C CA . ASN C 3 157 ? 119.329 37.381 32.028 1.00 40.44 157 ASN B CA 1
ATOM 5527 C C . ASN C 3 157 ? 119.980 38.496 31.223 1.00 45.74 157 ASN B C 1
ATOM 5528 O O . ASN C 3 157 ? 120.287 39.559 31.765 1.00 42.64 157 ASN B O 1
ATOM 5533 N N . HIS C 3 158 ? 120.180 38.266 29.928 1.00 46.43 158 HIS B N 1
ATOM 5534 C CA . HIS C 3 158 ? 120.973 39.164 29.105 1.00 39.98 158 HIS B CA 1
ATOM 5535 C C . HIS C 3 158 ? 120.310 39.381 27.756 1.00 39.86 158 HIS B C 1
ATOM 5536 O O . HIS C 3 158 ? 119.376 38.678 27.374 1.00 41.61 158 HIS B O 1
ATOM 5543 N N . VAL C 3 159 ? 120.836 40.353 27.017 1.00 38.97 159 VAL B N 1
ATOM 5544 C CA . VAL C 3 159 ? 120.378 40.671 25.669 1.00 38.60 159 VAL B CA 1
ATOM 5545 C C . VAL C 3 159 ? 121.576 41.103 24.833 1.00 37.37 159 VAL B C 1
ATOM 5546 O O . VAL C 3 159 ? 122.276 42.052 25.195 1.00 40.10 159 VAL B O 1
ATOM 5550 N N . GLN C 3 160 ? 121.801 40.428 23.708 1.00 40.99 160 GLN B N 1
ATOM 5551 C CA . GLN C 3 160 ? 122.925 40.702 22.821 1.00 34.24 160 GLN B CA 1
ATOM 5552 C C . GLN C 3 160 ? 122.505 41.570 21.641 1.00 36.99 160 GLN B C 1
ATOM 5553 O O . GLN C 3 160 ? 121.327 41.693 21.324 1.00 40.94 160 GLN B O 1
ATOM 5559 N N . CYS C 3 161 ? 123.498 42.147 20.972 1.00 39.58 161 CYS B N 1
ATOM 5560 C CA . CYS C 3 161 ? 123.258 42.969 19.789 1.00 40.11 161 CYS B CA 1
ATOM 5561 C C . CYS C 3 161 ? 124.390 42.777 18.795 1.00 49.49 161 CYS B C 1
ATOM 5562 O O . CYS C 3 161 ? 125.541 43.080 19.112 1.00 43.21 161 CYS B O 1
ATOM 5565 N N . ASP C 3 162 ? 124.070 42.273 17.605 1.00 57.97 162 ASP B N 1
ATOM 5566 C CA . ASP C 3 162 ? 125.032 42.250 16.508 1.00 49.27 162 ASP B CA 1
ATOM 5567 C C . ASP C 3 162 ? 125.076 43.641 15.897 1.00 39.92 162 ASP B C 1
ATOM 5568 O O . ASP C 3 162 ? 124.075 44.109 15.356 1.00 43.25 162 ASP B O 1
ATOM 5573 N N . ILE C 3 163 ? 126.229 44.300 15.996 1.00 43.86 163 ILE B N 1
ATOM 5574 C CA . ILE C 3 163 ? 126.335 45.715 15.646 1.00 41.58 163 ILE B CA 1
ATOM 5575 C C . ILE C 3 163 ? 125.817 45.971 14.240 1.00 49.12 163 ILE B C 1
ATOM 5576 O O . ILE C 3 163 ? 125.202 47.007 13.964 1.00 57.48 163 ILE B O 1
ATOM 5581 N N . ALA C 3 164 ? 126.038 45.028 13.334 1.00 47.77 164 ALA B N 1
ATOM 5582 C CA . ALA C 3 164 ? 125.637 45.194 11.947 1.00 48.16 164 ALA B CA 1
ATOM 5583 C C . ALA C 3 164 ? 124.254 44.635 11.659 1.00 42.44 164 ALA B C 1
ATOM 5584 O O . ALA C 3 164 ? 123.892 44.495 10.489 1.00 50.74 164 ALA B O 1
ATOM 5586 N N . LYS C 3 165 ? 123.473 44.310 12.688 1.00 37.60 165 LYS B N 1
ATOM 5587 C CA . LYS C 3 165 ? 122.149 43.747 12.472 1.00 36.57 165 LYS B CA 1
ATOM 5588 C C . LYS C 3 165 ? 121.096 44.434 13.330 1.00 36.60 165 LYS B C 1
ATOM 5589 O O . LYS C 3 165 ? 120.055 44.851 12.815 1.00 42.22 165 LYS B O 1
ATOM 5595 N N . GLU C 3 166 ? 121.336 44.569 14.628 1.00 34.71 166 GLU B N 1
ATOM 5596 C CA . GLU C 3 166 ? 120.365 45.171 15.535 1.00 33.84 166 GLU B CA 1
ATOM 5597 C C . GLU C 3 166 ? 120.671 46.650 15.734 1.00 40.30 166 GLU B C 1
ATOM 5598 O O . GLU C 3 166 ? 121.767 47.007 16.169 1.00 44.38 166 GLU B O 1
ATOM 5604 N N . THR C 3 167 ? 119.696 47.506 15.436 1.00 36.81 167 THR B N 1
ATOM 5605 C CA . THR C 3 167 ? 119.807 48.932 15.707 1.00 38.79 167 THR B CA 1
ATOM 5606 C C . THR C 3 167 ? 119.107 49.345 16.992 1.00 38.45 167 THR B C 1
ATOM 5607 O O . THR C 3 167 ? 119.278 50.481 17.435 1.00 47.60 167 THR B O 1
ATOM 5611 N N . GLU C 3 168 ? 118.327 48.461 17.592 1.00 32.64 168 GLU B N 1
ATOM 5612 C CA . GLU C 3 168 ? 117.694 48.720 18.870 1.00 32.85 168 GLU B CA 1
ATOM 5613 C C . GLU C 3 168 ? 117.678 47.413 19.634 1.00 35.78 168 GLU B C 1
ATOM 5614 O O . GLU C 3 168 ? 117.657 46.338 19.041 1.00 36.23 168 GLU B O 1
ATOM 5620 N N . VAL C 3 169 ? 117.717 47.516 20.953 1.00 36.29 169 VAL B N 1
ATOM 5621 C CA . VAL C 3 169 ? 117.784 46.357 21.831 1.00 34.25 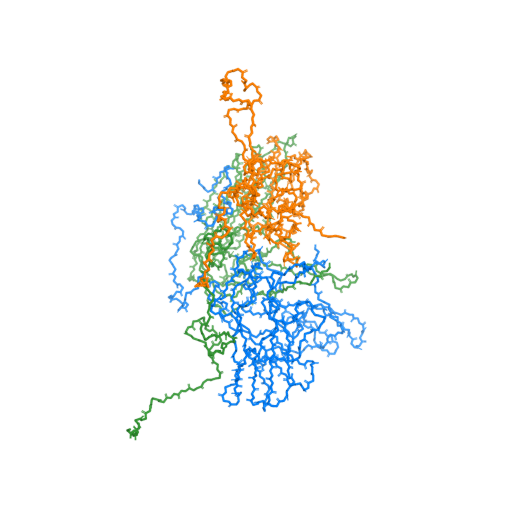169 VAL B CA 1
ATOM 5622 C C . VAL C 3 169 ? 117.144 46.747 23.149 1.00 36.25 169 VAL B C 1
ATOM 5623 O O . VAL C 3 169 ? 117.430 47.820 23.686 1.00 46.44 169 VAL B O 1
ATOM 5627 N N . SER C 3 170 ? 116.271 45.892 23.673 1.00 37.65 170 SER B N 1
ATOM 5628 C CA . SER C 3 170 ? 115.519 46.227 24.876 1.00 40.90 170 SER B CA 1
ATOM 5629 C C . SER C 3 170 ? 115.395 44.996 25.754 1.00 41.01 170 SER B C 1
ATOM 5630 O O . SER C 3 170 ? 114.860 43.972 25.322 1.00 43.75 170 SER B O 1
ATOM 5633 N N . LEU C 3 171 ? 115.879 45.103 26.982 1.00 36.77 171 LEU B N 1
ATOM 5634 C CA . LEU C 3 171 ? 115.816 44.017 27.948 1.00 37.92 171 LEU B CA 1
ATOM 5635 C C . LEU C 3 171 ? 114.744 44.333 28.975 1.00 37.44 171 LEU B C 1
ATOM 5636 O O . LEU C 3 171 ? 114.728 45.424 29.549 1.00 56.48 171 LEU B O 1
ATOM 5641 N N . ARG C 3 172 ? 113.859 43.381 29.215 1.00 38.16 172 ARG B N 1
ATOM 5642 C CA . ARG C 3 172 ? 112.794 43.545 30.193 1.00 38.31 172 ARG B CA 1
ATOM 5643 C C . ARG C 3 172 ? 113.220 42.894 31.503 1.00 37.45 172 ARG B C 1
ATOM 5644 O O . ARG C 3 172 ? 113.465 41.687 31.560 1.00 32.06 172 ARG B O 1
ATOM 5652 N N . ILE C 3 173 ? 113.332 43.706 32.544 1.00 47.36 173 ILE B N 1
ATOM 5653 C CA . ILE C 3 173 ? 113.767 43.266 33.862 1.00 52.37 173 ILE B CA 1
ATOM 5654 C C . ILE C 3 173 ? 112.558 43.332 34.792 1.00 48.31 173 ILE B C 1
ATOM 5655 O O . ILE C 3 173 ? 112.136 44.430 35.184 1.00 56.71 173 ILE B O 1
ATOM 5660 N N . PRO C 3 174 ? 111.958 42.209 35.154 1.00 35.53 174 PRO B N 1
ATOM 5661 C CA . PRO C 3 174 ? 110.845 42.262 36.090 1.00 45.84 174 PRO B CA 1
ATOM 5662 C C . PRO C 3 174 ? 111.351 42.551 37.489 1.00 53.48 174 PRO B C 1
ATOM 5663 O O . PRO C 3 174 ? 112.505 42.295 37.831 1.00 36.30 174 PRO B O 1
ATOM 5667 N N . PHE C 3 175 ? 110.469 43.139 38.290 1.00 54.25 175 PHE B N 1
ATOM 5668 C CA . PHE C 3 175 ? 110.791 43.423 39.676 1.00 39.15 175 PHE B CA 1
ATOM 5669 C C . PHE C 3 175 ? 111.017 42.131 40.437 1.00 44.32 175 PHE B C 1
ATOM 5670 O O . PHE C 3 175 ? 110.254 41.174 40.313 1.00 44.08 175 PHE B O 1
ATOM 5678 N N . VAL C 3 176 ? 112.066 42.119 41.250 1.00 47.20 176 VAL B N 1
ATOM 5679 C CA . VAL C 3 176 ? 112.387 40.953 42.060 1.00 49.52 176 VAL B CA 1
ATOM 5680 C C . VAL C 3 176 ? 113.147 41.397 43.306 1.00 47.21 176 VAL B C 1
ATOM 5681 O O . VAL C 3 176 ? 114.126 42.144 43.224 1.00 50.84 176 VAL B O 1
ATOM 5685 N N . SER C 3 177 ? 112.691 40.935 44.463 1.00 51.10 177 SER B N 1
ATOM 5686 C CA . SER C 3 177 ? 113.184 41.435 45.735 1.00 47.70 177 SER B CA 1
ATOM 5687 C C . SER C 3 177 ? 112.768 40.465 46.827 1.00 48.52 177 SER B C 1
ATOM 5688 O O . SER C 3 177 ? 111.798 39.716 46.660 1.00 53.23 177 SER B O 1
ATOM 5691 N N . PRO C 3 178 ? 113.490 40.437 47.948 1.00 39.72 178 PRO B N 1
ATOM 5692 C CA . PRO C 3 178 ? 112.955 39.777 49.143 1.00 38.31 178 PRO B CA 1
ATOM 5693 C C . PRO C 3 178 ? 111.709 40.451 49.665 1.00 37.94 178 PRO B C 1
ATOM 5694 O O . PRO C 3 178 ? 111.019 39.879 50.517 1.00 37.69 178 PRO B O 1
ATOM 5698 N N . TYR C 3 179 ? 111.398 41.642 49.172 1.00 40.12 179 TYR B N 1
ATOM 5699 C CA . TYR C 3 179 ? 110.325 42.477 49.672 1.00 40.24 179 TYR B CA 1
ATOM 5700 C C . TYR C 3 179 ? 109.199 42.563 48.661 1.00 46.73 179 TYR B C 1
ATOM 5701 O O . TYR C 3 179 ? 109.195 41.895 47.624 1.00 45.05 179 TYR B O 1
ATOM 5710 N N . ASN C 3 180 ? 108.231 43.412 48.975 1.00 54.41 180 ASN B N 1
ATOM 5711 C CA . ASN C 3 180 ? 107.115 43.632 48.077 1.00 51.15 180 ASN B CA 1
ATOM 5712 C C . ASN C 3 180 ? 107.419 44.704 47.051 1.00 37.24 180 ASN B C 1
ATOM 5713 O O . ASN C 3 180 ? 107.000 44.581 45.895 1.00 39.10 180 ASN B O 1
ATOM 5718 N N . SER C 3 181 ? 108.172 45.728 47.426 1.00 41.51 181 SER B N 1
ATOM 5719 C CA . SER C 3 181 ? 108.331 46.891 46.572 1.00 45.98 181 SER B CA 1
ATOM 5720 C C . SER C 3 181 ? 109.752 47.420 46.716 1.00 47.44 181 SER B C 1
ATOM 5721 O O . SER C 3 181 ? 110.633 46.760 47.269 1.00 62.29 181 SER B O 1
ATOM 5724 N N . TYR C 3 182 ? 109.980 48.622 46.195 1.00 41.05 182 TYR B N 1
ATOM 5725 C CA . TYR C 3 182 ? 111.269 49.291 46.277 1.00 36.40 182 TYR B CA 1
ATOM 5726 C C . TYR C 3 182 ? 111.074 50.550 47.104 1.00 47.00 182 TYR B C 1
ATOM 5727 O O . TYR C 3 182 ? 110.392 51.480 46.665 1.00 50.48 182 TYR B O 1
ATOM 5736 N N . ASP C 3 183 ? 111.647 50.573 48.304 1.00 46.35 183 ASP B N 1
ATOM 5737 C CA . ASP C 3 183 ? 111.505 51.728 49.175 1.00 43.41 183 ASP B CA 1
ATOM 5738 C C . ASP C 3 183 ? 112.028 52.972 48.474 1.00 39.07 183 ASP B C 1
ATOM 5739 O O . ASP C 3 183 ? 113.201 53.039 48.106 1.00 42.41 183 ASP B O 1
ATOM 5744 N N . LEU C 3 184 ? 111.164 53.951 48.250 1.00 35.04 184 LEU B N 1
ATOM 5745 C CA . LEU C 3 184 ? 111.586 55.185 47.588 1.00 35.76 184 LEU B CA 1
ATOM 5746 C C . LEU C 3 184 ? 112.162 56.210 48.549 1.00 35.92 184 LEU B C 1
ATOM 5747 O O . LEU C 3 184 ? 113.082 56.940 48.166 1.00 36.76 184 LEU B O 1
ATOM 5752 N N . VAL C 3 185 ? 111.640 56.297 49.778 1.00 40.16 185 VAL B N 1
ATOM 5753 C CA . VAL C 3 185 ? 112.110 57.336 50.691 1.00 40.16 185 VAL B CA 1
ATOM 5754 C C . VAL C 3 185 ? 113.533 57.060 51.147 1.00 40.16 185 VAL B C 1
ATOM 5755 O O . VAL C 3 185 ? 114.271 57.992 51.480 1.00 43.58 185 VAL B O 1
ATOM 5759 N N . SER C 3 186 ? 113.950 55.797 51.176 1.00 42.21 186 SER B N 1
ATOM 5760 C CA . SER C 3 186 ? 115.312 55.453 51.550 1.00 42.91 186 SER B CA 1
ATOM 5761 C C . SER C 3 186 ? 116.115 54.834 50.416 1.00 46.04 186 SER B C 1
ATOM 5762 O O . SER C 3 186 ? 117.301 54.563 50.605 1.00 38.98 186 SER B O 1
ATOM 5765 N N . LYS C 3 187 ? 115.507 54.595 49.255 1.00 50.32 187 LYS B N 1
ATOM 5766 C CA . LYS C 3 187 ? 116.196 54.046 48.085 1.00 41.67 187 LYS B CA 1
ATOM 5767 C C . LYS C 3 187 ? 116.892 52.732 48.417 1.00 37.71 187 LYS B C 1
ATOM 5768 O O . LYS C 3 187 ? 118.009 52.464 47.976 1.00 39.41 187 LYS B O 1
ATOM 5774 N N . ARG C 3 188 ? 116.216 51.891 49.194 1.00 37.66 188 ARG B N 1
ATOM 5775 C CA . ARG C 3 188 ? 116.791 50.643 49.676 1.00 36.12 188 ARG B CA 1
ATOM 5776 C C . ARG C 3 188 ? 116.323 49.468 48.829 1.00 35.63 188 ARG B C 1
ATOM 5777 O O . ARG C 3 188 ? 115.131 49.328 48.545 1.00 27.47 188 ARG B O 1
ATOM 5785 N N . PHE C 3 189 ? 117.279 48.641 48.431 1.00 48.91 189 PHE B N 1
ATOM 5786 C CA . PHE C 3 189 ? 117.157 47.349 47.766 1.00 47.91 189 PHE B CA 1
ATOM 5787 C C . PHE C 3 189 ? 116.892 47.495 46.273 1.00 45.98 189 PHE B C 1
ATOM 5788 O O . PHE C 3 189 ? 115.797 47.172 45.801 1.00 45.63 189 PHE B O 1
ATOM 5796 N N . PRO C 3 190 ? 117.871 47.967 45.501 1.00 48.07 190 PRO B N 1
ATOM 5797 C CA . PRO C 3 190 ? 117.725 47.960 44.044 1.00 42.94 190 PRO B CA 1
ATOM 5798 C C . PRO C 3 190 ? 117.716 46.536 43.533 1.00 46.92 190 PRO B C 1
ATOM 5799 O O . PRO C 3 190 ? 118.460 45.687 44.024 1.00 50.69 190 PRO B O 1
ATOM 5803 N N . TRP C 3 191 ? 116.872 46.273 42.538 1.00 43.45 191 TRP B N 1
ATOM 5804 C CA . TRP C 3 191 ? 116.602 44.899 42.148 1.00 35.37 191 TRP B CA 1
ATOM 5805 C C . TRP C 3 191 ? 117.424 44.416 40.962 1.00 37.03 191 TRP B C 1
ATOM 5806 O O . TRP C 3 191 ? 117.249 43.271 40.543 1.00 40.69 191 TRP B O 1
ATOM 5817 N N . ALA C 3 192 ? 118.338 45.230 40.439 1.00 42.62 192 ALA B N 1
ATOM 5818 C CA . ALA C 3 192 ? 119.251 44.770 39.396 1.00 45.21 192 ALA B CA 1
ATOM 5819 C C . ALA C 3 192 ? 120.330 45.816 39.173 1.00 45.42 192 ALA B C 1
ATOM 5820 O O . ALA C 3 192 ? 120.152 46.994 39.493 1.00 44.89 192 ALA B O 1
ATOM 5822 N N . LYS C 3 193 ? 121.452 45.363 38.608 1.00 45.83 193 LYS B N 1
ATOM 5823 C CA . LYS C 3 193 ? 122.566 46.222 38.202 1.00 45.11 193 LYS B CA 1
ATOM 5824 C C . LYS C 3 193 ? 122.872 45.910 36.742 1.00 44.16 193 LYS B C 1
ATOM 5825 O O . LYS C 3 193 ? 123.478 44.881 36.433 1.00 45.38 193 LYS B O 1
ATOM 5831 N N . VAL C 3 194 ? 122.451 46.791 35.848 1.00 36.06 194 VAL B N 1
ATOM 5832 C CA . VAL C 3 194 ? 122.678 46.589 34.424 1.00 41.99 194 VAL B CA 1
ATOM 5833 C C . VAL C 3 194 ? 124.134 46.891 34.110 1.00 45.24 194 VAL B C 1
ATOM 5834 O O . VAL C 3 194 ? 124.648 47.955 34.464 1.00 48.33 194 VAL B O 1
ATOM 5838 N N . VAL C 3 195 ? 124.803 45.954 33.450 1.00 48.89 195 VAL B N 1
ATOM 5839 C CA . VAL C 3 195 ? 126.191 46.117 33.048 1.00 46.06 195 VAL B CA 1
ATOM 5840 C C . VAL C 3 195 ? 126.321 45.819 31.566 1.00 40.33 195 VAL B C 1
ATOM 5841 O O . VAL C 3 195 ? 125.587 44.999 31.008 1.00 34.84 195 VAL B O 1
ATOM 5845 N N . GLY C 3 196 ? 127.272 46.479 30.930 1.00 34.56 196 GLY B N 1
ATOM 5846 C CA . GLY C 3 196 ? 127.404 46.335 29.503 1.00 33.98 196 GLY B CA 1
ATOM 5847 C C . GLY C 3 196 ? 128.799 45.958 29.082 1.00 33.21 196 GLY B C 1
ATOM 5848 O O . GLY C 3 196 ? 129.730 46.744 29.243 1.00 41.36 196 GLY B O 1
ATOM 5849 N N . LEU C 3 197 ? 128.954 44.765 28.525 1.00 27.67 197 LEU B N 1
ATOM 5850 C CA . LEU C 3 197 ? 130.252 44.223 28.170 1.00 28.08 197 LEU B CA 1
ATOM 5851 C C . LEU C 3 197 ? 130.407 44.202 26.661 1.00 31.91 197 LEU B C 1
ATOM 5852 O O . LEU C 3 197 ? 129.479 44.511 25.918 1.00 37.02 197 LEU B O 1
ATOM 5857 N N . VAL C 3 198 ? 131.600 43.843 26.210 1.00 29.35 198 VAL B N 1
ATOM 5858 C CA . VAL C 3 198 ? 131.911 43.762 24.790 1.00 36.36 198 VAL B CA 1
ATOM 5859 C C . VAL C 3 198 ? 132.055 42.292 24.439 1.00 46.06 198 VAL B C 1
ATOM 5860 O O . VAL C 3 198 ? 132.995 41.626 24.883 1.00 47.23 198 VAL B O 1
ATOM 5864 N N . TYR C 3 199 ? 131.123 41.773 23.650 1.00 48.60 199 TYR B N 1
ATOM 5865 C CA . TYR C 3 199 ? 131.230 40.381 23.242 1.00 37.10 199 TYR B CA 1
ATOM 5866 C C . TYR C 3 199 ? 132.332 40.191 22.216 1.00 36.64 199 TYR B C 1
ATOM 5867 O O . TYR C 3 199 ? 132.946 39.124 22.157 1.00 36.10 199 TYR B O 1
ATOM 5876 N N . SER C 3 200 ? 132.593 41.202 21.394 1.00 40.80 200 SER B N 1
ATOM 5877 C CA . SER C 3 200 ? 133.656 41.080 20.414 1.00 37.61 200 SER B CA 1
ATOM 5878 C C . SER C 3 200 ? 134.068 42.488 20.047 1.00 49.92 200 SER B C 1
ATOM 5879 O O . SER C 3 200 ? 133.197 43.365 19.981 1.00 61.59 200 SER B O 1
ATOM 5882 N N . PRO C 3 201 ? 135.347 42.756 19.826 1.00 46.89 201 PRO B N 1
ATOM 5883 C CA . PRO C 3 201 ? 135.782 44.139 19.600 1.00 40.16 201 PRO B CA 1
ATOM 5884 C C . PRO C 3 201 ? 135.384 44.629 18.220 1.00 41.90 201 PRO B C 1
ATOM 5885 O O . PRO C 3 201 ? 134.968 43.863 17.349 1.00 43.83 201 PRO B O 1
ATOM 5889 N N . LEU C 3 202 ? 135.513 45.940 18.028 1.00 44.98 202 LEU B N 1
ATOM 5890 C CA . LEU C 3 202 ? 135.282 46.534 16.719 1.00 45.64 202 LEU B CA 1
ATOM 5891 C C . LEU C 3 202 ? 136.408 46.186 15.764 1.00 43.19 202 LEU B C 1
ATOM 5892 O O . LEU C 3 202 ? 137.558 46.009 16.162 1.00 48.93 202 LEU B O 1
ATOM 5897 N N . THR C 3 203 ? 136.068 46.108 14.484 1.00 37.40 203 THR B N 1
ATOM 5898 C CA . THR C 3 203 ? 137.027 45.734 13.461 1.00 38.99 203 THR B CA 1
ATOM 5899 C C . THR C 3 203 ? 137.512 46.917 12.640 1.00 42.88 203 THR B C 1
ATOM 5900 O O . THR C 3 203 ? 138.389 46.743 11.792 1.00 46.67 203 THR B O 1
ATOM 5904 N N . THR C 3 204 ? 136.965 48.101 12.870 1.00 45.40 204 THR B N 1
ATOM 5905 C CA . THR C 3 204 ? 137.405 49.307 12.197 1.00 40.16 204 THR B CA 1
ATOM 5906 C C . THR C 3 204 ? 137.724 50.362 13.243 1.00 45.03 204 THR B C 1
ATOM 5907 O O . THR C 3 204 ? 137.459 50.191 14.435 1.00 54.61 204 THR B O 1
ATOM 5911 N N . THR C 3 205 ? 138.278 51.478 12.779 1.00 45.45 205 THR B N 1
ATOM 5912 C CA . THR C 3 205 ? 138.601 52.577 13.681 1.00 46.20 205 THR B CA 1
ATOM 5913 C C . THR C 3 205 ? 137.356 53.310 14.162 1.00 55.09 205 THR B C 1
ATOM 5914 O O . THR C 3 205 ? 137.359 53.855 15.270 1.00 52.67 205 THR B O 1
ATOM 5918 N N . ILE C 3 206 ? 136.301 53.340 13.350 1.00 50.11 206 ILE B N 1
ATOM 5919 C CA . ILE C 3 206 ? 135.116 54.161 13.595 1.00 41.11 206 ILE B CA 1
ATOM 5920 C C . ILE C 3 206 ? 134.364 53.678 14.827 1.00 49.47 206 ILE B C 1
ATOM 5921 O O . ILE C 3 206 ? 133.816 52.566 14.820 1.00 43.90 206 ILE B O 1
ATOM 5926 N N . PRO C 3 207 ? 134.286 54.481 15.884 1.00 48.91 207 PRO B N 1
ATOM 5927 C CA . PRO C 3 207 ? 133.568 54.055 17.086 1.00 49.57 207 PRO B CA 1
ATOM 5928 C C . PRO C 3 207 ? 132.084 53.912 16.809 1.00 52.34 207 PRO B C 1
ATOM 5929 O O . PRO C 3 207 ? 131.566 54.325 15.772 1.00 48.86 207 PRO B O 1
ATOM 5933 N N . VAL C 3 208 ? 131.398 53.317 17.773 1.00 51.35 208 VAL B N 1
ATOM 5934 C CA . VAL C 3 208 ? 129.959 53.123 17.709 1.00 47.53 208 VAL B CA 1
ATOM 5935 C C . VAL C 3 208 ? 129.321 53.941 18.816 1.00 43.65 208 VAL B C 1
ATOM 5936 O O . VAL C 3 208 ? 129.816 53.949 19.946 1.00 43.10 208 VAL B O 1
ATOM 5940 N N . ASP C 3 209 ? 128.237 54.639 18.491 1.00 48.77 209 ASP B N 1
ATOM 5941 C CA . ASP C 3 209 ? 127.497 55.445 19.453 1.00 46.22 209 ASP B CA 1
ATOM 5942 C C . ASP C 3 209 ? 126.241 54.709 19.902 1.00 40.16 209 ASP B C 1
ATOM 5943 O O . ASP C 3 209 ? 125.691 53.882 19.176 1.00 40.16 209 ASP B O 1
ATOM 5948 N N . PHE C 3 210 ? 125.788 55.016 21.111 1.00 41.61 210 PHE B N 1
ATOM 5949 C CA . PHE C 3 210 ? 124.664 54.293 21.684 1.00 46.78 210 PHE B CA 1
ATOM 5950 C C . PHE C 3 210 ? 123.881 55.215 22.597 1.00 43.30 210 PHE B C 1
ATOM 5951 O O . PHE C 3 210 ? 124.443 56.121 23.214 1.00 47.91 210 PHE B O 1
ATOM 5959 N N . ILE C 3 211 ? 122.580 54.977 22.683 1.00 33.06 211 ILE B N 1
ATOM 5960 C CA . ILE C 3 211 ? 121.714 55.707 23.598 1.00 31.50 211 ILE B CA 1
ATOM 5961 C C . ILE C 3 211 ? 121.003 54.691 24.468 1.00 36.17 211 ILE B C 1
ATOM 5962 O O . ILE C 3 211 ? 120.501 53.686 23.960 1.00 42.66 211 ILE B O 1
ATOM 5967 N N . VAL C 3 212 ? 120.961 54.944 25.768 1.00 37.78 212 VAL B N 1
ATOM 5968 C CA . VAL C 3 212 ? 120.362 54.020 26.719 1.00 38.78 212 VAL B CA 1
ATOM 5969 C C . VAL C 3 212 ? 119.086 54.650 27.251 1.00 41.10 212 VAL B C 1
ATOM 5970 O O . VAL C 3 212 ? 119.124 55.712 27.883 1.00 42.93 212 VAL B O 1
ATOM 5974 N N . TYR C 3 213 ? 117.958 54.007 26.991 1.00 40.31 213 TYR B N 1
ATOM 5975 C CA . TYR C 3 213 ? 116.672 54.454 27.500 1.00 39.79 213 TYR B CA 1
ATOM 5976 C C . TYR C 3 213 ? 116.236 53.564 28.651 1.00 43.12 213 TYR B C 1
ATOM 5977 O O . TYR C 3 213 ? 116.617 52.396 28.734 1.00 42.05 213 TYR B O 1
ATOM 5986 N N . GLY C 3 214 ? 115.423 54.128 29.537 1.00 48.73 214 GLY B N 1
ATOM 5987 C CA . GLY C 3 214 ? 114.892 53.372 30.651 1.00 41.96 214 GLY B CA 1
ATOM 5988 C C . GLY C 3 214 ? 113.506 53.815 31.064 1.00 37.61 214 GLY B C 1
ATOM 5989 O O . GLY C 3 214 ? 113.264 55.004 31.267 1.00 37.51 214 GLY B O 1
ATOM 5990 N N . HIS C 3 215 ? 112.582 52.872 31.181 1.00 31.80 215 HIS B N 1
ATOM 5991 C CA . HIS C 3 215 ? 111.258 53.198 31.674 1.00 31.74 215 HIS B CA 1
ATOM 5992 C C . HIS C 3 215 ? 110.740 52.015 32.475 1.00 33.42 215 HIS B C 1
ATOM 5993 O O . HIS C 3 215 ? 111.427 51.007 32.647 1.00 31.42 215 HIS B O 1
ATOM 6000 N N . PHE C 3 216 ? 109.519 52.154 32.978 1.00 39.79 216 PHE B N 1
ATOM 6001 C CA . PHE C 3 216 ? 108.889 51.123 33.780 1.00 34.79 216 PHE B CA 1
ATOM 6002 C C . PHE C 3 216 ? 107.553 50.737 33.168 1.00 42.36 216 PHE B C 1
ATOM 6003 O O . PHE C 3 216 ? 106.894 51.546 32.516 1.00 42.37 216 PHE B O 1
ATOM 6011 N N . GLU C 3 217 ? 107.164 49.489 33.374 1.00 45.45 217 GLU B N 1
ATOM 6012 C CA . GLU C 3 217 ? 105.822 49.011 33.082 1.00 49.03 217 GLU B CA 1
ATOM 6013 C C . GLU C 3 217 ? 105.354 48.202 34.286 1.00 44.97 217 GLU B C 1
ATOM 6014 O O . GLU C 3 217 ? 106.113 47.990 35.227 1.00 46.39 217 GLU B O 1
ATOM 6020 N N . ASP C 3 218 ? 104.102 47.755 34.271 1.00 40.98 218 ASP B N 1
ATOM 6021 C CA . ASP C 3 218 ? 103.529 47.005 35.387 1.00 48.41 218 ASP B CA 1
ATOM 6022 C C . ASP C 3 218 ? 103.716 47.762 36.700 1.00 38.19 218 ASP B C 1
ATOM 6023 O O . ASP C 3 218 ? 104.275 47.248 37.668 1.00 48.49 218 ASP B O 1
ATOM 6028 N N . VAL C 3 219 ? 103.246 49.000 36.720 1.00 44.45 219 VAL B N 1
ATOM 6029 C CA . VAL C 3 219 ? 103.590 49.927 37.791 1.00 37.70 219 VAL B CA 1
ATOM 6030 C C . VAL C 3 219 ? 102.543 49.864 38.891 1.00 35.48 219 VAL B C 1
ATOM 6031 O O . VAL C 3 219 ? 101.355 50.076 38.643 1.00 42.40 219 VAL B O 1
ATOM 6035 N N . GLU C 3 220 ? 102.984 49.583 40.110 1.00 37.38 220 GLU B N 1
ATOM 6036 C CA . GLU C 3 220 ? 102.141 49.635 41.304 1.00 39.44 220 GLU B CA 1
ATOM 6037 C C . GLU C 3 220 ? 102.752 50.646 42.266 1.00 40.78 220 GLU B C 1
ATOM 6038 O O . GLU C 3 220 ? 103.739 50.344 42.942 1.00 40.74 220 GLU B O 1
ATOM 6044 N N . LEU C 3 221 ? 102.171 51.836 42.345 1.00 40.71 221 LEU B N 1
ATOM 6045 C CA . LEU C 3 221 ? 102.713 52.846 43.240 1.00 34.75 221 LEU B CA 1
ATOM 6046 C C . LEU C 3 221 ? 102.182 52.641 44.650 1.00 43.68 221 LEU B C 1
ATOM 6047 O O . LEU C 3 221 ? 101.060 52.170 44.854 1.00 59.39 221 LEU B O 1
ATOM 6052 N N . GLY C 3 222 ? 103.004 53.001 45.630 1.00 38.58 222 GLY B N 1
ATOM 6053 C CA . GLY C 3 222 ? 102.711 52.730 47.025 1.00 39.00 222 GLY B CA 1
ATOM 6054 C C . GLY C 3 222 ? 101.764 53.722 47.655 1.00 37.01 222 GLY B C 1
ATOM 6055 O O . GLY C 3 222 ? 100.929 54.338 46.987 1.00 42.72 222 GLY B O 1
ATOM 6056 N N . CYS C 3 223 ? 101.892 53.872 48.965 1.00 35.26 223 CYS B N 1
ATOM 6057 C CA . CYS C 3 223 ? 101.060 54.766 49.754 1.00 35.03 223 CYS B CA 1
ATOM 6058 C C . CYS C 3 223 ? 101.633 56.181 49.717 1.00 32.67 223 CYS B C 1
ATOM 6059 O O . CYS C 3 223 ? 102.843 56.359 49.601 1.00 38.77 223 CYS B O 1
ATOM 6062 N N . PRO C 3 224 ? 100.785 57.200 49.757 1.00 30.04 224 PRO B N 1
ATOM 6063 C CA . PRO C 3 224 ? 101.307 58.565 49.775 1.00 36.34 224 PRO B CA 1
ATOM 6064 C C . PRO C 3 224 ? 102.006 58.853 51.092 1.00 35.27 224 PRO B C 1
ATOM 6065 O O . PRO C 3 224 ? 101.585 58.382 52.148 1.00 32.67 224 PRO B O 1
ATOM 6069 N N . THR C 3 225 ? 103.094 59.613 51.010 1.00 39.78 225 THR B N 1
ATOM 6070 C CA . THR C 3 225 ? 104.010 59.822 52.121 1.00 43.36 225 THR B CA 1
ATOM 6071 C C . THR C 3 225 ? 104.652 61.189 51.972 1.00 49.55 225 THR B C 1
ATOM 6072 O O . THR C 3 225 ? 104.658 61.771 50.888 1.00 52.65 225 THR B O 1
ATOM 6076 N N . SER C 3 226 ? 105.205 61.698 53.072 1.00 44.37 226 SER B N 1
ATOM 6077 C CA . SER C 3 226 ? 106.018 62.906 52.995 1.00 42.82 226 SER B CA 1
ATOM 6078 C C . SER C 3 226 ? 107.385 62.612 52.393 1.00 47.18 226 SER B C 1
ATOM 6079 O O . SER C 3 226 ? 107.887 63.392 51.576 1.00 55.81 226 SER B O 1
ATOM 6082 N N . GLY C 3 227 ? 108.001 61.506 52.800 1.00 52.95 227 GLY B N 1
ATOM 6083 C CA . GLY C 3 227 ? 109.200 61.018 52.147 1.00 57.00 227 GLY B CA 1
ATOM 6084 C C . GLY C 3 227 ? 110.499 61.656 52.578 1.00 50.56 227 GLY B C 1
ATOM 6085 O O . GLY C 3 227 ? 111.444 61.705 51.788 1.00 52.76 227 GLY B O 1
ATOM 6086 N N . MET C 3 228 ? 110.582 62.147 53.805 1.00 52.04 228 MET B N 1
ATOM 6087 C CA . MET C 3 228 ? 111.765 62.836 54.292 1.00 56.75 228 MET B CA 1
ATOM 6088 C C . MET C 3 228 ? 112.320 62.080 55.486 1.00 48.19 228 MET B C 1
ATOM 6089 O O . MET C 3 228 ? 111.566 61.647 56.357 1.00 54.75 228 MET B O 1
ATOM 6094 N N . LEU C 3 229 ? 113.634 61.919 55.522 1.00 44.39 229 LEU B N 1
ATOM 6095 C CA . LEU C 3 229 ? 114.299 61.203 56.597 1.00 50.22 229 LEU B CA 1
ATOM 6096 C C . LEU C 3 229 ? 115.293 62.110 57.305 1.00 62.02 229 LEU B C 1
ATOM 6097 O O . LEU C 3 229 ? 115.789 63.082 56.726 1.00 77.34 229 LEU B O 1
ATOM 6102 N N . ALA C 3 230 ? 115.602 61.769 58.551 1.00 52.12 230 ALA B N 1
ATOM 6103 C CA . ALA C 3 230 ? 116.518 62.578 59.336 1.00 50.89 230 ALA B CA 1
ATOM 6104 C C . ALA C 3 230 ? 117.956 62.376 58.868 1.00 61.40 230 ALA B C 1
ATOM 6105 O O . ALA C 3 230 ? 118.294 61.384 58.217 1.00 62.76 230 ALA B O 1
ATOM 6107 N N . GLN C 3 231 ? 118.808 63.338 59.211 1.00 64.25 231 GLN B N 1
ATOM 6108 C CA . GLN C 3 231 ? 120.234 63.243 58.912 1.00 61.11 231 GLN B CA 1
ATOM 6109 C C . GLN C 3 231 ? 121.052 64.072 59.890 1.00 56.98 231 GLN B C 1
ATOM 6110 O O . GLN C 3 231 ? 120.503 64.877 60.636 1.00 67.82 231 GLN B O 1
#

Foldseek 3Di:
DCDDDPDNDDDVRVVPDDDQDPVNDDPDDDDCCCVPVVDDDDDLLVQLQDKDWFFKFFPDDLDFKDKDWDLVLLAFAFKKKFWAAFPPPGDTDIAIEGERGGHDSSNQVSQQFFWKAWKKKKKKAFDPPWFKKKKWKDQCDPPPDPDDDPDDDPIDIDMDTCVVPRIHIDIGTQDFPDRIAGRDDDPDDPDHRHRTMMMMMGTVVGGRMMAMMIGGDSPMDGDGGDHGDDDDDPVQQPDWDAHDVWTGGNYYYAPNDVPDDGDTHDHGDDIGTDDPVNDD/DDDDDDDDDDDDDDPWPDPVDDDDDGDDDDPDPDPPDDDDDDACPVVDNPPPPDPLVLQFDKDWADKFKAFLPDDAQAFGAKFFAFQKGWHDPPWDWDDDDPPDIDTHTHIDSSLQSQQQFWWKFWKKKKKKFKPFALQKWFW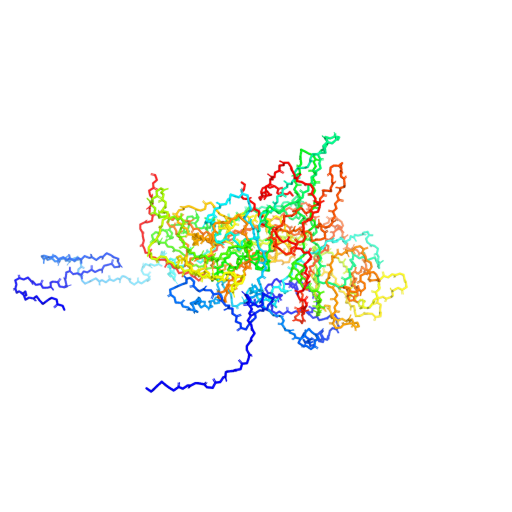KKKWCDFQEWDDPPDDSVVTDIDTDIVNHDGMDMDIGTTDAPDRIATRDDDDGPDTCVPSVRRGRHMITIGTRDHMDHDPPPTHGMIMIIMIMGGHRPMDTDHRHHHDDDDDDDDDD/DPDDDDDPDDPCPPVWDDDPHDTGRDPDDDDDDDDPPDDDDDCVVDVPVDDPDDDDLQPLQQDKDWQDKWWAWLPAFFLDFTDDKQFVPPSPCVDCSNVVSLAQFFFKFFKKKKKKFKDDDQVKWFKKKKAKAFFCVVCVVCVCVQRSHPVSRVVHQMWMDTRNPDGMTMGIGHADDPDDGQGDLVRPTGTIMMTMGTRGGMPDGDIMIMIMIMHTDPIDTHHGDNSYDDD

Radius of gyration: 31.25 Å; Cα contacts (8 Å, |Δi|>4): 1809; chains: 3; bounding box: 94×92×80 Å

Sequence (771 aa):
SNSGTEQQNPRGSSLLTDPESITKSDPYNPNISLLISGEVFTNFRNLIKRVNFRKATTLNGKRISDTFDINSLIEAPRLDIAQYVDTETKEAKYGFSYFWSAPTTLNIVAEMYALYRGGVRVKVVTEKGVDFVRATVSPQQTYGSDVAPTTHISTPLAIEQIPIKGVAEFQIPYYAPCLSSSFRANSETFYYSSGRNNLDIATSPPSINRYYAVGAGDDMDFSIFIGTPPCIHASQTAQFTKIKQGKVYDLRYDQYDPFREVQDGTAFLNARSIEDSDLLSKPLLPIANPTVLRPANTFAITDTNDMSHSLALSNDTNVPFVKALDGSGLDEMSFDYLKKIPQFIQSKFFTTTTKPQEVLFQTKVMPHYFVPGGDVTVAMDKDITRTIWQPSHLAYITSMFKYWTGSLVYTFKFVKTDYHSGRVEVSFHPFSDYTTGTYSDYTYRIIVDLREKSEFSVTIPFISPVPYKRISRPDWDKPYSKYAHASTGTLVLKALTSLKATNTVVSNSVEILIEVNAGDDFNVIAPIENIFFPFSLSPGMAEQINENYENKQQLVEQTEITTFENDLIVLEDGPQMEESLPFAFHGQHTDNRQHTVVNFLQRPQVIFDSSWASDVPRNKQFMDSIMIPDDIISFPMFAEKLKGFSSLRATAVITVQFQTQPFQAGRVMLGSFPLPTLNPTRVKFATNHVSRLMLLNHVQCDIAKETEVSLRIPFVSPYNSYDLVSKRFPWAKVVGLVYSPLTTTIPVDFIVYGHFEDVELGCPTSGMLAQ

Organism: NCBI:txid92395

Secondary structure (DSSP, 8-state):
--EESS-SS-HHHHTT-PPPBTTSS--PPPP-HHHHTSS---BHHHHTT--EEEEEE-SS-SBS--EEESGGGTSPPBPEEEEEE-TTT--EEEEEEETTB---HHHHHHTTBSEEES-EEEEEEE-TT--EEEEEEE-S--TT-SS--S--SSS--EEEEGGGSSSEEEEE----SSSSEE-S-----SS-SS---EEEEEEES-BS-EEEEEEE-TT-EE--B-----EEEGGGGT-EEEETTEEEESEEE-S-STTSPPP-B---SEEEEPBGGG--/-------SS----SSEEEETTEEEE-SS------SSS-----TTTS-SSS-SS---SSTTTSS-EEEEEEEE-SSS-TTSEEEEEEEETHHHHTSHHHHHHHTTBSEEEEEEEEEEEE---TT---EEEEEEES-TTT-HHHHHHHHSSTTTSTTSEEEEEETTT-SEEEEEE----SSSSEETTTTB---EEEEEEEEE--SSSS-EEEEEEEEEEEEEE--B-------/--------------SS--TT-SSS---PEE-SSSTT--PPP---TTSSSS-TTBHHHHTT--EEEEEEEE-TTPPTT-EEEEEES-S--B-SS--EEEE-SSS-EEEE--B-HHHHHTTT-SEEES-EEEEEEE---TT-B-EEEEEEESSS---TT--GGGS-EEEEE-SS--EEEEEE----SSSSEE-----TT--SSSSTTT-S-EEEEEESSPPB--TTTS-S-EEEEEEEE--SS-EEE-----SEEE-BPBP-